Protein AF-A0A958JFW9-F1 (afdb_monomer)

Radius of gyration: 43.79 Å; Cα contacts (8 Å, |Δi|>4): 792; chains: 1; bounding box: 100×73×158 Å

Foldseek 3Di:
DDDDPVVVVVVVVVVVVVVVCVVVVVVVVVVVVVVVVVCLVPVLDQDPPDPPDDDDDDDDDDVLLVVLVVLLVVLLVCCCPPPLQPDPCLSVVLVSSSCSLSVVLPDDDPDPDPPDDDDDCVVVVNVVSSVVSSVSSVVSSCCSRCVVVVVVCVVCCCVVVCVVPVVPDQLPPPPPQPDLPDDDDPDDDDQPDDDVDPQSPLDFNAQNNPAQFDDLVVLCPDPQVVLCVVLVQDDPLLSRLSRLCVVQQLFAQAQDAPDPVPPPDDPPDDCVVVVCVLPFAASPHDTLNNLLNVLLQLQSLLLVLLLVVLVVCVVVVHDLLVCQVVVVVNVVVLVVSLVVGDPLNSLLSLLDDSVLSNLSSPDRSNLLSLLSSLLSSLVSSQWDDDPNTIGGPDNQSLVSSLSVSSNDPRSSVVDDSVSNLLSNLLSQQLDQADLVGGDDNPLPRDSNSLSSSLSSVLSNDDPVCSNLSSLVSSLVNLLNLLLVQLVCLLVVVLVVPDPPPDPPPPPDDDDPLLLAADADQWGKHALVSSLCRSCPSRDPVNLVSSLVSLVSNLVVQLVVLVSGPDDLSVLSNVLSDPVQQCPQPLLVVLVPDDCSVVSLSSLNSSVVSCSVVVFADQDRVPDGAGSSQWWKKWFFADPPDPVTQIDIRSTIHITGNVVCCVPVNPCSCVSRVPGHDDNVRMDIGRDVVVSVVVNVVSVVVVVVVVVVVVVVVPPPPDDDDDDDDDDDDDDDDDDDDDDDDDDDDDPDDDDDDDDDDDD

Structure (mmCIF, N/CA/C/O backbone):
data_AF-A0A958JFW9-F1
#
_entry.id   AF-A0A958JFW9-F1
#
loop_
_atom_site.group_PDB
_atom_site.id
_atom_site.type_symbol
_atom_site.label_atom_id
_atom_site.label_alt_id
_atom_site.label_comp_id
_atom_site.label_asym_id
_atom_site.label_entity_id
_atom_site.label_seq_id
_atom_site.pdbx_PDB_ins_code
_atom_site.Cartn_x
_atom_site.Cartn_y
_atom_site.Cartn_z
_atom_site.occupancy
_atom_site.B_iso_or_equiv
_atom_site.auth_seq_id
_atom_site.auth_comp_id
_atom_site.auth_asym_id
_atom_site.auth_atom_id
_atom_site.pdbx_PDB_model_num
ATOM 1 N N . MET A 1 1 ? -20.167 9.320 -11.456 1.00 36.12 1 MET A N 1
ATOM 2 C CA . MET A 1 1 ? -20.267 9.433 -12.927 1.00 36.12 1 MET A CA 1
ATOM 3 C C . MET A 1 1 ? -20.639 8.072 -13.498 1.00 36.12 1 MET A C 1
ATOM 5 O O . MET A 1 1 ? -19.871 7.133 -13.330 1.00 36.12 1 MET A O 1
ATOM 9 N N . GLY A 1 2 ? -21.838 7.934 -14.070 1.00 32.50 2 GLY A N 1
ATOM 10 C CA . GLY A 1 2 ? -22.303 6.682 -14.676 1.00 32.50 2 GLY A CA 1
ATOM 11 C C . GLY A 1 2 ? -21.792 6.558 -16.110 1.00 32.50 2 GLY A C 1
ATOM 12 O O . GLY A 1 2 ? -22.206 7.319 -16.977 1.00 32.50 2 GLY A O 1
ATOM 13 N N . TYR A 1 3 ? -20.869 5.628 -16.348 1.00 41.47 3 TYR A N 1
ATOM 14 C CA . TYR A 1 3 ? -20.272 5.373 -17.659 1.00 41.47 3 TYR A CA 1
ATOM 15 C C . TYR A 1 3 ? -21.173 4.447 -18.492 1.00 41.47 3 TYR A C 1
ATOM 17 O O . TYR A 1 3 ? -21.494 3.337 -18.072 1.00 41.47 3 TYR A O 1
ATOM 25 N N . ASN A 1 4 ? -21.583 4.898 -19.682 1.00 44.66 4 ASN A N 1
ATOM 26 C CA . ASN A 1 4 ? -22.539 4.198 -20.546 1.00 44.66 4 ASN A CA 1
ATOM 27 C C . ASN A 1 4 ? -21.841 3.112 -21.400 1.00 44.66 4 ASN A C 1
ATOM 29 O O . ASN A 1 4 ? -21.408 3.349 -22.531 1.00 44.66 4 ASN A O 1
ATOM 33 N N . LEU A 1 5 ? -21.691 1.923 -20.806 1.00 47.19 5 LEU A N 1
ATOM 34 C CA . LEU A 1 5 ? -21.006 0.731 -21.335 1.00 47.19 5 LEU A CA 1
ATOM 35 C C . LEU A 1 5 ? -21.536 0.280 -22.713 1.00 47.19 5 LEU A C 1
ATOM 37 O O . LEU A 1 5 ? -20.774 -0.171 -23.570 1.00 47.19 5 LEU A O 1
ATOM 41 N N . THR A 1 6 ? -22.835 0.450 -22.952 1.00 51.53 6 THR A N 1
ATOM 42 C CA . THR A 1 6 ? -23.551 -0.020 -24.148 1.00 51.53 6 THR A CA 1
ATOM 43 C C . THR A 1 6 ? -23.086 0.680 -25.422 1.00 51.53 6 THR A C 1
ATOM 45 O O . THR A 1 6 ? -22.943 0.039 -26.464 1.00 51.53 6 THR A O 1
ATOM 48 N N . LYS A 1 7 ? -22.754 1.976 -25.342 1.00 52.91 7 LYS A N 1
ATOM 49 C CA . LYS A 1 7 ? -22.309 2.747 -26.514 1.00 52.91 7 LYS A CA 1
ATOM 50 C C . LYS A 1 7 ? -20.949 2.253 -27.030 1.00 52.91 7 LYS A C 1
ATOM 52 O O . LYS A 1 7 ? -20.759 2.156 -28.240 1.00 52.91 7 LYS A O 1
ATOM 57 N N . ARG A 1 8 ? -20.039 1.844 -26.134 1.00 58.56 8 ARG A N 1
ATOM 58 C CA . ARG A 1 8 ? -18.710 1.308 -26.497 1.00 58.56 8 ARG A CA 1
ATOM 59 C C . ARG A 1 8 ? -18.755 -0.114 -27.049 1.00 58.56 8 ARG A C 1
ATOM 61 O O . ARG A 1 8 ? -18.020 -0.403 -27.988 1.00 58.56 8 ARG A O 1
ATOM 68 N N . ILE A 1 9 ? -19.633 -0.972 -26.525 1.00 58.06 9 ILE A N 1
ATOM 69 C CA . ILE A 1 9 ? -19.822 -2.326 -27.072 1.00 58.06 9 ILE A CA 1
ATOM 70 C C . ILE A 1 9 ? -20.301 -2.248 -28.531 1.00 58.06 9 ILE A C 1
ATOM 72 O O . ILE A 1 9 ? -19.832 -3.022 -29.362 1.00 58.06 9 ILE A O 1
ATOM 76 N N . SER A 1 10 ? -21.150 -1.269 -28.876 1.00 58.19 10 SER A N 1
ATOM 77 C CA . SER A 1 10 ? -21.612 -1.087 -30.262 1.00 58.19 10 SER A CA 1
ATOM 78 C C . SER A 1 10 ? -20.492 -0.684 -31.233 1.00 58.19 10 SER A C 1
ATOM 80 O O . SER A 1 10 ? -20.431 -1.201 -32.344 1.00 58.19 10 SER A O 1
ATOM 82 N N . VAL A 1 11 ? -19.564 0.177 -30.797 1.00 56.38 11 VAL A N 1
ATOM 83 C CA . VAL A 1 11 ? -18.442 0.651 -31.627 1.00 56.38 11 VAL A CA 1
ATOM 84 C C . VAL A 1 11 ? -17.418 -0.462 -31.852 1.00 56.38 11 VAL A C 1
ATOM 86 O O . VAL A 1 11 ? -16.966 -0.656 -32.976 1.00 56.38 11 VAL A O 1
ATOM 89 N N . LEU A 1 12 ? -17.109 -1.244 -30.814 1.00 46.59 12 LEU A N 1
ATOM 90 C CA . LEU A 1 12 ? -16.175 -2.371 -30.919 1.00 46.59 12 LEU A CA 1
ATOM 91 C C . LEU A 1 12 ? -16.734 -3.515 -31.772 1.00 46.59 12 LEU A C 1
ATOM 93 O O . LEU A 1 12 ? -15.986 -4.135 -32.524 1.00 46.59 12 LEU A O 1
ATOM 97 N N . LYS A 1 13 ? -18.047 -3.771 -31.695 1.00 58.81 13 LYS A N 1
ATOM 98 C CA . LYS A 1 13 ? -18.710 -4.752 -32.562 1.00 58.81 13 LYS A CA 1
ATOM 99 C C . LYS A 1 13 ? -18.627 -4.325 -34.031 1.00 58.81 13 LYS A C 1
ATOM 101 O O . LYS A 1 13 ? -18.241 -5.127 -34.870 1.00 58.81 13 LYS A O 1
ATOM 106 N N . LYS A 1 14 ? -18.865 -3.039 -34.312 1.00 58.88 14 LYS A N 1
ATOM 107 C CA . LYS A 1 14 ? -18.769 -2.474 -35.663 1.00 58.88 14 LYS A CA 1
ATOM 108 C C . LYS A 1 14 ? -17.358 -2.604 -36.263 1.00 58.88 14 LYS A C 1
ATOM 110 O O . LYS A 1 14 ? -17.230 -3.005 -37.410 1.00 58.88 14 LYS A O 1
ATOM 115 N N . GLN A 1 15 ? -16.310 -2.353 -35.476 1.00 46.31 15 GLN A N 1
ATOM 116 C CA . GLN A 1 15 ? -14.918 -2.460 -35.942 1.00 46.31 15 GLN A CA 1
ATOM 117 C C . GLN A 1 15 ? -14.465 -3.913 -36.178 1.00 46.31 15 GLN A C 1
ATOM 119 O O . GLN A 1 15 ? -13.779 -4.191 -37.159 1.00 46.31 15 GLN A O 1
ATOM 124 N N . ALA A 1 16 ? -14.874 -4.852 -35.317 1.00 49.00 16 ALA A N 1
ATOM 125 C CA . ALA A 1 16 ? -14.570 -6.275 -35.500 1.00 49.00 16 ALA A CA 1
ATOM 126 C C . ALA A 1 16 ? -15.314 -6.888 -36.702 1.00 49.00 16 ALA A C 1
ATOM 128 O O . ALA A 1 16 ? -14.789 -7.781 -37.373 1.00 49.00 16 ALA A O 1
ATOM 129 N N . ASP A 1 17 ? -16.526 -6.401 -36.978 1.00 49.81 17 ASP A N 1
ATOM 130 C CA . ASP A 1 17 ? -17.295 -6.800 -38.153 1.00 49.81 17 ASP A CA 1
ATOM 131 C C . ASP A 1 17 ? -16.658 -6.232 -39.439 1.00 49.81 17 ASP A C 1
ATOM 133 O O . ASP A 1 17 ? -16.521 -6.967 -40.413 1.00 49.81 17 ASP A O 1
ATOM 137 N N . GLU A 1 18 ? -16.150 -4.993 -39.434 1.00 53.56 18 GLU A N 1
ATOM 138 C CA . GLU A 1 18 ? -15.458 -4.376 -40.583 1.00 53.56 18 GLU A CA 1
ATOM 139 C C . GLU A 1 18 ? -14.156 -5.113 -40.985 1.00 53.56 18 GLU A C 1
ATOM 141 O O . GLU A 1 18 ? -13.938 -5.363 -42.175 1.00 53.56 18 GLU A O 1
ATOM 146 N N . GLU A 1 19 ? -13.325 -5.555 -40.029 1.00 47.97 19 GLU A N 1
ATOM 147 C CA . GLU A 1 19 ? -12.111 -6.348 -40.327 1.00 47.97 19 GLU A CA 1
ATOM 148 C C . GLU A 1 19 ? -12.431 -7.751 -40.868 1.00 47.97 19 GLU A C 1
ATOM 150 O O . GLU A 1 19 ? -11.765 -8.247 -41.786 1.00 47.97 19 GLU A O 1
ATOM 155 N N . ARG A 1 20 ? -13.481 -8.399 -40.343 1.00 50.91 20 ARG A N 1
ATOM 156 C CA . ARG A 1 20 ? -13.937 -9.700 -40.857 1.00 50.91 20 ARG A CA 1
ATOM 157 C C . ARG A 1 20 ? -14.532 -9.579 -42.254 1.00 50.91 20 ARG A C 1
ATOM 159 O O . ARG A 1 20 ? -14.246 -10.433 -43.089 1.00 50.91 20 ARG A O 1
ATOM 166 N N . ILE A 1 21 ? -15.302 -8.527 -42.531 1.00 50.50 21 ILE A N 1
ATOM 167 C CA . ILE A 1 21 ? -15.904 -8.282 -43.850 1.00 50.50 21 ILE A CA 1
ATOM 168 C C . ILE A 1 21 ? -14.818 -8.124 -44.928 1.00 50.50 21 ILE A C 1
ATOM 170 O O . ILE A 1 21 ? -14.967 -8.683 -46.017 1.00 50.50 21 ILE A O 1
ATOM 174 N N . GLY A 1 22 ? -13.696 -7.463 -44.619 1.00 52.44 22 GLY A N 1
ATOM 175 C CA . GLY A 1 22 ? -12.569 -7.312 -45.550 1.00 52.44 22 GLY A CA 1
ATOM 176 C C . GLY A 1 22 ? -11.913 -8.641 -45.953 1.00 52.44 22 GLY A C 1
ATOM 177 O O . GLY A 1 22 ? -11.722 -8.909 -47.141 1.00 52.44 22 GLY A O 1
ATOM 178 N N . HIS A 1 23 ? -11.620 -9.516 -44.985 1.00 50.75 23 HIS A N 1
ATOM 179 C CA . HIS A 1 23 ? -11.009 -10.822 -45.267 1.00 50.75 23 HIS A CA 1
ATOM 180 C C . HIS A 1 23 ? -11.973 -11.824 -45.913 1.00 50.75 23 HIS A C 1
ATOM 182 O O . HIS A 1 23 ? -11.565 -12.614 -46.767 1.00 50.75 23 HIS A O 1
ATOM 188 N N . TRP A 1 24 ? -13.253 -11.782 -45.542 1.00 49.31 24 TRP A N 1
ATOM 189 C CA . TRP A 1 24 ? -14.263 -12.693 -46.082 1.00 49.31 24 TRP A CA 1
ATOM 190 C C . TRP A 1 24 ? -14.694 -12.322 -47.509 1.00 49.31 24 TRP A C 1
ATOM 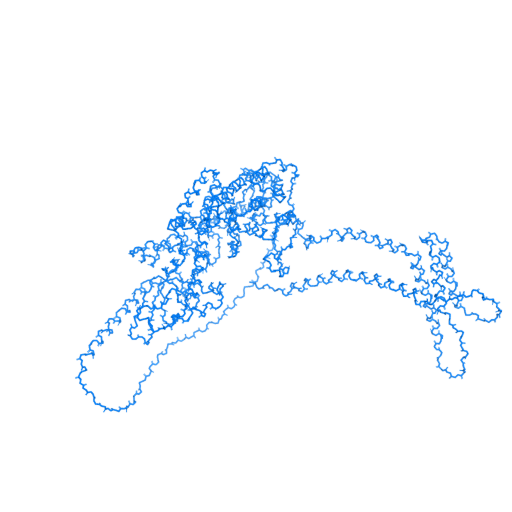192 O O . TRP A 1 24 ? -15.004 -13.209 -48.305 1.00 49.31 24 TRP A O 1
ATOM 202 N N . SER A 1 25 ? -14.650 -11.030 -47.854 1.00 50.72 25 SER A N 1
ATOM 203 C CA . SER A 1 25 ? -14.892 -10.515 -49.207 1.00 50.72 25 SER A CA 1
ATOM 204 C C . SER A 1 25 ? -13.865 -11.050 -50.210 1.00 50.72 25 SER A C 1
ATOM 206 O O . SER A 1 25 ? -14.245 -11.686 -51.190 1.00 50.72 25 SER A O 1
ATOM 208 N N . PHE A 1 26 ? -12.564 -10.909 -49.927 1.00 58.09 26 PHE A N 1
ATOM 209 C CA . PHE A 1 26 ? -11.512 -11.344 -50.853 1.00 58.09 26 PHE A CA 1
ATOM 210 C C . PHE A 1 26 ? -11.537 -12.859 -51.115 1.00 58.09 26 PHE A C 1
ATOM 212 O O . PHE A 1 26 ? -11.453 -13.294 -52.264 1.00 58.09 26 PHE A O 1
ATOM 219 N N . PHE A 1 27 ? -11.712 -13.668 -50.062 1.00 60.59 27 PHE A N 1
ATOM 220 C CA . PHE A 1 27 ? -11.775 -15.125 -50.200 1.00 60.59 27 PHE A CA 1
ATOM 221 C C . PHE A 1 27 ? -13.009 -15.579 -50.993 1.00 60.59 27 PHE A C 1
ATOM 223 O O . PHE A 1 27 ? -12.899 -16.479 -51.822 1.00 60.59 27 PHE A O 1
ATOM 230 N N . ARG A 1 28 ? -14.170 -14.931 -50.805 1.00 62.91 28 ARG A N 1
ATOM 231 C CA . ARG A 1 28 ? -15.378 -15.216 -51.596 1.00 62.91 28 ARG A CA 1
ATOM 232 C C . ARG A 1 28 ? -15.196 -14.877 -53.066 1.00 62.91 28 ARG A C 1
ATOM 234 O O . ARG A 1 28 ? -15.565 -15.694 -53.900 1.00 62.91 28 ARG A O 1
ATOM 241 N N . THR A 1 29 ? -14.618 -13.724 -53.393 1.00 62.84 29 THR A N 1
ATOM 242 C CA . THR A 1 29 ? -14.414 -13.330 -54.795 1.00 62.84 29 THR A CA 1
ATOM 243 C C . THR A 1 29 ? -13.449 -14.283 -55.501 1.00 62.84 29 THR A C 1
ATOM 245 O O . THR A 1 29 ? -13.714 -14.702 -56.624 1.00 62.84 29 THR A O 1
ATOM 248 N N . PHE A 1 30 ? -12.378 -14.702 -54.818 1.00 67.25 30 PHE A N 1
ATOM 249 C CA . PHE A 1 30 ? -11.437 -15.694 -55.342 1.00 67.25 30 PHE A CA 1
ATOM 250 C C . PHE A 1 30 ? -12.087 -17.076 -55.529 1.00 67.25 30 PHE A C 1
ATOM 252 O O . PHE A 1 30 ? -11.955 -17.686 -56.589 1.00 67.25 30 PHE A O 1
ATOM 259 N N . LEU A 1 31 ? -12.840 -17.551 -54.530 1.00 63.09 31 LEU A N 1
ATOM 260 C CA . LEU A 1 31 ? -13.529 -18.841 -54.589 1.00 63.09 31 LEU A CA 1
ATOM 261 C C . LEU A 1 31 ? -14.610 -18.859 -55.681 1.00 63.09 31 LEU A C 1
ATOM 263 O O . LEU A 1 31 ? -14.720 -19.839 -56.408 1.00 63.09 31 LEU A O 1
ATOM 267 N N . LEU A 1 32 ? -15.376 -17.775 -55.833 1.00 62.34 32 LEU A N 1
ATOM 268 C CA . LEU A 1 32 ? -16.404 -17.655 -56.870 1.00 62.34 32 LEU A CA 1
ATOM 269 C C . LEU A 1 32 ? -15.798 -17.618 -58.276 1.00 62.34 32 LEU A C 1
ATOM 271 O O . LEU A 1 32 ? -16.328 -18.274 -59.166 1.00 62.34 32 LEU A O 1
ATOM 275 N N . ALA A 1 33 ? -14.668 -16.931 -58.472 1.00 65.44 33 ALA A N 1
ATOM 276 C CA . ALA A 1 33 ? -13.948 -16.956 -59.746 1.00 65.44 33 ALA A CA 1
ATOM 277 C C . ALA A 1 33 ? -13.421 -18.366 -60.077 1.00 65.44 33 ALA A C 1
ATOM 279 O O . ALA A 1 33 ? -13.515 -18.815 -61.219 1.00 65.44 33 ALA A O 1
ATOM 280 N N . PHE A 1 34 ? -12.923 -19.093 -59.073 1.00 68.31 34 PHE A N 1
ATOM 281 C CA . PHE A 1 34 ? -12.435 -20.461 -59.249 1.00 68.31 34 PHE A CA 1
ATOM 282 C C . PHE A 1 34 ? -13.569 -21.455 -59.541 1.00 68.31 34 PHE A C 1
ATOM 284 O O . PHE A 1 34 ? -13.449 -22.279 -60.446 1.00 68.31 34 PHE A O 1
ATOM 291 N N . ILE A 1 35 ? -14.694 -21.347 -58.824 1.00 63.38 35 ILE A N 1
ATOM 292 C CA . ILE A 1 35 ? -15.900 -22.147 -59.078 1.00 63.38 35 ILE A CA 1
ATOM 293 C C . ILE A 1 35 ? -16.446 -21.846 -60.474 1.00 63.38 35 ILE A C 1
ATOM 295 O O . ILE A 1 35 ? -16.775 -22.781 -61.193 1.00 63.38 35 ILE A O 1
ATOM 299 N N . PHE A 1 36 ? -16.490 -20.578 -60.891 1.00 69.56 36 PHE A N 1
ATOM 300 C CA . PHE A 1 36 ? -16.936 -20.203 -62.233 1.00 69.56 36 PHE A CA 1
ATOM 301 C C . PHE A 1 36 ? -16.077 -20.866 -63.320 1.00 69.56 36 PHE A C 1
ATOM 303 O O . PHE A 1 36 ? -16.621 -21.514 -64.209 1.00 69.56 36 PHE A O 1
ATOM 310 N N . LEU A 1 37 ? -14.746 -20.808 -63.209 1.00 62.31 37 LEU A N 1
ATOM 311 C CA . LEU A 1 37 ? -13.837 -21.480 -64.149 1.00 62.31 37 LEU A CA 1
ATOM 312 C C . LEU A 1 37 ? -13.992 -23.010 -64.136 1.00 62.31 37 LEU A C 1
ATOM 314 O O . LEU A 1 37 ? -13.935 -23.649 -65.187 1.00 62.31 37 LEU A O 1
ATOM 318 N N . PHE A 1 38 ? -14.213 -23.608 -62.962 1.00 62.91 38 PHE A N 1
ATOM 319 C CA . PHE A 1 38 ? -14.419 -25.051 -62.830 1.00 62.91 38 PHE A CA 1
ATOM 320 C C . PHE A 1 38 ? -15.756 -25.508 -63.432 1.00 62.91 38 PHE A C 1
ATOM 322 O O . PHE A 1 38 ? -15.804 -26.524 -64.121 1.00 62.91 38 PHE A O 1
ATOM 329 N N . VAL A 1 39 ? -16.826 -24.738 -63.218 1.00 60.81 39 VAL A N 1
ATOM 330 C CA . VAL A 1 39 ? -18.155 -24.990 -63.792 1.00 60.81 39 VAL A CA 1
ATOM 331 C C . VAL A 1 39 ? -18.117 -24.825 -65.308 1.00 60.81 39 VAL A C 1
ATOM 333 O O . VAL A 1 39 ? -18.596 -25.707 -66.008 1.00 60.81 39 VAL A O 1
ATOM 336 N N . VAL A 1 40 ? -17.471 -23.779 -65.831 1.00 61.66 40 VAL A N 1
ATOM 337 C CA . VAL A 1 40 ? -17.283 -23.597 -67.282 1.00 61.66 40 VAL A CA 1
ATOM 338 C C . VAL A 1 40 ? -16.545 -24.793 -67.900 1.00 61.66 40 VAL A C 1
ATOM 340 O O . VAL A 1 40 ? -16.933 -25.259 -68.965 1.00 61.66 40 VAL A O 1
ATOM 343 N N . LYS A 1 41 ? -15.542 -25.354 -67.209 1.00 60.22 41 LYS A N 1
ATOM 344 C CA . LYS A 1 41 ? -14.809 -26.545 -67.671 1.00 60.22 41 LYS A CA 1
ATOM 345 C C . LYS A 1 41 ? -15.642 -27.838 -67.657 1.00 60.22 41 LYS A C 1
ATOM 347 O O . LYS A 1 41 ? -15.390 -28.711 -68.479 1.00 60.22 41 LYS A O 1
ATOM 352 N N . GLN A 1 42 ? -16.555 -28.001 -66.698 1.00 61.56 42 GLN A N 1
ATOM 353 C CA . GLN A 1 42 ? -17.324 -29.243 -66.508 1.00 61.56 42 GLN A CA 1
ATOM 354 C C . GLN A 1 42 ? -18.684 -29.240 -67.218 1.00 61.56 42 GLN A C 1
ATOM 356 O O . GLN A 1 42 ? -19.198 -30.304 -67.543 1.00 61.56 42 GLN A O 1
ATOM 361 N N . VAL A 1 43 ? -19.285 -28.064 -67.417 1.00 52.97 43 VAL A N 1
ATOM 362 C CA . VAL A 1 43 ? -20.659 -27.926 -67.928 1.00 52.97 43 VAL A CA 1
ATOM 363 C C . VAL A 1 43 ? -20.701 -27.672 -69.433 1.00 52.97 43 VAL A C 1
ATOM 365 O O . VAL A 1 43 ? -21.720 -27.967 -70.049 1.00 52.97 43 VAL A O 1
ATOM 368 N N . LEU A 1 44 ? -19.621 -27.182 -70.053 1.00 47.25 44 LEU A N 1
ATOM 369 C CA . LEU A 1 44 ? -19.555 -27.116 -71.513 1.00 47.25 44 LEU A CA 1
ATOM 370 C C . LEU A 1 44 ? -19.293 -28.529 -72.064 1.00 47.25 44 LEU A C 1
ATOM 372 O O . LEU A 1 44 ? -18.222 -29.084 -71.800 1.00 47.25 44 LEU A O 1
ATOM 376 N N . PRO A 1 45 ? -20.254 -29.145 -72.779 1.00 46.53 45 PRO A N 1
ATOM 377 C CA . PRO A 1 45 ? -20.038 -30.448 -73.387 1.00 46.53 45 PRO A CA 1
ATOM 378 C C . PRO A 1 45 ? -18.893 -30.334 -74.393 1.00 46.53 45 PRO A C 1
ATOM 380 O O . PRO A 1 45 ? -18.840 -29.377 -75.161 1.00 46.53 45 PRO A O 1
ATOM 383 N N . LYS A 1 46 ? -17.984 -31.315 -74.395 1.00 46.62 46 LYS A N 1
ATOM 384 C CA . LYS A 1 46 ? -17.026 -31.483 -75.490 1.00 46.62 46 LYS A CA 1
ATOM 385 C C . LYS A 1 46 ? -17.834 -31.814 -76.742 1.00 46.62 46 LYS A C 1
ATOM 387 O O . LYS A 1 46 ? -18.237 -32.959 -76.919 1.00 46.62 46 LYS A O 1
ATOM 392 N N . GLY A 1 47 ? -18.153 -30.806 -77.543 1.00 45.72 47 GLY A N 1
ATOM 393 C CA . GLY A 1 47 ? -18.674 -31.035 -78.881 1.00 45.72 47 GLY A CA 1
ATOM 394 C C . GLY A 1 47 ? -17.518 -31.531 -79.736 1.00 45.72 47 GLY A C 1
ATOM 395 O O . GLY A 1 47 ? -16.574 -30.775 -79.952 1.00 45.72 47 GLY A O 1
ATOM 396 N N . ASP A 1 48 ? -17.563 -32.786 -80.180 1.00 41.97 48 ASP A N 1
ATOM 397 C CA . ASP A 1 48 ? -16.685 -33.254 -81.252 1.00 41.97 48 ASP A CA 1
ATOM 398 C C . ASP A 1 48 ? -17.105 -32.507 -82.525 1.00 41.97 48 ASP A C 1
ATOM 400 O O . ASP A 1 48 ? -18.096 -32.840 -83.173 1.00 41.97 48 ASP A O 1
ATOM 404 N N . TYR A 1 49 ? -16.406 -31.408 -82.808 1.00 44.22 49 TYR A N 1
ATOM 405 C CA . TYR A 1 49 ? -16.582 -30.630 -84.024 1.00 44.22 49 TYR A CA 1
ATOM 406 C C . TYR A 1 49 ? -15.835 -31.350 -85.147 1.00 44.22 49 TYR A C 1
ATOM 408 O O . TYR A 1 49 ? -14.607 -31.309 -85.217 1.00 44.22 49 TYR A O 1
ATOM 416 N N . ASP A 1 50 ? -16.577 -32.057 -85.993 1.00 45.62 50 ASP A N 1
ATOM 417 C CA . ASP A 1 50 ? -16.029 -32.710 -87.177 1.00 45.62 50 ASP A CA 1
ATOM 418 C C . ASP A 1 50 ? -15.771 -31.634 -88.246 1.00 45.62 50 ASP A C 1
ATOM 420 O O . ASP A 1 50 ? -16.700 -31.041 -88.794 1.00 45.62 50 ASP A O 1
ATOM 424 N N . SER A 1 51 ? -14.501 -31.313 -88.502 1.00 47.91 51 SER A N 1
ATOM 425 C CA . SER A 1 51 ? -14.075 -30.210 -89.382 1.00 47.91 51 SER A CA 1
ATOM 426 C C . SER A 1 51 ? -14.231 -30.505 -90.882 1.00 47.91 51 SER A C 1
ATOM 428 O O . SER A 1 51 ? -13.716 -29.767 -91.722 1.00 47.91 51 SER A O 1
ATOM 430 N N . SER A 1 52 ? -14.953 -31.567 -91.239 1.00 43.75 52 SER A N 1
ATOM 431 C CA . SER A 1 52 ? -15.144 -32.048 -92.607 1.00 43.75 52 SER A CA 1
ATOM 432 C C . SER A 1 52 ? -16.476 -31.583 -93.217 1.00 43.75 52 SER A C 1
ATOM 434 O O . SER A 1 52 ? -17.268 -32.376 -93.716 1.00 43.75 52 SER A O 1
ATOM 436 N N . VAL A 1 53 ? -16.746 -30.274 -93.205 1.00 48.44 53 VAL A N 1
ATOM 437 C CA . VAL A 1 53 ? -17.884 -29.714 -93.957 1.00 48.44 53 VAL A CA 1
ATOM 438 C C . VAL A 1 53 ? -17.407 -29.333 -95.357 1.00 48.44 53 VAL A C 1
ATOM 440 O O . VAL A 1 53 ? -16.875 -28.246 -95.582 1.00 48.44 53 VAL A O 1
ATOM 443 N N . GLU A 1 54 ? -17.577 -30.256 -96.307 1.00 45.03 54 GLU A N 1
ATOM 444 C CA . GLU A 1 54 ? -17.437 -29.974 -97.737 1.00 45.03 54 GLU A CA 1
ATOM 445 C C . GLU A 1 54 ? -18.480 -28.928 -98.161 1.00 45.03 54 GLU A C 1
ATOM 447 O O . GLU A 1 54 ? -19.689 -29.102 -97.998 1.00 45.03 54 GLU A O 1
ATOM 452 N N . THR A 1 55 ? -18.001 -27.811 -98.705 1.00 46.94 55 THR A N 1
ATOM 453 C CA . THR A 1 55 ? -18.822 -26.721 -99.236 1.00 46.94 55 THR A CA 1
ATOM 454 C C . THR A 1 55 ? -19.539 -27.167 -100.512 1.00 46.94 55 THR A C 1
ATOM 456 O O . THR A 1 55 ? -18.979 -27.055 -101.603 1.00 46.94 55 THR A O 1
ATOM 459 N N . SER A 1 56 ? -20.776 -27.658 -100.394 1.00 41.00 56 SER A N 1
ATOM 460 C CA . SER A 1 56 ? -21.689 -27.787 -101.535 1.00 41.00 56 SER A CA 1
ATOM 461 C C . SER A 1 56 ? -22.443 -26.474 -101.761 1.00 41.00 56 SER A C 1
ATOM 463 O O . SER A 1 56 ? -23.024 -25.916 -100.829 1.00 41.00 56 SER A O 1
ATOM 465 N N . ASP A 1 57 ? -22.419 -26.006 -103.004 1.00 45.94 57 ASP A N 1
ATOM 466 C CA . ASP A 1 57 ? -22.946 -24.734 -103.496 1.00 45.94 57 ASP A CA 1
ATOM 467 C C . ASP A 1 57 ? -24.344 -24.325 -102.989 1.00 45.94 57 ASP A C 1
ATOM 469 O O . ASP A 1 57 ? -25.315 -25.076 -103.058 1.00 45.94 57 ASP A O 1
ATOM 473 N N . GLY A 1 58 ? -24.470 -23.033 -102.663 1.00 51.81 58 GLY A N 1
ATOM 474 C CA . GLY A 1 58 ? -25.589 -22.249 -103.196 1.00 51.81 58 GLY A CA 1
ATOM 475 C C . GLY A 1 58 ? -26.806 -21.975 -102.312 1.00 51.81 58 GLY A C 1
ATOM 476 O O . GLY A 1 58 ? -27.787 -21.446 -102.832 1.00 51.81 58 GLY A O 1
ATOM 477 N N . THR A 1 59 ? -26.779 -22.227 -101.001 1.00 49.47 59 THR A N 1
ATOM 478 C CA . THR A 1 59 ? -27.855 -21.783 -100.090 1.00 49.47 59 THR A CA 1
ATOM 479 C C . THR A 1 59 ? -27.307 -20.928 -98.960 1.00 49.47 59 THR A C 1
ATOM 481 O O . THR A 1 59 ? -26.524 -21.414 -98.156 1.00 49.47 59 THR A O 1
ATOM 484 N N . ARG A 1 60 ? -27.735 -19.655 -98.948 1.00 52.28 60 ARG A N 1
ATOM 485 C CA . ARG A 1 60 ? -27.534 -18.575 -97.960 1.00 52.28 60 ARG A CA 1
ATOM 486 C C . ARG A 1 60 ? -27.067 -19.082 -96.585 1.00 52.28 60 ARG A C 1
ATOM 488 O O . ARG A 1 60 ? -27.861 -19.197 -95.661 1.00 52.28 60 ARG A O 1
ATOM 495 N N . THR A 1 61 ? -25.774 -19.377 -96.473 1.00 54.47 61 THR A N 1
ATOM 496 C CA . THR A 1 61 ? -25.129 -19.786 -95.226 1.00 54.47 61 THR A CA 1
ATOM 497 C C . THR A 1 61 ? -25.256 -18.646 -94.231 1.00 54.47 61 THR A C 1
ATOM 499 O O . THR A 1 61 ? -24.947 -17.497 -94.561 1.00 54.47 61 THR A O 1
ATOM 502 N N . ASP A 1 62 ? -25.740 -18.974 -93.038 1.00 64.88 62 ASP A N 1
ATOM 503 C CA . ASP A 1 62 ? -25.979 -18.067 -91.925 1.00 64.88 62 ASP A CA 1
ATOM 504 C C . ASP A 1 62 ? -24.773 -17.149 -91.680 1.00 64.88 62 ASP A C 1
ATOM 506 O O . ASP A 1 62 ? -23.772 -17.519 -91.065 1.00 64.88 62 ASP A O 1
ATOM 510 N N . THR A 1 63 ? -24.877 -15.908 -92.161 1.00 73.62 63 THR A N 1
ATOM 511 C CA . THR A 1 63 ? -23.787 -14.916 -92.190 1.00 73.62 63 THR A CA 1
ATOM 512 C C . THR A 1 63 ? -23.174 -14.649 -90.813 1.00 73.62 63 THR A C 1
ATOM 514 O O . THR A 1 63 ? -22.059 -14.151 -90.706 1.00 73.62 63 THR A O 1
ATOM 517 N N . TRP A 1 64 ? -23.896 -14.964 -89.737 1.00 79.94 64 TRP A N 1
ATOM 518 C CA . TRP A 1 64 ? -23.450 -14.737 -88.369 1.00 79.94 64 TRP A CA 1
ATOM 519 C C . TRP A 1 64 ? -22.520 -15.833 -87.831 1.00 79.94 64 TRP A C 1
ATOM 521 O O . TRP A 1 64 ? -21.674 -15.521 -86.992 1.00 79.94 64 TRP A O 1
ATOM 531 N N . GLN A 1 65 ? -22.649 -17.081 -88.295 1.00 81.56 65 GLN A N 1
ATOM 532 C CA . GLN A 1 65 ? -21.750 -18.159 -87.880 1.00 81.56 65 GLN A CA 1
ATOM 533 C C . GLN A 1 65 ? -20.360 -17.919 -88.466 1.00 81.56 65 GLN A C 1
ATOM 535 O O . GLN A 1 65 ? -19.373 -17.950 -87.735 1.00 81.56 65 GLN A O 1
ATOM 540 N N . VAL A 1 66 ? -20.314 -17.525 -89.742 1.00 84.12 66 VAL A N 1
ATOM 541 C CA . VAL A 1 66 ? -19.087 -17.080 -90.415 1.00 84.12 66 VAL A CA 1
ATOM 542 C C . VAL A 1 66 ? -18.444 -15.912 -89.659 1.00 84.12 66 VAL A C 1
ATOM 544 O O . VAL A 1 66 ? -17.232 -15.899 -89.464 1.00 84.12 66 VAL A O 1
ATOM 547 N N . ASP A 1 67 ? -19.236 -14.958 -89.157 1.00 84.94 67 ASP A N 1
ATOM 548 C CA . ASP A 1 67 ? -18.719 -13.851 -88.340 1.00 84.94 67 ASP A CA 1
ATOM 549 C C . ASP A 1 67 ? -18.136 -14.313 -86.988 1.00 84.94 67 ASP A C 1
ATOM 551 O O . ASP A 1 67 ? -17.164 -13.722 -86.508 1.00 84.94 67 ASP A O 1
ATOM 555 N N . LEU A 1 68 ? -18.721 -15.325 -86.335 1.00 86.69 68 LEU A N 1
ATOM 556 C CA . LEU A 1 68 ? -18.210 -15.859 -85.065 1.00 86.69 68 LEU A CA 1
ATOM 557 C C . LEU A 1 68 ? -16.954 -16.702 -85.265 1.00 86.69 68 LEU A C 1
ATOM 559 O O . LEU A 1 68 ? -15.988 -16.503 -84.529 1.00 86.69 68 LEU A O 1
ATOM 563 N N . GLU A 1 69 ? -16.953 -17.585 -86.262 1.00 87.88 69 GLU A N 1
ATOM 564 C CA . GLU A 1 69 ? -15.785 -18.374 -86.658 1.00 87.88 69 GLU A CA 1
ATOM 565 C C . GLU A 1 69 ? -14.638 -17.447 -87.048 1.00 87.88 69 GLU A C 1
ATOM 567 O O . GLU A 1 69 ? -13.533 -17.590 -86.530 1.00 87.88 69 GLU A O 1
ATOM 572 N N . ARG A 1 70 ? -14.918 -16.403 -87.836 1.00 89.88 70 ARG A N 1
ATOM 573 C CA . ARG A 1 70 ? -13.937 -15.366 -88.162 1.00 89.88 70 ARG A CA 1
ATOM 574 C C . ARG A 1 70 ? -13.386 -14.684 -86.912 1.00 89.88 70 ARG A C 1
ATOM 576 O O . ARG A 1 70 ? -12.174 -14.574 -86.776 1.00 89.88 70 ARG A O 1
ATOM 583 N N . GLN A 1 71 ? -14.236 -14.252 -85.978 1.00 89.38 71 GLN A N 1
ATOM 584 C CA . GLN A 1 71 ? -13.773 -13.627 -84.732 1.00 89.38 71 GLN A CA 1
ATOM 585 C C . GLN A 1 71 ? -12.950 -14.570 -83.847 1.00 89.38 71 GLN A C 1
ATOM 587 O O . GLN A 1 71 ? -12.074 -14.114 -83.111 1.00 89.38 71 GLN A O 1
ATOM 592 N N . TYR A 1 72 ? -13.273 -15.859 -83.855 1.00 93.00 72 TYR A N 1
ATOM 593 C CA . TYR A 1 72 ? -12.538 -16.884 -83.129 1.00 93.00 72 TYR A CA 1
ATOM 594 C C . TYR A 1 72 ? -11.167 -17.133 -83.776 1.00 93.00 72 TYR A C 1
ATOM 596 O O . TYR A 1 72 ? -10.161 -17.029 -83.075 1.00 93.00 72 TYR A O 1
ATOM 604 N N . VAL A 1 73 ? -11.110 -17.329 -85.098 1.00 92.19 73 VAL A N 1
ATOM 605 C CA . VAL A 1 73 ? -9.864 -17.522 -85.861 1.00 92.19 73 VAL A CA 1
ATOM 606 C C . VAL A 1 73 ? -8.967 -16.287 -85.783 1.00 92.19 73 VAL A C 1
ATOM 608 O O . VAL A 1 73 ? -7.781 -16.426 -85.514 1.00 92.19 73 VAL A O 1
ATOM 611 N N . GLU A 1 74 ? -9.511 -15.074 -85.928 1.00 93.12 74 GLU A N 1
ATOM 612 C CA . GLU A 1 74 ? -8.738 -13.825 -85.801 1.00 93.12 74 GLU A CA 1
ATOM 613 C C . GLU A 1 74 ? -8.074 -13.700 -84.419 1.00 93.12 74 GLU A C 1
ATOM 615 O O . GLU A 1 74 ? -6.940 -13.234 -84.300 1.00 93.12 74 GLU A O 1
ATOM 620 N N . ARG A 1 75 ? -8.762 -14.126 -83.353 1.00 93.25 75 ARG A N 1
ATOM 621 C CA . ARG A 1 75 ? -8.224 -14.097 -81.985 1.00 93.25 75 ARG A CA 1
ATOM 622 C C . ARG A 1 75 ? -7.236 -15.225 -81.724 1.00 93.25 75 ARG A C 1
ATOM 624 O O . ARG A 1 75 ? -6.272 -15.000 -80.997 1.00 93.25 75 ARG A O 1
ATOM 631 N N . LEU A 1 76 ? -7.465 -16.403 -82.300 1.00 93.94 76 LEU A N 1
ATOM 632 C CA . LEU A 1 76 ? -6.533 -17.523 -82.229 1.00 93.94 76 LEU A CA 1
ATOM 633 C C . LEU A 1 76 ? -5.225 -17.176 -82.954 1.00 93.94 76 LEU A C 1
ATOM 635 O O . LEU A 1 76 ? -4.163 -17.269 -82.346 1.00 93.94 76 LEU A O 1
ATOM 639 N N . ASP A 1 77 ? -5.309 -16.640 -84.174 1.00 93.25 77 ASP A N 1
ATOM 640 C CA . ASP A 1 77 ? -4.157 -16.157 -84.949 1.00 93.25 77 ASP A CA 1
ATOM 641 C C . ASP A 1 77 ? -3.400 -15.055 -84.197 1.00 93.25 77 ASP A C 1
ATOM 643 O O . ASP A 1 77 ? -2.170 -15.063 -84.118 1.00 93.25 77 ASP A O 1
ATOM 647 N N . TRP A 1 78 ? -4.132 -14.133 -83.559 1.00 94.44 78 TRP A N 1
ATOM 648 C CA . TRP A 1 78 ? -3.511 -13.135 -82.695 1.00 94.44 78 TRP A CA 1
ATOM 649 C C . TRP A 1 78 ? -2.772 -13.783 -81.522 1.00 94.44 78 TRP A C 1
ATOM 651 O O . TRP A 1 78 ? -1.658 -13.365 -81.217 1.00 94.44 78 TRP A O 1
ATOM 661 N N . LEU A 1 79 ? -3.350 -14.792 -80.861 1.00 91.38 79 LEU A N 1
ATOM 662 C CA . LEU A 1 79 ? -2.688 -15.478 -79.749 1.00 91.38 79 LEU A CA 1
ATOM 663 C C . LEU A 1 79 ? -1.430 -16.237 -80.191 1.00 91.38 79 LEU A C 1
ATOM 665 O O . LEU A 1 79 ? -0.475 -16.320 -79.424 1.00 91.38 79 LEU A O 1
ATOM 669 N N . GLU A 1 80 ? -1.418 -16.782 -81.404 1.00 92.38 80 GLU A N 1
ATOM 670 C CA . GLU A 1 80 ? -0.265 -17.505 -81.949 1.00 92.38 80 GLU A CA 1
ATOM 671 C C . GLU A 1 80 ? 0.868 -16.568 -82.375 1.00 92.38 80 GLU A C 1
ATOM 673 O O . GLU A 1 80 ? 2.044 -16.890 -82.199 1.00 92.38 80 GLU A O 1
ATOM 678 N N . ARG A 1 81 ? 0.528 -15.398 -82.927 1.00 90.62 81 ARG A N 1
ATOM 679 C CA . ARG A 1 81 ? 1.506 -14.472 -83.521 1.00 90.62 81 ARG A CA 1
ATOM 680 C C . ARG A 1 81 ? 1.937 -13.341 -82.598 1.00 90.62 81 ARG A C 1
ATOM 682 O O . ARG A 1 81 ? 2.980 -12.728 -82.828 1.00 90.62 81 ARG A O 1
ATOM 689 N N . SER A 1 82 ? 1.136 -13.006 -81.590 1.00 88.12 82 SER A N 1
ATOM 690 C CA . SER A 1 82 ? 1.389 -11.833 -80.759 1.00 88.12 82 SER A CA 1
ATOM 691 C C . SER A 1 82 ? 2.515 -12.092 -79.753 1.00 88.12 82 SER A C 1
ATOM 693 O O . SER A 1 82 ? 2.396 -12.976 -78.903 1.00 88.12 82 SER A O 1
ATOM 695 N N . PRO A 1 83 ? 3.573 -11.258 -79.738 1.00 82.38 83 PRO A N 1
ATOM 696 C CA . PRO A 1 83 ? 4.642 -11.358 -78.744 1.00 82.38 83 PRO A CA 1
ATOM 697 C C . PRO A 1 83 ? 4.176 -10.968 -77.331 1.00 82.38 83 PRO A C 1
ATOM 699 O O . PRO A 1 83 ? 4.920 -11.129 -76.367 1.00 82.38 83 PRO A O 1
ATOM 702 N N . LEU A 1 84 ? 2.956 -10.432 -77.194 1.00 78.44 84 LEU A N 1
ATOM 703 C CA . LEU A 1 84 ? 2.359 -10.068 -75.907 1.00 78.44 84 LEU A CA 1
ATOM 704 C C . LEU A 1 84 ? 1.744 -11.269 -75.178 1.00 78.44 84 LEU A C 1
ATOM 706 O O . LEU A 1 84 ? 1.336 -11.134 -74.023 1.00 78.44 84 LEU A O 1
ATOM 710 N N . VAL A 1 85 ? 1.673 -12.435 -75.824 1.00 81.06 85 VAL A N 1
ATOM 711 C CA . VAL A 1 85 ? 1.185 -13.659 -75.192 1.00 81.06 85 VAL A CA 1
ATOM 712 C C . VAL A 1 85 ? 2.268 -14.231 -74.289 1.00 81.06 85 VAL A C 1
ATOM 714 O O . VAL A 1 85 ? 3.223 -14.869 -74.717 1.00 81.06 85 VAL A O 1
ATOM 717 N N . LEU A 1 86 ? 2.098 -13.997 -72.991 1.00 74.12 86 LEU A N 1
ATOM 718 C CA . LEU A 1 86 ? 3.057 -14.398 -71.961 1.00 74.12 86 LEU A CA 1
ATOM 719 C C . LEU A 1 86 ? 3.012 -15.902 -71.631 1.00 74.12 86 LEU A C 1
ATOM 721 O O . LEU A 1 86 ? 3.873 -16.388 -70.900 1.00 74.12 86 LEU A O 1
ATOM 725 N N . PHE A 1 87 ? 2.011 -16.642 -72.123 1.00 82.94 87 PHE A N 1
ATOM 726 C CA . PHE A 1 87 ? 1.829 -18.065 -71.834 1.00 82.94 87 PHE A CA 1
ATOM 727 C C . PHE A 1 87 ? 1.812 -18.898 -73.128 1.00 82.94 87 PHE A C 1
ATOM 729 O O . PHE A 1 87 ? 0.875 -18.758 -73.912 1.00 82.94 87 PHE A O 1
ATOM 736 N N . PRO A 1 88 ? 2.776 -19.817 -73.336 1.00 82.56 88 PRO A N 1
ATOM 737 C CA . PRO A 1 88 ? 2.907 -20.561 -74.593 1.00 82.56 88 PRO A CA 1
ATOM 738 C C . PRO A 1 88 ? 1.730 -21.508 -74.891 1.00 82.56 88 PRO A C 1
ATOM 740 O O . PRO A 1 88 ? 1.559 -21.921 -76.029 1.00 82.56 88 PRO A O 1
ATOM 743 N N . GLY A 1 89 ? 0.894 -21.841 -73.900 1.00 88.75 89 GLY A N 1
ATOM 744 C CA . GLY A 1 89 ? -0.328 -22.633 -74.094 1.00 88.75 89 GLY A CA 1
ATOM 745 C C . GLY A 1 89 ? -1.610 -21.805 -74.241 1.00 88.75 89 GLY A C 1
ATOM 746 O O . GLY A 1 89 ? -2.699 -22.365 -74.175 1.00 88.75 89 GLY A O 1
ATOM 747 N N . ALA A 1 90 ? -1.532 -20.476 -74.362 1.00 89.94 90 ALA A N 1
ATOM 748 C CA . ALA A 1 90 ? -2.733 -19.646 -74.483 1.00 89.94 90 ALA A CA 1
ATOM 749 C C . ALA A 1 90 ? -3.537 -19.937 -75.765 1.00 89.94 90 ALA A C 1
ATOM 751 O O . ALA A 1 90 ? -4.762 -20.008 -75.648 1.00 89.94 90 ALA A O 1
ATOM 752 N N . PRO A 1 91 ? -2.906 -20.179 -76.939 1.00 92.88 91 PRO A N 1
ATOM 753 C CA . PRO A 1 91 ? -3.635 -20.558 -78.145 1.00 92.88 91 PRO A CA 1
ATOM 754 C C . PRO A 1 91 ? -4.425 -21.850 -77.956 1.00 92.88 91 PRO A C 1
ATOM 756 O O . PRO A 1 91 ? -5.619 -21.854 -78.196 1.00 92.88 91 PRO A O 1
ATOM 759 N N . THR A 1 92 ? -3.819 -22.911 -77.414 1.00 91.31 92 THR A N 1
ATOM 760 C CA . THR A 1 92 ? -4.492 -24.214 -77.241 1.00 91.31 92 THR A CA 1
ATOM 761 C C . THR A 1 92 ? -5.644 -24.163 -76.235 1.00 91.31 92 THR A C 1
ATOM 763 O O . THR A 1 92 ? -6.671 -24.817 -76.414 1.00 91.31 92 THR A O 1
ATOM 766 N N . VAL A 1 93 ? -5.511 -23.361 -75.174 1.00 89.00 93 VAL A N 1
ATOM 767 C CA . VAL A 1 93 ? -6.595 -23.154 -74.202 1.00 89.00 93 VAL A CA 1
ATOM 768 C C . VAL A 1 93 ? -7.726 -22.320 -74.809 1.00 89.00 93 VAL A C 1
ATOM 770 O O . VAL A 1 93 ? -8.896 -22.637 -74.588 1.00 89.00 93 VAL A O 1
ATOM 773 N N . TYR A 1 94 ? -7.399 -21.271 -75.571 1.00 93.94 94 TYR A N 1
ATOM 774 C CA . TYR A 1 94 ? -8.403 -20.458 -76.257 1.00 93.94 94 TYR A CA 1
ATOM 775 C C . TYR A 1 94 ? -9.083 -21.219 -77.391 1.00 93.94 94 TYR A C 1
ATOM 777 O O . TYR A 1 94 ? -10.279 -21.048 -77.581 1.00 93.94 94 TYR A O 1
ATOM 785 N N . ASP A 1 95 ? -8.349 -22.083 -78.085 1.00 93.31 95 ASP A N 1
ATOM 786 C CA . ASP A 1 95 ? -8.842 -22.974 -79.127 1.00 93.31 95 ASP A CA 1
ATOM 787 C C . ASP A 1 95 ? -9.954 -23.872 -78.582 1.00 93.31 95 ASP A C 1
ATOM 789 O O . ASP A 1 95 ? -11.104 -23.791 -79.011 1.00 93.31 95 ASP A O 1
ATOM 793 N N . SER A 1 96 ? -9.652 -24.610 -77.509 1.00 90.81 96 SER A N 1
ATOM 794 C CA . SER A 1 96 ? -10.635 -25.457 -76.831 1.00 90.81 96 SER A CA 1
ATOM 795 C C . SER A 1 96 ? -11.818 -24.655 -76.273 1.00 90.81 96 SER A C 1
ATOM 797 O O . SER A 1 96 ? -12.966 -25.088 -76.365 1.00 90.81 96 SER A O 1
ATOM 799 N N . PHE A 1 97 ? -11.579 -23.470 -75.700 1.00 92.62 97 PHE A N 1
ATOM 800 C CA . PHE A 1 97 ? -12.659 -22.599 -75.228 1.00 92.62 97 PHE A CA 1
ATOM 801 C C . PHE A 1 97 ? -13.542 -22.101 -76.382 1.00 92.62 97 PHE A C 1
ATOM 803 O O . PHE A 1 97 ? -14.766 -22.145 -76.283 1.00 92.62 97 PHE A O 1
ATOM 810 N N . GLY A 1 98 ? -12.929 -21.647 -77.471 1.00 91.00 98 GLY A N 1
ATOM 811 C CA . GLY A 1 98 ? -13.593 -21.097 -78.641 1.00 91.00 98 GLY A CA 1
ATOM 812 C C . GLY A 1 98 ? -14.440 -22.135 -79.360 1.00 91.00 98 GLY A C 1
ATOM 813 O O . GLY A 1 98 ? -15.610 -21.860 -79.609 1.00 91.00 98 GLY A O 1
ATOM 814 N N . GLN A 1 99 ? -13.910 -23.342 -79.578 1.00 89.38 99 GLN A N 1
ATOM 815 C CA . GLN A 1 99 ? -14.656 -24.470 -80.152 1.00 89.38 99 GLN A CA 1
ATOM 816 C C . GLN A 1 99 ? -15.873 -24.835 -79.299 1.00 89.38 99 GLN A C 1
ATOM 818 O O . GLN A 1 99 ? -16.966 -25.005 -79.831 1.00 89.38 99 GLN A O 1
ATOM 823 N N . ASN A 1 100 ? -15.725 -24.870 -77.970 1.00 87.31 100 ASN A N 1
ATOM 824 C CA . ASN A 1 100 ? -16.852 -25.139 -77.075 1.00 87.31 100 ASN A CA 1
ATOM 825 C C . ASN A 1 100 ? -17.906 -24.023 -77.113 1.00 87.31 100 ASN A C 1
ATOM 827 O O . ASN A 1 100 ? -19.098 -24.311 -77.070 1.00 87.31 100 ASN A O 1
ATOM 831 N N . VAL A 1 101 ? -17.495 -22.751 -77.194 1.00 88.12 101 VAL A N 1
ATOM 832 C CA . VAL A 1 101 ? -18.440 -21.631 -77.309 1.00 88.12 101 VAL A CA 1
ATOM 833 C C . VAL A 1 101 ? -19.148 -21.673 -78.663 1.00 88.12 101 VAL A C 1
ATOM 835 O O . VAL A 1 101 ? -20.370 -21.638 -78.692 1.00 88.12 101 VAL A O 1
ATOM 838 N N . VAL A 1 102 ? -18.420 -21.794 -79.774 1.00 87.31 102 VAL A N 1
ATOM 839 C CA . VAL A 1 102 ? -19.012 -21.852 -81.122 1.00 87.31 102 VAL A CA 1
ATOM 840 C C . VAL A 1 102 ? -19.926 -23.076 -81.263 1.00 87.31 102 VAL A C 1
ATOM 842 O O . VAL A 1 102 ? -21.059 -22.933 -81.717 1.00 87.31 102 VAL A O 1
ATOM 845 N N . GLY A 1 103 ? -19.495 -24.243 -80.777 1.00 84.00 103 GLY A N 1
ATOM 846 C CA . GLY A 1 103 ? -20.277 -25.481 -80.797 1.00 84.00 103 GLY A CA 1
ATOM 847 C C . GLY A 1 103 ? -21.529 -25.438 -79.916 1.00 84.00 103 GLY A C 1
ATOM 848 O O . GLY A 1 103 ? -22.583 -25.913 -80.331 1.00 84.00 103 GLY A O 1
ATOM 849 N N . ALA A 1 104 ? -21.471 -24.811 -78.735 1.00 82.88 104 ALA A N 1
ATOM 850 C CA . ALA A 1 104 ? -22.635 -24.683 -77.850 1.00 82.88 104 ALA A CA 1
ATOM 851 C C . ALA A 1 104 ? -23.751 -23.796 -78.430 1.00 82.88 104 ALA A C 1
ATOM 853 O O . ALA A 1 104 ? -24.911 -23.948 -78.048 1.00 82.88 104 ALA A O 1
ATOM 854 N N . PHE A 1 105 ? -23.414 -22.880 -79.343 1.00 80.38 105 PHE A N 1
ATOM 855 C CA . PHE A 1 105 ? -24.378 -22.019 -80.034 1.00 80.38 105 PHE A CA 1
ATOM 856 C C . PHE A 1 105 ? -24.711 -22.503 -81.449 1.00 80.38 105 PHE A C 1
ATOM 858 O O . PHE A 1 105 ? -25.373 -21.779 -82.189 1.00 80.38 105 PHE A O 1
ATOM 865 N N . HIS A 1 106 ? -24.316 -23.725 -81.818 1.00 75.31 106 HIS A N 1
ATOM 866 C CA . HIS A 1 106 ? -24.716 -24.346 -83.075 1.00 75.31 106 HIS A CA 1
ATOM 867 C C . HIS A 1 106 ? -26.194 -24.762 -82.985 1.00 75.31 106 HIS A C 1
ATOM 869 O O . HIS A 1 106 ? -26.553 -25.868 -82.581 1.00 75.31 106 HIS A O 1
ATOM 875 N N . THR A 1 107 ? -27.084 -23.808 -83.260 1.00 62.56 107 THR A N 1
ATOM 876 C CA . THR A 1 107 ? -28.527 -24.042 -83.278 1.00 62.56 107 THR A CA 1
ATOM 877 C C . THR A 1 107 ? -28.865 -24.965 -84.436 1.00 62.56 107 THR A C 1
ATOM 879 O O . THR A 1 107 ? -28.551 -24.650 -85.582 1.00 62.56 107 THR A O 1
ATOM 882 N N . ALA A 1 108 ? -29.520 -26.091 -84.140 1.00 58.84 108 ALA A N 1
ATOM 883 C CA . ALA A 1 108 ? -30.071 -26.969 -85.163 1.00 58.84 108 ALA A CA 1
ATOM 884 C C . ALA A 1 108 ? -30.893 -26.141 -86.162 1.00 58.84 108 ALA A C 1
ATOM 886 O O . ALA A 1 108 ? -31.652 -25.265 -85.737 1.00 58.84 108 ALA A O 1
ATOM 887 N N . ALA A 1 109 ? -30.705 -26.405 -87.462 1.00 60.59 109 ALA A N 1
ATOM 888 C CA . ALA A 1 109 ? -31.359 -25.682 -88.548 1.00 60.59 109 ALA A CA 1
ATOM 889 C C . ALA A 1 109 ? -32.842 -25.442 -88.214 1.00 60.59 109 ALA A C 1
ATOM 891 O O . ALA A 1 109 ? -33.501 -26.376 -87.737 1.00 60.59 109 ALA A O 1
ATOM 892 N N . PRO A 1 110 ? -33.362 -24.215 -88.410 1.00 59.62 110 PRO A N 1
ATOM 893 C CA . PRO A 1 110 ? -34.732 -23.896 -88.042 1.00 59.62 110 PRO A CA 1
ATOM 894 C C . PRO A 1 110 ? -35.660 -24.913 -88.709 1.00 59.62 110 PRO A C 1
ATOM 896 O O . PRO A 1 110 ? -35.688 -25.027 -89.935 1.00 59.62 110 PRO A O 1
ATOM 899 N N . LYS A 1 111 ? -36.377 -25.706 -87.900 1.00 59.66 111 LYS A N 1
ATOM 900 C CA . LYS A 1 111 ? -37.429 -26.589 -88.413 1.00 59.66 111 LYS A CA 1
ATOM 901 C C . LYS A 1 111 ? -38.386 -25.711 -89.213 1.00 59.66 111 LYS A C 1
ATOM 903 O O . LYS A 1 111 ? -38.831 -24.699 -88.681 1.00 59.66 111 LYS A O 1
ATOM 908 N N . GLN A 1 112 ? -38.667 -26.080 -90.466 1.00 59.91 112 GLN A N 1
ATOM 909 C CA . GLN A 1 112 ? -39.689 -25.409 -91.270 1.00 59.91 112 GLN A CA 1
ATOM 910 C C . GLN A 1 112 ? -40.973 -25.336 -90.439 1.00 59.91 112 GLN A C 1
ATOM 912 O O . GLN A 1 112 ? -41.493 -26.362 -90.004 1.00 59.91 112 GLN A O 1
ATOM 917 N N . ILE A 1 113 ? -41.391 -24.113 -90.127 1.00 56.34 113 ILE A N 1
ATOM 918 C CA . ILE A 1 113 ? -42.570 -23.846 -89.311 1.00 56.34 113 ILE A CA 1
ATOM 919 C C . ILE A 1 113 ? -43.762 -23.884 -90.268 1.00 56.34 113 ILE A C 1
ATOM 921 O O . ILE A 1 113 ? -43.803 -23.094 -91.211 1.00 56.34 113 ILE A O 1
ATOM 925 N N . ASP A 1 114 ? -44.693 -24.813 -90.043 1.00 57.62 114 ASP A N 1
ATOM 926 C CA . ASP A 1 114 ? -45.961 -24.868 -90.775 1.00 57.62 114 ASP A CA 1
ATOM 927 C C . ASP A 1 114 ? -46.739 -23.555 -90.575 1.00 57.62 114 ASP A C 1
ATOM 929 O O . ASP A 1 114 ? -46.802 -23.005 -89.472 1.00 57.62 114 ASP A O 1
ATOM 933 N N . GLU A 1 115 ? -47.307 -23.037 -91.665 1.00 53.06 115 GLU A N 1
ATOM 934 C CA . GLU A 1 115 ? -47.986 -21.741 -91.749 1.00 53.06 115 GLU A CA 1
ATOM 935 C C . GLU A 1 115 ? -49.182 -21.661 -90.779 1.00 53.06 115 GLU A C 1
ATOM 937 O O . GLU A 1 115 ? -50.302 -22.046 -91.113 1.00 53.06 115 GLU A O 1
ATOM 942 N N . GLY A 1 116 ? -48.970 -21.158 -89.558 1.00 58.34 116 GLY A N 1
ATOM 943 C CA . GLY A 1 116 ? -50.079 -20.984 -88.616 1.00 58.34 116 GLY A CA 1
ATOM 944 C C . GLY A 1 116 ? -49.799 -20.330 -87.263 1.00 58.34 116 GLY A C 1
ATOM 945 O O . GLY A 1 116 ? -50.748 -19.830 -86.660 1.00 58.34 116 GLY A O 1
ATOM 946 N N . GLU A 1 117 ? -48.557 -20.271 -86.769 1.00 49.22 117 GLU A N 1
ATOM 947 C CA . GLU A 1 117 ? -48.279 -19.687 -85.445 1.00 49.22 117 GLU A CA 1
ATOM 948 C C . GLU A 1 117 ? -47.688 -18.270 -85.486 1.00 49.22 117 GLU A C 1
ATOM 950 O O . GLU A 1 117 ? -46.778 -17.933 -86.241 1.00 49.22 117 GLU A O 1
ATOM 955 N N . VAL A 1 118 ? -48.274 -17.423 -84.639 1.00 59.00 118 VAL A N 1
ATOM 956 C CA . VAL A 1 118 ? -48.109 -15.973 -84.567 1.00 59.00 118 VAL A CA 1
ATOM 957 C C . VAL A 1 118 ? -47.048 -15.628 -83.508 1.00 59.00 118 VAL A C 1
ATOM 959 O O . VAL A 1 118 ? -47.203 -15.966 -82.339 1.00 59.00 118 VAL A O 1
ATOM 962 N N . ILE A 1 119 ? -46.026 -14.874 -83.943 1.00 58.44 119 ILE A N 1
ATOM 963 C CA . ILE A 1 119 ? -44.842 -14.330 -83.232 1.00 58.44 119 ILE A CA 1
ATOM 964 C C . ILE A 1 119 ? -43.633 -15.278 -83.171 1.00 58.44 119 ILE A C 1
ATOM 966 O O . ILE A 1 119 ? -43.462 -16.086 -82.261 1.00 58.44 119 ILE A O 1
ATOM 970 N N . ASP A 1 120 ? -42.724 -15.070 -84.122 1.00 63.84 120 ASP A N 1
ATOM 971 C CA . ASP A 1 120 ? -41.436 -15.747 -84.208 1.00 63.84 120 ASP A CA 1
ATOM 972 C C . ASP A 1 120 ? -40.413 -15.160 -83.208 1.00 63.84 120 ASP A C 1
ATOM 974 O O . ASP A 1 120 ? -39.726 -14.169 -83.472 1.00 63.84 120 ASP A O 1
ATOM 978 N N . PHE A 1 121 ? -40.306 -15.777 -82.026 1.00 70.56 121 PHE A N 1
ATOM 979 C CA . PHE A 1 121 ? -39.267 -15.460 -81.036 1.00 70.56 121 PHE A CA 1
ATOM 980 C C . PHE A 1 121 ? -37.884 -16.021 -81.407 1.00 70.56 121 PHE A C 1
ATOM 982 O O . PHE A 1 121 ? -36.896 -15.701 -80.729 1.00 70.56 121 PHE A O 1
ATOM 989 N N . SER A 1 122 ? -37.773 -16.824 -82.474 1.00 71.31 122 SER A N 1
ATOM 990 C CA . SER A 1 122 ? -36.504 -17.443 -82.860 1.00 71.31 122 SER A CA 1
ATOM 991 C C . SER A 1 122 ? -35.475 -16.379 -83.248 1.00 71.31 122 SER A C 1
ATOM 993 O O . SER A 1 122 ? -34.356 -16.419 -82.740 1.00 71.31 122 SER A O 1
ATOM 995 N N . ALA A 1 123 ? -35.878 -15.337 -83.985 1.00 73.88 123 ALA A N 1
ATOM 996 C CA . ALA A 1 123 ? -35.004 -14.233 -84.385 1.00 73.88 123 ALA A CA 1
ATOM 997 C C . ALA A 1 123 ? -34.403 -13.466 -83.188 1.00 73.88 123 ALA A C 1
ATOM 999 O O . ALA A 1 123 ? -33.221 -13.113 -83.198 1.00 73.88 123 ALA A O 1
ATOM 1000 N N . ILE A 1 124 ? -35.189 -13.246 -82.126 1.00 76.94 124 ILE A N 1
ATOM 1001 C CA . ILE A 1 124 ? -34.722 -12.573 -80.901 1.00 76.94 124 ILE A CA 1
ATOM 1002 C C . ILE A 1 124 ? -33.768 -13.486 -80.127 1.00 76.94 124 ILE A C 1
ATOM 1004 O O . ILE A 1 124 ? -32.714 -13.031 -79.673 1.00 76.94 124 ILE A O 1
ATOM 1008 N N . SER A 1 125 ? -34.103 -14.773 -80.005 1.00 76.62 125 SER A N 1
ATOM 1009 C CA . SER A 1 125 ? -33.243 -15.748 -79.326 1.00 76.62 125 SER A CA 1
ATOM 1010 C C . SER A 1 125 ? -31.903 -15.942 -80.049 1.00 76.62 125 SER A C 1
ATOM 1012 O O . SER A 1 125 ? -30.859 -15.978 -79.397 1.00 76.62 125 SER A O 1
ATOM 1014 N N . LEU A 1 126 ? -31.911 -15.948 -81.387 1.00 79.56 126 LEU A N 1
ATOM 1015 C CA . LEU A 1 126 ? -30.723 -16.053 -82.232 1.00 79.56 126 LEU A CA 1
ATOM 1016 C C . LEU A 1 126 ? -29.837 -14.805 -82.097 1.00 79.56 126 LEU A C 1
ATOM 1018 O O . LEU A 1 126 ? -28.619 -14.909 -81.950 1.00 79.56 126 LEU A O 1
ATOM 1022 N N . TRP A 1 127 ? -30.443 -13.612 -82.067 1.00 82.12 127 TRP A N 1
ATOM 1023 C CA . TRP A 1 127 ? -29.713 -12.359 -81.853 1.00 82.12 127 TRP A CA 1
ATOM 1024 C C . TRP A 1 127 ? -29.062 -12.289 -80.462 1.00 82.12 127 TRP A C 1
ATOM 1026 O O . TRP A 1 127 ? -27.884 -11.936 -80.350 1.00 82.12 127 TRP A O 1
ATOM 1036 N N . LEU A 1 128 ? -29.789 -12.674 -79.407 1.00 81.12 128 LEU A N 1
ATOM 1037 C CA . LEU A 1 128 ? -29.257 -12.761 -78.040 1.00 81.12 128 LEU A CA 1
ATOM 1038 C C . LEU A 1 128 ? -28.139 -13.803 -77.934 1.00 81.12 128 LEU A C 1
ATOM 1040 O O . LEU A 1 128 ? -27.097 -13.511 -77.346 1.00 81.12 128 LEU A O 1
ATOM 1044 N N . GLY A 1 129 ? -28.322 -14.976 -78.548 1.00 84.06 129 GLY A N 1
ATOM 1045 C CA . GLY A 1 129 ? -27.304 -16.023 -78.629 1.00 84.06 129 GLY A CA 1
ATOM 1046 C C . GLY A 1 129 ? -26.024 -15.518 -79.293 1.00 84.06 129 GLY A C 1
ATOM 1047 O O . GLY A 1 129 ? -24.941 -15.649 -78.724 1.00 84.06 129 GLY A O 1
ATOM 1048 N N . ARG A 1 130 ? -26.144 -14.820 -80.430 1.00 84.50 130 ARG A N 1
ATOM 1049 C CA . ARG A 1 130 ? -25.011 -14.197 -81.132 1.00 84.50 130 ARG A CA 1
ATOM 1050 C C . ARG A 1 130 ? -24.285 -13.170 -80.265 1.00 84.50 130 ARG A C 1
ATOM 1052 O O . ARG A 1 130 ? -23.053 -13.190 -80.178 1.00 84.50 130 ARG A O 1
ATOM 1059 N N . ALA A 1 131 ? -25.028 -12.253 -79.646 1.00 83.69 131 ALA A N 1
ATOM 1060 C CA . ALA A 1 131 ? -24.449 -11.211 -78.802 1.00 83.69 131 ALA A CA 1
ATOM 1061 C C . ALA A 1 131 ? -23.700 -11.822 -77.609 1.00 83.69 131 ALA A C 1
ATOM 1063 O O . ALA A 1 131 ? -22.581 -11.404 -77.294 1.00 83.69 131 ALA A O 1
ATOM 1064 N N . PHE A 1 132 ? -24.283 -12.852 -76.996 1.00 87.06 132 PHE A N 1
ATOM 1065 C CA . PHE A 1 132 ? -23.709 -13.548 -75.855 1.00 87.06 132 PHE A CA 1
ATOM 1066 C C . PHE A 1 132 ? -22.477 -14.382 -76.232 1.00 87.06 132 PHE A C 1
ATOM 1068 O O . PHE A 1 132 ? -21.445 -14.257 -75.573 1.00 87.06 132 PHE A O 1
ATOM 1075 N N . ALA A 1 133 ? -22.521 -15.143 -77.330 1.00 88.06 133 ALA A N 1
ATOM 1076 C CA . ALA A 1 133 ? -21.378 -15.908 -77.838 1.00 88.06 133 ALA A CA 1
ATOM 1077 C C . ALA A 1 133 ? -20.192 -14.992 -78.183 1.00 88.06 133 ALA A C 1
ATOM 1079 O O . ALA A 1 133 ? -19.062 -15.223 -77.748 1.00 88.06 133 ALA A O 1
ATOM 1080 N N . SER A 1 134 ? -20.454 -13.884 -78.884 1.00 88.06 134 SER A N 1
ATOM 1081 C CA . SER A 1 134 ? -19.437 -12.871 -79.186 1.00 88.06 134 SER A CA 1
ATOM 1082 C C . SER A 1 134 ? -18.851 -12.252 -77.908 1.00 88.06 134 SER A C 1
ATOM 1084 O O . SER A 1 134 ? -17.636 -12.059 -77.812 1.00 88.06 134 SER A O 1
ATOM 1086 N N . ALA A 1 135 ? -19.685 -11.952 -76.905 1.00 87.81 135 ALA A N 1
ATOM 1087 C CA . ALA A 1 135 ? -19.222 -11.429 -75.619 1.00 87.81 135 ALA A CA 1
ATOM 1088 C C . ALA A 1 135 ? -18.354 -12.446 -74.860 1.00 87.81 135 ALA A C 1
ATOM 1090 O O . ALA A 1 135 ? -17.303 -12.070 -74.337 1.00 87.81 135 ALA A O 1
ATOM 1091 N N . LEU A 1 136 ? -18.739 -13.725 -74.853 1.00 89.31 136 LEU A N 1
ATOM 1092 C CA . LEU A 1 136 ? -17.964 -14.805 -74.241 1.00 89.31 136 LEU A CA 1
ATOM 1093 C C . LEU A 1 136 ? -16.609 -14.992 -74.919 1.00 89.31 136 LEU A C 1
ATOM 1095 O O . LEU A 1 136 ? -15.599 -15.063 -74.223 1.00 89.31 136 LEU A O 1
ATOM 1099 N N . LEU A 1 137 ? -16.556 -14.999 -76.253 1.00 91.69 137 LEU A N 1
ATOM 1100 C CA . LEU A 1 137 ? -15.291 -15.118 -76.980 1.00 91.69 137 LEU A CA 1
ATOM 1101 C C . LEU A 1 137 ? -14.348 -13.940 -76.694 1.00 91.69 137 LEU A C 1
ATOM 1103 O O . LEU A 1 137 ? -13.139 -14.150 -76.577 1.00 91.69 137 LEU A O 1
ATOM 1107 N N . ARG A 1 138 ? -14.878 -12.717 -76.541 1.00 91.62 138 ARG A N 1
ATOM 1108 C CA . ARG A 1 138 ? -14.093 -11.526 -76.158 1.00 91.62 138 ARG A CA 1
ATOM 1109 C C . ARG A 1 138 ? -13.603 -11.601 -74.717 1.00 91.62 138 ARG A C 1
ATOM 1111 O O . ARG A 1 138 ? -12.429 -11.349 -74.461 1.00 91.62 138 ARG A O 1
ATOM 1118 N N . LEU A 1 139 ? -14.488 -11.942 -73.783 1.00 89.69 139 LEU A N 1
ATOM 1119 C CA . LEU A 1 139 ? -14.148 -12.035 -72.366 1.00 89.69 139 LEU A CA 1
ATOM 1120 C C . LEU A 1 139 ? -13.128 -13.152 -72.127 1.00 89.69 139 LEU A C 1
ATOM 1122 O O . LEU A 1 139 ? -12.114 -12.922 -71.473 1.00 89.69 139 LEU A O 1
ATOM 1126 N N . GLY A 1 140 ? -13.363 -14.328 -72.712 1.00 90.44 140 GLY A N 1
ATOM 1127 C CA . GLY A 1 140 ? -12.442 -15.458 -72.660 1.00 90.44 140 GLY A CA 1
ATOM 1128 C C . GLY A 1 140 ? -11.081 -15.107 -73.249 1.00 90.44 140 GLY A C 1
ATOM 1129 O O . GLY A 1 140 ? -10.068 -15.403 -72.626 1.00 90.44 140 GLY A O 1
ATOM 1130 N N . PHE A 1 141 ? -11.044 -14.383 -74.372 1.00 93.00 141 PHE A N 1
ATOM 1131 C CA . PHE A 1 141 ? -9.791 -13.909 -74.961 1.00 93.00 141 PHE A CA 1
ATOM 1132 C C . PHE A 1 141 ? -9.037 -12.975 -74.012 1.00 93.00 141 PHE A C 1
ATOM 1134 O O . PHE A 1 141 ? -7.865 -13.208 -73.753 1.00 93.00 141 PHE A O 1
ATOM 1141 N N . VAL A 1 142 ? -9.691 -11.961 -73.432 1.00 90.06 142 VAL A N 1
ATOM 1142 C CA . VAL A 1 142 ? -9.029 -11.027 -72.499 1.00 90.06 142 VAL A CA 1
ATOM 1143 C C . VAL A 1 142 ? -8.521 -11.751 -71.251 1.00 90.06 142 VAL A C 1
ATOM 1145 O O . VAL A 1 142 ? -7.412 -11.489 -70.785 1.00 90.06 142 VAL A O 1
ATOM 1148 N N . VAL A 1 143 ? -9.310 -12.676 -70.706 1.00 87.94 143 VAL A N 1
ATOM 1149 C CA . VAL A 1 143 ? -8.904 -13.451 -69.531 1.00 87.94 143 VAL A CA 1
ATOM 11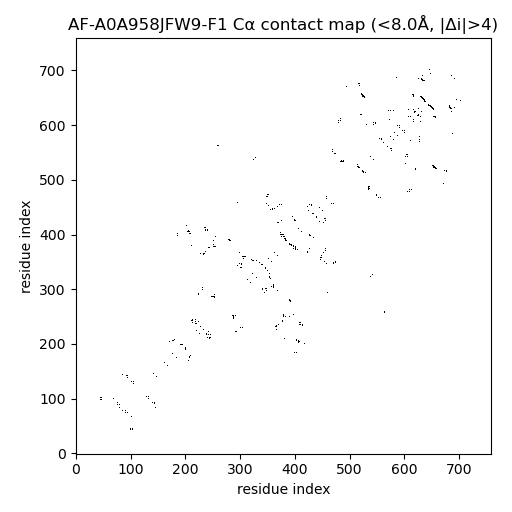50 C C . VAL A 1 143 ? -7.717 -14.349 -69.868 1.00 87.94 143 VAL A C 1
ATOM 1152 O O . VAL A 1 143 ? -6.733 -14.311 -69.139 1.00 87.94 143 VAL A O 1
ATOM 1155 N N . ILE A 1 144 ? -7.767 -15.104 -70.969 1.00 89.50 144 ILE A N 1
ATOM 1156 C CA . ILE A 1 144 ? -6.725 -16.072 -71.348 1.00 89.50 144 ILE A CA 1
ATOM 1157 C C . ILE A 1 144 ? -5.454 -15.368 -71.845 1.00 89.50 144 ILE A C 1
ATOM 1159 O O . ILE A 1 144 ? -4.359 -15.738 -71.428 1.00 89.50 144 ILE A O 1
ATOM 1163 N N . ALA A 1 145 ? -5.571 -14.324 -72.666 1.00 88.50 145 ALA A N 1
ATOM 1164 C CA . ALA A 1 145 ? -4.426 -13.580 -73.193 1.00 88.50 145 ALA A CA 1
ATOM 1165 C C . ALA A 1 145 ? -3.632 -12.872 -72.083 1.00 88.50 145 ALA A C 1
ATOM 1167 O O . ALA A 1 145 ? -2.404 -12.826 -72.131 1.00 88.50 145 ALA A O 1
ATOM 1168 N N . PHE A 1 146 ? -4.321 -12.344 -71.063 1.00 87.06 146 PHE A N 1
ATOM 1169 C CA . PHE A 1 146 ? -3.708 -11.494 -70.037 1.00 87.06 146 PHE A CA 1
ATOM 1170 C C . PHE A 1 146 ? -3.676 -12.114 -68.631 1.00 87.06 146 PHE A C 1
ATOM 1172 O O . PHE A 1 146 ? -3.292 -11.429 -67.681 1.00 87.06 146 PHE A O 1
ATOM 1179 N N . TRP A 1 147 ? -4.025 -13.397 -68.452 1.00 83.69 147 TRP A N 1
ATOM 1180 C CA . TRP A 1 147 ? -4.011 -14.062 -67.134 1.00 83.69 147 TRP A CA 1
ATOM 1181 C C . TRP A 1 147 ? -2.689 -13.903 -66.358 1.00 83.69 147 TRP A C 1
ATOM 1183 O O . TRP A 1 147 ? -2.757 -13.661 -65.148 1.00 83.69 147 TRP A O 1
ATOM 1193 N N . PRO A 1 148 ? -1.492 -13.918 -66.991 1.00 81.69 148 PRO A N 1
ATOM 1194 C CA . PRO A 1 148 ? -0.243 -13.738 -66.260 1.00 81.69 148 PRO A CA 1
ATOM 1195 C C . PRO A 1 148 ? -0.092 -12.313 -65.720 1.00 81.69 148 PRO A C 1
ATOM 1197 O O . PRO A 1 148 ? 0.450 -12.139 -64.632 1.00 81.69 148 PRO A O 1
ATOM 1200 N N . LEU A 1 149 ? -0.628 -11.296 -66.411 1.00 82.81 149 LEU A N 1
ATOM 1201 C CA . LEU A 1 149 ? -0.661 -9.919 -65.904 1.00 82.81 149 LEU A CA 1
ATOM 1202 C C . LEU A 1 149 ? -1.620 -9.782 -64.723 1.00 82.81 149 LEU A C 1
ATOM 1204 O O . LEU A 1 149 ? -1.297 -9.077 -63.772 1.00 82.81 149 LEU A O 1
ATOM 1208 N N . TRP A 1 150 ? -2.758 -10.478 -64.736 1.00 81.56 150 TRP A N 1
ATOM 1209 C CA . TRP A 1 150 ? -3.675 -10.504 -63.593 1.00 81.56 150 TRP A CA 1
ATOM 1210 C C . TRP A 1 150 ? -3.033 -11.160 -62.365 1.00 81.56 150 TRP A C 1
ATOM 1212 O O . TRP A 1 150 ? -3.130 -10.626 -61.259 1.00 81.56 150 TRP A O 1
ATOM 1222 N N . VAL A 1 151 ? -2.317 -12.274 -62.554 1.00 80.44 151 VAL A N 1
ATOM 1223 C CA . VAL A 1 151 ? -1.560 -12.935 -61.477 1.00 80.44 151 VAL A CA 1
ATOM 1224 C C . VAL A 1 151 ? -0.417 -12.054 -60.990 1.00 80.44 151 VAL A C 1
ATOM 1226 O O . VAL A 1 151 ? -0.239 -11.906 -59.782 1.00 80.44 151 VAL A O 1
ATOM 1229 N N . LEU A 1 152 ? 0.324 -11.418 -61.898 1.00 82.19 152 LEU A N 1
ATOM 1230 C CA . LEU A 1 152 ? 1.391 -10.491 -61.541 1.00 82.19 152 LEU A CA 1
ATOM 1231 C C . LEU A 1 152 ? 0.840 -9.281 -60.780 1.00 82.19 152 LEU A C 1
ATOM 1233 O O . LEU A 1 152 ? 1.395 -8.924 -59.750 1.00 82.19 152 LEU A O 1
ATOM 1237 N N . ALA A 1 153 ? -0.274 -8.691 -61.213 1.00 81.75 153 ALA A N 1
ATOM 1238 C CA . ALA A 1 153 ? -0.935 -7.591 -60.514 1.00 81.75 153 ALA A CA 1
ATOM 1239 C C . ALA A 1 153 ? -1.438 -8.017 -59.127 1.00 81.75 153 ALA A C 1
ATOM 1241 O O . ALA A 1 153 ? -1.293 -7.262 -58.166 1.00 81.75 153 ALA A O 1
ATOM 1242 N N . ALA A 1 154 ? -1.964 -9.238 -58.987 1.00 80.38 154 ALA A N 1
ATOM 1243 C CA . ALA A 1 154 ? -2.360 -9.793 -57.697 1.00 80.38 154 ALA A CA 1
ATOM 1244 C C . ALA A 1 154 ? -1.152 -10.049 -56.781 1.00 80.38 154 ALA A C 1
ATOM 1246 O O . ALA A 1 154 ? -1.224 -9.746 -55.592 1.00 80.38 154 ALA A O 1
ATOM 1247 N N . LEU A 1 155 ? -0.032 -10.547 -57.317 1.00 78.56 155 LEU A N 1
ATOM 1248 C CA . LEU A 1 155 ? 1.212 -10.750 -56.569 1.00 78.56 155 LEU A CA 1
ATOM 1249 C C . LEU A 1 155 ? 1.854 -9.418 -56.177 1.00 78.56 155 LEU A C 1
ATOM 1251 O O . LEU A 1 155 ? 2.196 -9.238 -55.014 1.00 78.56 155 LEU A O 1
ATOM 1255 N N . VAL A 1 156 ? 1.975 -8.466 -57.102 1.00 82.50 156 VAL A N 1
ATOM 1256 C CA . VAL A 1 156 ? 2.486 -7.112 -56.839 1.00 82.50 156 VAL A CA 1
ATOM 1257 C C . VAL A 1 156 ? 1.592 -6.409 -55.828 1.00 82.50 156 VAL A C 1
ATOM 1259 O O . VAL A 1 156 ? 2.099 -5.875 -54.847 1.00 82.50 156 VAL A O 1
ATOM 1262 N N . GLY A 1 157 ? 0.271 -6.475 -56.000 1.00 80.94 157 GLY A N 1
ATOM 1263 C CA . GLY A 1 157 ? -0.698 -5.982 -55.029 1.00 80.94 157 GLY A CA 1
ATOM 1264 C C . GLY A 1 157 ? -0.501 -6.642 -53.668 1.00 80.94 157 GLY A C 1
ATOM 1265 O O . GLY A 1 157 ? -0.353 -5.941 -52.673 1.00 80.94 157 GLY A O 1
ATOM 1266 N N . TYR A 1 158 ? -0.400 -7.971 -53.614 1.00 78.44 158 TYR A N 1
ATOM 1267 C CA . TYR A 1 158 ? -0.164 -8.709 -52.377 1.00 78.44 158 TYR A CA 1
ATOM 1268 C C . TYR A 1 158 ? 1.157 -8.314 -51.719 1.00 78.44 158 TYR A C 1
ATOM 1270 O O . TYR A 1 158 ? 1.142 -8.015 -50.538 1.00 78.44 158 TYR A O 1
ATOM 1278 N N . PHE A 1 159 ? 2.283 -8.249 -52.429 1.00 76.56 159 PHE A N 1
ATOM 1279 C CA . PHE A 1 159 ? 3.585 -7.917 -51.840 1.00 76.56 159 PHE A CA 1
ATOM 1280 C C . PHE A 1 159 ? 3.715 -6.433 -51.467 1.00 76.56 159 PHE A C 1
ATOM 1282 O O . PHE A 1 159 ? 4.212 -6.121 -50.381 1.00 76.56 159 PHE A O 1
ATOM 1289 N N . ALA A 1 160 ? 3.208 -5.520 -52.299 1.00 75.75 160 ALA A N 1
ATOM 1290 C CA . ALA A 1 160 ? 3.199 -4.084 -52.019 1.00 75.75 160 ALA A CA 1
ATOM 1291 C C . ALA A 1 160 ? 2.237 -3.729 -50.874 1.00 75.75 160 ALA A C 1
ATOM 1293 O O . ALA A 1 160 ? 2.562 -2.904 -50.020 1.00 75.75 160 ALA A O 1
ATOM 1294 N N . LEU A 1 161 ? 1.070 -4.376 -50.805 1.00 67.00 161 LEU A N 1
ATOM 1295 C CA . LEU A 1 161 ? 0.134 -4.201 -49.694 1.00 67.00 161 LEU A CA 1
ATOM 1296 C C . LEU A 1 161 ? 0.569 -5.003 -48.465 1.00 67.00 161 LEU A C 1
ATOM 1298 O O . LEU A 1 161 ? 0.313 -4.563 -47.352 1.00 67.00 161 LEU A O 1
ATOM 1302 N N . ARG A 1 162 ? 1.285 -6.124 -48.604 1.00 62.34 162 ARG A N 1
ATOM 1303 C CA . ARG A 1 162 ? 1.791 -6.913 -47.469 1.00 62.34 162 ARG A CA 1
ATOM 1304 C C . ARG A 1 162 ? 2.776 -6.113 -46.635 1.00 62.34 162 ARG A C 1
ATOM 1306 O O . ARG A 1 162 ? 2.662 -6.144 -45.414 1.00 62.34 162 ARG A O 1
ATOM 1313 N N . SER A 1 163 ? 3.683 -5.348 -47.237 1.00 60.97 163 SER A N 1
ATOM 1314 C CA . SER A 1 163 ? 4.561 -4.467 -46.449 1.00 60.97 163 SER A CA 1
ATOM 1315 C C . SER A 1 163 ? 3.764 -3.393 -45.689 1.00 60.97 163 SER A C 1
ATOM 1317 O O . SER A 1 163 ? 4.110 -3.050 -44.559 1.00 60.97 163 SER A O 1
ATOM 1319 N N . LYS A 1 164 ? 2.647 -2.926 -46.264 1.00 58.12 164 LYS A N 1
ATOM 1320 C CA . LYS A 1 164 ? 1.787 -1.879 -45.692 1.00 58.12 164 LYS A CA 1
ATOM 1321 C C . LYS A 1 164 ? 0.779 -2.394 -44.649 1.00 58.12 164 LYS A C 1
ATOM 1323 O O . LYS A 1 164 ? 0.461 -1.663 -43.713 1.00 58.12 164 LYS A O 1
ATOM 1328 N N . TYR A 1 165 ? 0.308 -3.637 -44.776 1.00 53.69 165 TYR A N 1
ATOM 1329 C CA . TYR A 1 165 ? -0.740 -4.236 -43.936 1.00 53.69 165 TYR A CA 1
ATOM 1330 C C . TYR A 1 165 ? -0.222 -5.328 -42.982 1.00 53.69 165 TYR A C 1
ATOM 1332 O O . TYR A 1 165 ? -0.643 -5.363 -41.830 1.00 53.69 165 TYR A O 1
ATOM 1340 N N . PHE A 1 166 ? 0.726 -6.184 -43.383 1.00 49.38 166 PHE A N 1
ATOM 1341 C CA . PHE A 1 166 ? 1.217 -7.284 -42.529 1.00 49.38 166 PHE A CA 1
ATOM 1342 C C . PHE A 1 166 ? 2.299 -6.875 -41.521 1.00 49.38 166 PHE A C 1
ATOM 1344 O O . PHE A 1 166 ? 2.492 -7.588 -40.536 1.00 49.38 166 PHE A O 1
ATOM 1351 N N . ASN A 1 167 ? 2.935 -5.707 -41.675 1.00 43.09 167 ASN A N 1
ATOM 1352 C CA . ASN A 1 167 ? 3.757 -5.124 -40.602 1.00 43.09 167 ASN A CA 1
ATOM 1353 C C . ASN A 1 167 ? 2.921 -4.527 -39.457 1.00 43.09 167 ASN A C 1
ATOM 1355 O O . ASN A 1 167 ? 3.476 -4.046 -38.473 1.00 43.09 167 ASN A O 1
ATOM 1359 N N . ARG A 1 168 ? 1.587 -4.605 -39.533 1.00 42.84 168 ARG A N 1
ATOM 1360 C CA . ARG A 1 168 ? 0.682 -4.266 -38.431 1.00 42.84 168 ARG A CA 1
ATOM 1361 C C . ARG A 1 168 ? 0.059 -5.523 -37.827 1.00 42.84 168 ARG A C 1
ATOM 1363 O O . ARG A 1 168 ? -1.151 -5.614 -37.658 1.00 42.84 168 ARG A O 1
ATOM 1370 N N . LYS A 1 169 ? 0.887 -6.500 -37.442 1.00 38.28 169 LYS A N 1
ATOM 1371 C CA . LYS A 1 169 ? 0.488 -7.441 -36.384 1.00 38.28 169 LYS A CA 1
ATOM 1372 C C . LYS A 1 169 ? 0.249 -6.622 -35.115 1.00 38.28 169 LYS A C 1
ATOM 1374 O O . LYS A 1 169 ? 1.211 -6.124 -34.553 1.00 38.28 169 LYS A O 1
ATOM 1379 N N . SER A 1 170 ? -1.016 -6.409 -34.752 1.00 36.22 170 SER A N 1
ATOM 1380 C CA . SER A 1 170 ? -1.598 -6.329 -33.394 1.00 36.22 170 SER A CA 1
ATOM 1381 C C . SER A 1 170 ? -0.755 -5.829 -32.196 1.00 36.22 170 SER A C 1
ATOM 1383 O O . SER A 1 170 ? -1.015 -6.246 -31.072 1.00 36.22 170 SER A O 1
ATOM 1385 N N . VAL A 1 171 ? 0.231 -4.952 -32.384 1.00 40.62 171 VAL A N 1
ATOM 1386 C CA . VAL A 1 171 ? 0.997 -4.303 -31.298 1.00 40.62 171 VAL A CA 1
ATOM 1387 C C . VAL A 1 171 ? 0.537 -2.855 -31.094 1.00 40.62 171 VAL A C 1
ATOM 1389 O O . VAL A 1 171 ? 0.841 -2.227 -30.089 1.00 40.62 171 VAL A O 1
ATOM 1392 N N . SER A 1 172 ? -0.275 -2.324 -32.008 1.00 39.62 172 SER A N 1
ATOM 1393 C CA . SER A 1 172 ? -0.729 -0.940 -31.960 1.00 39.62 172 SER A CA 1
ATOM 1394 C C . SER A 1 172 ? -2.195 -0.834 -32.373 1.00 39.62 172 SER A C 1
ATOM 1396 O O . SER A 1 172 ? -2.530 -0.516 -33.509 1.00 39.62 172 SER A O 1
ATOM 1398 N N . ILE A 1 173 ? -3.092 -1.083 -31.415 1.00 42.41 173 ILE A N 1
ATOM 1399 C CA . ILE A 1 173 ? -4.475 -0.573 -31.478 1.00 42.41 173 ILE A CA 1
ATOM 1400 C C . ILE A 1 173 ? -4.496 0.966 -31.320 1.00 42.41 173 ILE A C 1
ATOM 1402 O O . ILE A 1 173 ? -5.515 1.609 -31.552 1.00 42.41 173 ILE A O 1
ATOM 1406 N N . LEU A 1 174 ? -3.357 1.584 -30.979 1.00 45.78 174 LEU A N 1
ATOM 1407 C CA . LEU A 1 174 ? -3.213 3.016 -30.722 1.00 45.78 174 LEU A CA 1
ATOM 1408 C C . LEU A 1 174 ? -2.007 3.615 -31.454 1.00 45.78 174 LEU A C 1
ATOM 1410 O O . LEU A 1 174 ? -1.157 4.257 -30.841 1.00 45.78 174 LEU A O 1
ATOM 1414 N N . GLY A 1 175 ? -1.981 3.527 -32.786 1.00 40.69 175 GLY A N 1
ATOM 1415 C CA . GLY A 1 175 ? -1.044 4.278 -33.646 1.00 40.69 175 GLY A CA 1
ATOM 1416 C C . GLY A 1 175 ? -1.196 5.811 -33.571 1.00 40.69 175 GLY A C 1
ATOM 1417 O O . GLY A 1 175 ? -0.753 6.523 -34.463 1.00 40.69 175 GLY A O 1
ATOM 1418 N N . VAL A 1 176 ? -1.855 6.310 -32.523 1.00 41.97 176 VAL A N 1
ATOM 1419 C CA . VAL A 1 176 ? -2.118 7.713 -32.194 1.00 41.97 176 VAL A CA 1
ATOM 1420 C C . VAL A 1 176 ? -1.246 8.177 -31.012 1.00 41.97 176 VAL A C 1
ATOM 1422 O O . VAL A 1 176 ? -1.092 9.376 -30.809 1.00 41.97 176 VAL A O 1
ATOM 1425 N N . CYS A 1 177 ? -0.629 7.265 -30.251 1.00 42.28 177 CYS A N 1
ATOM 1426 C CA . CYS A 1 177 ? 0.154 7.606 -29.052 1.00 42.28 177 CYS A CA 1
ATOM 1427 C C . CYS A 1 177 ? 1.671 7.718 -29.295 1.00 42.28 177 CYS A C 1
ATOM 1429 O O . CYS A 1 177 ? 2.413 8.025 -28.371 1.00 42.28 177 CYS A O 1
ATOM 1431 N N . ASP A 1 178 ? 2.129 7.515 -30.531 1.00 37.47 178 ASP A N 1
ATOM 1432 C CA . ASP A 1 178 ? 3.549 7.383 -30.894 1.00 37.47 178 ASP A CA 1
ATOM 1433 C C . ASP A 1 178 ? 4.263 8.730 -31.137 1.00 37.47 178 ASP A C 1
ATOM 1435 O O . ASP A 1 178 ? 5.105 8.881 -32.020 1.00 37.47 178 ASP A O 1
ATOM 1439 N N . ARG A 1 179 ? 3.888 9.776 -30.396 1.00 40.28 179 ARG A N 1
ATOM 1440 C CA . ARG A 1 179 ? 4.572 11.074 -30.464 1.00 40.28 179 ARG A CA 1
ATOM 1441 C C . ARG A 1 179 ? 4.822 11.555 -29.050 1.00 40.28 179 ARG A C 1
ATOM 1443 O O . ARG A 1 179 ? 3.960 12.209 -28.470 1.00 40.28 179 ARG A O 1
ATOM 1450 N N . GLY A 1 180 ? 6.010 11.251 -28.524 1.00 41.00 180 GLY A N 1
ATOM 1451 C CA . GLY A 1 180 ? 6.551 11.700 -27.231 1.00 41.00 180 GLY A CA 1
ATOM 1452 C C . GLY A 1 180 ? 6.705 13.223 -27.066 1.00 41.00 180 GLY A C 1
ATOM 1453 O O . GLY A 1 180 ? 7.628 13.683 -26.410 1.00 41.00 180 GLY A O 1
ATOM 1454 N N . ASN A 1 181 ? 5.803 14.007 -27.659 1.00 39.69 181 ASN A N 1
ATOM 1455 C CA . ASN A 1 181 ? 5.730 15.462 -27.603 1.00 39.69 181 ASN A CA 1
ATOM 1456 C C . ASN A 1 181 ? 4.523 15.967 -26.786 1.00 39.69 181 ASN A C 1
ATOM 1458 O O . ASN A 1 181 ? 4.265 17.166 -26.792 1.00 39.69 181 ASN A O 1
ATOM 1462 N N . GLY A 1 182 ? 3.778 15.097 -26.093 1.00 41.47 182 GLY A N 1
ATOM 1463 C CA . GLY A 1 182 ? 2.640 15.505 -25.261 1.00 41.47 182 GLY A CA 1
ATOM 1464 C C . GLY A 1 182 ? 2.551 14.754 -23.925 1.00 41.47 182 GLY A C 1
ATOM 1465 O O . GLY A 1 182 ? 3.044 13.628 -23.830 1.00 41.47 182 GLY A O 1
ATOM 1466 N N . PRO A 1 183 ? 1.916 15.350 -22.894 1.00 36.94 183 PRO A N 1
ATOM 1467 C CA . PRO A 1 183 ? 1.671 14.688 -21.615 1.00 36.94 183 PRO A CA 1
ATOM 1468 C C . PRO A 1 183 ? 0.710 13.510 -21.820 1.00 36.94 183 PRO A C 1
ATOM 1470 O O . PRO A 1 183 ? -0.442 13.675 -22.223 1.00 36.94 183 PRO A O 1
ATOM 1473 N N . PHE A 1 184 ? 1.202 12.293 -21.593 1.00 47.22 184 PHE A N 1
ATOM 1474 C CA . PHE A 1 184 ? 0.475 11.070 -21.919 1.00 47.22 184 PHE A CA 1
ATOM 1475 C C . PHE A 1 184 ? -0.449 10.598 -20.781 1.00 47.22 184 PHE A C 1
ATOM 1477 O O . PHE A 1 184 ? -0.020 10.415 -19.641 1.00 47.22 184 PHE A O 1
ATOM 1484 N N . TYR A 1 185 ? -1.716 10.321 -21.119 1.00 42.72 185 TYR A N 1
ATOM 1485 C CA . TYR A 1 185 ? -2.724 9.713 -20.241 1.00 42.72 185 TYR A CA 1
ATOM 1486 C C . TYR A 1 185 ? -2.768 8.184 -20.430 1.00 42.72 185 TYR A C 1
ATOM 1488 O O . TYR A 1 185 ? -3.218 7.672 -21.454 1.00 42.72 185 TYR A O 1
ATOM 1496 N N . SER A 1 186 ? -2.368 7.433 -19.401 1.00 41.25 186 SER A N 1
ATOM 1497 C CA . SER A 1 186 ? -2.319 5.956 -19.369 1.00 41.25 186 SER A CA 1
ATOM 1498 C C . SER A 1 186 ? -3.694 5.272 -19.190 1.00 41.25 186 SER A C 1
ATOM 1500 O O . SER A 1 186 ? -3.868 4.384 -18.349 1.00 41.25 186 SER A O 1
ATOM 1502 N N . GLY A 1 187 ? -4.707 5.688 -19.957 1.00 41.59 187 GLY A N 1
ATOM 1503 C CA . GLY A 1 187 ? -6.110 5.477 -19.588 1.00 41.59 187 GLY A CA 1
ATOM 1504 C C . GLY A 1 187 ? -7.056 4.920 -20.654 1.00 41.59 187 GLY A C 1
ATOM 1505 O O . GLY A 1 187 ? -8.150 5.456 -20.796 1.00 41.59 187 GLY A O 1
ATOM 1506 N N . ILE A 1 188 ? -6.730 3.829 -21.355 1.00 36.88 188 ILE A N 1
ATOM 1507 C CA . ILE A 1 188 ? -7.780 3.000 -21.984 1.00 36.88 188 ILE A CA 1
ATOM 1508 C C . ILE A 1 188 ? -7.862 1.666 -21.239 1.00 36.88 188 ILE A C 1
ATOM 1510 O O . ILE A 1 188 ? -7.085 0.747 -21.468 1.00 36.88 188 ILE A O 1
ATOM 1514 N N . TYR A 1 189 ? -8.821 1.588 -20.310 1.00 40.84 189 TYR A N 1
ATOM 1515 C CA . TYR A 1 189 ? -9.220 0.361 -19.623 1.00 40.84 189 TYR A CA 1
ATOM 1516 C C . TYR A 1 189 ? -10.527 -0.146 -20.240 1.00 40.84 189 TYR A C 1
ATOM 1518 O O . TYR A 1 189 ? -11.571 0.503 -20.143 1.00 40.84 189 TYR A O 1
ATOM 1526 N N . GLY A 1 190 ? -10.465 -1.301 -20.893 1.00 36.69 190 GLY A N 1
ATOM 1527 C CA . GLY A 1 190 ? -11.626 -2.106 -21.245 1.00 36.69 190 GLY A CA 1
ATOM 1528 C C . GLY A 1 190 ? -11.376 -3.521 -20.731 1.00 36.69 190 GLY A C 1
ATOM 1529 O O . GLY A 1 190 ? -10.351 -4.089 -21.103 1.00 36.69 190 GLY A O 1
ATOM 1530 N N . PRO A 1 191 ? -12.238 -4.097 -19.873 1.00 35.97 191 PRO A N 1
ATOM 1531 C CA . PRO A 1 191 ? -12.145 -5.510 -19.526 1.00 35.97 191 PRO A CA 1
ATOM 1532 C C . PRO A 1 191 ? -12.457 -6.328 -20.786 1.00 35.97 191 PRO A C 1
ATOM 1534 O O . PRO A 1 191 ? -13.613 -6.575 -21.126 1.00 35.97 191 PRO A O 1
ATOM 1537 N N . LEU A 1 192 ? -11.419 -6.685 -21.538 1.00 40.50 192 LEU A N 1
ATOM 1538 C CA . LEU A 1 192 ? -11.536 -7.488 -22.746 1.00 40.50 192 LEU A CA 1
ATOM 1539 C C . LEU A 1 192 ? -11.513 -8.963 -22.324 1.00 40.50 192 LEU A C 1
ATOM 1541 O O . LEU A 1 192 ? -10.476 -9.612 -22.326 1.00 40.50 192 LEU A O 1
ATOM 1545 N N . ARG A 1 193 ? -12.719 -9.445 -21.989 1.00 35.75 193 ARG A N 1
ATOM 1546 C CA . ARG A 1 193 ? -13.142 -10.794 -21.553 1.00 35.75 193 ARG A CA 1
ATOM 1547 C C . ARG A 1 193 ? -13.143 -11.058 -20.035 1.00 35.75 193 ARG A C 1
ATOM 1549 O O . ARG A 1 193 ? -12.173 -10.753 -19.347 1.00 35.75 193 ARG A O 1
ATOM 1556 N N . PRO A 1 194 ? -14.213 -11.691 -19.511 1.00 38.72 194 PRO A N 1
ATOM 1557 C CA . PRO A 1 194 ? -14.210 -12.275 -18.179 1.00 38.72 194 PRO A CA 1
ATOM 1558 C C . PRO A 1 194 ? -13.393 -13.571 -18.227 1.00 38.72 194 PRO A C 1
ATOM 1560 O O . PRO A 1 194 ? -13.888 -14.608 -18.656 1.00 38.72 194 PRO A O 1
ATOM 1563 N N . ASN A 1 195 ? -12.125 -13.508 -17.830 1.00 40.38 195 ASN A N 1
ATOM 1564 C CA . ASN A 1 195 ? -11.392 -14.700 -17.414 1.00 40.38 195 ASN A CA 1
ATOM 1565 C C . ASN A 1 195 ? -11.555 -14.845 -15.897 1.00 40.38 195 ASN A C 1
ATOM 1567 O O . ASN A 1 195 ? -11.539 -13.853 -15.173 1.00 40.38 195 ASN A O 1
ATOM 1571 N N . ASN A 1 196 ? -11.698 -16.079 -15.412 1.00 45.88 196 ASN A N 1
ATOM 1572 C CA . ASN A 1 196 ? -11.844 -16.383 -13.982 1.00 45.88 196 ASN A CA 1
ATOM 1573 C C . ASN A 1 196 ? -10.550 -16.153 -13.166 1.00 45.88 196 ASN A C 1
ATOM 1575 O O . ASN A 1 196 ? -10.538 -16.389 -11.961 1.00 45.88 196 ASN A O 1
ATOM 1579 N N . SER A 1 197 ? -9.467 -15.684 -13.796 1.00 44.59 197 SER A N 1
ATOM 1580 C CA . SER A 1 197 ? -8.270 -15.182 -13.121 1.00 44.59 197 SER A CA 1
ATOM 1581 C C . SER A 1 197 ? -8.333 -13.654 -12.993 1.00 44.59 197 SER A C 1
ATOM 1583 O O . SER A 1 197 ? -8.799 -12.953 -13.891 1.00 44.59 197 SER A O 1
ATOM 1585 N N . PHE A 1 198 ? -7.829 -13.109 -11.881 1.00 46.28 198 PHE A N 1
ATOM 1586 C CA . PHE A 1 198 ? -7.805 -11.663 -11.581 1.00 46.28 198 PHE A CA 1
ATOM 1587 C C . PHE A 1 198 ? -7.065 -10.799 -12.636 1.00 46.28 198 PHE A C 1
ATOM 1589 O O . PHE A 1 198 ? -7.115 -9.569 -12.576 1.00 46.28 198 PHE A O 1
ATOM 1596 N N . SER A 1 199 ? -6.410 -11.424 -13.618 1.00 44.19 199 SER A N 1
ATOM 1597 C CA . SER A 1 199 ? -5.551 -10.827 -14.644 1.00 44.19 199 SER A CA 1
ATOM 1598 C C . SER A 1 199 ? -6.203 -10.813 -16.042 1.00 44.19 199 SER A C 1
ATOM 1600 O O . SER A 1 199 ? -5.569 -11.136 -17.041 1.00 44.19 199 SER A O 1
ATOM 1602 N N . GLY A 1 200 ? -7.470 -10.411 -16.162 1.00 41.75 200 GLY A N 1
ATOM 1603 C CA . GLY A 1 200 ? -8.167 -10.279 -17.458 1.00 41.75 200 GLY A CA 1
ATOM 1604 C C . GLY A 1 200 ? -7.647 -9.173 -18.402 1.00 41.75 200 GLY A C 1
ATOM 1605 O O . GLY A 1 200 ? -8.386 -8.713 -19.266 1.00 41.75 200 GLY A O 1
ATOM 1606 N N . THR A 1 201 ? -6.411 -8.690 -18.238 1.00 50.22 201 THR A N 1
ATOM 1607 C CA . THR A 1 201 ? -5.807 -7.659 -19.099 1.00 50.22 201 THR A CA 1
ATOM 1608 C C . THR A 1 201 ? -4.396 -8.066 -19.517 1.00 50.22 201 THR A C 1
ATOM 1610 O O . THR A 1 201 ? -3.420 -7.461 -19.077 1.00 50.22 201 THR A O 1
ATOM 1613 N N . ASP A 1 202 ? -4.298 -9.091 -20.362 1.00 47.16 202 ASP A N 1
ATOM 1614 C CA . ASP A 1 202 ? -3.052 -9.478 -21.048 1.00 47.16 202 ASP A CA 1
ATOM 1615 C C . ASP A 1 202 ? -2.783 -8.646 -22.316 1.00 47.16 202 ASP A C 1
ATOM 1617 O O . ASP A 1 202 ? -1.764 -8.821 -22.977 1.00 47.16 202 ASP A O 1
ATOM 1621 N N . LEU A 1 203 ? -3.669 -7.706 -22.660 1.00 50.25 203 LEU A N 1
ATOM 1622 C CA . LEU A 1 203 ? -3.434 -6.751 -23.740 1.00 50.25 203 LEU A CA 1
ATOM 1623 C C . LEU A 1 203 ? -2.555 -5.609 -23.227 1.00 50.25 203 LEU A C 1
ATOM 1625 O O . LEU A 1 203 ? -3.041 -4.580 -22.755 1.00 50.25 203 LEU A O 1
ATOM 1629 N N . SER A 1 204 ? -1.245 -5.819 -23.293 1.00 52.62 204 SER A N 1
ATOM 1630 C CA . SER A 1 204 ? -0.254 -4.758 -23.187 1.00 52.62 204 SER A CA 1
ATOM 1631 C C . SER A 1 204 ? 0.059 -4.193 -24.572 1.00 52.62 204 SER A C 1
ATOM 1633 O O . SER A 1 204 ? 0.020 -4.899 -25.576 1.00 52.62 204 SER A O 1
ATOM 1635 N N . CYS A 1 205 ? 0.348 -2.895 -24.630 1.00 59.22 205 CYS A N 1
ATOM 1636 C CA . CYS A 1 205 ? 0.969 -2.273 -25.795 1.00 59.22 205 CYS A CA 1
ATOM 1637 C C . CYS A 1 205 ? 2.456 -2.109 -25.457 1.00 59.22 205 CYS A C 1
ATOM 1639 O O . CYS A 1 205 ? 2.823 -1.077 -24.884 1.00 59.22 205 CYS A O 1
ATOM 1641 N N . PRO A 1 206 ? 3.306 -3.131 -25.696 1.00 59.81 206 PRO A N 1
ATOM 1642 C CA . PRO A 1 206 ? 4.746 -2.931 -25.605 1.00 59.81 206 PRO A CA 1
ATOM 1643 C C . PRO A 1 206 ? 5.144 -1.793 -26.555 1.00 59.81 206 PRO A C 1
ATOM 1645 O O . PRO A 1 206 ? 4.444 -1.534 -27.534 1.00 59.81 206 PRO A O 1
ATOM 1648 N N . ASN A 1 207 ? 6.242 -1.100 -26.257 1.00 63.28 207 ASN A N 1
ATOM 1649 C CA . ASN A 1 207 ? 6.717 0.072 -27.006 1.00 63.28 207 ASN A CA 1
ATOM 1650 C C . ASN A 1 207 ? 5.862 1.351 -26.876 1.00 63.28 207 ASN A C 1
ATOM 1652 O O . ASN A 1 207 ? 5.947 2.239 -27.714 1.00 63.28 207 ASN A O 1
ATOM 1656 N N . LEU A 1 208 ? 5.055 1.489 -25.818 1.00 65.19 208 LEU A N 1
ATOM 1657 C CA . LEU A 1 208 ? 4.259 2.708 -25.613 1.00 65.19 208 LEU A CA 1
ATOM 1658 C C . LEU A 1 208 ? 5.098 3.942 -25.222 1.00 65.19 208 LEU A C 1
ATOM 1660 O O . LEU A 1 208 ? 4.767 5.048 -25.627 1.00 65.19 208 LEU A O 1
ATOM 1664 N N . ALA A 1 209 ? 6.147 3.763 -24.409 1.00 75.06 209 ALA A N 1
ATOM 1665 C CA . ALA A 1 209 ? 6.983 4.857 -23.900 1.00 75.06 209 ALA A CA 1
ATOM 1666 C C . ALA A 1 209 ? 8.392 4.914 -24.522 1.00 75.06 209 ALA A C 1
ATOM 1668 O O . ALA A 1 209 ? 9.029 5.956 -24.445 1.00 75.06 209 ALA A O 1
ATOM 1669 N N . CYS A 1 210 ? 8.869 3.805 -25.108 1.00 80.19 210 CYS A N 1
ATOM 1670 C CA . CYS A 1 210 ? 10.154 3.655 -25.814 1.00 80.19 210 CYS A CA 1
ATOM 1671 C C . CYS A 1 210 ? 11.314 4.540 -25.310 1.00 80.19 210 CYS A C 1
ATOM 1673 O O . CYS A 1 210 ? 11.898 5.276 -26.110 1.00 80.19 210 CYS A O 1
ATOM 1675 N N . PRO A 1 211 ? 11.675 4.499 -24.012 1.00 88.12 211 PRO A N 1
ATOM 1676 C CA . PRO A 1 211 ? 12.810 5.276 -23.532 1.00 88.12 211 PRO A CA 1
ATOM 1677 C C . PRO A 1 211 ? 14.109 4.811 -24.203 1.00 88.12 211 PRO A C 1
ATOM 1679 O O . PRO A 1 211 ? 14.263 3.635 -24.550 1.00 88.12 211 PRO A O 1
ATOM 1682 N N . ALA A 1 212 ? 15.064 5.731 -24.361 1.00 93.81 212 ALA A N 1
ATOM 1683 C CA . ALA A 1 212 ? 16.388 5.393 -24.869 1.00 93.81 212 ALA A CA 1
ATOM 1684 C C . ALA A 1 212 ? 17.066 4.343 -23.971 1.00 93.81 212 ALA A C 1
ATOM 1686 O O . ALA A 1 212 ? 16.888 4.332 -22.752 1.00 93.81 212 ALA A O 1
ATOM 1687 N N . MET A 1 213 ? 17.848 3.451 -24.580 1.00 95.94 213 MET A N 1
ATOM 1688 C CA . MET A 1 213 ? 18.537 2.358 -23.894 1.00 95.94 213 MET A CA 1
ATOM 1689 C C . MET A 1 213 ? 19.978 2.257 -24.384 1.00 95.94 213 MET A C 1
ATOM 1691 O O . MET A 1 213 ? 20.220 2.222 -25.593 1.00 95.94 213 MET A O 1
ATOM 1695 N N . VAL A 1 214 ? 20.935 2.113 -23.464 1.00 97.69 214 VAL A N 1
ATOM 1696 C CA . VAL A 1 214 ? 22.330 1.806 -23.834 1.00 97.69 214 VAL A CA 1
ATOM 1697 C C . VAL A 1 214 ? 22.451 0.407 -24.448 1.00 97.69 214 VAL A C 1
ATOM 1699 O O . VAL A 1 214 ? 21.532 -0.416 -24.362 1.00 97.69 214 VAL A O 1
ATOM 1702 N N . LYS A 1 215 ? 23.588 0.095 -25.079 1.00 97.38 215 LYS A N 1
ATOM 1703 C CA . LYS A 1 215 ? 23.838 -1.250 -25.628 1.00 97.38 215 LYS A CA 1
ATOM 1704 C C . LYS A 1 215 ? 23.906 -2.294 -24.494 1.00 97.38 215 LYS A C 1
ATOM 1706 O O . LYS A 1 215 ? 24.467 -1.990 -23.442 1.00 97.38 215 LYS A O 1
ATOM 1711 N N . PRO A 1 216 ? 23.414 -3.535 -24.696 1.00 96.50 216 PRO A N 1
ATOM 1712 C CA . PRO A 1 216 ? 23.412 -4.567 -23.652 1.00 96.50 216 PRO A CA 1
ATOM 1713 C C . PRO A 1 216 ? 24.790 -4.830 -23.031 1.00 96.50 216 PRO A C 1
ATOM 1715 O O . PRO A 1 216 ? 24.900 -4.927 -21.813 1.00 96.50 216 PRO A O 1
ATOM 1718 N N . ASN A 1 217 ? 25.850 -4.863 -23.846 1.00 96.75 217 ASN A N 1
ATOM 1719 C CA . ASN A 1 217 ? 27.214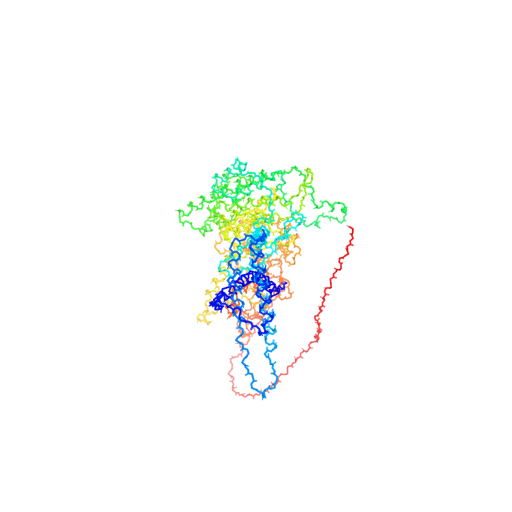 -5.135 -23.378 1.00 96.75 217 ASN A CA 1
ATOM 1720 C C . ASN A 1 217 ? 27.714 -4.092 -22.368 1.00 96.75 217 ASN A C 1
ATOM 1722 O O . ASN A 1 217 ? 28.373 -4.458 -21.403 1.00 96.75 217 ASN A O 1
ATOM 1726 N N . GLN A 1 218 ? 27.353 -2.818 -22.557 1.00 97.19 218 GLN A N 1
ATOM 1727 C CA . GLN A 1 218 ? 27.709 -1.737 -21.635 1.00 97.19 218 GLN A CA 1
ATOM 1728 C C . GLN A 1 218 ? 26.979 -1.881 -20.292 1.00 97.19 218 GLN A C 1
ATOM 1730 O O . GLN A 1 218 ? 27.566 -1.660 -19.237 1.00 97.19 218 GLN A O 1
ATOM 1735 N N . ALA A 1 219 ? 25.706 -2.288 -20.314 1.00 96.50 219 ALA A N 1
ATOM 1736 C CA . ALA A 1 219 ? 24.947 -2.522 -19.089 1.00 96.50 219 ALA A CA 1
ATOM 1737 C C . ALA A 1 219 ? 25.444 -3.761 -18.327 1.00 96.50 219 ALA A C 1
ATOM 1739 O O . ALA A 1 219 ? 25.522 -3.734 -17.103 1.00 96.50 219 ALA A O 1
ATOM 1740 N N . LEU A 1 220 ? 25.826 -4.835 -19.029 1.00 97.50 220 LEU A N 1
ATOM 1741 C CA . LEU A 1 220 ? 26.272 -6.093 -18.414 1.00 97.50 220 LEU A CA 1
ATOM 1742 C C . LEU A 1 220 ? 27.541 -5.958 -17.559 1.00 97.50 220 LEU A C 1
ATOM 1744 O O . LEU A 1 220 ? 27.723 -6.751 -16.629 1.00 97.50 220 LEU A O 1
ATOM 1748 N N . THR A 1 221 ? 28.398 -4.983 -17.868 1.00 97.38 221 THR A N 1
ATOM 1749 C CA . THR A 1 221 ? 29.618 -4.674 -17.108 1.00 97.38 221 THR A CA 1
ATOM 1750 C C . THR A 1 221 ? 29.372 -3.727 -15.931 1.00 97.38 221 THR A C 1
ATOM 1752 O O . THR A 1 221 ? 30.239 -3.600 -15.070 1.00 97.38 221 THR A O 1
ATOM 1755 N N . HIS A 1 222 ? 28.204 -3.081 -15.869 1.00 98.19 222 HIS A N 1
ATOM 1756 C CA . HIS A 1 222 ? 27.888 -2.048 -14.885 1.00 98.19 222 HIS A CA 1
ATOM 1757 C C . HIS A 1 222 ? 27.649 -2.601 -13.468 1.00 98.19 222 HIS A C 1
ATOM 1759 O O . HIS A 1 222 ? 27.116 -3.703 -13.302 1.00 98.19 222 HIS A O 1
ATOM 1765 N N . GLN A 1 223 ? 27.955 -1.803 -12.437 1.00 98.06 223 GLN A N 1
ATOM 1766 C CA . GLN A 1 223 ? 27.801 -2.178 -11.022 1.00 98.06 223 GLN A CA 1
ATOM 1767 C C . GLN A 1 223 ? 26.357 -2.568 -10.655 1.00 98.06 223 GLN A C 1
ATOM 1769 O O . GLN A 1 223 ? 26.148 -3.555 -9.955 1.00 98.06 223 GLN A O 1
ATOM 1774 N N . LEU A 1 224 ? 25.350 -1.877 -11.208 1.00 98.12 224 LEU A N 1
ATOM 1775 C CA . LEU A 1 224 ? 23.930 -2.242 -11.043 1.00 98.12 224 LEU A CA 1
ATOM 1776 C C . LEU A 1 224 ? 23.656 -3.706 -11.432 1.00 98.12 224 LEU A C 1
ATOM 1778 O O . LEU A 1 224 ? 22.977 -4.429 -10.705 1.00 98.12 224 LEU A O 1
ATOM 1782 N N . VAL A 1 225 ? 24.208 -4.177 -12.557 1.00 98.31 225 VAL A N 1
ATOM 1783 C CA . VAL A 1 225 ? 24.038 -5.572 -12.995 1.00 98.31 225 VAL A CA 1
ATOM 1784 C C . VAL A 1 225 ? 24.849 -6.533 -12.127 1.00 98.31 225 VAL A C 1
ATOM 1786 O O . VAL A 1 225 ? 24.397 -7.651 -11.879 1.00 98.31 225 VAL A O 1
ATOM 1789 N N . GLN A 1 226 ? 26.015 -6.118 -11.629 1.00 98.31 226 GLN A N 1
ATOM 1790 C CA . GLN A 1 226 ? 26.802 -6.924 -10.690 1.00 98.31 226 GLN A CA 1
ATOM 1791 C C . GLN A 1 226 ? 26.033 -7.166 -9.381 1.00 98.31 226 GLN A C 1
ATOM 1793 O O . GLN A 1 226 ? 25.942 -8.316 -8.948 1.00 98.31 226 GLN A O 1
ATOM 1798 N N . LEU A 1 227 ? 25.381 -6.138 -8.824 1.00 98.25 227 LEU A N 1
ATOM 1799 C CA . LEU A 1 227 ? 24.499 -6.276 -7.657 1.00 98.25 227 LEU A CA 1
ATOM 1800 C C . LEU A 1 227 ? 23.312 -7.208 -7.939 1.00 98.25 227 LEU A C 1
ATOM 1802 O O . LEU A 1 227 ? 23.014 -8.101 -7.143 1.00 98.25 227 LEU A O 1
ATOM 1806 N N . LEU A 1 228 ? 22.663 -7.067 -9.101 1.00 98.56 228 LEU A N 1
ATOM 1807 C CA . LEU A 1 228 ? 21.581 -7.973 -9.504 1.00 98.56 228 LEU A CA 1
ATOM 1808 C C . LEU A 1 228 ? 22.056 -9.432 -9.582 1.00 98.56 228 LEU A C 1
ATOM 1810 O O . LEU A 1 228 ? 21.330 -10.333 -9.163 1.00 98.56 228 LEU A O 1
ATOM 1814 N N . LYS A 1 229 ? 23.268 -9.685 -10.092 1.00 98.44 229 LYS A N 1
ATOM 1815 C CA . LYS A 1 229 ? 23.861 -11.032 -10.129 1.00 98.44 229 LYS A CA 1
ATOM 1816 C C . LYS A 1 229 ? 24.143 -11.556 -8.720 1.00 98.44 229 LYS A C 1
ATOM 1818 O O . LYS A 1 229 ? 23.741 -12.678 -8.413 1.00 98.44 229 LYS A O 1
ATOM 1823 N N . GLN A 1 230 ? 24.763 -10.742 -7.865 1.00 98.31 230 GLN A N 1
ATOM 1824 C CA . GLN A 1 230 ? 25.102 -11.094 -6.481 1.00 98.31 230 GLN A CA 1
ATOM 1825 C C . GLN A 1 230 ? 23.875 -11.568 -5.689 1.00 98.31 230 GLN A C 1
ATOM 1827 O O . GLN A 1 230 ? 23.943 -12.571 -4.980 1.00 98.31 230 GLN A O 1
ATOM 1832 N N . HIS A 1 231 ? 22.735 -10.896 -5.861 1.00 98.12 231 HIS A N 1
ATOM 1833 C CA . HIS A 1 231 ? 21.493 -11.209 -5.147 1.00 98.12 231 HIS A CA 1
ATOM 1834 C C . HIS A 1 231 ? 20.520 -12.105 -5.934 1.00 98.12 231 HIS A C 1
ATOM 1836 O O . HIS A 1 231 ? 19.364 -12.246 -5.535 1.00 98.12 231 HIS A O 1
ATOM 1842 N N . LYS A 1 232 ? 20.958 -12.724 -7.043 1.00 98.31 232 LYS A N 1
ATOM 1843 C CA . LYS A 1 232 ? 20.113 -13.574 -7.912 1.00 98.31 232 LYS A CA 1
ATOM 1844 C C . LYS A 1 232 ? 18.826 -12.869 -8.385 1.00 98.31 232 LYS A C 1
ATOM 1846 O O . LYS A 1 232 ? 17.777 -13.491 -8.537 1.00 98.31 232 LYS A O 1
ATOM 1851 N N . ALA A 1 233 ? 18.911 -11.562 -8.608 1.00 98.31 233 ALA A N 1
ATOM 1852 C CA . ALA A 1 233 ? 17.825 -10.703 -9.067 1.00 98.31 233 ALA A CA 1
ATOM 1853 C C . ALA A 1 233 ? 17.917 -10.361 -10.569 1.00 98.31 233 ALA A C 1
ATOM 1855 O O . ALA A 1 233 ? 17.039 -9.680 -11.097 1.00 98.31 233 ALA A O 1
ATOM 1856 N N . LEU A 1 234 ? 18.962 -10.808 -11.276 1.00 98.50 234 LEU A N 1
ATOM 1857 C CA . LEU A 1 234 ? 19.122 -10.548 -12.708 1.00 98.50 234 LEU A CA 1
ATOM 1858 C C . LEU A 1 234 ? 18.123 -11.363 -13.546 1.00 98.50 234 LEU A C 1
ATOM 1860 O O . LEU A 1 234 ? 18.085 -12.587 -13.468 1.00 98.50 234 LEU A O 1
ATOM 1864 N N . ASN A 1 235 ? 17.371 -10.668 -14.394 1.00 98.19 235 ASN A N 1
ATOM 1865 C CA . ASN A 1 235 ? 16.617 -11.215 -15.519 1.00 98.19 235 ASN A CA 1
ATOM 1866 C C . ASN A 1 235 ? 16.592 -10.183 -16.657 1.00 98.19 235 ASN A C 1
ATOM 1868 O O . ASN A 1 235 ? 17.061 -9.053 -16.476 1.00 98.19 235 ASN A O 1
ATOM 1872 N N . ASP A 1 236 ? 16.026 -10.547 -17.808 1.00 98.25 236 ASP A N 1
ATOM 1873 C CA . ASP A 1 236 ? 16.045 -9.664 -18.977 1.00 98.25 236 ASP A CA 1
ATOM 1874 C C . ASP A 1 236 ? 15.296 -8.348 -18.719 1.00 98.25 236 ASP A C 1
ATOM 1876 O O . ASP A 1 236 ? 15.758 -7.289 -19.127 1.00 98.25 236 ASP A O 1
ATOM 1880 N N . THR A 1 237 ? 14.209 -8.368 -17.938 1.00 97.88 237 THR A N 1
ATOM 1881 C CA . THR A 1 237 ? 13.469 -7.150 -17.561 1.00 97.88 237 THR A CA 1
ATOM 1882 C C . THR A 1 237 ? 14.346 -6.181 -16.775 1.00 97.88 237 THR A C 1
ATOM 1884 O O . THR A 1 237 ? 14.402 -4.994 -17.091 1.00 97.88 237 THR A O 1
ATOM 1887 N N . ASN A 1 238 ? 15.035 -6.675 -15.745 1.00 98.56 238 ASN A N 1
ATOM 1888 C CA . ASN A 1 238 ? 15.906 -5.855 -14.909 1.00 98.56 238 ASN A CA 1
ATOM 1889 C C . ASN A 1 238 ? 17.109 -5.350 -15.705 1.00 98.56 238 ASN A C 1
ATOM 1891 O O . ASN A 1 238 ? 17.511 -4.203 -15.524 1.00 98.56 238 ASN A O 1
ATOM 1895 N N . LEU A 1 239 ? 17.628 -6.151 -16.642 1.00 98.50 239 LEU A N 1
ATOM 1896 C CA . LEU A 1 239 ? 18.652 -5.697 -17.576 1.00 98.50 239 LEU A CA 1
ATOM 1897 C C . LEU A 1 239 ? 18.140 -4.541 -18.450 1.00 98.50 239 LEU A C 1
ATOM 1899 O O . LEU A 1 239 ? 18.835 -3.534 -18.568 1.00 98.50 239 LEU A O 1
ATOM 1903 N N . GLN A 1 240 ? 16.931 -4.638 -19.015 1.00 98.00 240 GLN A N 1
ATOM 1904 C CA . GLN A 1 240 ? 16.346 -3.547 -19.805 1.00 98.00 240 GLN A CA 1
ATOM 1905 C C . GLN A 1 240 ? 16.136 -2.274 -18.977 1.00 98.00 240 GLN A C 1
ATOM 1907 O O . GLN A 1 240 ? 16.481 -1.185 -19.430 1.00 98.00 240 GLN A O 1
ATOM 1912 N N . LEU A 1 241 ? 15.637 -2.391 -17.745 1.00 98.38 241 LEU A N 1
ATOM 1913 C CA . LEU A 1 241 ? 15.459 -1.236 -16.861 1.00 98.38 241 LEU A CA 1
ATOM 1914 C C . LEU A 1 241 ? 16.794 -0.566 -16.513 1.00 98.38 241 LEU A C 1
ATOM 1916 O O . LEU A 1 241 ? 16.893 0.658 -16.571 1.00 98.38 241 LEU A O 1
ATOM 1920 N N . VAL A 1 242 ? 17.843 -1.348 -16.236 1.00 98.62 242 VAL A N 1
ATOM 1921 C CA . VAL A 1 242 ? 19.197 -0.801 -16.046 1.00 98.62 242 VAL A CA 1
ATOM 1922 C C . VAL A 1 242 ? 19.680 -0.100 -17.316 1.00 98.62 242 VAL A C 1
ATOM 1924 O O . VAL A 1 242 ? 20.240 0.988 -17.230 1.00 98.62 242 VAL A O 1
ATOM 1927 N N . ARG A 1 243 ? 19.421 -0.659 -18.506 1.00 98.44 243 ARG A N 1
ATOM 1928 C CA . ARG A 1 243 ? 19.785 -0.004 -19.774 1.00 98.44 243 ARG A CA 1
ATOM 1929 C C . ARG A 1 243 ? 19.093 1.349 -19.961 1.00 98.44 243 ARG A C 1
ATOM 1931 O O . ARG A 1 243 ? 19.711 2.248 -20.529 1.00 98.44 243 ARG A O 1
ATOM 1938 N N . VAL A 1 244 ? 17.848 1.492 -19.498 1.00 97.88 244 VAL A N 1
ATOM 1939 C CA . VAL A 1 244 ? 17.124 2.774 -19.492 1.00 97.88 244 VAL A CA 1
ATOM 1940 C C . VAL A 1 244 ? 17.763 3.753 -18.511 1.00 97.88 244 VAL A C 1
ATOM 1942 O O . VAL A 1 244 ? 18.027 4.889 -18.890 1.00 97.88 244 VAL A O 1
ATOM 1945 N N . ILE A 1 245 ? 18.056 3.319 -17.282 1.00 98.12 245 ILE A N 1
ATOM 1946 C CA . ILE A 1 245 ? 18.688 4.166 -16.255 1.00 98.12 245 ILE A CA 1
ATOM 1947 C C . ILE A 1 245 ? 20.041 4.694 -16.747 1.00 98.12 245 ILE A C 1
ATOM 1949 O O . ILE A 1 245 ? 20.283 5.893 -16.684 1.00 98.12 245 ILE A O 1
ATOM 1953 N N . LEU A 1 246 ? 20.885 3.830 -17.320 1.00 98.25 246 LEU A N 1
ATOM 1954 C CA . LEU A 1 246 ? 22.208 4.218 -17.824 1.00 98.25 246 LEU A CA 1
ATOM 1955 C C . LEU A 1 246 ? 22.152 5.154 -19.037 1.00 98.25 246 LEU A C 1
ATOM 1957 O O . LEU A 1 246 ? 23.064 5.949 -19.236 1.00 98.25 246 LEU A O 1
ATOM 1961 N N . ALA A 1 247 ? 21.094 5.084 -19.850 1.00 97.56 247 ALA A N 1
ATOM 1962 C CA . ALA A 1 247 ? 20.907 6.023 -20.958 1.00 97.56 247 ALA A CA 1
ATOM 1963 C C . ALA A 1 247 ? 20.560 7.444 -20.478 1.00 97.56 247 ALA A C 1
ATOM 1965 O O . ALA A 1 247 ? 20.687 8.390 -21.249 1.00 97.56 247 ALA A O 1
ATOM 1966 N N . HIS A 1 248 ? 20.133 7.575 -19.221 1.00 96.56 248 HIS A N 1
ATOM 1967 C CA . HIS A 1 248 ? 19.710 8.819 -18.581 1.00 96.56 248 HIS A CA 1
ATOM 1968 C C . HIS A 1 248 ? 20.469 9.026 -17.259 1.00 96.56 248 HIS A C 1
ATOM 1970 O O . HIS A 1 248 ? 19.919 9.560 -16.299 1.00 96.56 248 HIS A O 1
ATOM 1976 N N . ALA A 1 249 ? 21.716 8.549 -17.177 1.00 96.25 249 ALA A N 1
ATOM 1977 C CA . ALA A 1 249 ? 22.494 8.513 -15.939 1.00 96.25 249 ALA A CA 1
ATOM 1978 C C . ALA A 1 249 ? 22.681 9.900 -15.300 1.00 96.25 249 ALA A C 1
ATOM 1980 O O . ALA A 1 249 ? 22.685 10.017 -14.075 1.00 96.25 249 ALA A O 1
ATOM 1981 N N . ASP A 1 250 ? 22.778 10.941 -16.133 1.00 94.31 250 ASP A N 1
ATOM 1982 C CA . ASP A 1 250 ? 22.953 12.346 -15.758 1.00 94.31 250 ASP A CA 1
ATOM 1983 C C . ASP A 1 250 ? 21.650 13.051 -15.342 1.00 94.31 250 ASP A C 1
ATOM 1985 O O . ASP A 1 250 ? 21.673 14.229 -14.988 1.00 94.31 250 ASP A O 1
ATOM 1989 N N . PHE A 1 251 ? 20.505 12.361 -15.375 1.00 94.31 251 PHE A N 1
ATOM 1990 C CA . PHE A 1 251 ? 19.221 12.965 -15.026 1.00 94.31 251 PHE A CA 1
ATOM 1991 C C . PHE A 1 251 ? 19.109 13.193 -13.512 1.00 94.31 251 PHE A C 1
ATOM 1993 O O . PHE A 1 251 ? 19.704 12.454 -12.720 1.00 94.31 251 PHE A O 1
ATOM 2000 N N . PRO A 1 252 ? 18.282 14.161 -13.072 1.00 92.88 252 PRO A N 1
ATOM 2001 C CA . PRO A 1 252 ? 17.989 14.337 -11.659 1.00 92.88 252 PRO A CA 1
ATOM 2002 C C . PRO A 1 252 ? 17.317 13.089 -11.071 1.00 92.88 252 PRO A C 1
ATOM 2004 O O . PRO A 1 252 ? 16.312 12.596 -11.591 1.00 92.88 252 PRO A O 1
ATOM 2007 N N . ALA A 1 253 ? 17.826 12.598 -9.939 1.00 91.44 253 ALA A N 1
ATOM 2008 C CA . ALA A 1 253 ? 17.193 11.487 -9.230 1.00 91.44 253 ALA A CA 1
ATOM 2009 C C . ALA A 1 253 ? 15.960 11.912 -8.416 1.00 91.44 253 ALA A C 1
ATOM 2011 O O . ALA A 1 253 ? 15.101 11.081 -8.106 1.00 91.44 253 ALA A O 1
ATOM 2012 N N . ARG A 1 254 ? 15.879 13.184 -8.014 1.00 86.75 254 ARG A N 1
ATOM 2013 C CA . ARG A 1 254 ? 14.843 13.679 -7.099 1.00 86.75 254 ARG A CA 1
ATOM 2014 C C . ARG A 1 254 ? 13.689 14.291 -7.866 1.00 86.75 254 ARG A C 1
ATOM 2016 O O . ARG A 1 254 ? 13.879 15.235 -8.622 1.00 86.75 254 ARG A O 1
ATOM 2023 N N . VAL A 1 255 ? 12.487 13.782 -7.617 1.00 84.12 255 VAL A N 1
ATOM 2024 C CA . VAL A 1 255 ? 11.242 14.366 -8.118 1.00 84.12 255 VAL A CA 1
ATOM 2025 C C . VAL A 1 255 ? 10.594 15.088 -6.952 1.00 84.12 255 VAL A C 1
ATOM 2027 O O . VAL A 1 255 ? 10.047 14.422 -6.073 1.00 84.12 255 VAL A O 1
ATOM 2030 N N . GLY A 1 256 ? 10.693 16.423 -6.950 1.00 73.69 256 GLY A N 1
ATOM 2031 C CA . GLY A 1 256 ? 10.140 17.264 -5.886 1.00 73.69 256 GLY A CA 1
ATOM 2032 C C . GLY A 1 256 ? 8.681 16.927 -5.579 1.00 73.69 256 GLY A C 1
ATOM 2033 O O . GLY A 1 256 ? 7.958 16.420 -6.448 1.00 73.69 256 GLY A O 1
ATOM 2034 N N . GLU A 1 257 ? 8.269 17.176 -4.338 1.00 67.81 257 GLU A N 1
ATOM 2035 C CA . GLU A 1 257 ? 6.913 16.887 -3.880 1.00 67.81 257 GLU A CA 1
ATOM 2036 C C . GLU A 1 257 ? 5.848 17.615 -4.716 1.00 67.81 257 GLU A C 1
ATOM 2038 O O . GLU A 1 257 ? 6.094 18.644 -5.353 1.00 67.81 257 GLU A O 1
ATOM 2043 N N . GLU A 1 258 ? 4.658 17.016 -4.744 1.00 62.75 258 GLU A N 1
ATOM 2044 C CA . GLU A 1 258 ? 3.450 17.608 -5.315 1.00 62.75 258 GLU A CA 1
ATOM 2045 C C . GLU A 1 258 ? 2.942 18.663 -4.332 1.00 62.75 258 GLU A C 1
ATOM 2047 O O . GLU A 1 258 ? 2.030 18.415 -3.547 1.00 62.75 258 GLU A O 1
ATOM 2052 N N . ASN A 1 259 ? 3.598 19.820 -4.302 1.00 55.06 259 ASN A N 1
ATOM 2053 C CA . ASN A 1 259 ? 3.062 20.963 -3.582 1.00 55.06 259 ASN A CA 1
ATOM 2054 C C . ASN A 1 259 ? 1.948 21.549 -4.446 1.00 55.06 259 ASN A C 1
ATOM 2056 O O . ASN A 1 259 ? 2.200 21.993 -5.566 1.00 55.06 259 ASN A O 1
ATOM 2060 N N . SER A 1 260 ? 0.717 21.559 -3.934 1.00 48.09 260 SER A N 1
ATOM 2061 C CA . SER A 1 260 ? -0.306 22.454 -4.462 1.00 48.09 260 SER A CA 1
ATOM 2062 C C . SER A 1 260 ? 0.180 23.876 -4.189 1.00 48.09 260 SER A C 1
ATOM 2064 O O . SER A 1 260 ? 0.157 24.315 -3.042 1.00 48.09 260 SER A O 1
ATOM 2066 N N . GLU A 1 261 ? 0.668 24.561 -5.221 1.00 44.66 261 GLU A N 1
ATOM 2067 C CA . GLU A 1 261 ? 1.352 25.868 -5.179 1.00 44.66 261 GLU A CA 1
ATOM 2068 C C . GLU A 1 261 ? 0.557 27.011 -4.504 1.00 44.66 261 GLU A C 1
ATOM 2070 O O . GLU A 1 261 ? 1.069 28.113 -4.358 1.00 44.66 261 GLU A O 1
ATOM 2075 N N . GLU A 1 262 ? -0.675 26.770 -4.048 1.00 47.81 262 GLU A N 1
ATOM 2076 C CA . GLU A 1 262 ? -1.513 27.761 -3.365 1.00 47.81 262 GLU A CA 1
ATOM 2077 C C . GLU A 1 262 ? -1.251 27.904 -1.850 1.00 47.81 262 GLU A C 1
ATOM 2079 O O . GLU A 1 262 ? -1.833 28.800 -1.249 1.00 47.81 262 GLU A O 1
ATOM 2084 N N . GLU A 1 263 ? -0.446 27.050 -1.196 1.00 47.38 263 GLU A N 1
ATOM 2085 C CA . GLU A 1 263 ? -0.395 27.034 0.287 1.00 47.38 263 GLU A CA 1
ATOM 2086 C C . GLU A 1 263 ? 0.693 27.898 0.955 1.00 47.38 263 GLU A C 1
ATOM 2088 O O . GLU A 1 263 ? 0.491 28.270 2.106 1.00 47.38 263 GLU A O 1
ATOM 2093 N N . ASP A 1 264 ? 1.776 28.290 0.273 1.00 45.16 264 ASP A N 1
ATOM 2094 C CA . ASP A 1 264 ? 2.870 29.082 0.895 1.00 45.16 264 ASP A CA 1
ATOM 2095 C C . ASP A 1 264 ? 3.137 30.433 0.223 1.00 45.16 264 ASP A C 1
ATOM 2097 O O . ASP A 1 264 ? 4.033 31.187 0.608 1.00 45.16 264 ASP A O 1
ATOM 2101 N N . VAL A 1 265 ? 2.345 30.764 -0.785 1.00 44.69 265 VAL A N 1
ATOM 2102 C CA . VAL A 1 265 ? 2.531 31.976 -1.557 1.00 44.69 265 VAL A CA 1
ATOM 2103 C C . VAL A 1 265 ? 1.531 33.009 -1.051 1.00 44.69 265 VAL A C 1
ATOM 2105 O O . VAL A 1 265 ? 0.374 33.019 -1.469 1.00 44.69 265 VAL A O 1
ATOM 2108 N N . GLY A 1 266 ? 1.962 33.850 -0.105 1.00 48.59 266 GLY A N 1
ATOM 2109 C CA . GLY A 1 266 ? 1.205 35.047 0.271 1.00 48.59 266 GLY A CA 1
ATOM 2110 C C . GLY A 1 266 ? 0.807 35.835 -0.983 1.00 48.59 266 GLY A C 1
ATOM 2111 O O . GLY A 1 266 ? 1.525 35.792 -1.981 1.00 48.59 266 GLY A O 1
ATOM 2112 N N . GLU A 1 267 ? -0.332 36.533 -0.948 1.00 52.22 267 GLU A N 1
ATOM 2113 C CA . GLU A 1 267 ? -0.932 37.245 -2.098 1.00 52.22 267 GLU A CA 1
ATOM 2114 C C . GLU A 1 267 ? 0.013 38.220 -2.846 1.00 52.22 267 GLU A C 1
ATOM 2116 O O . GLU A 1 267 ? -0.338 38.674 -3.932 1.00 52.22 267 GLU A O 1
ATOM 2121 N N . ASP A 1 268 ? 1.222 38.472 -2.332 1.00 53.91 268 ASP A N 1
ATOM 2122 C CA . ASP A 1 268 ? 2.200 39.447 -2.822 1.00 53.91 268 ASP A CA 1
ATOM 2123 C C . ASP A 1 268 ? 3.357 38.899 -3.686 1.00 53.91 268 ASP A C 1
ATOM 2125 O O . ASP A 1 268 ? 4.209 39.684 -4.104 1.00 53.91 268 ASP A O 1
ATOM 2129 N N . THR A 1 269 ? 3.457 37.599 -3.995 1.00 49.78 269 THR A N 1
ATOM 2130 C CA . THR A 1 269 ? 4.539 37.152 -4.907 1.00 49.78 269 THR A CA 1
ATOM 2131 C C . THR A 1 269 ? 4.203 37.421 -6.375 1.00 49.78 269 THR A C 1
ATOM 2133 O O . THR A 1 269 ? 3.132 37.048 -6.872 1.00 49.78 269 THR A O 1
ATOM 2136 N N . ASP A 1 270 ? 5.172 37.998 -7.073 1.00 45.28 270 ASP A N 1
ATOM 2137 C CA . ASP A 1 270 ? 5.129 38.440 -8.463 1.00 45.28 270 ASP A CA 1
ATOM 2138 C C . ASP A 1 270 ? 4.694 37.305 -9.434 1.00 45.28 270 ASP A C 1
ATOM 2140 O O . ASP A 1 270 ? 5.252 36.202 -9.401 1.00 45.28 270 ASP A O 1
ATOM 2144 N N . PRO A 1 271 ? 3.710 37.509 -10.337 1.00 45.66 271 PRO A N 1
ATOM 2145 C CA . PRO A 1 271 ? 3.256 36.495 -11.302 1.00 45.66 271 PRO A CA 1
ATOM 2146 C C . PRO A 1 271 ? 4.344 35.977 -12.264 1.00 45.66 271 PRO A C 1
ATOM 2148 O O . PRO A 1 271 ? 4.150 34.947 -12.911 1.00 45.66 271 PRO A O 1
ATOM 2151 N N . THR A 1 272 ? 5.493 36.642 -12.350 1.00 45.53 272 THR A N 1
ATOM 2152 C CA . THR A 1 272 ? 6.695 36.180 -13.064 1.00 45.53 272 THR A CA 1
ATOM 2153 C C . THR A 1 272 ? 7.370 34.978 -12.390 1.00 45.53 272 THR A C 1
ATOM 2155 O O . THR A 1 272 ? 7.905 34.127 -13.104 1.00 45.53 272 THR A O 1
ATOM 2158 N N . GLU A 1 273 ? 7.265 34.806 -11.065 1.00 43.94 273 GLU A N 1
ATOM 2159 C CA . GLU A 1 273 ? 7.724 33.583 -10.378 1.00 43.94 273 GLU A CA 1
ATOM 2160 C C . GLU A 1 273 ? 6.815 32.378 -10.676 1.00 43.94 273 GLU A C 1
ATOM 2162 O O . GLU A 1 273 ? 7.299 31.245 -10.767 1.00 43.94 273 GLU A O 1
ATOM 2167 N N . ARG A 1 274 ? 5.524 32.614 -10.964 1.00 41.47 274 ARG A N 1
ATOM 2168 C CA . ARG A 1 274 ? 4.550 31.563 -11.332 1.00 41.47 274 ARG A CA 1
ATOM 2169 C C . ARG A 1 274 ? 4.836 30.919 -12.694 1.00 41.47 274 ARG A C 1
ATOM 2171 O O . ARG A 1 274 ? 4.500 29.757 -12.904 1.00 41.47 274 ARG A O 1
ATOM 2178 N N . ALA A 1 275 ? 5.498 31.623 -13.616 1.00 38.16 275 ALA A N 1
ATOM 2179 C CA . ALA A 1 275 ? 5.913 31.060 -14.907 1.00 38.16 275 ALA A CA 1
ATOM 2180 C C . ALA A 1 275 ? 7.158 30.151 -14.803 1.00 38.16 275 ALA A C 1
ATOM 2182 O O . ALA A 1 275 ? 7.457 29.404 -15.736 1.00 38.16 275 ALA A O 1
ATOM 2183 N N . SER A 1 276 ? 7.853 30.150 -13.658 1.00 43.22 276 SER A N 1
ATOM 2184 C CA . SER A 1 276 ? 8.960 29.227 -13.377 1.00 43.22 276 SER A CA 1
ATOM 2185 C C . SER A 1 276 ? 8.500 27.837 -12.905 1.00 43.22 276 SER A C 1
ATOM 2187 O O . SER A 1 276 ? 9.340 26.982 -12.642 1.00 43.22 276 SER A O 1
ATOM 2189 N N . ALA A 1 277 ? 7.187 27.564 -12.867 1.00 46.28 277 ALA A N 1
ATOM 2190 C CA . ALA A 1 277 ? 6.578 26.309 -12.399 1.00 46.28 277 ALA A CA 1
ATOM 2191 C C . ALA A 1 277 ? 6.938 25.052 -13.227 1.00 46.28 277 ALA A C 1
ATOM 2193 O O . ALA A 1 277 ? 6.758 23.919 -12.773 1.00 46.28 277 ALA A O 1
ATOM 2194 N N . THR A 1 278 ? 7.543 25.207 -14.413 1.00 50.00 278 THR A N 1
ATOM 2195 C CA . THR A 1 278 ? 8.230 24.095 -15.102 1.00 50.00 278 THR A CA 1
ATOM 2196 C C . THR A 1 278 ? 9.603 23.758 -14.497 1.00 50.00 278 THR A C 1
ATOM 2198 O O . THR A 1 278 ? 10.274 22.847 -14.980 1.00 50.00 278 THR A O 1
ATOM 2201 N N . GLY A 1 279 ? 9.998 24.469 -13.434 1.00 58.88 279 GLY A N 1
ATOM 2202 C CA . GLY A 1 279 ? 11.117 24.233 -12.529 1.00 58.88 279 GLY A CA 1
ATOM 2203 C C . GLY A 1 279 ? 12.376 23.801 -13.252 1.00 58.88 279 GLY A C 1
ATOM 2204 O O . GLY A 1 279 ? 12.605 22.602 -13.402 1.00 58.88 279 GLY A O 1
ATOM 2205 N N . MET A 1 280 ? 13.189 24.757 -13.701 1.00 63.56 280 MET A N 1
ATOM 2206 C CA . MET A 1 280 ? 14.547 24.439 -14.136 1.00 63.56 280 MET A CA 1
ATOM 2207 C C . MET A 1 280 ? 15.287 23.836 -12.938 1.00 63.56 280 MET A C 1
ATOM 2209 O O . MET A 1 280 ? 15.664 24.533 -12.000 1.00 63.56 280 MET A O 1
ATOM 2213 N N . VAL A 1 281 ? 15.445 22.517 -12.941 1.00 71.44 281 VAL A N 1
ATOM 2214 C CA . VAL A 1 281 ? 16.221 21.778 -11.955 1.00 71.44 281 VAL A CA 1
ATOM 2215 C C . VAL A 1 281 ? 17.675 21.879 -12.385 1.00 71.44 281 VAL A C 1
ATOM 2217 O O . VAL A 1 281 ? 18.069 21.352 -13.432 1.00 71.44 281 VAL A O 1
ATOM 2220 N N . ALA A 1 282 ? 18.467 22.589 -11.584 1.00 63.75 282 ALA A N 1
ATOM 2221 C CA . ALA A 1 282 ? 19.900 22.667 -11.793 1.00 63.75 282 ALA A CA 1
ATOM 2222 C C . ALA A 1 282 ? 20.530 21.265 -11.652 1.00 63.75 282 ALA A C 1
ATOM 2224 O O . ALA A 1 282 ? 20.135 20.499 -10.767 1.00 63.75 282 ALA A O 1
ATOM 2225 N N . PRO A 1 283 ? 21.540 20.924 -12.469 1.00 62.56 283 PRO A N 1
ATOM 2226 C CA . PRO A 1 283 ? 22.188 19.609 -12.464 1.00 62.56 283 PRO A CA 1
ATOM 2227 C C . PRO A 1 283 ? 22.990 19.281 -11.185 1.00 62.56 283 PRO A C 1
ATOM 2229 O O . PRO A 1 283 ? 23.576 18.210 -11.099 1.00 62.56 283 PRO A O 1
ATOM 2232 N N . GLY A 1 284 ? 23.007 20.149 -10.166 1.00 60.22 284 GLY A N 1
ATOM 2233 C CA . GLY A 1 284 ? 23.766 19.962 -8.918 1.00 60.22 284 GLY A CA 1
ATOM 2234 C C . GLY A 1 284 ? 23.187 18.947 -7.918 1.00 60.22 284 GLY A C 1
ATOM 2235 O O . GLY A 1 284 ? 23.648 18.884 -6.782 1.00 60.22 284 GLY A O 1
ATOM 2236 N N . GLY A 1 285 ? 22.154 18.188 -8.296 1.00 77.88 285 GLY A N 1
ATOM 2237 C CA . GLY A 1 285 ? 21.534 17.165 -7.451 1.00 77.88 285 GLY A CA 1
ATOM 2238 C C . GLY A 1 285 ? 22.206 15.790 -7.548 1.00 77.88 285 GLY A C 1
ATOM 2239 O O . GLY A 1 285 ? 23.091 15.554 -8.362 1.00 77.88 285 GLY A O 1
ATOM 2240 N N . VAL A 1 286 ? 21.740 14.840 -6.729 1.00 86.69 286 VAL A N 1
ATOM 2241 C CA . VAL A 1 286 ? 22.143 13.429 -6.852 1.00 86.69 286 VAL A CA 1
ATOM 2242 C C . VAL A 1 286 ? 21.711 12.903 -8.226 1.00 86.69 286 VAL A C 1
ATOM 2244 O O . VAL A 1 286 ? 20.533 13.000 -8.587 1.00 86.69 286 VAL A O 1
ATOM 2247 N N . LEU A 1 287 ? 22.668 12.347 -8.970 1.00 94.06 287 LEU A N 1
ATOM 2248 C CA . LEU A 1 287 ? 22.447 11.772 -10.296 1.00 94.06 287 LEU A CA 1
ATOM 2249 C C . LEU A 1 287 ? 21.620 10.484 -10.219 1.00 94.06 287 LEU A C 1
ATOM 2251 O O . LEU A 1 287 ? 21.719 9.721 -9.250 1.00 94.06 287 LEU A O 1
ATOM 2255 N N . LEU A 1 288 ? 20.824 10.232 -11.260 1.00 95.31 288 LEU A N 1
ATOM 2256 C CA . LEU A 1 288 ? 19.919 9.086 -11.341 1.00 95.31 288 LEU A CA 1
ATOM 2257 C C . LEU A 1 288 ? 20.647 7.752 -11.151 1.00 95.31 288 LEU A C 1
ATOM 2259 O O . LEU A 1 288 ? 20.167 6.898 -10.410 1.00 95.31 288 LEU A O 1
ATOM 2263 N N . GLU A 1 289 ? 21.809 7.578 -11.780 1.00 96.62 289 GLU A N 1
ATOM 2264 C CA . GLU A 1 289 ? 22.589 6.340 -11.678 1.00 96.62 289 GLU A CA 1
ATOM 2265 C C . GLU A 1 289 ? 23.057 6.065 -10.242 1.00 96.62 289 GLU A C 1
ATOM 2267 O O . GLU A 1 289 ? 22.841 4.970 -9.719 1.00 96.62 289 GLU A O 1
ATOM 2272 N N . ALA A 1 290 ? 23.655 7.067 -9.591 1.00 96.44 290 ALA A N 1
ATOM 2273 C CA . ALA A 1 290 ? 24.172 6.940 -8.232 1.00 96.44 290 ALA A CA 1
ATOM 2274 C C . ALA A 1 290 ? 23.045 6.643 -7.231 1.00 96.44 290 A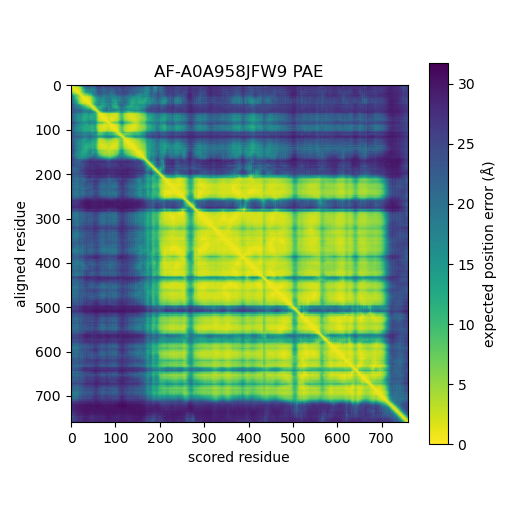LA A C 1
ATOM 2276 O O . ALA A 1 290 ? 23.176 5.756 -6.386 1.00 96.44 290 ALA A O 1
ATOM 2277 N N . HIS A 1 291 ? 21.906 7.327 -7.375 1.00 95.75 291 HIS A N 1
ATOM 2278 C CA . HIS A 1 291 ? 20.728 7.084 -6.545 1.00 95.75 291 HIS A CA 1
ATOM 2279 C C . HIS A 1 291 ? 20.134 5.686 -6.770 1.00 95.75 291 HIS A C 1
ATOM 2281 O O . HIS A 1 291 ? 19.778 5.002 -5.807 1.00 95.75 291 HIS A O 1
ATOM 2287 N N . ALA A 1 292 ? 20.050 5.246 -8.032 1.00 97.56 292 ALA A N 1
ATOM 2288 C CA . ALA A 1 292 ? 19.579 3.911 -8.382 1.00 97.56 292 ALA A CA 1
ATOM 2289 C C . ALA A 1 292 ? 20.481 2.817 -7.792 1.00 97.56 292 ALA A C 1
ATOM 2291 O O . ALA A 1 292 ? 19.992 1.768 -7.375 1.00 97.56 292 ALA A O 1
ATOM 2292 N N . LEU A 1 293 ? 21.794 3.052 -7.741 1.00 97.94 293 LEU A N 1
ATOM 2293 C CA . LEU A 1 293 ? 22.753 2.120 -7.156 1.00 97.94 293 LEU A CA 1
ATOM 2294 C C . LEU A 1 293 ? 22.570 1.996 -5.638 1.00 97.94 293 LEU A C 1
ATOM 2296 O O . LEU A 1 293 ? 22.419 0.880 -5.138 1.00 97.94 293 LEU A O 1
ATOM 2300 N N . GLU A 1 294 ? 22.524 3.129 -4.930 1.00 97.38 294 GLU A N 1
ATOM 2301 C CA . GLU A 1 294 ? 22.336 3.184 -3.473 1.00 97.38 294 GLU A CA 1
ATOM 2302 C C . GLU A 1 294 ? 21.039 2.476 -3.049 1.00 97.38 294 GLU A C 1
ATOM 2304 O O . GLU A 1 294 ? 21.046 1.601 -2.176 1.00 97.38 294 GLU A O 1
ATOM 2309 N N . GLY A 1 295 ? 19.916 2.810 -3.693 1.00 97.81 295 GLY A N 1
ATOM 2310 C CA . GLY A 1 295 ? 18.632 2.216 -3.334 1.00 97.81 295 GLY A CA 1
ATOM 2311 C C . GLY A 1 295 ? 18.509 0.750 -3.754 1.00 97.81 295 GLY A C 1
ATOM 2312 O O . GLY A 1 295 ? 17.949 -0.038 -2.990 1.00 97.81 295 GLY A O 1
ATOM 2313 N N . LEU A 1 296 ? 19.076 0.335 -4.897 1.00 98.56 296 LEU A N 1
ATOM 2314 C CA . LEU A 1 296 ? 19.067 -1.079 -5.300 1.00 98.56 296 LEU A CA 1
ATOM 2315 C C . LEU A 1 296 ? 19.853 -1.938 -4.306 1.00 98.56 296 LEU A C 1
ATOM 2317 O O . LEU A 1 296 ? 19.387 -3.018 -3.934 1.00 98.56 296 LEU A O 1
ATOM 2321 N N . GLN A 1 297 ? 21.020 -1.455 -3.866 1.00 98.50 297 GLN A N 1
ATOM 2322 C CA . GLN A 1 297 ? 21.826 -2.123 -2.848 1.00 98.50 297 GLN A CA 1
ATOM 2323 C C . GLN A 1 297 ? 21.030 -2.280 -1.549 1.00 98.50 297 GLN A C 1
ATOM 2325 O O . GLN A 1 297 ? 20.888 -3.401 -1.058 1.00 98.50 297 GLN A O 1
ATOM 2330 N N . ALA A 1 298 ? 20.445 -1.191 -1.039 1.00 98.44 298 ALA A N 1
ATOM 2331 C CA . ALA A 1 298 ? 19.663 -1.220 0.195 1.00 98.44 298 ALA A CA 1
ATOM 2332 C C . ALA A 1 298 ? 18.472 -2.192 0.111 1.00 98.44 298 ALA A C 1
ATOM 2334 O O . ALA A 1 298 ? 18.245 -2.973 1.038 1.00 98.44 298 ALA A O 1
ATOM 2335 N N . VAL A 1 299 ? 17.735 -2.191 -1.004 1.00 98.44 299 VAL A N 1
ATOM 2336 C CA . VAL A 1 299 ? 16.574 -3.068 -1.225 1.00 98.44 299 VAL A CA 1
ATOM 2337 C C . VAL A 1 299 ? 16.974 -4.545 -1.254 1.00 98.44 299 VAL A C 1
ATOM 2339 O O . VAL A 1 299 ? 16.372 -5.360 -0.551 1.00 98.44 299 VAL A O 1
ATOM 2342 N N . LEU A 1 300 ? 17.985 -4.904 -2.050 1.00 98.62 300 LEU A N 1
ATOM 2343 C CA . LEU A 1 300 ? 18.381 -6.302 -2.246 1.00 98.62 300 LEU A CA 1
ATOM 2344 C C . LEU A 1 300 ? 19.094 -6.893 -1.028 1.00 98.62 300 LEU A C 1
ATOM 2346 O O . LEU A 1 300 ? 18.861 -8.056 -0.682 1.00 98.62 300 LEU A O 1
ATOM 2350 N N . GLU A 1 301 ? 19.928 -6.104 -0.352 1.00 98.00 301 GLU A N 1
ATOM 2351 C CA . GLU A 1 301 ? 20.578 -6.507 0.893 1.00 98.00 301 GLU A CA 1
ATOM 2352 C C . GLU A 1 301 ? 19.535 -6.774 1.987 1.00 98.00 301 GLU A C 1
ATOM 2354 O O . GLU A 1 301 ? 19.521 -7.852 2.591 1.00 98.00 301 GLU A O 1
ATOM 2359 N N . THR A 1 302 ? 18.607 -5.832 2.179 1.00 98.69 302 THR A N 1
ATOM 2360 C CA . THR A 1 302 ? 17.541 -5.942 3.182 1.00 98.69 302 THR A CA 1
ATOM 2361 C C . THR A 1 302 ? 16.647 -7.144 2.905 1.00 98.69 302 THR A C 1
ATOM 2363 O O . THR A 1 302 ? 16.394 -7.948 3.806 1.00 98.69 302 THR A O 1
ATOM 2366 N N . GLN A 1 303 ? 16.217 -7.331 1.652 1.00 98.50 303 GLN A N 1
ATOM 2367 C CA . GLN A 1 303 ? 15.411 -8.487 1.263 1.00 98.50 303 GLN A CA 1
ATOM 2368 C C . GLN A 1 303 ? 16.143 -9.803 1.532 1.00 98.50 303 GLN A C 1
ATOM 2370 O O . GLN A 1 303 ? 15.545 -10.737 2.065 1.00 98.50 303 GLN A O 1
ATOM 2375 N N . HIS A 1 304 ? 17.432 -9.884 1.198 1.00 98.44 304 HIS A N 1
ATOM 2376 C CA . HIS A 1 304 ? 18.220 -11.091 1.415 1.00 98.44 304 HIS A CA 1
ATOM 2377 C C . HIS A 1 304 ? 18.312 -11.459 2.906 1.00 98.44 304 HIS A C 1
ATOM 2379 O O . HIS A 1 304 ? 18.099 -12.619 3.271 1.00 98.44 304 HIS A O 1
ATOM 2385 N N . LYS A 1 305 ? 18.555 -10.474 3.785 1.00 98.25 305 LYS A N 1
ATOM 2386 C CA . LYS A 1 305 ? 18.573 -10.689 5.245 1.00 98.25 305 LYS A CA 1
ATOM 2387 C C . LYS A 1 305 ? 17.205 -11.115 5.779 1.00 98.25 305 LYS A C 1
ATOM 2389 O O . LYS A 1 305 ? 17.134 -12.038 6.591 1.00 98.25 305 LYS A O 1
ATOM 2394 N N . ILE A 1 306 ? 16.130 -10.483 5.303 1.00 98.44 306 ILE A N 1
ATOM 2395 C CA . ILE A 1 306 ? 14.751 -10.836 5.668 1.00 98.44 306 ILE A CA 1
ATOM 2396 C C . ILE A 1 306 ? 14.426 -12.273 5.247 1.00 98.44 306 ILE A C 1
ATOM 2398 O O . ILE A 1 306 ? 13.921 -13.041 6.064 1.00 98.44 306 ILE A O 1
ATOM 2402 N N . ALA A 1 307 ? 14.756 -12.657 4.012 1.00 98.38 307 ALA A N 1
ATOM 2403 C CA . ALA A 1 307 ? 14.511 -14.000 3.497 1.00 98.38 307 ALA A CA 1
ATOM 2404 C C . ALA A 1 307 ? 15.228 -15.066 4.337 1.00 98.38 307 ALA A C 1
ATOM 2406 O O . ALA A 1 307 ? 14.607 -16.041 4.754 1.00 98.38 307 ALA A O 1
ATOM 2407 N N . HIS A 1 308 ? 16.502 -14.845 4.677 1.00 98.31 308 HIS A N 1
ATOM 2408 C CA . HIS A 1 308 ? 17.254 -15.759 5.541 1.00 98.31 308 HIS A CA 1
ATOM 2409 C C . HIS A 1 308 ? 16.680 -15.830 6.967 1.00 98.31 308 HIS A C 1
ATOM 2411 O O . HIS A 1 308 ? 16.615 -16.901 7.573 1.00 98.31 308 HIS A O 1
ATOM 2417 N N . TYR A 1 309 ? 16.248 -14.695 7.525 1.00 98.00 309 TYR A N 1
ATOM 2418 C CA . TYR A 1 309 ? 15.597 -14.666 8.833 1.00 98.00 309 TYR A CA 1
ATOM 2419 C C . TYR A 1 309 ? 14.298 -15.480 8.835 1.00 98.00 309 TYR A C 1
ATOM 2421 O O . TYR A 1 309 ? 14.124 -16.323 9.716 1.00 98.00 309 TYR A O 1
ATOM 2429 N N . VAL A 1 310 ? 13.427 -15.281 7.844 1.00 98.06 310 VAL A N 1
ATOM 2430 C CA . VAL A 1 310 ? 12.153 -16.006 7.731 1.00 98.06 310 VAL A CA 1
ATOM 2431 C C . VAL A 1 310 ? 12.378 -17.496 7.479 1.00 98.06 310 VAL A C 1
ATOM 2433 O O . VAL A 1 310 ? 11.810 -18.303 8.210 1.00 98.06 310 VAL A O 1
ATOM 2436 N N . ASP A 1 311 ? 13.290 -17.875 6.582 1.00 98.25 311 ASP A N 1
ATOM 2437 C CA . ASP A 1 311 ? 13.678 -19.280 6.365 1.00 98.25 311 ASP A CA 1
ATOM 2438 C C . ASP A 1 311 ? 14.165 -19.945 7.671 1.00 98.25 311 ASP A C 1
ATOM 2440 O O . ASP A 1 311 ? 13.777 -21.065 8.011 1.00 98.25 311 ASP A O 1
ATOM 2444 N N . SER A 1 312 ? 14.941 -19.223 8.492 1.00 98.06 312 SER A N 1
ATOM 2445 C CA . SER A 1 312 ? 15.386 -19.730 9.799 1.00 98.06 312 SER A CA 1
ATOM 2446 C C . SER A 1 312 ? 14.244 -19.950 10.803 1.00 98.06 312 SER A C 1
ATOM 2448 O O . SER A 1 312 ? 14.368 -20.785 11.705 1.00 98.06 312 SER A O 1
ATOM 2450 N N . LEU A 1 313 ? 13.146 -19.198 10.682 1.00 97.31 313 LEU A N 1
ATOM 2451 C CA . LEU A 1 313 ? 11.950 -19.345 11.511 1.00 97.31 313 LEU A CA 1
ATOM 2452 C C . LEU A 1 313 ? 11.071 -20.493 11.011 1.00 97.31 313 LEU A C 1
ATOM 2454 O O . LEU A 1 313 ? 10.579 -21.277 11.825 1.00 97.31 313 LEU A O 1
ATOM 2458 N N . GLU A 1 314 ? 10.927 -20.629 9.695 1.00 97.38 314 GLU A N 1
ATOM 2459 C CA . GLU A 1 314 ? 10.176 -21.713 9.059 1.00 97.38 314 GLU A CA 1
ATOM 2460 C C . GLU A 1 314 ? 10.802 -23.076 9.344 1.00 97.38 314 GLU A C 1
ATOM 2462 O O . GLU A 1 314 ? 10.095 -23.999 9.750 1.00 97.38 314 GLU A O 1
ATOM 2467 N N . LYS A 1 315 ? 12.136 -23.174 9.292 1.00 98.12 315 LYS A N 1
ATOM 2468 C CA . LYS A 1 315 ? 12.884 -24.370 9.723 1.00 98.12 315 LYS A CA 1
ATOM 2469 C C . LYS A 1 315 ? 12.648 -24.742 11.190 1.00 98.12 315 LYS A C 1
ATOM 2471 O O . LYS A 1 315 ? 12.791 -25.902 11.559 1.00 98.12 315 LYS A O 1
ATOM 2476 N N . LYS A 1 316 ? 12.263 -23.776 12.031 1.00 97.44 316 LYS A N 1
ATOM 2477 C CA . LYS A 1 316 ? 11.884 -23.989 13.442 1.00 97.44 316 LYS A CA 1
ATOM 2478 C C . LYS A 1 316 ? 10.380 -24.234 13.629 1.00 97.44 316 LYS A C 1
ATOM 2480 O O . LYS A 1 316 ? 9.921 -24.307 14.766 1.00 97.44 316 LYS A O 1
ATOM 2485 N N . GLY A 1 317 ? 9.600 -24.308 12.549 1.00 97.25 317 GLY A N 1
ATOM 2486 C CA . GLY A 1 317 ? 8.144 -24.473 12.590 1.00 97.25 317 GLY A CA 1
ATOM 2487 C C . GLY A 1 317 ? 7.382 -23.246 13.107 1.00 97.25 317 GLY A C 1
ATOM 2488 O O . GLY A 1 317 ? 6.202 -23.347 13.456 1.00 97.25 317 GLY A O 1
ATOM 2489 N N . ILE A 1 318 ? 8.031 -22.080 13.185 1.00 96.38 318 ILE A N 1
ATOM 2490 C CA . ILE A 1 318 ? 7.403 -20.839 13.647 1.00 96.38 318 ILE A CA 1
ATOM 2491 C C . ILE A 1 318 ? 6.617 -20.243 12.479 1.00 96.38 318 ILE A C 1
ATOM 2493 O O . ILE A 1 318 ? 7.176 -19.994 11.423 1.00 96.38 318 ILE A O 1
ATOM 2497 N N . LYS A 1 319 ? 5.319 -19.983 12.671 1.00 95.00 319 LYS A N 1
ATOM 2498 C CA . LYS A 1 319 ? 4.463 -19.312 11.674 1.00 95.00 319 LYS A CA 1
ATOM 2499 C C . LYS A 1 319 ? 4.461 -17.794 11.877 1.00 95.00 319 LYS A C 1
ATOM 2501 O O . LYS A 1 319 ? 4.623 -17.331 13.007 1.00 95.00 319 LYS A O 1
ATOM 2506 N N . SER A 1 320 ? 4.132 -17.025 10.838 1.00 92.44 320 SER A N 1
ATOM 2507 C CA . SER A 1 320 ? 3.976 -15.557 10.910 1.00 92.44 320 SER A CA 1
ATOM 2508 C C . SER A 1 320 ? 3.073 -15.094 12.063 1.00 92.44 320 SER A C 1
ATOM 2510 O O . SER A 1 320 ? 3.418 -14.185 12.816 1.00 92.44 320 SER A O 1
ATOM 2512 N N . SER A 1 321 ? 1.957 -15.792 12.303 1.00 88.69 321 SER A N 1
ATOM 2513 C CA . SER A 1 321 ? 1.028 -15.491 13.399 1.00 88.69 321 SER A CA 1
ATOM 2514 C C . SER A 1 321 ? 1.659 -15.589 14.794 1.00 88.69 321 SER A C 1
ATOM 2516 O O . SER A 1 321 ? 1.177 -14.954 15.732 1.00 88.69 321 SER A O 1
ATOM 2518 N N . ALA A 1 322 ? 2.716 -16.392 14.958 1.00 91.00 322 ALA A N 1
ATOM 2519 C CA . ALA A 1 322 ? 3.430 -16.532 16.225 1.00 91.00 322 ALA A CA 1
ATOM 2520 C C . ALA A 1 322 ? 4.352 -15.335 16.510 1.00 91.00 322 ALA A C 1
ATOM 2522 O O . ALA A 1 322 ? 4.594 -15.035 17.680 1.00 91.00 322 ALA A O 1
ATOM 2523 N N . LEU A 1 323 ? 4.800 -14.605 15.481 1.00 89.25 323 LEU A N 1
ATOM 2524 C CA . LEU A 1 323 ? 5.616 -13.396 15.655 1.00 89.25 323 LEU A CA 1
ATOM 2525 C C . LEU A 1 323 ? 4.855 -12.295 16.389 1.00 89.25 323 LEU A C 1
ATOM 2527 O O . LEU A 1 323 ? 5.426 -11.603 17.223 1.00 89.25 323 LEU A O 1
ATOM 2531 N N . ASN A 1 324 ? 3.547 -12.190 16.156 1.00 86.31 324 ASN A N 1
ATOM 2532 C C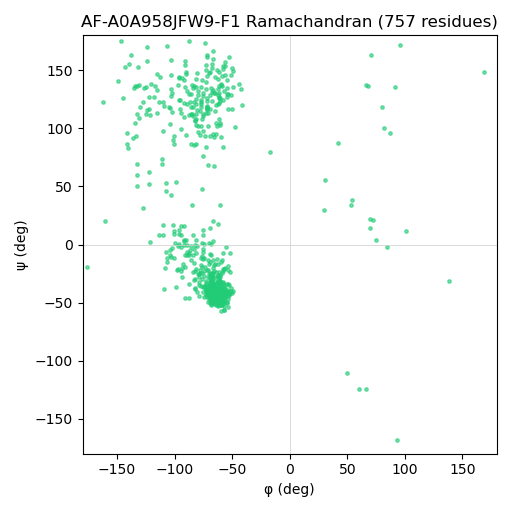A . ASN A 1 324 ? 2.705 -11.237 16.877 1.00 86.31 324 ASN A CA 1
ATOM 2533 C C . ASN A 1 324 ? 2.556 -11.581 18.361 1.00 86.31 324 ASN A C 1
ATOM 2535 O O . ASN A 1 324 ? 2.465 -10.675 19.184 1.00 86.31 324 ASN A O 1
ATOM 2539 N N . LYS A 1 325 ? 2.561 -12.873 18.715 1.00 89.12 325 LYS A N 1
ATOM 2540 C CA . LYS A 1 325 ? 2.525 -13.311 20.119 1.00 89.12 325 LYS A CA 1
ATOM 2541 C C . LYS A 1 325 ? 3.863 -13.059 20.815 1.00 89.12 325 LYS A C 1
ATOM 2543 O O . LYS A 1 325 ? 3.874 -12.603 21.950 1.00 89.12 325 LYS A O 1
ATOM 2548 N N . ASN A 1 326 ? 4.969 -13.289 20.108 1.00 92.69 326 ASN A N 1
ATOM 2549 C CA . ASN A 1 326 ? 6.336 -13.118 20.606 1.00 92.69 326 ASN A CA 1
ATOM 2550 C C . ASN A 1 326 ? 6.989 -11.830 20.080 1.00 92.69 326 ASN A C 1
ATOM 2552 O O . ASN A 1 326 ? 8.161 -11.828 19.697 1.00 92.69 326 ASN A O 1
ATOM 2556 N N . TYR A 1 327 ? 6.227 -10.736 20.067 1.00 93.81 327 TYR A N 1
ATOM 2557 C CA . TYR A 1 327 ? 6.662 -9.458 19.506 1.00 93.81 327 TYR A CA 1
ATOM 2558 C C . TYR A 1 327 ? 7.974 -8.903 20.101 1.00 93.81 327 TYR A C 1
ATOM 2560 O O . TYR A 1 327 ? 8.803 -8.460 19.309 1.00 93.81 327 TYR A O 1
ATOM 2568 N N . PRO A 1 328 ? 8.246 -8.995 21.425 1.00 96.12 328 PRO A N 1
ATOM 2569 C CA . PRO A 1 328 ? 9.511 -8.513 21.993 1.00 96.12 328 PRO A CA 1
ATOM 2570 C C . PRO A 1 328 ? 10.725 -9.200 21.367 1.00 96.12 328 PRO A C 1
ATOM 2572 O O . PRO A 1 328 ? 11.656 -8.559 20.892 1.00 96.12 328 PRO A O 1
ATOM 2575 N N . ARG A 1 329 ? 10.673 -10.535 21.285 1.00 95.38 329 ARG A N 1
ATOM 2576 C CA . ARG A 1 329 ? 11.743 -11.336 20.688 1.00 95.38 329 ARG A CA 1
ATOM 2577 C C . ARG A 1 329 ? 11.883 -11.051 19.197 1.00 95.38 329 ARG A C 1
ATOM 2579 O O . ARG A 1 329 ? 12.987 -11.126 18.667 1.00 95.38 329 ARG A O 1
ATOM 2586 N N . HIS A 1 330 ? 10.778 -10.784 18.502 1.00 95.19 330 HIS A N 1
ATOM 2587 C CA . HIS A 1 330 ? 10.830 -10.384 17.103 1.00 95.19 330 HIS A CA 1
ATOM 2588 C C . HIS A 1 330 ? 11.584 -9.058 16.942 1.00 95.19 330 HIS A C 1
ATOM 2590 O O . HIS A 1 330 ? 12.567 -9.053 16.207 1.00 95.19 330 HIS A O 1
ATOM 2596 N N . ILE A 1 331 ? 11.216 -8.005 17.684 1.00 96.00 331 ILE A N 1
ATOM 2597 C CA . ILE A 1 331 ? 11.900 -6.701 17.626 1.00 96.00 331 ILE A CA 1
ATOM 2598 C C . ILE A 1 331 ? 13.399 -6.847 17.887 1.00 96.00 331 ILE A C 1
ATOM 2600 O O . ILE A 1 331 ? 14.185 -6.418 17.052 1.00 96.00 331 ILE A O 1
ATOM 2604 N N . SER A 1 332 ? 13.807 -7.529 18.961 1.00 96.81 332 SER A N 1
ATOM 2605 C CA . SER A 1 332 ? 15.238 -7.668 19.277 1.00 96.81 332 SER A CA 1
ATOM 2606 C C . SER A 1 332 ? 16.031 -8.375 18.169 1.00 96.81 332 SER A C 1
ATOM 2608 O O . SER A 1 332 ? 17.202 -8.081 17.945 1.00 96.81 332 SER A O 1
ATOM 2610 N N . ASN A 1 333 ? 15.407 -9.307 17.437 1.00 96.94 333 ASN A N 1
ATOM 2611 C CA . ASN A 1 333 ? 16.050 -9.919 16.271 1.00 96.94 333 ASN A CA 1
ATOM 2612 C C . ASN A 1 333 ? 16.137 -8.949 15.087 1.00 96.94 333 ASN A C 1
ATOM 2614 O O . ASN A 1 333 ? 17.133 -8.976 14.368 1.00 96.94 333 ASN A O 1
ATOM 2618 N N . ILE A 1 334 ? 15.108 -8.126 14.871 1.00 97.31 334 ILE A N 1
ATOM 2619 C CA . ILE A 1 334 ? 15.098 -7.108 13.816 1.00 97.31 334 ILE A CA 1
ATOM 2620 C C . ILE A 1 334 ? 16.154 -6.035 14.083 1.00 97.31 334 ILE A C 1
ATOM 2622 O O . ILE A 1 334 ? 16.894 -5.694 13.166 1.00 97.31 334 ILE A O 1
ATOM 2626 N N . GLU A 1 335 ? 16.296 -5.575 15.325 1.00 96.56 335 GLU A N 1
ATOM 2627 C CA . GLU A 1 335 ? 17.344 -4.631 15.736 1.00 96.56 335 GLU A CA 1
ATOM 2628 C C . GLU A 1 335 ? 18.741 -5.199 15.460 1.00 96.56 335 GLU A C 1
ATOM 2630 O O . GLU A 1 335 ? 19.548 -4.554 14.794 1.00 96.56 335 GLU A O 1
ATOM 2635 N N . ARG A 1 336 ? 18.989 -6.461 15.838 1.00 97.56 336 ARG A N 1
ATOM 2636 C CA . ARG A 1 336 ? 20.264 -7.137 15.548 1.00 97.56 336 ARG A CA 1
ATOM 2637 C C . ARG A 1 336 ? 20.535 -7.293 14.048 1.00 97.56 336 ARG A C 1
ATOM 2639 O O . ARG A 1 336 ? 21.680 -7.257 13.612 1.00 97.56 336 ARG A O 1
ATOM 2646 N N . LEU A 1 337 ? 19.500 -7.529 13.239 1.00 97.12 337 LEU A N 1
ATOM 2647 C CA . LEU A 1 337 ? 19.652 -7.595 11.780 1.00 97.12 337 LEU A CA 1
ATOM 2648 C C . LEU A 1 337 ? 19.950 -6.212 11.192 1.00 97.12 337 LEU A C 1
ATOM 2650 O O . LEU A 1 337 ? 20.801 -6.105 10.307 1.00 97.12 337 LEU A O 1
ATOM 2654 N N . ALA A 1 338 ? 19.291 -5.172 11.706 1.00 97.00 338 ALA A N 1
ATOM 2655 C CA . ALA A 1 338 ? 19.453 -3.790 11.276 1.00 97.00 338 ALA A CA 1
ATOM 2656 C C . ALA A 1 338 ? 20.876 -3.253 11.487 1.00 97.00 338 ALA A C 1
ATOM 2658 O O . ALA A 1 338 ? 21.335 -2.456 10.676 1.00 97.00 338 ALA A O 1
ATOM 2659 N N . GLU A 1 339 ? 21.588 -3.709 12.520 1.00 96.88 339 GLU A N 1
ATOM 2660 C CA . GLU A 1 339 ? 23.000 -3.357 12.764 1.00 96.88 339 GLU A CA 1
ATOM 2661 C C . GLU A 1 339 ? 23.942 -3.796 11.634 1.00 96.88 339 GLU A C 1
ATOM 2663 O O . GLU A 1 339 ? 25.014 -3.224 11.465 1.00 96.88 339 GLU A O 1
ATOM 2668 N N . THR A 1 340 ? 23.547 -4.803 10.849 1.00 97.25 340 THR A N 1
ATOM 2669 C CA . THR A 1 340 ? 24.362 -5.336 9.745 1.00 97.25 340 THR A CA 1
ATOM 2670 C C . THR A 1 340 ? 24.041 -4.722 8.385 1.00 97.25 340 THR A C 1
ATOM 2672 O O . THR A 1 340 ? 24.663 -5.119 7.405 1.00 97.25 340 THR A O 1
ATOM 2675 N N . LEU A 1 341 ? 23.056 -3.821 8.319 1.00 97.75 341 LEU A N 1
ATOM 2676 C CA . LEU A 1 341 ? 22.556 -3.220 7.083 1.00 97.75 341 LEU A CA 1
ATOM 2677 C C . LEU A 1 341 ? 23.072 -1.789 6.904 1.00 97.75 341 LEU A C 1
ATOM 2679 O O . LEU A 1 341 ? 23.397 -1.090 7.865 1.00 97.75 341 LEU A O 1
ATOM 2683 N N . THR A 1 342 ? 23.057 -1.318 5.658 1.00 97.12 342 THR A N 1
ATOM 2684 C CA . THR A 1 342 ? 23.201 0.113 5.344 1.00 97.12 342 THR A CA 1
ATOM 2685 C C . THR A 1 342 ? 22.143 0.969 6.068 1.00 97.12 342 THR A C 1
ATOM 2687 O O . THR A 1 342 ? 21.062 0.464 6.383 1.00 97.12 342 THR A O 1
ATOM 2690 N N . PRO A 1 343 ? 22.376 2.281 6.297 1.00 97.12 343 PRO A N 1
ATOM 2691 C CA . PRO A 1 343 ? 21.395 3.154 6.956 1.00 97.12 343 PRO A CA 1
ATOM 2692 C C . PRO A 1 343 ? 20.014 3.135 6.286 1.00 97.12 343 PRO A C 1
ATOM 2694 O O . PRO A 1 343 ? 18.991 3.044 6.966 1.00 97.12 343 PRO A O 1
ATOM 2697 N N . LEU A 1 344 ? 19.986 3.142 4.950 1.00 97.38 344 LEU A N 1
ATOM 2698 C CA . LEU A 1 344 ? 18.753 3.019 4.176 1.00 97.38 344 LEU A CA 1
ATOM 2699 C C . LEU A 1 344 ? 18.127 1.625 4.336 1.00 97.38 344 LEU A C 1
ATOM 2701 O O . LEU A 1 344 ? 16.925 1.518 4.563 1.00 97.38 344 LEU A O 1
ATOM 2705 N N . GLY A 1 345 ? 18.930 0.557 4.306 1.00 98.12 345 GLY A N 1
ATOM 2706 C CA . GLY A 1 345 ? 18.450 -0.804 4.555 1.00 98.12 345 GLY A CA 1
ATOM 2707 C C . GLY A 1 345 ? 17.846 -0.989 5.952 1.00 98.12 345 GLY A C 1
ATOM 2708 O O . GLY A 1 345 ? 16.796 -1.615 6.097 1.00 98.12 345 GLY A O 1
ATOM 2709 N N . LYS A 1 346 ? 18.437 -0.366 6.980 1.00 98.00 346 LYS A N 1
ATOM 2710 C CA . LYS A 1 346 ? 17.881 -0.319 8.340 1.00 98.00 346 LYS A CA 1
ATOM 2711 C C . LYS A 1 346 ? 16.489 0.311 8.349 1.00 98.00 346 LYS A C 1
ATOM 2713 O O . LYS A 1 346 ? 15.578 -0.295 8.906 1.00 98.00 346 LYS A O 1
ATOM 2718 N N . GLN A 1 347 ? 16.307 1.464 7.701 1.00 97.50 347 GLN A N 1
ATOM 2719 C CA . GLN A 1 347 ? 14.996 2.122 7.604 1.00 97.50 347 GLN A CA 1
ATOM 2720 C C . GLN A 1 347 ? 13.961 1.240 6.887 1.00 97.50 347 GLN A C 1
ATOM 2722 O O . GLN A 1 347 ? 12.831 1.104 7.360 1.00 97.50 347 GLN A O 1
ATOM 2727 N N . LEU A 1 348 ? 14.351 0.597 5.779 1.00 98.44 348 LEU A N 1
ATOM 2728 C CA . LEU A 1 348 ? 13.484 -0.330 5.042 1.00 98.44 348 LEU A CA 1
ATOM 2729 C C . LEU A 1 348 ? 13.086 -1.547 5.885 1.00 98.44 348 LEU A C 1
ATOM 2731 O O . LEU A 1 348 ? 11.943 -2.001 5.805 1.00 98.44 348 LEU A O 1
ATOM 2735 N N . LEU A 1 349 ? 14.010 -2.077 6.690 1.00 98.38 349 LEU A N 1
ATOM 2736 C CA . LEU A 1 349 ? 13.764 -3.223 7.560 1.00 98.38 349 LEU A CA 1
ATOM 2737 C C . LEU A 1 349 ? 12.806 -2.868 8.704 1.00 98.38 349 LEU A C 1
ATOM 2739 O O . LEU A 1 349 ? 11.829 -3.585 8.925 1.00 98.38 349 LEU A O 1
ATOM 2743 N N . THR A 1 350 ? 13.072 -1.777 9.426 1.00 97.06 350 THR A N 1
ATOM 2744 C CA . THR A 1 350 ? 12.303 -1.404 10.625 1.00 97.06 350 THR A CA 1
ATOM 2745 C C . THR A 1 350 ? 10.903 -0.894 10.299 1.00 97.06 350 THR A C 1
ATOM 2747 O O . THR A 1 350 ? 10.019 -0.979 11.144 1.00 97.06 350 THR A O 1
ATOM 2750 N N . ALA A 1 351 ? 10.669 -0.412 9.075 1.00 97.31 351 ALA A N 1
ATOM 2751 C CA . ALA A 1 351 ? 9.353 0.058 8.652 1.00 97.31 351 ALA A CA 1
ATOM 2752 C C . ALA A 1 351 ? 8.333 -1.068 8.383 1.00 97.31 351 ALA A C 1
ATOM 2754 O O . ALA A 1 351 ? 7.143 -0.797 8.198 1.00 97.31 351 ALA A O 1
ATOM 2755 N N . LEU A 1 352 ? 8.764 -2.334 8.317 1.00 97.62 352 LEU A N 1
ATOM 2756 C CA . LEU A 1 352 ? 7.877 -3.457 8.020 1.00 97.62 352 LEU A CA 1
ATOM 2757 C C . LEU A 1 352 ? 7.286 -4.078 9.287 1.00 97.62 352 LEU A C 1
ATOM 2759 O O . LEU A 1 352 ? 7.978 -4.414 10.242 1.00 97.62 352 LEU A O 1
ATOM 2763 N N . THR A 1 353 ? 5.984 -4.353 9.245 1.00 96.88 353 THR A N 1
ATOM 2764 C CA . THR A 1 353 ? 5.323 -5.178 10.260 1.00 96.88 353 THR A CA 1
ATOM 2765 C C . THR A 1 353 ? 5.708 -6.655 10.121 1.00 96.88 353 THR A C 1
ATOM 2767 O O . THR A 1 353 ? 6.115 -7.078 9.034 1.00 96.88 353 THR A O 1
ATOM 2770 N N . PRO A 1 354 ? 5.486 -7.501 11.150 1.00 96.25 354 PRO A N 1
ATOM 2771 C CA . PRO A 1 354 ? 5.832 -8.921 11.074 1.00 96.25 354 PRO A CA 1
ATOM 2772 C C . PRO A 1 354 ? 5.214 -9.647 9.871 1.00 96.25 354 PRO A C 1
ATOM 2774 O O . PRO A 1 354 ? 5.879 -10.465 9.238 1.00 96.25 354 PRO A O 1
ATOM 2777 N N . ASN A 1 355 ? 3.961 -9.337 9.510 1.00 96.38 355 ASN A N 1
ATOM 2778 C CA . ASN A 1 355 ? 3.315 -9.977 8.361 1.00 96.38 355 ASN A CA 1
ATOM 2779 C C . ASN A 1 355 ? 3.857 -9.453 7.023 1.00 96.38 355 ASN A C 1
ATOM 2781 O O . ASN A 1 355 ? 3.973 -10.232 6.081 1.00 96.38 355 ASN A O 1
ATOM 2785 N N . ARG A 1 356 ? 4.190 -8.158 6.922 1.00 97.19 356 ARG A N 1
ATOM 2786 C CA . ARG A 1 356 ? 4.772 -7.577 5.699 1.00 97.19 356 ARG A CA 1
ATOM 2787 C C . ARG A 1 356 ? 6.203 -8.059 5.476 1.00 97.19 356 ARG A C 1
ATOM 2789 O O . ARG A 1 356 ? 6.556 -8.389 4.348 1.00 97.19 356 ARG A O 1
ATOM 2796 N N . LEU A 1 357 ? 6.977 -8.189 6.551 1.00 97.69 357 LEU A N 1
ATOM 2797 C CA . LEU A 1 357 ? 8.304 -8.800 6.537 1.00 97.69 357 LEU A CA 1
ATOM 2798 C C . LEU A 1 357 ? 8.234 -10.264 6.084 1.00 97.69 357 LEU A C 1
ATOM 2800 O O . LEU A 1 357 ? 9.005 -10.688 5.226 1.00 97.69 357 LEU A O 1
ATOM 2804 N N . TRP A 1 358 ? 7.267 -11.026 6.601 1.00 97.81 358 TRP A N 1
ATOM 2805 C CA . TRP A 1 358 ? 7.041 -12.399 6.147 1.00 97.81 358 TRP A CA 1
ATOM 2806 C C . TRP A 1 358 ? 6.660 -12.465 4.666 1.00 97.81 358 TRP A C 1
ATOM 2808 O O . TRP A 1 358 ? 7.175 -13.305 3.934 1.00 97.81 358 TRP A O 1
ATOM 2818 N N . ALA A 1 359 ? 5.774 -11.576 4.211 1.00 97.81 359 ALA A N 1
ATOM 2819 C CA . ALA A 1 359 ? 5.341 -11.537 2.819 1.00 97.81 359 ALA A CA 1
ATOM 2820 C C . ALA A 1 359 ? 6.503 -11.202 1.873 1.00 97.81 359 ALA A C 1
ATOM 2822 O O . ALA A 1 359 ? 6.699 -11.902 0.884 1.00 97.81 359 ALA A O 1
ATOM 2823 N N . ILE A 1 360 ? 7.316 -10.185 2.187 1.00 97.94 360 ILE A N 1
ATOM 2824 C CA . ILE A 1 360 ? 8.424 -9.775 1.311 1.00 97.94 360 ILE A CA 1
ATOM 2825 C C . ILE A 1 360 ? 9.556 -10.805 1.246 1.00 97.94 360 ILE A C 1
ATOM 2827 O O . ILE A 1 360 ? 10.202 -10.922 0.207 1.00 97.94 360 ILE A O 1
ATOM 2831 N N . ALA A 1 361 ? 9.750 -11.601 2.306 1.00 98.31 361 ALA A N 1
ATOM 2832 C CA . ALA A 1 361 ? 10.686 -12.727 2.309 1.00 98.31 361 ALA A CA 1
ATOM 2833 C C . ALA A 1 361 ? 10.379 -13.765 1.218 1.00 98.31 361 ALA A C 1
ATOM 2835 O O . ALA A 1 361 ? 11.293 -14.385 0.683 1.00 98.31 361 ALA A O 1
ATOM 2836 N N . HIS A 1 362 ? 9.096 -13.934 0.890 1.00 97.94 362 HIS A N 1
ATOM 2837 C CA . HIS A 1 362 ? 8.614 -14.899 -0.097 1.00 97.94 362 HIS A CA 1
ATOM 2838 C C . HIS A 1 362 ? 8.554 -14.334 -1.518 1.00 97.94 362 HIS A C 1
ATOM 2840 O O . HIS A 1 362 ? 8.326 -15.078 -2.474 1.00 97.94 362 HIS A O 1
ATOM 2846 N N . VAL A 1 363 ? 8.749 -13.025 -1.685 1.00 98.19 363 VAL A N 1
ATOM 2847 C CA . VAL A 1 363 ? 8.789 -12.416 -3.012 1.00 98.19 363 VAL A CA 1
ATOM 2848 C C . VAL A 1 363 ? 10.130 -12.754 -3.668 1.00 98.19 363 VAL A C 1
ATOM 2850 O O . VAL A 1 363 ? 11.173 -12.516 -3.058 1.00 98.19 363 VAL A O 1
ATOM 2853 N N . PRO A 1 364 ? 10.156 -13.244 -4.921 1.00 98.44 364 PRO A N 1
ATOM 2854 C CA . PRO A 1 364 ? 11.412 -13.483 -5.621 1.00 98.44 364 PRO A CA 1
ATOM 2855 C C . PRO A 1 364 ? 12.239 -12.190 -5.769 1.00 98.44 364 PRO A C 1
ATOM 2857 O O . PRO A 1 364 ? 11.675 -11.158 -6.150 1.00 98.44 364 PRO A O 1
ATOM 2860 N N . PRO A 1 365 ? 13.569 -12.215 -5.555 1.00 98.56 365 PRO A N 1
ATOM 2861 C CA . PRO A 1 365 ? 14.421 -11.030 -5.699 1.00 98.56 365 PRO A CA 1
ATOM 2862 C C . PRO A 1 365 ? 14.276 -10.263 -7.023 1.00 98.56 365 PRO A C 1
ATOM 2864 O O . PRO A 1 365 ? 14.207 -9.031 -6.980 1.00 98.56 365 PRO A O 1
ATOM 2867 N N . PRO A 1 366 ? 14.124 -10.924 -8.195 1.00 98.69 366 PRO A N 1
ATOM 2868 C CA . PRO A 1 366 ? 13.907 -10.209 -9.450 1.00 98.69 366 PRO A CA 1
ATOM 2869 C C . PRO A 1 366 ? 12.674 -9.297 -9.438 1.00 98.69 366 PRO A C 1
ATOM 2871 O O . PRO A 1 366 ? 12.719 -8.222 -10.028 1.00 98.69 366 PRO A O 1
ATOM 2874 N N . VAL A 1 367 ? 11.601 -9.687 -8.740 1.00 98.62 367 VAL A N 1
ATOM 2875 C CA . VAL A 1 367 ? 10.327 -8.947 -8.675 1.00 98.62 367 VAL A CA 1
ATOM 2876 C C . VAL A 1 367 ? 10.488 -7.653 -7.883 1.00 98.62 367 VAL A C 1
ATOM 2878 O O . VAL A 1 367 ? 10.024 -6.599 -8.323 1.00 98.62 367 VAL A O 1
ATOM 2881 N N . VAL A 1 368 ? 11.174 -7.721 -6.737 1.00 98.44 368 VAL A N 1
ATOM 2882 C CA . VAL A 1 368 ? 11.459 -6.546 -5.902 1.00 98.44 368 VAL A CA 1
ATOM 2883 C C . VAL A 1 368 ? 12.392 -5.586 -6.643 1.00 98.44 368 VAL A C 1
ATOM 2885 O O . VAL A 1 368 ? 12.103 -4.391 -6.720 1.00 98.44 368 VAL A O 1
ATOM 2888 N N . ALA A 1 369 ? 13.444 -6.117 -7.278 1.00 98.69 369 ALA A N 1
ATOM 2889 C CA . ALA A 1 369 ? 14.340 -5.331 -8.123 1.00 98.69 369 ALA A CA 1
ATOM 2890 C C . ALA A 1 369 ? 13.602 -4.659 -9.288 1.00 98.69 369 ALA A C 1
ATOM 2892 O O . ALA A 1 369 ? 13.805 -3.472 -9.515 1.00 98.69 369 ALA A O 1
ATOM 2893 N N . THR A 1 370 ? 12.706 -5.366 -9.991 1.00 98.69 370 THR A N 1
ATOM 2894 C CA . THR A 1 370 ? 11.918 -4.775 -11.088 1.00 98.69 370 THR A CA 1
ATOM 2895 C C . THR A 1 370 ? 11.063 -3.618 -10.599 1.00 98.69 370 THR A C 1
ATOM 2897 O O . THR A 1 370 ? 11.013 -2.589 -11.265 1.00 98.69 370 THR A O 1
ATOM 2900 N N . ALA A 1 371 ? 10.393 -3.760 -9.454 1.00 98.38 371 ALA A N 1
ATOM 2901 C CA . ALA A 1 371 ? 9.540 -2.701 -8.923 1.00 98.38 371 ALA A CA 1
ATOM 2902 C C . ALA A 1 371 ? 10.342 -1.433 -8.585 1.00 98.38 371 ALA A C 1
ATOM 2904 O O . ALA A 1 371 ? 9.918 -0.331 -8.937 1.00 98.38 371 ALA A O 1
ATOM 2905 N N . TYR A 1 372 ? 11.513 -1.595 -7.963 1.00 98.44 372 TYR A N 1
ATOM 2906 C CA . TYR A 1 372 ? 12.419 -0.490 -7.653 1.00 98.44 372 TYR A CA 1
ATOM 2907 C C . TYR A 1 372 ? 13.039 0.136 -8.913 1.00 98.44 372 TYR A C 1
ATOM 2909 O O . TYR A 1 372 ? 12.921 1.340 -9.135 1.00 98.44 372 TYR A O 1
ATOM 2917 N N . LEU A 1 373 ? 13.631 -0.678 -9.789 1.00 98.56 373 LEU A N 1
ATOM 2918 C CA . LEU A 1 373 ? 14.272 -0.204 -11.017 1.00 98.56 373 LEU A CA 1
ATOM 2919 C C . LEU A 1 373 ? 13.277 0.462 -11.970 1.00 98.56 373 LEU A C 1
ATOM 2921 O O . LEU A 1 373 ? 13.639 1.416 -12.646 1.00 98.56 373 LEU A O 1
ATOM 2925 N N . ALA A 1 374 ? 12.024 0.003 -12.020 1.00 97.81 374 ALA A N 1
ATOM 2926 C CA . ALA A 1 374 ? 10.979 0.658 -12.804 1.00 97.81 374 ALA A CA 1
ATOM 2927 C C . ALA A 1 374 ? 10.710 2.082 -12.310 1.00 97.81 374 ALA A C 1
ATOM 2929 O O . ALA A 1 374 ? 10.479 2.978 -13.119 1.00 97.81 374 ALA A O 1
ATOM 2930 N N . ILE A 1 375 ? 10.757 2.292 -10.995 1.00 95.75 375 ILE A N 1
ATOM 2931 C CA . ILE A 1 375 ? 10.567 3.598 -10.366 1.00 95.75 375 ILE A CA 1
ATOM 2932 C C . ILE A 1 375 ? 11.702 4.559 -10.688 1.00 95.75 375 ILE A C 1
ATOM 2934 O O . ILE A 1 375 ? 11.432 5.709 -11.038 1.00 95.75 375 ILE A O 1
ATOM 2938 N N . GLU A 1 376 ? 12.941 4.082 -10.627 1.00 97.12 376 GLU A N 1
ATOM 2939 C CA . GLU A 1 376 ? 14.105 4.872 -11.023 1.00 97.12 376 GLU A CA 1
ATOM 2940 C C . GLU A 1 376 ? 14.087 5.152 -12.532 1.00 97.12 376 GLU A C 1
ATOM 2942 O O . GLU A 1 376 ? 14.174 6.305 -12.946 1.00 97.12 376 GLU A O 1
ATOM 2947 N N . ALA A 1 377 ? 13.846 4.134 -13.363 1.00 97.00 377 ALA A N 1
ATOM 2948 C CA . ALA A 1 377 ? 13.752 4.291 -14.813 1.00 97.00 377 ALA A CA 1
ATOM 2949 C C . ALA A 1 377 ? 12.619 5.247 -15.226 1.00 97.00 377 ALA A C 1
ATOM 2951 O O . ALA A 1 377 ? 12.790 6.026 -16.155 1.00 97.00 377 ALA A O 1
ATOM 2952 N N . GLY A 1 378 ? 11.486 5.252 -14.515 1.00 95.12 378 GLY A N 1
ATOM 2953 C CA . GLY A 1 378 ? 10.362 6.159 -14.768 1.00 95.12 378 GLY A CA 1
ATOM 2954 C C . GLY A 1 378 ? 10.715 7.647 -14.687 1.00 95.12 378 GLY A C 1
ATOM 2955 O O . GLY A 1 378 ? 10.038 8.469 -15.306 1.00 95.12 378 GLY A O 1
ATOM 2956 N N . LYS A 1 379 ? 11.791 8.010 -13.977 1.00 94.19 379 LYS A N 1
ATOM 2957 C CA . LYS A 1 379 ? 12.252 9.402 -13.858 1.00 94.19 379 LYS A CA 1
ATOM 2958 C C . LYS A 1 379 ? 12.759 9.969 -15.190 1.00 94.19 379 LYS A C 1
ATOM 2960 O O . LYS A 1 379 ? 12.707 11.183 -15.374 1.00 94.19 379 LYS A O 1
ATOM 2965 N N . CYS A 1 380 ? 13.133 9.128 -16.160 1.00 94.31 380 CYS A N 1
ATOM 2966 C CA . CYS A 1 380 ? 13.509 9.599 -17.498 1.00 94.31 380 CYS A CA 1
ATOM 2967 C C . CYS A 1 380 ? 12.351 10.277 -18.252 1.00 94.31 380 CYS A C 1
ATOM 2969 O O . CYS A 1 380 ? 12.596 11.107 -19.120 1.00 94.31 380 CYS A O 1
ATOM 2971 N N . LEU A 1 381 ? 11.096 9.971 -17.897 1.00 92.62 381 LEU A N 1
ATOM 2972 C CA . LEU A 1 381 ? 9.901 10.613 -18.463 1.00 92.62 381 LEU A CA 1
ATOM 2973 C C . LEU A 1 381 ? 9.365 11.752 -17.581 1.00 92.62 381 LEU A C 1
ATOM 2975 O O . LEU A 1 381 ? 8.355 12.375 -17.907 1.00 92.62 381 LEU A O 1
ATOM 2979 N N . VAL A 1 382 ? 9.999 12.001 -16.433 1.00 91.06 382 VAL A N 1
ATOM 2980 C CA . VAL A 1 382 ? 9.652 13.101 -15.525 1.00 91.06 382 VAL A CA 1
ATOM 2981 C C . VAL A 1 382 ? 10.376 14.383 -15.911 1.00 91.06 382 VAL A C 1
ATOM 2983 O O . VAL A 1 382 ? 9.811 15.469 -15.771 1.00 91.06 382 VAL A O 1
ATOM 2986 N N . PHE A 1 383 ? 11.598 14.259 -16.421 1.00 90.25 383 PHE A N 1
ATOM 2987 C CA . PHE A 1 383 ? 12.445 15.383 -16.793 1.00 90.25 383 PHE A CA 1
ATOM 2988 C C . PHE A 1 383 ? 12.651 15.451 -18.301 1.00 90.25 383 PHE A C 1
ATOM 2990 O O . PHE A 1 383 ? 12.800 14.434 -18.974 1.00 90.25 383 PHE A O 1
ATOM 2997 N N . LYS A 1 384 ? 12.710 16.672 -18.826 1.00 90.50 384 LYS A N 1
ATOM 2998 C CA . LYS A 1 384 ? 13.111 16.970 -20.197 1.00 90.50 384 LYS A CA 1
ATOM 2999 C C . LYS A 1 384 ? 14.360 17.837 -20.160 1.00 90.50 384 LYS A C 1
ATOM 3001 O O . LYS A 1 384 ? 14.369 18.880 -19.516 1.00 90.50 384 LYS A O 1
ATOM 3006 N N . ARG A 1 385 ? 15.410 17.421 -20.862 1.00 88.75 385 ARG A N 1
ATOM 3007 C CA . ARG A 1 385 ? 16.647 18.203 -20.964 1.00 88.75 385 ARG A CA 1
ATOM 3008 C C . ARG A 1 385 ? 16.397 19.500 -21.743 1.00 88.75 385 ARG A C 1
ATOM 3010 O O . ARG A 1 385 ? 15.780 19.466 -22.811 1.00 88.75 385 ARG A O 1
ATOM 3017 N N . HIS A 1 386 ? 16.879 20.622 -21.216 1.00 88.00 386 HIS A N 1
ATOM 3018 C CA . HIS A 1 386 ? 16.812 21.943 -21.840 1.00 88.00 386 HIS A CA 1
ATOM 3019 C C . HIS A 1 386 ? 18.171 22.644 -21.691 1.00 88.00 386 HIS A C 1
ATOM 3021 O O . HIS A 1 386 ? 18.462 23.274 -20.676 1.00 88.00 386 HIS A O 1
ATOM 3027 N N . GLY A 1 387 ? 19.039 22.474 -22.694 1.00 88.19 387 GLY A N 1
ATOM 3028 C CA . GLY A 1 387 ? 20.442 22.887 -22.605 1.00 88.19 387 GLY A CA 1
ATOM 3029 C C . GLY A 1 387 ? 21.208 22.062 -21.563 1.00 88.19 387 GLY A C 1
ATOM 3030 O O . GLY A 1 387 ? 21.224 20.829 -21.629 1.00 88.19 387 GLY A O 1
ATOM 3031 N N . GLU A 1 388 ? 21.827 22.750 -20.603 1.00 86.19 388 GLU A N 1
ATOM 3032 C CA . GLU A 1 388 ? 22.542 22.149 -19.463 1.00 86.19 388 GLU A CA 1
ATOM 3033 C C . GLU A 1 388 ? 21.638 21.866 -18.252 1.00 86.19 388 GLU A C 1
ATOM 3035 O O . GLU A 1 388 ? 22.057 21.203 -17.307 1.00 86.19 388 GLU A O 1
ATOM 3040 N N . ALA A 1 389 ? 20.391 22.340 -18.279 1.00 88.25 389 ALA A N 1
ATOM 3041 C CA . ALA A 1 389 ? 19.433 22.169 -17.196 1.00 88.25 389 ALA A CA 1
ATOM 3042 C C . ALA A 1 389 ? 18.340 21.150 -17.549 1.00 88.25 389 ALA A C 1
ATOM 3044 O O . ALA A 1 389 ? 18.194 20.706 -18.696 1.00 88.25 389 ALA A O 1
ATOM 3045 N N . PHE A 1 390 ? 17.537 20.796 -16.547 1.00 88.62 390 PHE A N 1
ATOM 3046 C CA . PHE A 1 390 ? 16.394 19.905 -16.703 1.00 88.62 390 PHE A CA 1
ATOM 3047 C C . PHE A 1 390 ? 15.097 20.631 -16.372 1.00 88.62 390 PHE A C 1
ATOM 3049 O O . PHE A 1 390 ? 15.003 21.328 -15.374 1.00 88.62 390 PHE A O 1
ATOM 3056 N N . VAL A 1 391 ? 14.075 20.421 -17.191 1.00 88.06 391 VAL A N 1
ATOM 3057 C CA . VAL A 1 391 ? 12.718 20.922 -16.976 1.00 88.06 391 VAL A CA 1
ATOM 3058 C C . VAL A 1 391 ? 11.861 19.766 -16.480 1.00 88.06 391 VAL A C 1
ATOM 3060 O O . VAL A 1 391 ? 11.827 18.704 -17.111 1.00 88.06 391 VAL A O 1
ATOM 3063 N N . ARG A 1 392 ? 11.154 19.942 -15.362 1.00 87.00 392 ARG A N 1
ATOM 3064 C CA . ARG A 1 392 ? 10.217 18.926 -14.862 1.00 87.00 392 ARG A CA 1
ATOM 3065 C C . ARG A 1 392 ? 8.922 18.992 -15.677 1.00 87.00 392 ARG A C 1
ATOM 3067 O O . ARG A 1 392 ? 8.200 19.978 -15.619 1.00 87.00 392 ARG A O 1
ATOM 3074 N N . ILE A 1 393 ? 8.618 17.929 -16.423 1.00 86.00 393 ILE A N 1
ATOM 3075 C CA . ILE A 1 393 ? 7.443 17.843 -17.314 1.00 86.00 393 ILE A CA 1
ATOM 3076 C C . ILE A 1 393 ? 6.299 16.988 -16.750 1.00 86.00 393 ILE A C 1
ATOM 3078 O O . ILE A 1 393 ? 5.216 16.947 -17.328 1.00 86.00 393 ILE A O 1
ATOM 3082 N N . SER A 1 394 ? 6.523 16.275 -15.644 1.00 84.88 394 SER A N 1
ATOM 3083 C CA . SER A 1 394 ? 5.507 15.440 -14.995 1.00 84.88 394 SER A CA 1
ATOM 3084 C C . SER A 1 394 ? 5.733 15.383 -13.487 1.00 84.88 394 SER A C 1
ATOM 3086 O O . SER A 1 394 ? 6.858 15.224 -13.032 1.00 84.88 394 SER A O 1
ATOM 3088 N N . LEU A 1 395 ? 4.657 15.420 -12.702 1.00 81.38 395 LEU A N 1
ATOM 3089 C CA . LEU A 1 395 ? 4.713 15.266 -11.244 1.00 81.38 395 LEU A CA 1
ATOM 3090 C C . LEU A 1 395 ? 4.568 13.813 -10.770 1.00 81.38 395 LEU A C 1
ATOM 3092 O O . LEU A 1 395 ? 4.795 13.517 -9.602 1.00 81.38 395 LEU A O 1
ATOM 3096 N N . TYR A 1 396 ? 4.231 12.888 -11.676 1.00 84.69 396 TYR A N 1
ATOM 3097 C CA . TYR A 1 396 ? 3.793 11.536 -11.319 1.00 84.69 396 TYR A CA 1
ATOM 3098 C C . TYR A 1 396 ? 4.813 10.448 -11.701 1.00 84.69 396 TYR A C 1
ATOM 3100 O O . TYR A 1 396 ? 4.568 9.667 -12.629 1.00 84.69 396 TYR A O 1
ATOM 3108 N N . PRO A 1 397 ? 5.950 10.319 -10.990 1.00 88.06 397 PRO A N 1
ATOM 3109 C CA . PRO A 1 397 ? 6.997 9.361 -11.344 1.00 88.06 397 PRO A CA 1
ATOM 3110 C C . PRO A 1 397 ? 6.509 7.911 -11.305 1.00 88.06 397 PRO A C 1
ATOM 3112 O O . PRO A 1 397 ? 6.966 7.091 -12.087 1.00 88.06 397 PRO A O 1
ATOM 3115 N N . HIS A 1 398 ? 5.535 7.592 -10.453 1.00 89.75 398 HIS A N 1
ATOM 3116 C CA . HIS A 1 398 ? 4.928 6.266 -10.354 1.00 89.75 398 HIS A CA 1
ATOM 3117 C C . HIS A 1 398 ? 4.109 5.887 -11.604 1.00 89.75 398 HIS A C 1
ATOM 3119 O O . HIS A 1 398 ? 4.116 4.731 -12.037 1.00 89.75 398 HIS A O 1
ATOM 3125 N N . LEU A 1 399 ? 3.421 6.850 -12.231 1.00 88.44 399 LEU A N 1
ATOM 3126 C CA . LEU A 1 399 ? 2.717 6.617 -13.496 1.00 88.44 399 LEU A CA 1
ATOM 3127 C C . LEU A 1 399 ? 3.709 6.442 -14.645 1.00 88.44 399 LEU A C 1
ATOM 3129 O O . LEU A 1 399 ? 3.517 5.560 -15.483 1.00 88.44 399 LEU A O 1
ATOM 3133 N N . GLN A 1 400 ? 4.794 7.219 -14.636 1.00 91.69 400 GLN A N 1
ATOM 3134 C CA . GLN A 1 400 ? 5.871 7.082 -15.613 1.00 91.69 400 GLN A CA 1
ATOM 3135 C C . GLN A 1 400 ? 6.616 5.751 -15.470 1.00 91.69 400 GLN A C 1
ATOM 3137 O O . GLN A 1 400 ? 6.832 5.051 -16.454 1.00 91.69 400 GLN A O 1
ATOM 3142 N N . ALA A 1 401 ? 6.912 5.332 -14.241 1.00 93.88 401 ALA A N 1
ATOM 3143 C CA . ALA A 1 401 ? 7.508 4.038 -13.924 1.00 93.88 401 ALA A CA 1
ATOM 3144 C C . ALA A 1 401 ? 6.674 2.878 -14.469 1.00 93.88 401 ALA A C 1
ATOM 3146 O O . ALA A 1 401 ? 7.186 1.950 -15.101 1.00 93.88 401 ALA A O 1
ATOM 3147 N N . ARG A 1 402 ? 5.352 2.965 -14.284 1.00 91.50 402 ARG A N 1
ATOM 3148 C CA . ARG A 1 402 ? 4.412 2.020 -14.880 1.00 91.50 402 ARG A CA 1
ATOM 3149 C C . ARG A 1 402 ? 4.482 2.043 -16.409 1.00 91.50 402 ARG A C 1
ATOM 3151 O O . ARG A 1 402 ? 4.465 0.971 -17.009 1.00 91.50 402 ARG A O 1
ATOM 3158 N N . ALA A 1 403 ? 4.520 3.217 -17.036 1.00 89.06 403 ALA A N 1
ATOM 3159 C CA . ALA A 1 403 ? 4.590 3.332 -18.492 1.00 89.06 403 ALA A CA 1
ATOM 3160 C C . ALA A 1 403 ? 5.875 2.695 -19.047 1.00 89.06 403 ALA A C 1
ATOM 3162 O O . ALA A 1 403 ? 5.801 1.888 -19.976 1.00 89.06 403 ALA A O 1
ATOM 3163 N N . VAL A 1 404 ? 7.023 2.971 -18.418 1.00 92.69 404 VAL A N 1
ATOM 3164 C CA . VAL A 1 404 ? 8.320 2.385 -18.782 1.00 92.69 404 VAL A CA 1
ATOM 3165 C C . VAL A 1 404 ? 8.270 0.865 -18.673 1.00 92.69 404 VAL A C 1
ATOM 3167 O O . VAL A 1 404 ? 8.471 0.183 -19.677 1.00 92.69 404 VAL A O 1
ATOM 3170 N N . VAL A 1 405 ? 7.925 0.307 -17.508 1.00 93.56 405 VAL A N 1
ATOM 3171 C CA . VAL A 1 405 ? 7.961 -1.155 -17.325 1.00 93.56 405 VAL A CA 1
ATOM 3172 C C . VAL A 1 405 ? 6.956 -1.884 -18.224 1.00 93.56 405 VAL A C 1
ATOM 3174 O O . VAL A 1 405 ? 7.255 -2.956 -18.741 1.00 93.56 405 VAL A O 1
ATOM 3177 N N . GLN A 1 406 ? 5.781 -1.293 -18.480 1.00 90.19 406 GLN A N 1
ATOM 3178 C CA . GLN A 1 406 ? 4.775 -1.884 -19.371 1.00 90.19 406 GLN A CA 1
ATOM 3179 C C . GLN A 1 406 ? 5.184 -1.853 -20.847 1.00 90.19 406 GLN A C 1
ATOM 3181 O O . GLN A 1 406 ? 4.668 -2.665 -21.620 1.00 90.19 406 GLN A O 1
ATOM 3186 N N . SER A 1 407 ? 6.097 -0.956 -21.225 1.00 86.69 407 SER A N 1
ATOM 3187 C CA . SER A 1 407 ? 6.615 -0.863 -22.590 1.00 86.69 407 SER A CA 1
ATOM 3188 C C . SER A 1 407 ? 7.651 -1.943 -22.927 1.00 86.69 407 SER A C 1
ATOM 3190 O O . SER A 1 407 ? 7.861 -2.207 -24.107 1.00 86.69 407 SER A O 1
ATOM 3192 N N . LEU A 1 408 ? 8.244 -2.602 -21.923 1.00 88.31 408 LEU A N 1
ATOM 3193 C CA . LEU A 1 408 ? 9.257 -3.642 -22.115 1.00 88.31 408 LEU A CA 1
ATOM 3194 C C . LEU A 1 408 ? 8.611 -4.977 -22.493 1.00 88.31 408 LEU A C 1
ATOM 3196 O O . LEU A 1 408 ? 7.721 -5.463 -21.793 1.00 88.31 408 LEU A O 1
ATOM 3200 N N . VAL A 1 409 ? 9.078 -5.607 -23.571 1.00 86.69 409 VAL A N 1
ATOM 3201 C CA . VAL A 1 409 ? 8.573 -6.918 -24.018 1.00 86.69 409 VAL A CA 1
ATOM 3202 C C . VAL A 1 409 ? 8.947 -8.005 -23.008 1.00 86.69 409 VAL A C 1
ATOM 3204 O O . VAL A 1 409 ? 8.117 -8.838 -22.639 1.00 86.69 409 VAL A O 1
ATOM 3207 N N . GLU A 1 410 ? 10.168 -7.934 -22.490 1.00 92.31 410 GLU A N 1
ATOM 3208 C CA . GLU A 1 410 ? 10.756 -8.851 -21.517 1.00 92.31 410 GLU A CA 1
ATOM 3209 C C . GLU A 1 410 ? 9.965 -8.873 -20.205 1.00 92.31 410 GLU A C 1
ATOM 3211 O O . GLU A 1 410 ? 9.849 -9.919 -19.572 1.00 92.31 410 GLU A O 1
ATOM 3216 N N . TYR A 1 411 ? 9.335 -7.756 -19.822 1.00 92.31 411 TYR A N 1
ATOM 3217 C CA . TYR A 1 411 ? 8.450 -7.701 -18.653 1.00 92.31 411 TYR A CA 1
ATOM 3218 C C . TYR A 1 411 ? 7.255 -8.652 -18.786 1.00 92.31 411 TYR A C 1
ATOM 3220 O O . TYR A 1 411 ? 6.857 -9.294 -17.811 1.00 92.31 411 TYR A O 1
ATOM 3228 N N . HIS A 1 412 ? 6.696 -8.773 -19.991 1.00 86.31 412 HIS A N 1
ATOM 3229 C CA . HIS A 1 412 ? 5.564 -9.663 -20.263 1.00 86.31 412 HIS A CA 1
ATOM 3230 C C . HIS A 1 412 ? 5.993 -11.120 -20.445 1.00 86.31 412 HIS A C 1
ATOM 3232 O O . HIS A 1 412 ? 5.185 -12.011 -20.192 1.00 86.31 412 HIS A O 1
ATOM 3238 N N . GLN A 1 413 ? 7.244 -11.354 -20.850 1.00 88.06 413 GLN A N 1
ATOM 3239 C CA . GLN A 1 413 ? 7.830 -12.690 -20.993 1.00 88.06 413 GLN A CA 1
ATOM 3240 C C . GLN A 1 413 ? 8.266 -13.275 -19.642 1.00 88.06 413 GLN A C 1
ATOM 3242 O O . GLN A 1 413 ? 7.970 -14.430 -19.348 1.00 88.06 413 GLN A O 1
ATOM 3247 N N . ASN A 1 414 ? 8.922 -12.471 -18.801 1.00 93.31 414 ASN A N 1
ATOM 3248 C CA . ASN A 1 414 ? 9.514 -12.922 -17.539 1.00 93.31 414 ASN A CA 1
ATOM 3249 C C . ASN A 1 414 ? 8.500 -13.090 -16.404 1.00 93.31 414 ASN A C 1
ATOM 3251 O O . ASN A 1 414 ? 8.755 -13.839 -15.462 1.00 93.31 414 ASN A O 1
ATOM 3255 N N . TYR A 1 415 ? 7.371 -12.380 -16.454 1.00 92.88 415 TYR A N 1
ATOM 3256 C CA . TYR A 1 415 ? 6.407 -12.348 -15.357 1.00 92.88 415 TYR A CA 1
ATOM 3257 C C . TYR A 1 415 ? 5.008 -12.711 -15.820 1.00 92.88 415 TYR A C 1
ATOM 3259 O O . TYR A 1 415 ? 4.515 -12.168 -16.805 1.00 92.88 415 TYR A O 1
ATOM 3267 N N . ASN A 1 416 ? 4.331 -13.567 -15.055 1.00 87.69 416 ASN A N 1
ATOM 3268 C CA . ASN A 1 416 ? 2.921 -13.883 -15.266 1.00 87.69 416 ASN A CA 1
ATOM 3269 C C . ASN A 1 416 ? 2.001 -12.724 -14.817 1.00 87.69 416 ASN A C 1
ATOM 3271 O O . ASN A 1 416 ? 2.442 -11.738 -14.222 1.00 87.69 416 ASN A O 1
ATOM 3275 N N . GLY A 1 417 ? 0.701 -12.847 -15.093 1.00 82.69 417 GLY A N 1
ATOM 3276 C CA . GLY A 1 417 ? -0.297 -11.826 -14.762 1.00 82.69 417 GLY A CA 1
ATOM 3277 C C . GLY A 1 417 ? -0.320 -11.398 -13.289 1.00 82.69 417 GLY A C 1
ATOM 3278 O O . GLY A 1 417 ? -0.394 -10.202 -13.002 1.00 82.69 417 GLY A O 1
ATOM 3279 N N . ASP A 1 418 ? -0.183 -12.347 -12.362 1.00 86.56 418 ASP A N 1
ATOM 3280 C CA . ASP A 1 418 ? -0.249 -12.087 -10.920 1.00 86.56 418 ASP A CA 1
ATOM 3281 C C . ASP A 1 418 ? 1.001 -11.357 -10.414 1.00 86.56 418 ASP A C 1
ATOM 3283 O O . ASP A 1 418 ? 0.895 -10.352 -9.707 1.00 86.56 418 ASP A O 1
ATOM 3287 N N . THR A 1 419 ? 2.195 -11.776 -10.841 1.00 93.94 419 THR A N 1
ATOM 3288 C CA . THR A 1 419 ? 3.443 -11.072 -10.515 1.00 93.94 419 THR A CA 1
ATOM 3289 C C . THR A 1 419 ? 3.454 -9.665 -11.109 1.00 93.94 419 THR A C 1
ATOM 3291 O O . THR A 1 419 ? 3.818 -8.704 -10.425 1.00 93.94 419 THR A O 1
ATOM 3294 N N . ARG A 1 420 ? 2.970 -9.500 -12.349 1.00 92.12 420 ARG A N 1
ATOM 3295 C CA . ARG A 1 420 ? 2.806 -8.171 -12.957 1.00 92.12 420 ARG A CA 1
ATOM 3296 C C . ARG A 1 420 ? 1.808 -7.307 -12.185 1.00 92.12 420 ARG A C 1
ATOM 3298 O O . ARG A 1 420 ? 2.001 -6.094 -12.088 1.00 92.12 420 ARG A O 1
ATOM 3305 N N . LEU A 1 421 ? 0.746 -7.899 -11.634 1.00 87.75 421 LEU A N 1
ATOM 3306 C CA . LEU A 1 421 ? -0.215 -7.193 -10.788 1.00 87.75 421 LEU A CA 1
ATOM 3307 C C . LEU A 1 421 ? 0.433 -6.722 -9.481 1.00 87.75 421 LEU A C 1
ATOM 3309 O O . LEU A 1 421 ? 0.226 -5.563 -9.120 1.00 87.75 421 LEU A O 1
ATOM 3313 N N . ILE A 1 422 ? 1.236 -7.571 -8.828 1.00 94.06 422 ILE A N 1
ATOM 3314 C CA . ILE A 1 422 ? 1.991 -7.231 -7.610 1.00 94.06 422 ILE A CA 1
ATOM 3315 C C . ILE A 1 422 ? 2.900 -6.026 -7.865 1.00 94.06 422 ILE A C 1
ATOM 3317 O O . ILE A 1 422 ? 2.799 -5.036 -7.138 1.00 94.06 422 ILE A O 1
ATOM 3321 N N . ILE A 1 423 ? 3.728 -6.080 -8.917 1.00 96.12 423 ILE A N 1
ATOM 3322 C CA . ILE A 1 423 ? 4.653 -4.996 -9.291 1.00 96.12 423 ILE A CA 1
ATOM 3323 C C . ILE A 1 423 ? 3.869 -3.716 -9.597 1.00 96.12 423 ILE A C 1
ATOM 3325 O O . ILE A 1 423 ? 4.153 -2.653 -9.048 1.00 96.12 423 ILE A O 1
ATOM 3329 N N . ARG A 1 424 ? 2.830 -3.809 -10.435 1.00 92.25 424 ARG A N 1
ATOM 3330 C CA . ARG A 1 424 ? 2.039 -2.646 -10.855 1.00 92.25 424 ARG A CA 1
ATOM 3331 C C . ARG A 1 424 ? 1.323 -1.979 -9.685 1.00 92.25 424 ARG A C 1
ATOM 3333 O O . ARG A 1 424 ? 1.334 -0.756 -9.593 1.00 92.25 424 ARG A O 1
ATOM 3340 N N . GLN A 1 425 ? 0.653 -2.756 -8.835 1.00 92.44 425 GLN A N 1
ATOM 3341 C CA . GLN A 1 425 ? -0.025 -2.211 -7.660 1.00 92.44 425 GLN A CA 1
ATOM 3342 C C . GLN A 1 425 ? 0.989 -1.585 -6.701 1.00 92.44 425 GLN A C 1
ATOM 3344 O O . GLN A 1 425 ? 0.704 -0.522 -6.155 1.00 92.44 425 GLN A O 1
ATOM 3349 N N . ALA A 1 426 ? 2.177 -2.182 -6.564 1.00 95.81 426 ALA A N 1
ATOM 3350 C CA . ALA A 1 426 ? 3.216 -1.635 -5.710 1.00 95.81 426 ALA A CA 1
ATOM 3351 C C . ALA A 1 426 ? 3.706 -0.268 -6.199 1.00 95.81 426 ALA A C 1
ATOM 3353 O O . ALA A 1 426 ? 3.749 0.677 -5.417 1.00 95.81 426 ALA A O 1
ATOM 3354 N N . ILE A 1 427 ? 3.977 -0.149 -7.503 1.00 94.62 427 ILE A N 1
ATOM 3355 C CA . ILE A 1 427 ? 4.392 1.105 -8.143 1.00 94.62 427 ILE A CA 1
ATOM 3356 C C . ILE A 1 427 ? 3.285 2.160 -8.060 1.00 94.62 427 ILE A C 1
ATOM 3358 O O . ILE A 1 427 ? 3.535 3.266 -7.603 1.00 94.62 427 ILE A O 1
ATOM 3362 N N . ILE A 1 428 ? 2.052 1.847 -8.477 1.00 89.88 428 ILE A N 1
ATOM 3363 C CA . ILE A 1 428 ? 0.964 2.843 -8.515 1.00 89.88 428 ILE A CA 1
ATOM 3364 C C . ILE A 1 428 ? 0.643 3.363 -7.111 1.00 89.88 428 ILE A C 1
ATOM 3366 O O . ILE A 1 428 ? 0.351 4.543 -6.945 1.00 89.88 428 ILE A O 1
ATOM 3370 N N . CYS A 1 429 ? 0.663 2.488 -6.106 1.00 90.88 429 CYS A N 1
ATOM 3371 C CA . CYS A 1 429 ? 0.265 2.845 -4.750 1.00 90.88 429 CYS A CA 1
ATOM 3372 C C . CYS A 1 429 ? 1.427 3.330 -3.868 1.00 90.88 429 CYS A C 1
ATOM 3374 O O . CYS A 1 429 ? 1.172 3.631 -2.699 1.00 90.88 429 CYS A O 1
ATOM 3376 N N . SER A 1 430 ? 2.672 3.388 -4.361 1.00 91.31 430 SER A N 1
ATOM 3377 C CA . SER A 1 430 ? 3.825 3.865 -3.574 1.00 91.31 430 SER A CA 1
ATOM 3378 C C . SER A 1 430 ? 3.743 5.351 -3.244 1.00 91.31 430 SER A C 1
ATOM 3380 O O . SER A 1 430 ? 4.261 5.777 -2.220 1.00 91.31 430 SER A O 1
ATOM 3382 N N . ARG A 1 431 ? 3.010 6.137 -4.037 1.00 84.38 431 ARG A N 1
ATOM 3383 C CA . ARG A 1 431 ? 2.647 7.514 -3.690 1.00 84.38 431 ARG A CA 1
ATOM 3384 C C . ARG A 1 431 ? 1.336 7.535 -2.910 1.00 84.38 431 ARG A C 1
ATOM 3386 O O . ARG A 1 431 ? 0.366 6.878 -3.281 1.00 84.38 431 ARG A O 1
ATOM 3393 N N . ARG A 1 432 ? 1.311 8.269 -1.792 1.00 72.19 432 ARG A N 1
ATOM 3394 C CA . ARG A 1 432 ? 0.121 8.407 -0.933 1.00 72.19 432 ARG A CA 1
ATOM 3395 C C . ARG A 1 432 ? -0.858 9.452 -1.437 1.00 72.19 432 ARG A C 1
ATOM 3397 O O . ARG A 1 432 ? -2.061 9.241 -1.317 1.00 72.19 432 ARG A O 1
ATOM 3404 N N . HIS A 1 433 ? -0.340 10.553 -1.960 1.00 63.91 433 HIS A N 1
ATOM 3405 C CA . HIS A 1 433 ? -1.100 11.711 -2.402 1.00 63.91 433 HIS A CA 1
ATOM 3406 C C . HIS A 1 433 ? -0.733 11.986 -3.849 1.00 63.91 433 HIS A C 1
ATOM 3408 O O . HIS A 1 433 ? 0.436 11.862 -4.214 1.00 63.91 433 HIS A O 1
ATOM 3414 N N . GLY A 1 434 ? -1.761 12.252 -4.645 1.00 56.97 434 GLY A N 1
ATOM 3415 C CA . GLY A 1 434 ? -1.627 12.898 -5.933 1.00 56.97 434 GLY A CA 1
ATOM 3416 C C . GLY A 1 434 ? -2.506 14.148 -5.975 1.00 56.97 434 GLY A C 1
ATOM 3417 O O . GLY A 1 434 ? -3.410 14.270 -5.141 1.00 56.97 434 GLY A O 1
ATOM 3418 N N . ASP A 1 435 ? -2.366 14.984 -7.002 1.00 49.28 435 ASP A N 1
ATOM 3419 C CA . ASP A 1 435 ? -3.347 16.054 -7.308 1.00 49.28 435 ASP A CA 1
ATOM 3420 C C . ASP A 1 435 ? -4.797 15.526 -7.404 1.00 49.28 435 ASP A C 1
ATOM 3422 O O . ASP A 1 435 ? -5.777 16.231 -7.171 1.00 49.28 435 ASP A O 1
ATOM 3426 N N . PHE A 1 436 ? -4.949 14.232 -7.698 1.00 53.75 436 PHE A N 1
ATOM 3427 C CA . PHE A 1 436 ? -6.230 13.524 -7.761 1.00 53.75 436 PHE A CA 1
ATOM 3428 C C . PHE A 1 436 ? -6.746 13.026 -6.394 1.00 53.75 436 PHE A C 1
ATOM 3430 O O . PHE A 1 436 ? -7.723 12.272 -6.333 1.00 53.75 436 PHE A O 1
ATOM 3437 N N . GLY A 1 437 ? -6.099 13.419 -5.295 1.00 60.41 437 GLY A N 1
ATOM 3438 C CA . GLY A 1 437 ? -6.386 12.982 -3.932 1.00 60.41 437 GLY A CA 1
ATOM 3439 C C . GLY A 1 437 ? -5.539 11.786 -3.482 1.00 60.41 437 GLY A C 1
ATOM 3440 O O . GLY A 1 437 ? -4.555 11.395 -4.108 1.00 60.41 437 GLY A O 1
ATOM 3441 N N . ARG A 1 438 ? -5.911 11.187 -2.344 1.00 65.06 438 ARG A N 1
ATOM 3442 C CA . ARG A 1 438 ? -5.175 10.047 -1.780 1.00 65.06 438 ARG A CA 1
ATOM 3443 C C . ARG A 1 438 ? -5.266 8.834 -2.705 1.00 65.06 438 ARG A C 1
ATOM 3445 O O . ARG A 1 438 ? -6.368 8.406 -3.054 1.00 65.06 438 ARG A O 1
ATOM 3452 N N . ALA A 1 439 ? -4.129 8.216 -3.011 1.00 68.31 439 ALA A N 1
ATOM 3453 C CA . ALA A 1 439 ? -4.105 6.923 -3.679 1.00 68.31 439 ALA A CA 1
ATOM 3454 C C . ALA A 1 439 ? -4.803 5.889 -2.781 1.00 68.31 439 ALA A C 1
ATOM 3456 O O . ALA A 1 439 ? -4.305 5.498 -1.718 1.00 68.31 439 ALA A O 1
ATOM 3457 N N . PHE A 1 440 ? -6.003 5.468 -3.179 1.00 69.25 440 PHE A N 1
ATOM 3458 C CA . PHE A 1 440 ? -6.755 4.469 -2.434 1.00 69.25 440 PHE A CA 1
ATOM 3459 C C . PHE A 1 440 ? -6.077 3.110 -2.583 1.00 69.25 440 PHE A C 1
ATOM 3461 O O . PHE A 1 440 ? -6.072 2.519 -3.661 1.00 69.25 440 PHE A O 1
ATOM 3468 N N . LEU A 1 441 ? -5.543 2.592 -1.475 1.00 80.81 441 LEU A N 1
ATOM 3469 C CA . LEU A 1 441 ? -5.054 1.220 -1.409 1.00 80.81 441 LEU A CA 1
ATOM 3470 C C . LEU A 1 441 ? -6.234 0.263 -1.620 1.00 80.81 441 LEU A C 1
ATOM 3472 O O . LEU A 1 441 ? -7.177 0.284 -0.819 1.00 80.81 441 LEU A O 1
ATOM 3476 N N . PRO A 1 442 ? -6.211 -0.598 -2.653 1.00 82.31 442 PRO A N 1
ATOM 3477 C CA . PRO A 1 442 ? -7.272 -1.571 -2.849 1.00 82.31 442 PRO A CA 1
ATOM 3478 C C . PRO A 1 442 ? -7.421 -2.446 -1.601 1.00 82.31 442 PRO A C 1
ATOM 3480 O O . PRO A 1 442 ? -6.442 -2.996 -1.100 1.00 82.31 442 PRO A O 1
ATOM 3483 N N . ASN A 1 443 ? -8.649 -2.645 -1.112 1.00 77.75 443 ASN A N 1
ATOM 3484 C CA . ASN A 1 443 ? -8.906 -3.480 0.075 1.00 77.75 443 ASN A CA 1
ATOM 3485 C C . ASN A 1 443 ? -8.389 -4.925 -0.070 1.00 77.75 443 ASN A C 1
ATOM 3487 O O . ASN A 1 443 ? -8.192 -5.605 0.933 1.00 77.75 443 ASN A O 1
ATOM 3491 N N . ARG A 1 444 ? -8.191 -5.389 -1.311 1.00 82.75 444 ARG A N 1
ATOM 3492 C CA . ARG A 1 444 ? -7.703 -6.729 -1.672 1.00 82.75 444 ARG A CA 1
ATOM 3493 C C . ARG A 1 444 ? -6.283 -6.725 -2.259 1.00 82.75 444 ARG A C 1
ATOM 3495 O O . ARG A 1 444 ? -5.908 -7.687 -2.913 1.00 82.75 444 ARG A O 1
ATOM 3502 N N . MET A 1 445 ? -5.518 -5.646 -2.086 1.00 90.62 445 MET A N 1
ATOM 3503 C CA . MET A 1 445 ? -4.113 -5.619 -2.507 1.00 90.62 445 MET A CA 1
ATOM 3504 C C . MET A 1 445 ? -3.321 -6.690 -1.728 1.00 90.62 445 MET A C 1
ATOM 3506 O O . MET A 1 445 ? -3.417 -6.675 -0.492 1.00 90.62 445 MET A O 1
ATOM 3510 N N . PRO A 1 446 ? -2.585 -7.595 -2.407 1.00 94.12 446 PRO A N 1
ATOM 3511 C CA . PRO A 1 446 ? -1.781 -8.638 -1.766 1.00 94.12 446 PRO A CA 1
ATOM 3512 C C . PRO A 1 446 ? -0.741 -8.059 -0.801 1.00 94.12 446 PRO A C 1
ATOM 3514 O O . PRO A 1 446 ? -0.264 -6.938 -1.001 1.00 94.12 446 PRO A O 1
ATOM 3517 N N . LEU A 1 447 ? -0.379 -8.816 0.239 1.00 95.75 447 LEU A N 1
ATOM 3518 C CA . LEU A 1 447 ? 0.578 -8.363 1.258 1.00 95.75 447 LEU A CA 1
ATOM 3519 C C . LEU A 1 447 ? 1.975 -8.142 0.669 1.00 95.75 447 LEU A C 1
ATOM 3521 O O . LEU A 1 447 ? 2.658 -7.203 1.062 1.00 95.75 447 LEU A O 1
ATOM 3525 N N . GLU A 1 448 ? 2.353 -8.950 -0.316 1.00 97.38 448 GLU A N 1
ATOM 3526 C CA . GLU A 1 448 ? 3.590 -8.849 -1.088 1.00 97.38 448 GLU A CA 1
ATOM 3527 C C . GLU A 1 448 ? 3.665 -7.498 -1.797 1.00 97.38 448 GLU A C 1
ATOM 3529 O O . GLU A 1 448 ? 4.644 -6.765 -1.683 1.00 97.38 448 GLU A O 1
ATOM 3534 N N . SER A 1 449 ? 2.580 -7.126 -2.482 1.00 97.00 449 SER A N 1
ATOM 3535 C CA . SER A 1 449 ? 2.492 -5.847 -3.179 1.00 97.00 449 SER A CA 1
ATOM 3536 C C . SER A 1 449 ? 2.552 -4.678 -2.198 1.00 97.00 449 SER A C 1
ATOM 3538 O O . SER A 1 449 ? 3.202 -3.677 -2.487 1.00 97.00 449 SER A O 1
ATOM 3540 N N . ARG A 1 450 ? 1.919 -4.803 -1.022 1.00 96.25 450 ARG A N 1
ATOM 3541 C CA . ARG A 1 450 ? 1.967 -3.776 0.032 1.00 96.25 450 ARG A CA 1
ATOM 3542 C C . ARG A 1 450 ? 3.372 -3.605 0.599 1.00 96.25 450 ARG A C 1
ATOM 3544 O O . ARG A 1 450 ? 3.822 -2.476 0.706 1.00 96.25 450 ARG A O 1
ATOM 3551 N N . ALA A 1 451 ? 4.071 -4.697 0.894 1.00 98.00 451 ALA A N 1
ATOM 3552 C CA . ALA A 1 451 ? 5.425 -4.626 1.430 1.00 98.00 451 ALA A CA 1
ATOM 3553 C C . ALA A 1 451 ? 6.402 -3.976 0.434 1.00 98.00 451 ALA A C 1
ATOM 3555 O O . ALA A 1 451 ? 7.197 -3.124 0.817 1.00 98.00 451 ALA A O 1
ATOM 3556 N N . ILE A 1 452 ? 6.294 -4.300 -0.862 1.00 98.38 452 ILE A N 1
ATOM 3557 C CA . ILE A 1 452 ? 7.090 -3.622 -1.900 1.00 98.38 452 ILE A CA 1
ATOM 3558 C C . ILE A 1 452 ? 6.690 -2.145 -1.984 1.00 98.38 452 ILE A C 1
ATOM 3560 O O . ILE A 1 452 ? 7.547 -1.271 -1.967 1.00 98.38 452 ILE A O 1
ATOM 3564 N N . ARG A 1 453 ? 5.387 -1.849 -2.033 1.00 96.56 453 ARG A N 1
ATOM 3565 C CA . ARG A 1 453 ? 4.840 -0.483 -2.060 1.00 96.56 453 ARG A CA 1
ATOM 3566 C C . ARG A 1 453 ? 5.390 0.391 -0.936 1.00 96.56 453 ARG A C 1
ATOM 3568 O O . ARG A 1 453 ? 5.667 1.563 -1.161 1.00 96.56 453 ARG A O 1
ATOM 3575 N N . ASP A 1 454 ? 5.502 -0.171 0.258 1.00 96.81 454 ASP A N 1
ATOM 3576 C CA . ASP A 1 454 ? 6.002 0.499 1.454 1.00 96.81 454 ASP A CA 1
ATOM 3577 C C . ASP A 1 454 ? 7.473 0.886 1.323 1.00 96.81 454 ASP A C 1
ATOM 3579 O O . ASP A 1 454 ? 7.830 2.029 1.592 1.00 96.81 454 ASP A O 1
ATOM 3583 N N . TRP A 1 455 ? 8.311 -0.029 0.831 1.00 98.00 455 TRP A N 1
ATOM 3584 C CA . TRP A 1 455 ? 9.703 0.287 0.510 1.00 98.00 455 TRP A CA 1
ATOM 3585 C C . TRP A 1 455 ? 9.812 1.360 -0.560 1.00 98.00 455 TRP A C 1
ATOM 3587 O O . TRP A 1 455 ? 10.585 2.300 -0.414 1.00 98.00 455 TRP A O 1
ATOM 3597 N N . LEU A 1 456 ? 9.005 1.256 -1.614 1.00 97.06 456 LEU A N 1
ATOM 3598 C CA . LEU A 1 456 ? 8.993 2.244 -2.684 1.00 97.06 456 LEU A CA 1
ATOM 3599 C C . LEU A 1 456 ? 8.575 3.631 -2.187 1.00 97.06 456 LEU A C 1
ATOM 3601 O O . LEU A 1 456 ? 9.117 4.619 -2.663 1.00 97.06 456 LEU A O 1
ATOM 3605 N N . GLU A 1 457 ? 7.643 3.721 -1.236 1.00 94.50 457 GLU A N 1
ATOM 3606 C CA . GLU A 1 457 ? 7.262 4.997 -0.624 1.00 94.50 457 GLU A CA 1
ATOM 3607 C C . GLU A 1 457 ? 8.433 5.637 0.133 1.00 94.50 457 GLU A C 1
ATOM 3609 O O . GLU A 1 457 ? 8.700 6.822 -0.056 1.00 94.50 457 GLU A O 1
ATOM 3614 N N . ILE A 1 458 ? 9.159 4.854 0.938 1.00 95.62 458 ILE A N 1
ATOM 3615 C CA . ILE A 1 458 ? 10.335 5.333 1.683 1.00 95.62 458 ILE A CA 1
ATOM 3616 C C . ILE A 1 458 ? 11.426 5.790 0.711 1.00 95.62 458 ILE A C 1
ATOM 3618 O O . ILE A 1 458 ? 12.003 6.858 0.884 1.00 95.62 458 ILE A O 1
ATOM 3622 N N . LEU A 1 459 ? 11.682 5.011 -0.341 1.00 94.62 459 LEU A N 1
ATOM 3623 C CA . LEU A 1 459 ? 12.707 5.314 -1.347 1.00 94.62 459 LEU A CA 1
ATOM 3624 C C . LEU A 1 459 ? 12.350 6.522 -2.220 1.00 94.62 459 LEU A C 1
ATOM 3626 O O . LEU A 1 459 ? 13.245 7.173 -2.756 1.00 94.62 459 LEU A O 1
ATOM 3630 N N . TYR A 1 460 ? 11.058 6.829 -2.357 1.00 89.81 460 TYR A N 1
ATOM 3631 C CA . TYR A 1 460 ? 10.583 8.025 -3.048 1.00 89.81 460 TYR A CA 1
ATOM 3632 C C . TYR A 1 460 ? 10.693 9.302 -2.218 1.00 89.81 460 TYR A C 1
ATOM 3634 O O . TYR A 1 460 ? 10.661 10.382 -2.809 1.00 89.81 460 TYR A O 1
ATOM 3642 N N . ALA A 1 461 ? 10.763 9.193 -0.891 1.00 89.31 461 ALA A N 1
ATOM 3643 C CA . ALA A 1 461 ? 10.884 10.349 -0.020 1.00 89.31 461 ALA A CA 1
ATOM 3644 C C . ALA A 1 461 ? 12.281 10.977 -0.132 1.00 89.31 461 ALA A C 1
ATOM 3646 O O . ALA A 1 461 ? 13.296 10.283 -0.282 1.00 89.31 461 ALA A O 1
ATOM 3647 N N . ASP A 1 462 ? 12.329 12.305 -0.017 1.00 87.56 462 ASP A N 1
ATOM 3648 C CA . ASP A 1 462 ? 13.587 13.040 0.089 1.00 87.56 462 ASP A CA 1
ATOM 3649 C C . ASP A 1 462 ? 14.408 12.521 1.267 1.00 87.56 462 ASP A C 1
ATOM 3651 O O . ASP A 1 462 ? 13.845 12.150 2.295 1.00 87.56 462 ASP A O 1
ATOM 3655 N N . ALA A 1 463 ? 15.738 12.520 1.136 1.00 88.88 463 ALA A N 1
ATOM 3656 C CA . ALA A 1 463 ? 16.650 11.935 2.124 1.00 88.88 463 ALA A CA 1
ATOM 3657 C C . ALA A 1 463 ? 16.362 12.396 3.567 1.00 88.88 463 ALA A C 1
ATOM 3659 O O . ALA A 1 463 ? 16.364 11.577 4.481 1.00 88.88 463 ALA A O 1
ATOM 3660 N N . GLU A 1 464 ? 16.029 13.675 3.744 1.00 89.94 464 GLU A N 1
ATOM 3661 C CA . GLU A 1 464 ? 15.689 14.296 5.032 1.00 89.94 464 GLU A CA 1
ATOM 3662 C C . GLU A 1 464 ? 14.342 13.823 5.604 1.00 89.94 464 GLU A C 1
ATOM 3664 O O . GLU A 1 464 ? 14.136 13.832 6.813 1.00 89.94 464 GLU A O 1
ATOM 3669 N N . ARG A 1 465 ? 13.419 13.379 4.744 1.00 89.62 465 ARG A N 1
ATOM 3670 C CA . ARG A 1 465 ? 12.059 12.943 5.102 1.00 89.62 465 ARG A CA 1
ATOM 3671 C C . ARG A 1 465 ? 11.890 11.426 5.101 1.00 89.62 465 ARG A C 1
ATOM 3673 O O . ARG A 1 465 ? 10.828 10.938 5.487 1.00 89.62 465 ARG A O 1
ATOM 3680 N N . ARG A 1 466 ? 12.909 10.659 4.693 1.00 92.00 466 ARG A N 1
ATOM 3681 C CA . ARG A 1 466 ? 12.850 9.185 4.632 1.00 92.00 466 ARG A CA 1
ATOM 3682 C C . ARG A 1 466 ? 12.485 8.560 5.972 1.00 92.00 466 ARG A C 1
ATOM 3684 O O . ARG A 1 466 ? 11.718 7.605 5.998 1.00 92.00 466 ARG A O 1
ATOM 3691 N N . GLU A 1 467 ? 12.980 9.113 7.077 1.00 94.81 467 GLU A N 1
ATOM 3692 C CA . GLU A 1 467 ? 12.647 8.626 8.418 1.00 94.81 467 GLU A CA 1
ATOM 3693 C C . GLU A 1 467 ? 11.174 8.888 8.778 1.00 94.81 467 GLU A C 1
ATOM 3695 O O . GLU A 1 467 ? 10.477 7.982 9.235 1.00 94.81 467 GLU A O 1
ATOM 3700 N N . GLU A 1 468 ? 10.657 10.090 8.500 1.00 92.69 468 GLU A N 1
ATOM 3701 C CA . GLU A 1 468 ? 9.237 10.412 8.703 1.00 92.69 468 GLU A CA 1
ATOM 3702 C C . GLU A 1 468 ? 8.330 9.516 7.839 1.00 92.69 468 GLU A C 1
ATOM 3704 O O . GLU A 1 468 ? 7.317 8.994 8.321 1.00 92.69 468 GLU A O 1
ATOM 3709 N N . ALA A 1 469 ? 8.723 9.281 6.581 1.00 93.00 469 ALA A N 1
ATOM 3710 C CA . ALA A 1 469 ? 8.037 8.373 5.669 1.00 93.00 469 ALA A CA 1
ATOM 3711 C C . ALA A 1 469 ? 8.075 6.922 6.178 1.00 93.00 469 ALA A C 1
ATOM 3713 O O . ALA A 1 469 ? 7.041 6.254 6.186 1.00 93.00 469 ALA A O 1
ATOM 3714 N N . ALA A 1 470 ? 9.223 6.450 6.672 1.00 96.06 470 ALA A N 1
ATOM 3715 C CA . ALA A 1 470 ? 9.374 5.119 7.257 1.00 96.06 470 ALA A CA 1
ATOM 3716 C C . ALA A 1 470 ? 8.462 4.926 8.478 1.00 96.06 470 ALA A C 1
ATOM 3718 O O . ALA A 1 470 ? 7.723 3.941 8.534 1.00 96.06 470 ALA A O 1
ATOM 3719 N N . HIS A 1 471 ? 8.418 5.896 9.397 1.00 96.31 471 HIS A N 1
ATOM 3720 C CA . HIS A 1 471 ? 7.495 5.868 10.536 1.00 96.31 471 HIS A CA 1
ATOM 3721 C C . HIS A 1 471 ? 6.026 5.843 10.091 1.00 96.31 471 HIS A C 1
ATOM 3723 O O . HIS A 1 471 ? 5.207 5.110 10.656 1.00 96.31 471 HIS A O 1
ATOM 3729 N N . LEU A 1 472 ? 5.667 6.615 9.061 1.00 93.69 472 LEU A N 1
ATOM 3730 C CA . LEU A 1 472 ? 4.298 6.634 8.545 1.00 93.69 472 LEU A CA 1
ATOM 3731 C C . LEU A 1 472 ? 3.916 5.306 7.887 1.00 93.69 472 LEU A C 1
ATOM 3733 O O . LEU A 1 472 ? 2.796 4.825 8.076 1.00 93.69 472 LEU A O 1
ATOM 3737 N N . VAL A 1 473 ? 4.832 4.712 7.126 1.00 95.06 473 VAL A N 1
ATOM 3738 C CA . VAL A 1 473 ? 4.682 3.387 6.519 1.00 95.06 473 VAL A CA 1
ATOM 3739 C C . VAL A 1 473 ? 4.494 2.306 7.584 1.00 95.06 473 VAL A C 1
ATOM 3741 O O . VAL A 1 473 ? 3.547 1.518 7.469 1.00 95.06 473 VAL A O 1
ATOM 3744 N N . GLU A 1 474 ? 5.321 2.317 8.632 1.00 96.94 474 GLU A N 1
ATOM 3745 C CA . GLU A 1 474 ? 5.258 1.384 9.764 1.00 96.94 474 GLU A CA 1
ATOM 3746 C C . GLU A 1 474 ? 3.904 1.473 10.477 1.00 96.94 474 GLU A C 1
ATOM 3748 O O . GLU A 1 474 ? 3.186 0.472 10.618 1.00 96.94 474 GLU A O 1
ATOM 3753 N N . LEU A 1 475 ? 3.502 2.698 10.844 1.00 96.00 475 LEU A N 1
ATOM 3754 C CA . LEU A 1 475 ? 2.203 2.971 11.456 1.00 96.00 475 LEU A CA 1
ATOM 3755 C C . LEU A 1 475 ? 1.082 2.416 10.587 1.00 96.00 475 LEU A C 1
ATOM 3757 O O . LEU A 1 475 ? 0.163 1.745 11.063 1.00 96.00 475 LEU A O 1
ATOM 3761 N N . ASP A 1 476 ? 1.163 2.680 9.288 1.00 93.81 476 ASP A N 1
ATOM 3762 C CA . ASP A 1 476 ? 0.124 2.288 8.370 1.00 93.81 476 ASP A CA 1
ATOM 3763 C C . ASP A 1 476 ? 0.024 0.774 8.176 1.00 93.81 476 ASP A C 1
ATOM 3765 O O . ASP A 1 476 ? -1.087 0.273 7.964 1.00 93.81 476 ASP A O 1
ATOM 3769 N N . GLY A 1 477 ? 1.129 0.041 8.273 1.00 95.06 477 GLY A N 1
ATOM 3770 C CA . GLY A 1 477 ? 1.093 -1.417 8.319 1.00 95.06 477 GLY A CA 1
ATOM 3771 C C . GLY A 1 477 ? 0.441 -1.942 9.581 1.00 95.06 477 GLY A C 1
ATOM 3772 O O . GLY A 1 477 ? -0.412 -2.832 9.517 1.00 95.06 477 GLY A O 1
ATOM 3773 N N . HIS A 1 478 ? 0.762 -1.356 10.732 1.00 96.38 478 HIS A N 1
ATOM 3774 C CA . HIS A 1 478 ? 0.145 -1.775 11.981 1.00 96.38 478 HIS A CA 1
ATOM 3775 C C . HIS A 1 478 ? -1.362 -1.509 12.011 1.00 96.38 478 HIS A C 1
ATOM 3777 O O . HIS A 1 478 ? -2.126 -2.397 12.394 1.00 96.38 478 HIS A O 1
ATOM 3783 N N . ILE A 1 479 ? -1.793 -0.327 11.567 1.00 95.75 479 ILE A N 1
ATOM 3784 C CA . ILE A 1 479 ? -3.206 0.067 11.510 1.00 95.75 479 ILE A CA 1
ATOM 3785 C C . ILE A 1 479 ? -4.010 -0.827 10.558 1.00 95.75 479 ILE A C 1
ATOM 3787 O O . ILE A 1 479 ? -5.162 -1.169 10.839 1.00 95.75 479 ILE A O 1
ATOM 3791 N N . GLU A 1 480 ? -3.409 -1.243 9.445 1.00 93.88 480 GLU A N 1
ATOM 3792 C CA . GLU A 1 480 ? -4.034 -2.194 8.531 1.00 93.88 480 GLU A CA 1
ATOM 3793 C C . GLU A 1 480 ? -4.274 -3.555 9.194 1.00 93.88 480 GLU A C 1
ATOM 3795 O O . GLU A 1 480 ? -5.376 -4.099 9.111 1.00 93.88 480 GLU A O 1
ATOM 3800 N N . GLU A 1 481 ? -3.268 -4.103 9.872 1.00 93.81 481 GLU A N 1
ATOM 3801 C CA . GLU A 1 481 ? -3.402 -5.393 10.551 1.00 93.81 481 GLU A CA 1
ATOM 3802 C C . GLU A 1 481 ? -4.432 -5.342 11.686 1.00 93.81 481 GLU A C 1
ATOM 3804 O O . GLU A 1 481 ? -5.231 -6.269 11.827 1.00 93.81 481 GLU A O 1
ATOM 3809 N N . VAL A 1 482 ? -4.489 -4.233 12.434 1.00 95.31 482 VAL A N 1
ATOM 3810 C CA . VAL A 1 482 ? -5.561 -3.973 13.412 1.00 95.31 482 VAL A CA 1
ATOM 3811 C C . VAL A 1 482 ? -6.930 -3.963 12.721 1.00 95.31 482 VAL A C 1
ATOM 3813 O O . VAL A 1 482 ? -7.882 -4.550 13.230 1.00 95.31 482 VAL A O 1
ATOM 3816 N N . SER A 1 483 ? -7.041 -3.379 11.522 1.00 93.62 483 SER A N 1
ATOM 3817 C CA . SER A 1 483 ? -8.285 -3.393 10.737 1.00 93.62 483 SER A CA 1
ATOM 3818 C C . SER A 1 483 ? -8.685 -4.796 10.270 1.00 93.62 483 SER A C 1
ATOM 3820 O O . SER A 1 483 ? -9.870 -5.142 10.243 1.00 93.62 483 SER A O 1
ATOM 3822 N N . VAL A 1 484 ? -7.718 -5.632 9.884 1.00 90.81 484 VAL A N 1
ATOM 3823 C CA . VAL A 1 484 ? -7.969 -7.039 9.535 1.00 90.81 484 VAL A CA 1
ATOM 3824 C C . VAL A 1 484 ? -8.461 -7.807 10.764 1.00 90.81 484 VAL A C 1
ATOM 3826 O O . VAL A 1 484 ? -9.486 -8.484 10.668 1.00 90.81 484 VAL A O 1
ATOM 3829 N N . ASN A 1 485 ? -7.800 -7.646 11.914 1.00 89.62 485 ASN A N 1
ATOM 3830 C CA . ASN A 1 485 ? -8.205 -8.269 13.178 1.00 89.62 485 ASN A CA 1
ATOM 3831 C C . ASN A 1 485 ? -9.618 -7.852 13.588 1.00 89.62 485 ASN A C 1
ATOM 3833 O O . ASN A 1 485 ? -10.438 -8.719 13.883 1.00 89.62 485 ASN A O 1
ATOM 3837 N N . TRP A 1 486 ? -9.922 -6.553 13.520 1.00 91.44 486 TRP A N 1
ATOM 3838 C CA . TRP A 1 486 ? -11.258 -6.011 13.757 1.00 91.44 486 TRP A CA 1
ATOM 3839 C C . TRP A 1 486 ? -12.311 -6.698 12.879 1.00 91.44 486 TRP A C 1
ATOM 3841 O O . TRP A 1 486 ? -13.279 -7.254 13.392 1.00 91.44 486 TRP A O 1
ATOM 3851 N N . ARG A 1 487 ? -12.103 -6.737 11.556 1.00 90.25 487 ARG A N 1
ATOM 3852 C CA . ARG A 1 487 ? -13.071 -7.330 10.616 1.00 90.25 487 ARG A CA 1
ATOM 3853 C C . ARG A 1 487 ? -13.294 -8.821 10.859 1.00 90.25 487 ARG A C 1
ATOM 3855 O O . ARG A 1 487 ? -14.436 -9.278 10.841 1.00 90.25 487 ARG A O 1
ATOM 3862 N N . LEU A 1 488 ? -12.218 -9.580 11.072 1.00 88.06 488 LEU A N 1
ATOM 3863 C CA . LEU A 1 488 ? -12.302 -11.017 11.346 1.00 88.06 488 LEU A CA 1
ATOM 3864 C C . LEU A 1 488 ? -12.940 -11.292 12.712 1.00 88.06 488 LEU A C 1
ATOM 3866 O O . LEU A 1 488 ? -13.762 -12.200 12.828 1.00 88.06 488 LEU A O 1
ATOM 3870 N N . GLY A 1 489 ? -12.592 -10.496 13.724 1.00 84.94 489 GLY A N 1
ATOM 3871 C CA . GLY A 1 489 ? -13.155 -10.564 15.068 1.00 84.94 489 GLY A CA 1
ATOM 3872 C C . GLY A 1 489 ? -14.652 -10.276 15.070 1.00 84.94 489 GLY A C 1
ATOM 3873 O O . GLY A 1 489 ? -15.420 -11.096 15.572 1.00 84.94 489 GLY A O 1
ATOM 3874 N N . PHE A 1 490 ? -15.066 -9.179 14.434 1.00 85.69 490 PHE A N 1
ATOM 3875 C CA . PHE A 1 490 ? -16.469 -8.791 14.301 1.00 85.69 490 PHE A CA 1
ATOM 3876 C C . PHE A 1 490 ? -17.283 -9.855 13.558 1.00 85.69 490 PHE A C 1
ATOM 3878 O O . PHE A 1 490 ? -18.270 -10.362 14.086 1.00 85.69 490 PHE A O 1
ATOM 3885 N N . ALA A 1 491 ? -16.833 -10.282 12.370 1.00 84.38 491 ALA A N 1
ATOM 3886 C CA . ALA A 1 491 ? -17.516 -11.330 11.609 1.00 84.38 491 ALA A CA 1
ATOM 3887 C C . ALA A 1 491 ? -17.562 -12.666 12.374 1.00 84.38 491 ALA A C 1
ATOM 3889 O O . ALA A 1 491 ? -18.553 -13.394 12.309 1.00 84.38 491 ALA A O 1
ATOM 3890 N N . GLY A 1 492 ? -16.497 -12.990 13.112 1.00 84.62 492 GLY A N 1
ATOM 3891 C CA . GLY A 1 492 ? -16.429 -14.171 13.966 1.00 84.62 492 GLY A CA 1
ATOM 3892 C C . GLY A 1 492 ? -17.430 -14.125 15.120 1.00 84.62 492 GLY A C 1
ATOM 3893 O O . GLY A 1 492 ? -18.106 -15.126 15.356 1.00 84.62 492 GLY A O 1
ATOM 3894 N N . ARG A 1 493 ? -17.560 -12.984 15.813 1.00 81.00 493 ARG A N 1
ATOM 3895 C CA . ARG A 1 493 ? -18.564 -12.798 16.874 1.00 81.00 493 ARG A CA 1
ATOM 3896 C C . ARG A 1 493 ? -19.984 -12.837 16.300 1.00 81.00 493 ARG A C 1
ATOM 3898 O O . ARG A 1 493 ? -20.800 -13.590 16.819 1.00 81.00 493 ARG A O 1
ATOM 3905 N N . LEU A 1 494 ? -20.244 -12.164 15.174 1.00 76.12 494 LEU A N 1
ATOM 3906 C CA . LEU A 1 494 ? -21.554 -12.170 14.505 1.00 76.12 494 LEU A CA 1
ATOM 3907 C C . LEU A 1 494 ? -22.020 -13.590 14.133 1.00 76.12 494 LEU A C 1
ATOM 3909 O O . LEU A 1 494 ? -23.182 -13.926 14.313 1.00 76.12 494 LEU A O 1
ATOM 3913 N N . ARG A 1 495 ? -21.111 -14.459 13.666 1.00 80.56 495 ARG A N 1
ATOM 3914 C CA . ARG A 1 495 ? -21.431 -15.873 13.374 1.00 80.56 495 ARG A CA 1
ATOM 3915 C C . ARG A 1 495 ? -21.630 -16.726 14.628 1.00 80.56 495 ARG A C 1
ATOM 3917 O O . ARG A 1 495 ? -22.356 -17.715 14.578 1.00 80.56 495 ARG A O 1
ATOM 3924 N N . LYS A 1 496 ? -20.925 -16.401 15.717 1.00 78.81 496 LYS A N 1
ATOM 3925 C CA . LYS A 1 496 ? -20.996 -17.127 16.997 1.00 78.81 496 LYS A CA 1
ATOM 3926 C C . LYS A 1 496 ? -22.192 -16.730 17.845 1.00 78.81 496 LYS A C 1
ATOM 3928 O O . LYS A 1 496 ? -22.583 -17.531 18.689 1.00 78.81 496 LYS A O 1
ATOM 3933 N N . ALA A 1 497 ? -22.773 -15.557 17.604 1.00 67.31 497 ALA A N 1
ATOM 3934 C CA . ALA A 1 497 ? -24.090 -15.182 18.097 1.00 67.31 497 ALA A CA 1
ATOM 3935 C C . ALA A 1 497 ? -25.159 -16.074 17.452 1.00 67.31 497 ALA A C 1
ATOM 3937 O O . ALA A 1 497 ? -25.965 -15.646 16.630 1.00 67.31 497 ALA A O 1
ATOM 3938 N N . LYS A 1 498 ? -25.148 -17.364 17.796 1.00 58.31 498 LYS A N 1
ATOM 3939 C CA . LYS A 1 498 ? -26.348 -18.178 17.690 1.00 58.31 498 LYS A CA 1
ATOM 3940 C C . LYS A 1 498 ? -27.356 -17.559 18.647 1.00 58.31 498 LYS A C 1
ATOM 3942 O O . LYS A 1 498 ? -27.003 -17.245 19.781 1.00 58.31 498 LYS A O 1
ATOM 3947 N N . ARG A 1 499 ? -28.588 -17.395 18.163 1.00 54.56 499 ARG A N 1
ATOM 3948 C CA . ARG A 1 499 ? -29.761 -17.058 18.974 1.00 54.56 499 ARG A CA 1
ATOM 3949 C C . ARG A 1 499 ? -29.674 -17.890 20.265 1.00 54.56 499 ARG A C 1
ATOM 3951 O O . ARG A 1 499 ? -29.560 -19.115 20.133 1.00 54.56 499 ARG A O 1
ATOM 3958 N N . PRO A 1 500 ? -29.620 -17.287 21.467 1.00 52.03 500 PRO A N 1
ATOM 3959 C CA . PRO A 1 500 ? -29.655 -18.075 22.689 1.00 52.03 500 PRO A CA 1
ATOM 3960 C C . PRO A 1 500 ? -30.893 -18.971 22.613 1.00 52.03 500 PRO A C 1
ATOM 3962 O O . PRO A 1 500 ? -31.976 -18.511 22.255 1.00 52.03 500 PRO A O 1
ATOM 3965 N N . ALA A 1 501 ? -30.709 -20.271 22.851 1.00 52.41 501 ALA A N 1
ATOM 3966 C CA . ALA A 1 501 ? -31.781 -21.255 22.703 1.00 52.41 501 ALA A CA 1
ATOM 3967 C C . ALA A 1 501 ? -32.947 -20.992 23.671 1.00 52.41 501 ALA A C 1
ATOM 3969 O O . ALA A 1 501 ? -34.042 -21.495 23.446 1.00 52.41 501 ALA A O 1
ATOM 3970 N N . ASN A 1 502 ? -32.712 -20.186 24.712 1.00 49.94 502 ASN A N 1
ATOM 3971 C CA . ASN A 1 502 ? -33.713 -19.793 25.683 1.00 49.94 502 ASN A CA 1
ATOM 3972 C C . ASN A 1 502 ? -33.631 -18.274 25.956 1.00 49.94 502 ASN A C 1
ATOM 3974 O O . ASN A 1 502 ? -32.693 -17.838 26.623 1.00 49.94 502 ASN A O 1
ATOM 3978 N N . PRO A 1 503 ? -34.555 -17.453 25.422 1.00 55.75 503 PRO A N 1
ATOM 3979 C CA . PRO A 1 503 ? -34.575 -16.005 25.652 1.00 55.75 503 PRO A CA 1
ATOM 3980 C C . PRO A 1 503 ? -34.943 -15.613 27.095 1.00 55.75 503 PRO A C 1
ATOM 3982 O O . PRO A 1 503 ? -34.680 -14.486 27.485 1.00 55.75 503 PRO A O 1
ATOM 3985 N N . ALA A 1 504 ? -35.494 -16.536 27.892 1.00 52.44 504 ALA A N 1
ATOM 3986 C CA . ALA A 1 504 ? -36.004 -16.277 29.243 1.00 52.44 504 ALA A CA 1
ATOM 3987 C C . ALA A 1 504 ? -34.975 -16.453 30.384 1.00 52.44 504 ALA A C 1
ATOM 3989 O O . ALA A 1 504 ? -35.341 -16.380 31.545 1.00 52.44 504 ALA A O 1
ATOM 3990 N N . ALA A 1 505 ? -33.701 -16.742 30.090 1.00 48.81 505 ALA A N 1
ATOM 3991 C CA . ALA A 1 505 ? -32.683 -17.034 31.115 1.00 48.81 505 ALA A CA 1
ATOM 3992 C C . ALA A 1 505 ? -31.726 -15.857 31.416 1.00 48.81 505 ALA A C 1
ATOM 3994 O O . ALA A 1 505 ? -30.648 -16.070 31.969 1.00 48.81 505 ALA A O 1
ATOM 3995 N N . HIS A 1 506 ? -32.075 -14.629 31.021 1.00 48.81 506 HIS A N 1
ATOM 3996 C CA . HIS A 1 506 ? -31.203 -13.451 31.119 1.00 48.81 506 HIS A CA 1
ATOM 3997 C C . HIS A 1 506 ? -31.833 -12.327 31.957 1.00 48.81 506 HIS A C 1
ATOM 3999 O O . HIS A 1 506 ? -32.026 -11.221 31.470 1.00 48.81 506 HIS A O 1
ATOM 4005 N N . ASP A 1 507 ? -32.080 -12.601 33.238 1.00 44.47 507 ASP A N 1
ATOM 4006 C CA . ASP A 1 507 ? -32.681 -11.642 34.183 1.00 44.47 507 ASP A CA 1
ATOM 4007 C C . ASP A 1 507 ? -31.658 -10.800 34.978 1.00 44.47 507 ASP A C 1
ATOM 4009 O O . ASP A 1 507 ? -31.997 -10.175 35.976 1.00 44.47 507 ASP A O 1
ATOM 4013 N N . ALA A 1 508 ? -30.388 -10.729 34.566 1.00 45.44 508 ALA A N 1
ATOM 4014 C CA . ALA A 1 508 ? -29.405 -9.878 35.248 1.00 45.44 508 ALA A CA 1
ATOM 4015 C C . ALA A 1 508 ? -28.452 -9.193 34.260 1.00 45.44 508 ALA A C 1
ATOM 4017 O O . ALA A 1 508 ? -27.347 -9.666 33.999 1.00 45.44 508 ALA A O 1
ATOM 4018 N N . LEU A 1 509 ? -28.923 -8.041 33.772 1.00 48.59 509 LEU A N 1
ATOM 4019 C CA . LEU A 1 509 ? -28.253 -7.024 32.951 1.00 48.59 509 LEU A CA 1
ATOM 4020 C C . LEU A 1 509 ? -27.869 -7.423 31.507 1.00 48.59 509 LEU A C 1
ATOM 4022 O O . LEU A 1 509 ? -27.379 -8.518 31.231 1.00 48.59 509 LEU A O 1
ATOM 4026 N N . PRO A 1 510 ? -28.120 -6.523 30.542 1.00 51.62 510 PRO A N 1
ATOM 4027 C CA . PRO A 1 510 ? -29.043 -6.890 29.484 1.00 51.62 510 PRO A CA 1
ATOM 4028 C C . PRO A 1 510 ? -28.456 -6.569 28.097 1.00 51.62 510 PRO A C 1
ATOM 4030 O O . PRO A 1 510 ? -27.654 -5.654 27.930 1.00 51.62 510 PRO A O 1
ATOM 4033 N N . TRP A 1 511 ? -28.874 -7.314 27.075 1.00 53.62 511 TRP A N 1
ATOM 4034 C CA . TRP A 1 511 ? -28.514 -7.102 25.665 1.00 53.62 511 TRP A CA 1
ATOM 4035 C C . TRP A 1 511 ? -27.030 -7.324 25.322 1.00 53.62 511 TRP A C 1
ATOM 4037 O O . TRP A 1 511 ? -26.082 -6.899 25.978 1.00 53.62 511 TRP A O 1
ATOM 4047 N N . HIS A 1 512 ? -26.796 -7.985 24.196 1.00 58.00 512 HIS A N 1
ATOM 4048 C CA . HIS A 1 512 ? -25.476 -8.098 23.592 1.00 58.00 512 HIS A CA 1
ATOM 4049 C C . HIS A 1 512 ? -25.038 -6.741 23.007 1.00 58.00 512 HIS A C 1
ATOM 4051 O O . HIS A 1 512 ? -24.932 -6.614 21.792 1.00 58.00 512 HIS A O 1
ATOM 4057 N N . LEU A 1 513 ? -24.767 -5.732 23.845 1.00 64.50 513 LEU A N 1
ATOM 4058 C CA . LEU A 1 513 ? -24.320 -4.386 23.444 1.00 64.50 513 LEU A CA 1
ATOM 4059 C C . LEU A 1 513 ? -23.077 -4.403 22.542 1.00 64.50 513 LEU A C 1
ATOM 4061 O O . LEU A 1 513 ? -22.879 -3.489 21.745 1.00 64.50 513 LEU A O 1
ATOM 4065 N N . TRP A 1 514 ? -22.294 -5.483 22.591 1.00 65.75 514 TRP A N 1
ATOM 4066 C CA . TRP A 1 514 ? -21.189 -5.724 21.666 1.00 65.75 514 TRP A CA 1
ATOM 4067 C C . TRP A 1 514 ? -21.638 -5.859 20.204 1.00 65.75 514 TRP A C 1
ATOM 4069 O O . TRP A 1 514 ? -20.834 -5.614 19.303 1.00 65.75 514 TRP A O 1
ATOM 4079 N N . GLN A 1 515 ? -22.884 -6.285 19.948 1.00 68.75 515 GLN A N 1
ATOM 4080 C CA . GLN A 1 515 ? -23.477 -6.238 18.612 1.00 68.75 515 GLN A CA 1
ATOM 4081 C C . GLN A 1 515 ? -23.558 -4.772 18.199 1.00 68.75 515 GLN A C 1
ATOM 4083 O O . GLN A 1 515 ? -23.092 -4.431 17.120 1.00 68.75 515 GLN A O 1
ATOM 4088 N N . GLY A 1 516 ? -23.969 -3.893 19.106 1.00 75.00 516 GLY A N 1
ATOM 4089 C CA . GLY A 1 516 ? -24.174 -2.468 18.895 1.00 75.00 516 GLY A CA 1
ATOM 4090 C C . GLY A 1 516 ? -25.638 -2.164 18.582 1.00 75.00 516 GLY A C 1
ATOM 4091 O O . GLY A 1 516 ? -26.456 -3.063 18.400 1.00 75.00 516 GLY A O 1
ATOM 4092 N N . ILE A 1 517 ? -25.962 -0.881 18.539 1.00 84.62 517 ILE A N 1
ATOM 4093 C CA . ILE A 1 517 ? -27.311 -0.367 18.346 1.00 84.62 517 ILE A CA 1
ATOM 4094 C C . ILE A 1 517 ? -27.372 0.239 16.954 1.00 84.62 517 ILE A C 1
ATOM 4096 O O . ILE A 1 517 ? -26.636 1.178 16.633 1.00 84.62 517 ILE A O 1
ATOM 4100 N N . ALA A 1 518 ? -28.237 -0.290 16.102 1.00 83.69 518 ALA A N 1
ATOM 4101 C CA . ALA A 1 518 ? -28.433 0.310 14.796 1.00 83.69 518 ALA A CA 1
ATOM 4102 C C . ALA A 1 518 ? -29.386 1.506 14.904 1.00 83.69 518 ALA A C 1
ATOM 4104 O O . ALA A 1 518 ? -30.536 1.372 15.308 1.00 83.69 518 ALA A O 1
ATOM 4105 N N . PHE A 1 519 ? -28.903 2.679 14.503 1.00 83.69 519 PHE A N 1
ATOM 4106 C CA . PHE A 1 519 ? -29.638 3.935 14.581 1.00 83.69 519 PHE A CA 1
ATOM 4107 C C . PHE A 1 519 ? -29.539 4.676 13.249 1.00 83.69 519 PHE A C 1
ATOM 4109 O O . PHE A 1 519 ? -28.467 5.152 12.864 1.00 83.69 519 PHE A O 1
ATOM 4116 N N . LYS A 1 520 ? -30.658 4.800 12.526 1.00 85.38 520 LYS A N 1
ATOM 4117 C CA . LYS A 1 520 ? -30.699 5.397 11.179 1.00 85.38 520 LYS A CA 1
ATOM 4118 C C . LYS A 1 520 ? -29.620 4.790 10.264 1.00 85.38 520 LYS A C 1
ATOM 4120 O O . LYS A 1 520 ? -29.725 3.633 9.890 1.00 85.38 520 LYS A O 1
ATOM 4125 N N . SER A 1 521 ? -28.592 5.569 9.908 1.00 88.75 521 SER A N 1
ATOM 4126 C CA . SER A 1 521 ? -27.482 5.190 9.022 1.00 88.75 521 SER A CA 1
ATOM 4127 C C . SER A 1 521 ? -26.188 4.808 9.754 1.00 88.75 521 SER A C 1
ATOM 4129 O O . SER A 1 521 ? -25.126 4.702 9.119 1.00 88.75 521 SER A O 1
ATOM 4131 N N . VAL A 1 522 ? -26.230 4.678 11.082 1.00 93.06 522 VAL A N 1
ATOM 4132 C CA . VAL A 1 522 ? -25.071 4.346 11.916 1.00 93.06 522 VAL A CA 1
ATOM 4133 C C . VAL A 1 522 ? -25.315 3.108 12.773 1.00 93.06 522 VAL A C 1
ATOM 4135 O O . VAL A 1 522 ? -26.443 2.714 13.047 1.00 93.06 522 VAL A O 1
ATOM 4138 N N . VAL A 1 523 ? -24.214 2.497 13.179 1.00 92.31 523 VAL A N 1
ATOM 4139 C CA . VAL A 1 523 ? -24.125 1.412 14.146 1.00 92.31 523 VAL A CA 1
ATOM 4140 C C . VAL A 1 523 ? -23.345 1.955 15.333 1.00 92.31 523 VAL A C 1
ATOM 4142 O O . VAL A 1 523 ? -22.168 2.284 15.198 1.00 92.31 523 VAL A O 1
ATOM 4145 N N . LEU A 1 524 ? -24.008 2.098 16.469 1.00 92.75 524 LEU A N 1
ATOM 4146 C CA . LEU A 1 524 ? -23.442 2.604 17.709 1.00 92.75 524 LEU A CA 1
ATOM 4147 C C . LEU A 1 524 ? -22.869 1.431 18.496 1.00 92.75 524 LEU A C 1
ATOM 4149 O O . LEU A 1 524 ? -23.598 0.502 18.821 1.00 92.75 524 LEU A O 1
ATOM 4153 N N . MET A 1 525 ? -21.577 1.441 18.797 1.00 92.25 525 MET A N 1
ATOM 4154 C CA . MET A 1 525 ? -20.947 0.324 19.501 1.00 92.25 525 MET A CA 1
ATOM 4155 C C . MET A 1 525 ? -20.120 0.814 20.687 1.00 92.25 525 MET A C 1
ATOM 4157 O O . MET A 1 525 ? -19.396 1.799 20.522 1.00 92.25 525 MET A O 1
ATOM 4161 N N . PRO A 1 526 ? -20.179 0.155 21.859 1.00 92.88 526 PRO A N 1
ATOM 4162 C CA . PRO A 1 526 ? -19.372 0.549 23.005 1.00 92.88 526 PRO A CA 1
ATOM 4163 C C . PRO A 1 526 ? -17.884 0.601 22.653 1.00 92.88 526 PRO A C 1
ATOM 4165 O O . PRO A 1 526 ? -17.339 -0.299 22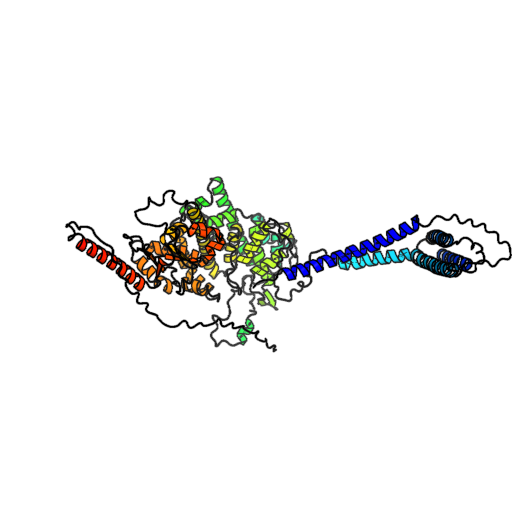.001 1.00 92.88 526 PRO A O 1
ATOM 4168 N N . MET A 1 527 ? -17.213 1.668 23.086 1.00 94.50 527 MET A N 1
ATOM 4169 C CA . MET A 1 527 ? -15.797 1.889 22.792 1.00 94.50 527 MET A CA 1
ATOM 4170 C C . MET A 1 527 ? -14.921 0.743 23.322 1.00 94.50 527 MET A C 1
ATOM 4172 O O . MET A 1 527 ? -14.006 0.289 22.633 1.00 94.50 527 MET A O 1
ATOM 4176 N N . THR A 1 528 ? -15.215 0.248 24.524 1.00 92.25 528 THR A N 1
ATOM 4177 C CA . THR A 1 528 ? -14.486 -0.844 25.186 1.00 92.25 528 THR A CA 1
ATOM 4178 C C . THR A 1 528 ? -14.534 -2.140 24.377 1.00 92.25 528 THR A C 1
ATOM 4180 O O . THR A 1 528 ? -13.484 -2.726 24.104 1.00 92.25 528 THR A O 1
ATOM 4183 N N . ASP A 1 529 ? -15.719 -2.536 23.909 1.00 89.75 529 ASP A N 1
ATOM 4184 C CA . ASP A 1 529 ? -15.921 -3.718 23.062 1.00 89.75 529 ASP A CA 1
ATOM 4185 C C . ASP A 1 529 ? -15.173 -3.601 21.732 1.00 89.75 529 ASP A C 1
ATOM 4187 O O . ASP A 1 529 ? -14.523 -4.548 21.273 1.00 89.75 529 ASP A O 1
ATOM 4191 N N . LEU A 1 530 ? -15.233 -2.421 21.108 1.00 91.50 530 LEU A N 1
ATOM 4192 C CA . LEU A 1 530 ? -14.528 -2.141 19.861 1.00 91.50 530 LEU A CA 1
ATOM 4193 C C . LEU A 1 530 ? -13.009 -2.249 20.035 1.00 91.50 530 LEU A C 1
ATOM 4195 O O . LEU A 1 530 ? -12.333 -2.863 19.204 1.00 91.50 530 LEU A O 1
ATOM 4199 N N . ILE A 1 531 ? -12.477 -1.698 21.129 1.00 94.62 531 ILE A N 1
ATOM 4200 C CA . ILE A 1 531 ? -11.055 -1.776 21.472 1.00 94.62 531 ILE A CA 1
ATOM 4201 C C . ILE A 1 531 ? -10.629 -3.222 21.704 1.00 94.62 531 ILE A C 1
ATOM 4203 O O . ILE A 1 531 ? -9.628 -3.667 21.132 1.00 94.62 531 ILE A O 1
ATOM 4207 N N . GLU A 1 532 ? -11.387 -3.963 22.509 1.00 91.31 532 GLU A N 1
ATOM 4208 C CA . GLU A 1 532 ? -11.091 -5.358 22.826 1.00 91.31 532 GLU A CA 1
ATOM 4209 C C . GLU A 1 532 ? -11.071 -6.217 21.555 1.00 91.31 532 GLU A C 1
ATOM 4211 O O . GLU A 1 532 ? -10.146 -7.007 21.350 1.00 91.31 532 GLU A O 1
ATOM 4216 N N . MET A 1 533 ? -12.038 -6.018 20.653 1.00 90.31 533 MET A N 1
ATOM 4217 C CA . MET A 1 533 ? -12.104 -6.724 19.373 1.00 90.31 533 MET A CA 1
ATOM 4218 C C . MET A 1 533 ? -10.957 -6.357 18.428 1.00 90.31 533 MET A C 1
ATOM 4220 O O . MET A 1 533 ? -10.325 -7.253 17.861 1.00 90.31 533 MET A O 1
ATOM 4224 N N . ALA A 1 534 ? -10.687 -5.064 18.238 1.00 93.81 534 ALA A N 1
ATOM 4225 C CA . ALA A 1 534 ? -9.690 -4.590 17.280 1.00 93.81 534 ALA A CA 1
ATOM 4226 C C . ALA A 1 534 ? -8.252 -4.912 17.721 1.00 93.81 534 ALA A C 1
ATOM 4228 O O . ALA A 1 534 ? -7.416 -5.287 16.896 1.00 93.81 534 ALA A O 1
ATOM 4229 N N . LEU A 1 535 ? -7.964 -4.809 19.023 1.00 95.12 535 LEU A N 1
ATOM 4230 C CA . LEU A 1 535 ? -6.631 -5.049 19.590 1.00 95.12 535 LEU A CA 1
ATOM 4231 C C . LEU A 1 535 ? -6.435 -6.482 20.104 1.00 95.12 535 LEU A C 1
ATOM 4233 O O . LEU A 1 535 ? -5.397 -6.792 20.712 1.00 95.12 535 LEU A O 1
ATOM 4237 N N . LYS A 1 536 ? -7.396 -7.378 19.844 1.00 91.81 536 LYS A N 1
ATOM 4238 C CA . LYS A 1 536 ? -7.296 -8.794 20.195 1.00 91.81 536 LYS A CA 1
ATOM 4239 C C . LYS A 1 536 ? -6.067 -9.425 19.545 1.00 91.81 536 LYS A C 1
ATOM 4241 O O . LYS A 1 536 ? -5.900 -9.395 18.329 1.00 91.81 536 LYS A O 1
ATOM 4246 N N . GLY A 1 537 ? -5.208 -10.028 20.365 1.00 89.19 537 GLY A N 1
ATOM 4247 C CA . GLY A 1 537 ? -3.979 -10.682 19.903 1.00 89.19 537 GLY A CA 1
ATOM 4248 C C . GLY A 1 537 ? -2.844 -9.730 19.506 1.00 89.19 537 GLY A C 1
ATOM 4249 O O . GLY A 1 537 ? -1.801 -10.204 19.062 1.00 89.19 537 GLY A O 1
ATOM 4250 N N . VAL A 1 538 ? -3.010 -8.413 19.680 1.00 94.19 538 VAL A N 1
ATOM 4251 C CA . VAL A 1 538 ? -1.928 -7.431 19.516 1.00 94.19 538 VAL A CA 1
ATOM 4252 C C . VAL A 1 538 ? -1.166 -7.317 20.836 1.00 94.19 538 VAL A C 1
ATOM 4254 O O . VAL A 1 538 ? -1.750 -6.929 21.845 1.00 94.19 538 VAL A O 1
ATOM 4257 N N . HIS A 1 539 ? 0.125 -7.656 20.826 1.00 96.06 539 HIS A N 1
ATOM 4258 C CA . HIS A 1 539 ? 1.002 -7.598 22.000 1.00 96.06 539 HIS A CA 1
ATOM 4259 C C . HIS A 1 539 ? 1.148 -6.170 22.563 1.00 96.06 539 HIS A C 1
ATOM 4261 O O . HIS A 1 539 ? 1.149 -5.202 21.806 1.00 96.06 539 HIS A O 1
ATOM 4267 N N . GLU A 1 540 ? 1.341 -6.022 23.878 1.00 95.44 540 GLU A N 1
ATOM 4268 C CA . GLU A 1 540 ? 1.363 -4.710 24.548 1.00 95.44 540 GLU A CA 1
ATOM 4269 C C . GLU A 1 540 ? 2.494 -3.794 24.051 1.00 95.44 540 GLU A C 1
ATOM 4271 O O . GLU A 1 540 ? 2.247 -2.644 23.707 1.00 95.44 540 GLU A O 1
ATOM 4276 N N . GLN A 1 541 ? 3.718 -4.310 23.892 1.00 96.06 541 GLN A N 1
ATOM 4277 C CA . GLN A 1 541 ? 4.820 -3.536 23.290 1.00 96.06 541 GLN A CA 1
ATOM 4278 C C . GLN A 1 541 ? 4.513 -3.069 21.861 1.00 96.06 541 GLN A C 1
ATOM 4280 O O . GLN A 1 541 ? 4.918 -1.982 21.466 1.00 96.06 541 GLN A O 1
ATOM 4285 N N . ARG A 1 542 ? 3.755 -3.861 21.092 1.00 96.06 542 ARG A N 1
ATOM 4286 C CA . ARG A 1 542 ? 3.324 -3.456 19.753 1.00 96.06 542 ARG A CA 1
ATOM 4287 C C . ARG A 1 542 ? 2.339 -2.295 19.828 1.00 96.06 542 ARG A C 1
ATOM 4289 O O . ARG A 1 542 ? 2.424 -1.385 19.018 1.00 96.06 542 ARG A O 1
ATOM 4296 N N . ARG A 1 543 ? 1.431 -2.298 20.808 1.00 96.62 543 ARG A N 1
ATOM 4297 C CA . ARG A 1 543 ? 0.514 -1.171 21.046 1.00 96.62 543 ARG A CA 1
ATOM 4298 C C . ARG A 1 543 ? 1.278 0.091 21.436 1.00 96.62 543 ARG A C 1
ATOM 4300 O O . ARG A 1 543 ? 1.012 1.130 20.848 1.00 96.62 543 ARG A O 1
ATOM 4307 N N . ARG A 1 544 ? 2.269 -0.022 22.331 1.00 96.44 544 ARG A N 1
ATOM 4308 C CA . ARG A 1 544 ? 3.156 1.097 22.699 1.00 96.44 544 ARG A CA 1
ATOM 4309 C C . ARG A 1 544 ? 3.865 1.679 21.479 1.00 96.44 544 ARG A C 1
ATOM 4311 O O . ARG A 1 544 ? 3.756 2.876 21.249 1.00 96.44 544 ARG A O 1
ATOM 4318 N N . ARG A 1 545 ? 4.456 0.824 20.635 1.00 96.31 545 ARG A N 1
ATOM 4319 C CA . ARG A 1 545 ? 5.082 1.259 19.378 1.00 96.31 545 ARG A CA 1
ATOM 4320 C C . ARG A 1 545 ? 4.095 1.976 18.453 1.00 96.31 545 ARG A C 1
ATOM 4322 O O . ARG A 1 545 ? 4.434 3.005 17.887 1.00 96.31 545 ARG A O 1
ATOM 4329 N N . ILE A 1 546 ? 2.859 1.487 18.318 1.00 96.88 546 ILE A N 1
ATOM 4330 C CA . ILE A 1 546 ? 1.835 2.179 17.516 1.00 96.88 546 ILE A CA 1
ATOM 4331 C C . ILE A 1 546 ? 1.522 3.565 18.099 1.00 96.88 546 ILE A C 1
ATOM 4333 O O . ILE A 1 546 ? 1.428 4.524 17.337 1.00 96.88 546 ILE A O 1
ATOM 4337 N N . SER A 1 547 ? 1.389 3.691 19.421 1.00 95.56 547 SER A N 1
ATOM 4338 C CA . SER A 1 547 ? 1.173 4.985 20.081 1.00 95.56 547 SER A CA 1
ATOM 4339 C C . SER A 1 547 ? 2.348 5.949 19.881 1.00 95.56 547 SER A C 1
ATOM 4341 O O . SER A 1 547 ? 2.130 7.123 19.584 1.00 95.56 547 SER A O 1
ATOM 4343 N N . GLU A 1 548 ? 3.587 5.462 19.962 1.00 96.12 548 GLU A N 1
ATOM 4344 C CA . GLU A 1 548 ? 4.788 6.247 19.646 1.00 96.12 548 GLU A CA 1
ATOM 4345 C C . GLU A 1 548 ? 4.775 6.726 18.191 1.00 96.12 548 GLU A C 1
ATOM 4347 O O . GLU A 1 548 ? 4.981 7.907 17.918 1.00 96.12 548 GLU A O 1
ATOM 4352 N N . LEU A 1 549 ? 4.460 5.837 17.246 1.00 95.44 549 LEU A N 1
ATOM 4353 C CA . LEU A 1 549 ? 4.373 6.178 15.828 1.00 95.44 549 LEU A CA 1
ATOM 4354 C C . LEU A 1 549 ? 3.262 7.192 15.533 1.00 95.44 549 LEU A C 1
ATOM 4356 O O . LEU A 1 549 ? 3.439 8.056 14.673 1.00 95.44 549 LEU A O 1
ATOM 4360 N N . LEU A 1 550 ? 2.129 7.132 16.240 1.00 92.56 550 LEU A N 1
ATOM 4361 C CA . LEU A 1 550 ? 1.086 8.160 16.151 1.00 92.56 550 LEU A CA 1
ATOM 4362 C C . LEU A 1 550 ? 1.628 9.538 16.552 1.00 92.56 550 LEU A C 1
ATOM 4364 O O . LEU A 1 550 ? 1.315 10.525 15.888 1.00 92.56 550 LEU A O 1
ATOM 4368 N N . ALA A 1 551 ? 2.473 9.606 17.584 1.00 91.12 551 ALA A N 1
ATOM 4369 C CA . ALA A 1 551 ? 3.112 10.850 18.003 1.00 91.12 551 ALA A CA 1
ATOM 4370 C C . ALA A 1 551 ? 4.177 11.326 16.996 1.00 91.12 551 ALA A C 1
ATOM 4372 O O . ALA A 1 551 ? 4.165 12.494 16.606 1.00 91.12 551 ALA A O 1
ATOM 4373 N N . LEU A 1 552 ? 5.053 10.425 16.530 1.00 92.31 552 LEU A N 1
ATOM 4374 C CA . LEU A 1 552 ? 6.144 10.739 15.595 1.00 92.31 552 LEU A CA 1
ATOM 4375 C C . LEU A 1 552 ? 5.630 11.196 14.225 1.00 92.31 552 LEU A C 1
ATOM 4377 O O . LEU A 1 552 ? 6.132 12.155 13.647 1.00 92.31 552 LEU A O 1
ATOM 4381 N N . THR A 1 553 ? 4.595 10.538 13.704 1.00 90.19 553 THR A N 1
ATOM 4382 C CA . THR A 1 553 ? 4.081 10.811 12.349 1.00 90.19 553 THR A CA 1
ATOM 4383 C C . THR A 1 553 ? 3.123 11.989 12.295 1.00 90.19 553 THR A C 1
ATOM 4385 O O . THR A 1 553 ? 2.678 12.380 11.218 1.00 90.19 553 THR A O 1
ATOM 4388 N N . ARG A 1 554 ? 2.804 12.582 13.443 1.00 84.62 554 ARG A N 1
ATOM 4389 C CA . ARG A 1 554 ? 1.782 13.608 13.567 1.00 84.62 554 ARG A CA 1
ATOM 4390 C C . ARG A 1 554 ? 2.020 14.826 12.680 1.00 84.62 554 ARG A C 1
ATOM 4392 O O . ARG A 1 554 ? 1.164 15.173 11.874 1.00 84.62 554 ARG A O 1
ATOM 4399 N N . ARG A 1 555 ? 3.190 15.457 12.831 1.00 79.44 555 ARG A N 1
ATOM 4400 C CA . ARG A 1 555 ? 3.575 16.665 12.078 1.00 79.44 555 ARG A CA 1
ATOM 4401 C C . ARG A 1 555 ? 3.642 16.401 10.580 1.00 79.44 555 ARG A C 1
ATOM 4403 O O . ARG A 1 555 ? 3.441 17.300 9.773 1.00 79.44 555 ARG A O 1
ATOM 4410 N N . TYR A 1 556 ? 3.991 15.176 10.206 1.00 80.06 556 TYR A N 1
ATOM 4411 C CA . TYR A 1 556 ? 4.044 14.767 8.812 1.00 80.06 556 TYR A CA 1
ATOM 4412 C C . TYR A 1 556 ? 2.630 14.548 8.253 1.00 80.06 556 TYR A C 1
ATOM 4414 O O . TYR A 1 556 ? 2.307 15.015 7.166 1.00 80.06 556 TYR A O 1
ATOM 4422 N N . GLN A 1 557 ? 1.735 13.933 9.031 1.00 77.31 557 GLN A N 1
ATOM 4423 C CA . GLN A 1 557 ? 0.334 13.732 8.654 1.00 77.31 557 GLN A CA 1
ATOM 4424 C C . GLN A 1 557 ? -0.448 15.038 8.527 1.00 77.31 557 GLN A C 1
ATOM 4426 O O . GLN A 1 557 ? -1.227 15.152 7.583 1.00 77.31 557 GLN A O 1
ATOM 4431 N N . THR A 1 558 ? -0.247 16.006 9.428 1.00 72.88 558 THR A N 1
ATOM 4432 C CA . THR A 1 558 ? -0.895 17.322 9.322 1.00 72.88 558 THR A CA 1
ATOM 4433 C C . THR A 1 558 ? -0.497 18.014 8.019 1.00 72.88 558 THR A C 1
ATOM 4435 O O . THR A 1 558 ? -1.386 18.376 7.252 1.00 72.88 558 THR A O 1
ATOM 4438 N N . ARG A 1 559 ? 0.805 18.065 7.701 1.00 73.25 559 ARG A N 1
ATOM 4439 C CA . ARG A 1 559 ? 1.331 18.604 6.428 1.00 73.25 559 ARG A CA 1
ATOM 4440 C C . ARG A 1 559 ? 0.765 17.894 5.195 1.00 73.25 559 ARG A C 1
ATOM 4442 O O . ARG A 1 559 ? 0.389 18.522 4.220 1.00 73.25 559 ARG A O 1
ATOM 4449 N N . ILE A 1 560 ? 0.657 16.570 5.247 1.00 69.25 560 ILE A N 1
ATOM 4450 C CA . ILE A 1 560 ? 0.082 15.780 4.153 1.00 69.25 560 ILE A CA 1
ATOM 4451 C C . ILE A 1 560 ? -1.425 16.039 3.972 1.00 69.25 560 ILE A C 1
ATOM 4453 O O . ILE A 1 560 ? -1.974 15.895 2.883 1.00 69.25 560 ILE A O 1
ATOM 4457 N N . SER A 1 561 ? -2.133 16.313 5.062 1.00 59.78 561 SER A N 1
ATOM 4458 C CA . SER A 1 561 ? -3.590 16.409 5.055 1.00 59.78 561 SER A CA 1
ATOM 4459 C C . SER A 1 561 ? -4.126 17.775 4.626 1.00 59.78 561 SER A C 1
ATOM 4461 O O . SER A 1 561 ? -5.263 17.823 4.153 1.00 59.78 561 SER A O 1
ATOM 4463 N N . THR A 1 562 ? -3.338 18.849 4.760 1.00 52.44 562 THR A N 1
ATOM 4464 C CA . THR A 1 562 ? -3.711 20.194 4.288 1.00 52.44 562 THR A CA 1
ATOM 4465 C C . THR A 1 562 ? -3.849 20.223 2.768 1.00 52.44 562 THR A C 1
ATOM 4467 O O . THR A 1 562 ? -4.883 20.661 2.268 1.00 52.44 562 THR A O 1
ATOM 4470 N N . SER A 1 563 ? -2.939 19.561 2.049 1.00 47.94 563 SER A N 1
ATOM 4471 C CA . SER A 1 563 ? -2.937 19.521 0.580 1.00 47.94 563 SER A CA 1
ATOM 4472 C C . SER A 1 563 ? -4.127 18.776 -0.057 1.00 47.94 563 SER A C 1
ATOM 4474 O O . SER A 1 563 ? -4.395 18.916 -1.251 1.00 47.94 563 SER A O 1
ATOM 4476 N N . ALA A 1 564 ? -4.908 17.996 0.706 1.00 50.81 564 ALA A N 1
ATOM 4477 C CA . ALA A 1 564 ? -6.048 17.231 0.192 1.00 50.81 564 ALA A CA 1
ATOM 4478 C C . ALA A 1 564 ? -7.399 17.917 0.499 1.00 50.81 564 ALA A C 1
ATOM 4480 O O . ALA A 1 564 ? -8.060 17.610 1.490 1.00 50.81 564 ALA A O 1
ATOM 4481 N N . ARG A 1 565 ? -7.883 18.791 -0.395 1.00 51.44 565 ARG A N 1
ATOM 4482 C CA . ARG A 1 565 ? -9.106 19.623 -0.221 1.00 51.44 565 ARG A CA 1
ATOM 4483 C C . ARG A 1 565 ? -10.467 18.895 -0.227 1.00 51.44 565 ARG A C 1
ATOM 4485 O O . ARG A 1 565 ? -11.516 19.524 -0.356 1.00 51.44 565 ARG A O 1
ATOM 4492 N N . LEU A 1 566 ? -10.510 17.570 -0.094 1.00 50.78 566 LEU A N 1
ATOM 4493 C CA . LEU A 1 566 ? -11.771 16.820 -0.152 1.00 50.78 566 LEU A CA 1
ATOM 4494 C C . LEU A 1 566 ? -12.510 16.824 1.211 1.00 50.78 566 LEU A C 1
ATOM 4496 O O . LEU A 1 566 ? -11.888 16.586 2.252 1.00 50.78 566 LEU A O 1
ATOM 4500 N N . PRO A 1 567 ? -13.845 17.026 1.241 1.00 43.31 567 PRO A N 1
ATOM 4501 C CA . PRO A 1 567 ? -14.643 17.034 2.469 1.00 43.31 567 PRO A CA 1
ATOM 4502 C C . PRO A 1 567 ? -14.596 15.655 3.150 1.00 43.31 567 PRO A C 1
ATOM 4504 O O . PRO A 1 567 ? -15.209 14.686 2.708 1.00 43.31 567 PRO A O 1
ATOM 4507 N N . GLY A 1 568 ? -13.788 15.556 4.206 1.00 51.88 568 GLY A N 1
ATOM 4508 C CA . GLY A 1 568 ? -13.418 14.312 4.893 1.00 51.88 568 GLY A CA 1
ATOM 4509 C C . GLY A 1 568 ? -11.933 14.271 5.274 1.00 51.88 568 GLY A C 1
ATOM 4510 O O . GLY A 1 568 ? -11.587 13.745 6.330 1.00 51.88 568 GLY A O 1
ATOM 4511 N N . PHE A 1 569 ? -11.072 14.907 4.477 1.00 53.00 569 PHE A N 1
ATOM 4512 C CA . PHE A 1 569 ? -9.635 15.031 4.747 1.00 53.00 569 PHE A CA 1
ATOM 4513 C C . PHE A 1 569 ? -9.321 16.118 5.771 1.00 53.00 569 PHE A C 1
ATOM 4515 O O . PHE A 1 569 ? -8.489 15.893 6.642 1.00 53.00 569 PHE A O 1
ATOM 4522 N N . ARG A 1 570 ? -10.090 17.217 5.778 1.00 58.62 570 ARG A N 1
ATOM 4523 C CA . ARG A 1 570 ? -10.028 18.226 6.849 1.00 58.62 570 ARG A CA 1
ATOM 4524 C C . ARG A 1 570 ? -10.215 17.606 8.239 1.00 58.62 570 ARG A C 1
ATOM 4526 O O . ARG A 1 570 ? -9.564 18.026 9.183 1.00 58.62 570 ARG A O 1
ATOM 4533 N N . ARG A 1 571 ? -11.042 16.556 8.361 1.00 57.41 571 ARG A N 1
ATOM 4534 C CA . ARG A 1 571 ? -11.186 15.823 9.626 1.00 57.41 571 ARG A CA 1
ATOM 4535 C C . ARG A 1 571 ? -9.908 15.055 9.965 1.00 57.41 571 ARG A C 1
ATOM 4537 O O . ARG A 1 571 ? -9.403 15.238 11.054 1.00 57.41 571 ARG A O 1
ATOM 4544 N N . GLN A 1 572 ? -9.327 14.294 9.032 1.00 59.12 572 GLN A N 1
ATOM 4545 C CA . GLN A 1 572 ? -8.041 13.604 9.254 1.00 59.12 572 GLN A CA 1
ATOM 4546 C C . GLN A 1 572 ? -6.904 14.564 9.647 1.00 59.12 572 GLN A C 1
ATOM 4548 O O . GLN A 1 572 ? -6.066 14.186 10.462 1.00 59.12 572 GLN A O 1
ATOM 4553 N N . ALA A 1 573 ? -6.903 15.784 9.100 1.00 59.84 573 ALA A N 1
ATOM 4554 C CA . ALA A 1 573 ? -5.973 16.850 9.466 1.00 59.84 573 ALA A CA 1
ATOM 4555 C C . ALA A 1 573 ? -6.166 17.318 10.910 1.00 59.84 573 ALA A C 1
ATOM 4557 O O . ALA A 1 573 ? -5.221 17.336 11.692 1.00 59.84 573 ALA A O 1
ATOM 4558 N N . MET A 1 574 ? -7.410 17.634 11.276 1.00 63.81 574 MET A N 1
ATOM 4559 C CA . MET A 1 574 ? -7.765 18.072 12.627 1.00 63.81 574 MET A CA 1
ATOM 4560 C C . MET A 1 574 ? -7.596 16.956 13.667 1.00 63.81 574 MET A C 1
ATOM 4562 O O . MET A 1 574 ? -7.263 17.233 14.808 1.00 63.81 574 MET A O 1
ATOM 4566 N N . GLU A 1 575 ? -7.778 15.690 13.282 1.00 62.31 575 GLU A N 1
ATOM 4567 C CA . GLU A 1 575 ? -7.493 14.525 14.133 1.00 62.31 575 GLU A CA 1
ATOM 4568 C C . GLU A 1 575 ? -5.995 14.355 14.394 1.00 62.31 575 GLU A C 1
ATOM 4570 O O . GLU A 1 575 ? -5.597 13.855 15.444 1.00 62.31 575 GLU A O 1
ATOM 4575 N N . ALA A 1 576 ? -5.159 14.753 13.434 1.00 61.19 576 ALA A N 1
ATOM 4576 C CA . ALA A 1 576 ? -3.723 14.782 13.627 1.00 61.19 576 ALA A CA 1
ATOM 4577 C C . ALA A 1 576 ? -3.284 15.965 14.505 1.00 61.19 576 ALA A C 1
ATOM 4579 O O . ALA A 1 576 ? -2.114 16.012 14.850 1.00 61.19 576 ALA A O 1
ATOM 4580 N N . ASP A 1 577 ? -4.161 16.871 14.939 1.00 69.06 577 ASP A N 1
ATOM 4581 C CA . ASP A 1 577 ? -3.835 17.917 15.913 1.00 69.06 577 ASP A CA 1
ATOM 4582 C C . ASP A 1 577 ? -4.259 17.502 17.345 1.00 69.06 577 ASP A C 1
ATOM 4584 O O . ASP A 1 577 ? -5.325 16.925 17.543 1.00 69.06 577 ASP A O 1
ATOM 4588 N N . LYS A 1 578 ? -3.425 17.754 18.374 1.00 68.06 578 LYS A N 1
ATOM 4589 C CA . LYS A 1 578 ? -3.736 17.358 19.783 1.00 68.06 578 LYS A CA 1
ATOM 4590 C C . LYS A 1 578 ? -4.870 18.176 20.326 1.00 68.06 578 LYS A C 1
ATOM 4592 O O . LYS A 1 578 ? -5.645 17.672 21.131 1.00 68.06 578 LYS A O 1
ATOM 4597 N N . SER A 1 579 ? -4.851 19.448 19.956 1.00 68.06 579 SER A N 1
ATOM 4598 C CA . SER A 1 579 ? -5.624 20.497 20.597 1.00 68.06 579 SER A CA 1
ATOM 4599 C C . SER A 1 579 ? -7.117 20.163 20.573 1.00 68.06 579 SER A C 1
ATOM 4601 O O . SER A 1 579 ? -7.798 20.329 21.580 1.00 68.06 579 SER A O 1
ATOM 4603 N N . GLY A 1 580 ? -7.603 19.605 19.461 1.00 71.75 580 GLY A N 1
ATOM 4604 C CA . GLY A 1 580 ? -9.007 19.242 19.276 1.00 71.75 580 GLY A CA 1
ATOM 4605 C C . GLY A 1 580 ? -9.432 17.894 19.867 1.00 71.75 580 GLY A C 1
ATOM 4606 O O . GLY A 1 580 ? -10.619 17.700 20.092 1.00 71.75 580 GLY A O 1
ATOM 4607 N N . GLU A 1 581 ? -8.515 16.947 20.093 1.00 75.50 581 GLU A N 1
ATOM 4608 C CA . GLU A 1 581 ? -8.865 15.647 20.696 1.00 75.50 581 GLU A CA 1
ATOM 4609 C C . GLU A 1 581 ? -8.822 15.707 22.217 1.00 75.50 581 GLU A C 1
ATOM 4611 O O . GLU A 1 581 ? -9.746 15.241 22.876 1.00 75.50 581 GLU A O 1
ATOM 4616 N N . ASP A 1 582 ? -7.761 16.291 22.772 1.00 82.81 582 ASP A N 1
ATOM 4617 C CA . ASP A 1 582 ? -7.601 16.359 24.221 1.00 82.81 582 ASP A CA 1
ATOM 4618 C C . ASP A 1 582 ? -8.602 17.350 24.843 1.00 82.81 582 ASP A C 1
ATOM 4620 O O . ASP A 1 582 ? -8.805 17.320 26.045 1.00 82.81 582 ASP A O 1
ATOM 4624 N N . SER A 1 583 ? -9.267 18.204 24.059 1.00 83.81 583 SER A N 1
ATOM 4625 C CA . SER A 1 583 ? -10.349 19.078 24.543 1.00 83.81 583 SER A CA 1
ATOM 4626 C C . SER A 1 583 ? -11.738 18.426 24.533 1.00 83.81 583 SER A C 1
ATOM 4628 O O . SER A 1 583 ? -12.693 19.036 25.009 1.00 83.81 583 SER A O 1
ATOM 4630 N N . ASP A 1 584 ? -11.875 17.202 24.015 1.00 88.62 584 ASP A N 1
ATOM 4631 C CA . ASP A 1 584 ? -13.159 16.505 23.946 1.00 88.62 584 ASP A CA 1
ATOM 4632 C C . ASP A 1 584 ? -13.644 16.093 25.348 1.00 88.62 584 ASP A C 1
ATOM 4634 O O . ASP A 1 584 ? -12.912 15.471 26.123 1.00 88.62 584 ASP A O 1
ATOM 4638 N N . SER A 1 585 ? -14.887 16.446 25.683 1.00 89.56 585 SER A N 1
ATOM 4639 C CA . SER A 1 585 ? -15.454 16.246 27.022 1.00 89.56 585 SER A CA 1
ATOM 4640 C C . SER A 1 585 ? -15.566 14.771 27.407 1.00 89.56 585 SER A C 1
ATOM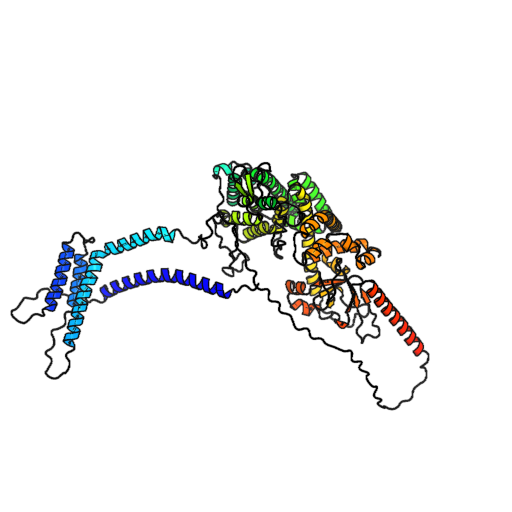 4642 O O . SER A 1 585 ? -15.318 14.432 28.565 1.00 89.56 585 SER A O 1
ATOM 4644 N N . VAL A 1 586 ? -15.858 13.885 26.447 1.00 91.12 586 VAL A N 1
ATOM 4645 C CA . VAL A 1 586 ? -15.931 12.437 26.687 1.00 91.12 586 VAL A CA 1
ATOM 4646 C C . VAL A 1 586 ? -14.536 11.884 26.963 1.00 91.12 586 VAL A C 1
ATOM 4648 O O . VAL A 1 586 ? -14.351 11.092 27.886 1.00 91.12 586 VAL A O 1
ATOM 4651 N N . VAL A 1 587 ? -13.526 12.330 26.209 1.00 92.31 587 VAL A N 1
ATOM 4652 C CA . VAL A 1 587 ? -12.128 11.934 26.446 1.00 92.31 587 VAL A CA 1
ATOM 4653 C C . VAL A 1 587 ? -11.649 12.413 27.817 1.00 92.31 587 VAL A C 1
ATOM 4655 O O . VAL A 1 587 ? -11.030 11.636 28.540 1.00 92.31 587 VAL A O 1
ATOM 4658 N N . GLN A 1 588 ? -11.967 13.648 28.209 1.00 93.44 588 GLN A N 1
ATOM 4659 C CA . GLN A 1 588 ? -11.623 14.180 29.533 1.00 93.44 588 GLN A CA 1
ATOM 4660 C C . GLN A 1 588 ? -12.312 13.423 30.673 1.00 93.44 588 GLN A C 1
ATOM 4662 O O . GLN A 1 588 ? -11.664 13.087 31.667 1.00 93.44 588 GLN A O 1
ATOM 4667 N N . ALA A 1 589 ? -13.594 13.085 30.509 1.00 91.31 589 ALA A N 1
ATOM 4668 C CA . ALA A 1 589 ? -14.314 12.251 31.465 1.00 91.31 589 ALA A CA 1
ATOM 4669 C C . ALA A 1 589 ? -13.639 10.881 31.615 1.00 91.31 589 ALA A C 1
ATOM 4671 O O . ALA A 1 589 ? -13.341 10.468 32.733 1.00 91.31 589 ALA A O 1
ATOM 4672 N N . LEU A 1 590 ? -13.286 10.231 30.502 1.00 93.25 590 LEU A N 1
ATOM 4673 C CA . LEU A 1 590 ? -12.567 8.956 30.529 1.00 93.25 590 LEU A CA 1
ATOM 4674 C C . LEU A 1 590 ? -11.194 9.077 31.194 1.00 93.25 590 LEU A C 1
ATOM 4676 O O . LEU A 1 590 ? -10.827 8.200 31.963 1.00 93.25 590 LEU A O 1
ATOM 4680 N N . LEU A 1 591 ? -10.430 10.143 30.935 1.00 94.56 591 LEU A N 1
ATOM 4681 C CA . LEU A 1 591 ? -9.118 10.362 31.561 1.00 94.56 591 LEU A CA 1
ATOM 4682 C C . LEU A 1 591 ? -9.194 10.516 33.085 1.00 94.56 591 LEU A C 1
ATOM 4684 O O . LEU A 1 591 ? -8.222 10.185 33.765 1.00 94.56 591 LEU A O 1
ATOM 4688 N N . SER A 1 592 ? -10.324 10.996 33.610 1.00 93.94 592 SER A N 1
ATOM 4689 C CA . SER A 1 592 ? -10.551 11.117 35.054 1.00 93.94 592 SER A CA 1
ATOM 4690 C C . SER A 1 592 ? -10.801 9.771 35.750 1.00 93.94 592 SER A C 1
ATOM 4692 O O . SER A 1 592 ? -10.611 9.659 36.961 1.00 93.94 592 SER A O 1
ATOM 4694 N N . GLU A 1 593 ? -11.177 8.732 34.997 1.00 93.62 593 GLU A N 1
ATOM 4695 C CA . GLU A 1 593 ? -11.433 7.395 35.531 1.00 93.62 593 GLU A CA 1
ATOM 4696 C C . GLU A 1 593 ? -10.134 6.590 35.763 1.00 93.62 593 GLU A C 1
ATOM 4698 O O . GLU A 1 593 ? -9.159 6.705 35.006 1.00 93.62 593 GLU A O 1
ATOM 4703 N N . PRO A 1 594 ? -10.090 5.704 36.778 1.00 95.00 594 PRO A N 1
ATOM 4704 C CA . PRO A 1 594 ? -8.933 4.848 37.023 1.00 95.00 594 PRO A CA 1
ATOM 4705 C C . PRO A 1 594 ? -8.681 3.904 35.837 1.00 95.00 594 PRO A C 1
ATOM 4707 O O . PRO A 1 594 ? -9.520 3.088 35.468 1.00 95.00 594 PRO A O 1
ATOM 4710 N N . GLY A 1 595 ? -7.493 4.000 35.232 1.00 93.75 595 GLY A N 1
ATOM 4711 C CA . GLY A 1 595 ? -7.142 3.254 34.012 1.00 93.75 595 GLY A CA 1
ATOM 4712 C C . GLY A 1 595 ? -7.590 3.925 32.705 1.00 93.75 595 GLY A C 1
ATOM 4713 O O . GLY A 1 595 ? -7.234 3.448 31.623 1.00 93.75 595 GLY A O 1
ATOM 4714 N N . GLY A 1 596 ? -8.274 5.067 32.796 1.00 94.19 596 GLY A N 1
ATOM 4715 C CA . GLY A 1 596 ? -8.751 5.877 31.681 1.00 94.19 596 GLY A CA 1
ATOM 4716 C C . GLY A 1 596 ? -7.680 6.242 30.660 1.00 94.19 596 GLY A C 1
ATOM 4717 O O . GLY A 1 596 ? -7.878 6.066 29.462 1.00 94.19 596 GLY A O 1
ATOM 4718 N N . ALA A 1 597 ? -6.490 6.639 31.121 1.00 94.38 597 ALA A N 1
ATOM 4719 C CA . ALA A 1 597 ? -5.358 6.959 30.245 1.00 94.38 597 ALA A CA 1
ATOM 4720 C C . ALA A 1 597 ? -4.973 5.795 29.312 1.00 94.38 597 ALA A C 1
ATOM 4722 O O . ALA A 1 597 ? -4.800 5.988 28.109 1.00 94.38 597 ALA A O 1
ATOM 4723 N N . GLN A 1 598 ? -4.915 4.564 29.834 1.00 94.88 598 GLN A N 1
ATOM 4724 C CA . GLN A 1 598 ? -4.610 3.385 29.015 1.00 94.88 598 GLN A CA 1
ATOM 4725 C C . GLN A 1 598 ? -5.736 3.081 28.022 1.00 94.88 598 GLN A C 1
ATOM 4727 O O . GLN A 1 598 ? -5.478 2.614 26.909 1.00 94.88 598 GLN A O 1
ATOM 4732 N N . LEU A 1 599 ? -6.986 3.319 28.423 1.00 94.94 599 LEU A N 1
ATOM 4733 C CA . LEU A 1 599 ? -8.147 3.126 27.564 1.00 94.94 599 LEU A CA 1
ATOM 4734 C C . LEU A 1 599 ? -8.168 4.147 26.418 1.00 94.94 599 LEU A C 1
ATOM 4736 O O . LEU A 1 599 ? -8.359 3.749 25.270 1.00 94.94 599 LEU A O 1
ATOM 4740 N N . VAL A 1 600 ? -7.889 5.420 26.704 1.00 94.81 600 VAL A N 1
ATOM 4741 C CA . VAL A 1 600 ? -7.783 6.503 25.713 1.00 94.81 600 VAL A CA 1
ATOM 4742 C C . VAL A 1 600 ? -6.618 6.262 24.750 1.00 94.81 600 VAL A C 1
ATOM 4744 O O . VAL A 1 600 ? -6.777 6.410 23.539 1.00 94.81 600 VAL A O 1
ATOM 4747 N N . ASP A 1 601 ? -5.467 5.794 25.235 1.00 94.44 601 ASP A N 1
ATOM 4748 C CA . ASP A 1 601 ? -4.346 5.447 24.353 1.00 94.44 601 ASP A CA 1
ATOM 4749 C C . ASP A 1 601 ? -4.687 4.285 23.411 1.00 94.44 601 ASP A C 1
ATOM 4751 O O . ASP A 1 601 ? -4.377 4.324 22.217 1.00 94.44 601 ASP A O 1
ATOM 4755 N N . ARG A 1 602 ? -5.394 3.264 23.907 1.00 96.31 602 ARG A N 1
ATOM 4756 C CA . ARG A 1 602 ? -5.911 2.178 23.059 1.00 96.31 602 ARG A CA 1
ATOM 4757 C C . ARG A 1 602 ? -6.979 2.678 22.087 1.00 96.31 602 ARG A C 1
ATOM 4759 O O . ARG A 1 602 ? -7.005 2.227 20.938 1.00 96.31 602 ARG A O 1
ATOM 4766 N N . TRP A 1 603 ? -7.825 3.613 22.517 1.00 95.62 603 TRP A N 1
ATOM 4767 C CA . TRP A 1 603 ? -8.824 4.251 21.669 1.00 95.62 603 TRP A CA 1
ATOM 4768 C C . TRP A 1 603 ? -8.172 4.992 20.507 1.00 95.62 603 TRP A C 1
ATOM 4770 O O . TRP A 1 603 ? -8.564 4.758 19.370 1.00 95.62 603 TRP A O 1
ATOM 4780 N N . ARG A 1 604 ? -7.119 5.782 20.741 1.00 94.31 604 ARG A N 1
ATOM 4781 C CA . ARG A 1 604 ? -6.381 6.504 19.686 1.00 94.31 604 ARG A CA 1
ATOM 4782 C C . ARG A 1 604 ? -5.915 5.584 18.555 1.00 94.31 604 ARG A C 1
ATOM 4784 O O . ARG A 1 604 ? -6.083 5.912 17.377 1.00 94.31 604 ARG A O 1
ATOM 4791 N N . ILE A 1 605 ? -5.408 4.395 18.891 1.00 95.50 605 ILE A N 1
ATOM 4792 C CA . ILE A 1 605 ? -5.014 3.373 17.904 1.00 95.50 605 ILE A CA 1
ATOM 4793 C C . ILE A 1 605 ? -6.218 2.934 17.059 1.00 95.50 605 ILE A C 1
ATOM 4795 O O . ILE A 1 605 ? -6.158 2.889 15.825 1.00 95.50 605 ILE A O 1
ATOM 4799 N N . VAL A 1 606 ? -7.319 2.587 17.723 1.00 96.25 606 VAL A N 1
ATOM 4800 C CA . VAL A 1 606 ? -8.513 2.035 17.075 1.00 96.25 606 VAL A CA 1
ATOM 4801 C C . VAL A 1 606 ? -9.247 3.106 16.276 1.00 96.25 606 VAL A C 1
ATOM 4803 O O . VAL A 1 606 ? -9.597 2.868 15.124 1.00 96.25 606 VAL A O 1
ATOM 4806 N N . ARG A 1 607 ? -9.379 4.315 16.814 1.00 93.88 607 ARG A N 1
ATOM 4807 C CA . ARG A 1 607 ? -9.882 5.501 16.123 1.00 93.88 607 ARG A CA 1
ATOM 4808 C C . ARG A 1 607 ? -9.095 5.765 14.849 1.00 93.88 607 ARG A C 1
ATOM 4810 O O . ARG A 1 607 ? -9.711 5.847 13.790 1.00 93.88 607 ARG A O 1
ATOM 4817 N N . ARG A 1 608 ? -7.753 5.778 14.898 1.00 91.56 608 ARG A N 1
ATOM 4818 C CA . ARG A 1 608 ? -6.923 5.951 13.690 1.00 91.56 608 ARG A CA 1
ATOM 4819 C C . ARG A 1 608 ? -7.255 4.911 12.622 1.00 91.56 608 ARG A C 1
ATOM 4821 O O . ARG A 1 608 ? -7.364 5.248 11.439 1.00 91.56 608 ARG A O 1
ATOM 4828 N N . MET A 1 609 ? -7.434 3.655 13.029 1.00 93.88 609 MET A N 1
ATOM 4829 C CA . MET A 1 609 ? -7.861 2.581 12.134 1.00 93.88 609 MET A CA 1
ATOM 4830 C C . MET A 1 609 ? -9.241 2.851 11.532 1.00 93.88 609 MET A C 1
ATOM 4832 O O . MET A 1 609 ? -9.407 2.777 10.309 1.00 93.88 609 MET A O 1
ATOM 4836 N N . LEU A 1 610 ? -10.216 3.217 12.358 1.00 92.50 610 LEU A N 1
ATOM 4837 C CA . LEU A 1 610 ? -11.577 3.468 11.907 1.00 92.50 610 LEU A CA 1
ATOM 4838 C C . LEU A 1 610 ? -11.650 4.686 10.977 1.00 92.50 610 LEU A C 1
ATOM 4840 O O . LEU A 1 610 ? -12.310 4.597 9.940 1.00 92.50 610 LEU A O 1
ATOM 4844 N N . THR A 1 611 ? -10.943 5.784 11.262 1.00 87.69 611 THR A N 1
ATOM 4845 C CA . THR A 1 611 ? -10.882 6.948 10.365 1.00 87.69 611 THR A CA 1
ATOM 4846 C C . THR A 1 611 ? -10.258 6.572 9.029 1.00 87.69 611 THR A C 1
ATOM 4848 O O . THR A 1 611 ? -10.832 6.852 7.972 1.00 87.69 611 THR A O 1
ATOM 4851 N N . ARG A 1 612 ? -9.094 5.908 9.045 1.00 85.38 612 ARG A N 1
ATOM 4852 C CA . ARG A 1 612 ? -8.359 5.584 7.815 1.00 85.38 612 ARG A CA 1
ATOM 4853 C C . ARG A 1 612 ? -9.184 4.730 6.858 1.00 85.38 612 ARG A C 1
ATOM 4855 O O . ARG A 1 612 ? -9.147 4.955 5.650 1.00 85.38 612 ARG A O 1
ATOM 4862 N N . TYR A 1 613 ? -9.938 3.774 7.392 1.00 86.62 613 TYR A N 1
ATOM 4863 C CA . TYR A 1 613 ? -10.822 2.913 6.608 1.00 86.62 613 TYR A CA 1
ATOM 4864 C C . TYR A 1 613 ? -12.265 3.425 6.551 1.00 86.62 613 TYR A C 1
ATOM 4866 O O . TYR A 1 613 ? -13.157 2.696 6.115 1.00 86.62 613 TYR A O 1
ATOM 4874 N N . ASN A 1 614 ? -12.499 4.692 6.897 1.00 88.25 614 ASN A N 1
ATOM 4875 C CA . ASN A 1 614 ? -13.783 5.375 6.765 1.00 88.25 614 ASN A CA 1
ATOM 4876 C C . ASN A 1 614 ? -14.949 4.630 7.446 1.00 88.25 614 ASN A C 1
ATOM 4878 O O . ASN A 1 614 ? -16.046 4.527 6.894 1.00 88.25 614 ASN A O 1
ATOM 4882 N N . TRP A 1 615 ? -14.679 4.041 8.610 1.00 91.75 615 TRP A N 1
ATOM 4883 C CA . TRP A 1 615 ? -15.671 3.406 9.471 1.00 91.75 615 TRP A CA 1
ATOM 4884 C C . TRP A 1 615 ? -16.390 4.419 10.351 1.00 91.75 615 TRP A C 1
ATOM 4886 O O . TRP A 1 615 ? -17.591 4.271 10.533 1.00 91.75 615 TRP A O 1
ATOM 4896 N N . LEU A 1 616 ? -15.702 5.447 10.858 1.00 92.81 616 LEU A N 1
ATOM 4897 C CA . LEU A 1 616 ? -16.331 6.458 11.714 1.00 92.81 616 LEU A CA 1
ATOM 4898 C C . LEU A 1 616 ? -17.333 7.300 10.931 1.00 92.81 616 LEU A C 1
ATOM 4900 O O . LEU A 1 616 ? -17.035 7.826 9.847 1.00 92.81 616 LEU A O 1
ATOM 4904 N N . SER A 1 617 ? -18.526 7.457 11.494 1.00 92.31 617 SER A N 1
ATOM 4905 C CA . SER A 1 617 ? -19.500 8.405 10.979 1.00 92.31 617 SER A CA 1
ATOM 4906 C C . SER A 1 617 ? -19.050 9.840 11.245 1.00 92.31 617 SER A C 1
ATOM 4908 O O . SER A 1 617 ? -18.373 10.142 12.228 1.00 92.31 617 SER A O 1
ATOM 4910 N N . THR A 1 618 ? -19.401 10.738 10.332 1.00 89.19 618 THR A N 1
ATOM 4911 C CA . THR A 1 618 ? -19.236 12.190 10.508 1.00 89.19 618 THR A CA 1
ATOM 4912 C C . THR A 1 618 ? -20.468 12.838 11.114 1.00 89.19 618 THR A C 1
ATOM 4914 O O . THR A 1 618 ? -20.365 13.946 11.625 1.00 89.19 618 THR A O 1
ATOM 4917 N N . ARG A 1 619 ? -21.622 12.166 11.041 1.00 89.62 619 ARG A N 1
ATOM 4918 C CA . ARG A 1 619 ? -22.901 12.652 11.561 1.00 89.62 619 ARG A CA 1
ATOM 4919 C C . ARG A 1 619 ? -23.728 11.521 12.156 1.00 89.62 619 ARG A C 1
ATOM 4921 O O . ARG A 1 619 ? -23.597 10.372 11.721 1.00 89.62 619 ARG A O 1
ATOM 4928 N N . ILE A 1 620 ? -24.586 11.854 13.107 1.00 90.12 620 ILE A N 1
ATOM 4929 C CA . ILE A 1 620 ? -25.615 10.959 13.638 1.00 90.12 620 ILE A CA 1
ATOM 4930 C C . ILE A 1 620 ? -26.923 11.740 13.617 1.00 90.12 620 ILE A C 1
ATOM 4932 O O . ILE A 1 620 ? -27.087 12.697 14.360 1.00 90.12 620 ILE A O 1
ATOM 4936 N N . GLY A 1 621 ? -27.840 11.369 12.721 1.00 88.88 621 GLY A N 1
ATOM 4937 C CA . GLY A 1 621 ? -28.959 12.257 12.409 1.00 88.88 621 GLY A CA 1
ATOM 4938 C C . GLY A 1 621 ? -28.441 13.584 11.850 1.00 88.88 621 GLY A C 1
ATOM 4939 O O . GLY A 1 621 ? -27.677 13.578 10.881 1.00 88.88 621 GLY A O 1
ATOM 4940 N N . ASP A 1 622 ? -28.838 14.686 12.479 1.00 87.69 622 ASP A N 1
ATOM 4941 C CA . ASP A 1 622 ? -28.462 16.039 12.064 1.00 87.69 622 ASP A CA 1
ATOM 4942 C C . ASP A 1 622 ? -27.199 16.552 12.773 1.00 87.69 622 ASP A C 1
ATOM 4944 O O . ASP A 1 622 ? -26.533 17.457 12.262 1.00 87.69 622 ASP A O 1
ATOM 4948 N N . ASP A 1 623 ? -26.801 15.912 13.876 1.00 91.25 623 ASP A N 1
ATOM 4949 C CA . ASP A 1 623 ? -25.662 16.330 14.685 1.00 91.25 623 ASP A CA 1
ATOM 4950 C C . ASP A 1 623 ? -24.329 15.852 14.102 1.00 91.25 623 ASP A C 1
ATOM 4952 O O . ASP A 1 623 ? -24.190 14.743 13.566 1.00 91.25 623 ASP A O 1
ATOM 4956 N N . ALA A 1 624 ? -23.311 16.703 14.219 1.00 90.25 624 ALA A N 1
ATOM 4957 C CA . ALA A 1 624 ? -21.941 16.354 13.877 1.00 90.25 624 ALA A CA 1
ATOM 4958 C C . ALA A 1 624 ? -21.320 15.493 14.984 1.00 90.25 624 ALA A C 1
ATOM 4960 O O . ALA A 1 624 ? -21.423 15.807 16.165 1.00 90.25 624 ALA A O 1
ATOM 4961 N N . VAL A 1 625 ? -20.627 14.421 14.596 1.00 90.81 625 VAL A N 1
ATOM 4962 C CA . VAL A 1 625 ? -19.872 13.604 15.557 1.00 90.81 625 VAL A CA 1
ATOM 4963 C C . VAL A 1 625 ? -18.627 14.383 15.998 1.00 90.81 625 VAL A C 1
ATOM 4965 O O . VAL A 1 625 ? -17.911 14.866 15.109 1.00 90.81 625 VAL A O 1
ATOM 4968 N N . PRO A 1 626 ? -18.306 14.440 17.307 1.00 90.56 626 PRO A N 1
ATOM 4969 C CA . PRO A 1 626 ? -17.095 15.080 17.811 1.00 90.56 626 PRO A CA 1
ATOM 4970 C C . PRO A 1 626 ? -15.820 14.587 17.130 1.00 90.56 626 PRO A C 1
ATOM 4972 O O . PRO A 1 626 ? -15.780 13.511 16.514 1.00 90.56 626 PRO A O 1
ATOM 4975 N N . LEU A 1 627 ? -14.740 15.362 17.237 1.00 87.12 627 LEU A N 1
ATOM 4976 C CA . LEU A 1 627 ? -13.459 14.966 16.652 1.00 87.12 627 LEU A CA 1
ATOM 4977 C C . LEU A 1 627 ? -12.976 13.648 17.250 1.00 87.12 627 LEU A C 1
ATOM 4979 O O . LEU A 1 627 ? -12.557 12.785 16.473 1.00 87.12 627 LEU A O 1
ATOM 4983 N N . ALA A 1 628 ? -13.121 13.441 18.565 1.00 89.44 628 ALA A N 1
ATOM 4984 C CA . ALA A 1 628 ? -12.754 12.191 19.233 1.00 89.44 628 ALA A CA 1
ATOM 4985 C C . ALA A 1 628 ? -13.514 10.962 18.705 1.00 89.44 628 ALA A C 1
ATOM 4987 O O . ALA A 1 628 ? -13.077 9.834 18.925 1.00 89.44 628 ALA A O 1
ATOM 4988 N N . GLY A 1 629 ? -14.609 11.155 17.960 1.00 92.44 629 GLY A N 1
ATOM 4989 C CA . GLY A 1 629 ? -15.381 10.061 17.376 1.00 92.44 629 GLY A CA 1
ATOM 4990 C C . GLY A 1 629 ? -16.192 9.276 18.406 1.00 92.44 629 GLY A C 1
ATOM 4991 O O . GLY A 1 629 ? -16.531 8.128 18.131 1.00 92.44 629 GLY A O 1
ATOM 4992 N N . LEU A 1 630 ? -16.463 9.879 19.564 1.00 95.69 630 LEU A N 1
ATOM 4993 C CA . LEU A 1 630 ? -17.236 9.311 20.661 1.00 95.69 630 LEU A CA 1
ATOM 4994 C C . LEU A 1 630 ? -18.514 10.125 20.865 1.00 95.69 630 LEU A C 1
ATOM 4996 O O . LEU A 1 630 ? -18.529 11.329 20.617 1.00 95.69 630 LEU A O 1
ATOM 5000 N N . VAL A 1 631 ? -19.577 9.446 21.277 1.00 95.62 631 VAL A N 1
ATOM 5001 C CA . VAL A 1 631 ? -20.845 10.033 21.721 1.00 95.62 631 VAL A CA 1
ATOM 5002 C C . VAL A 1 631 ? -21.341 9.285 22.950 1.00 95.62 631 VAL A C 1
ATOM 5004 O O . VAL A 1 631 ? -20.913 8.157 23.213 1.00 95.62 631 VAL A O 1
ATOM 5007 N N . GLU A 1 632 ? -22.268 9.892 23.670 1.00 95.94 632 GLU A N 1
ATOM 5008 C CA . GLU A 1 632 ? -22.913 9.296 24.832 1.00 95.94 632 GLU A CA 1
ATOM 5009 C C . GLU A 1 632 ? -24.315 8.824 24.455 1.00 95.94 632 GLU A C 1
ATOM 5011 O O . GLU A 1 632 ? -24.977 9.412 23.595 1.00 95.94 632 GLU A O 1
ATOM 5016 N N . VAL A 1 633 ? -24.764 7.724 25.054 1.00 94.88 633 VAL A N 1
ATOM 5017 C CA . VAL A 1 633 ? -26.066 7.124 24.741 1.00 94.88 633 VAL A CA 1
ATOM 5018 C C . VAL A 1 633 ? -26.807 6.809 26.027 1.00 94.88 633 VAL A C 1
ATOM 5020 O O . VAL A 1 633 ? -26.223 6.265 26.958 1.00 94.88 633 VAL A O 1
ATOM 5023 N N . VAL A 1 634 ? -28.097 7.113 26.068 1.00 93.88 634 VAL A N 1
ATOM 5024 C CA . VAL A 1 634 ? -29.012 6.645 27.108 1.00 93.88 634 VAL A CA 1
ATOM 5025 C C . VAL A 1 634 ? -29.963 5.642 26.475 1.00 93.88 634 VAL A C 1
ATOM 5027 O O . VAL A 1 634 ? -30.653 5.954 25.504 1.00 93.88 634 VAL A O 1
ATOM 5030 N N . LEU A 1 635 ? -29.979 4.432 27.024 1.00 90.56 635 LEU A N 1
ATOM 5031 C CA . LEU A 1 635 ? -30.946 3.403 26.673 1.00 90.56 635 LEU A CA 1
ATOM 5032 C C . LEU A 1 635 ? -32.140 3.499 27.608 1.00 90.56 635 LEU A C 1
ATOM 5034 O O . LEU A 1 635 ? -31.986 3.384 28.826 1.00 90.56 635 LEU A O 1
ATOM 5038 N N . ARG A 1 636 ? -33.317 3.701 27.027 1.00 88.50 636 ARG A N 1
ATOM 5039 C CA . ARG A 1 636 ? -34.591 3.613 27.727 1.00 88.50 636 ARG A CA 1
ATOM 5040 C C . ARG A 1 636 ? -35.023 2.155 27.741 1.00 88.50 636 ARG A C 1
ATOM 5042 O O . ARG A 1 636 ? -34.892 1.456 26.739 1.00 88.50 636 ARG A O 1
ATOM 5049 N N . SER A 1 637 ? -35.528 1.704 28.881 1.00 80.88 637 SER A N 1
ATOM 5050 C CA . SER A 1 637 ? -36.180 0.399 28.933 1.00 80.88 637 SER A CA 1
ATOM 5051 C C . SER A 1 637 ? -37.468 0.435 28.118 1.00 80.88 637 SER A C 1
ATOM 5053 O O . SER A 1 637 ? -38.070 1.501 27.952 1.00 80.88 637 SER A O 1
ATOM 5055 N N . ALA A 1 638 ? -37.869 -0.723 27.591 1.00 75.88 638 ALA A N 1
ATOM 5056 C CA . ALA A 1 638 ? -39.155 -0.849 26.927 1.00 75.88 638 ALA A CA 1
ATOM 5057 C C . ALA A 1 638 ? -40.263 -0.375 27.889 1.00 75.88 638 ALA A C 1
ATOM 5059 O O . ALA A 1 638 ? -40.168 -0.640 29.089 1.00 75.88 638 ALA A O 1
ATOM 5060 N N . PRO A 1 639 ? -41.301 0.320 27.395 1.00 73.12 639 PRO A N 1
ATOM 5061 C CA . PRO A 1 639 ? -42.359 0.877 28.241 1.00 73.12 639 PRO A CA 1
ATOM 5062 C C . PRO A 1 639 ? -43.083 -0.178 29.092 1.00 73.12 639 PRO A C 1
ATOM 5064 O O . PRO A 1 639 ? -43.658 0.166 30.119 1.00 73.12 639 PRO A O 1
ATOM 5067 N N . ASP A 1 640 ? -43.011 -1.449 28.691 1.00 74.31 640 ASP A N 1
ATOM 5068 C CA . ASP A 1 640 ? -43.649 -2.579 29.365 1.00 74.31 640 ASP A CA 1
ATOM 5069 C C . ASP A 1 640 ? -42.768 -3.237 30.446 1.00 74.31 640 ASP A C 1
ATOM 5071 O O . ASP A 1 640 ? -43.204 -4.206 31.065 1.00 74.31 640 ASP A O 1
ATOM 5075 N N . ASP A 1 641 ? -41.536 -2.759 30.676 1.00 73.50 641 ASP A N 1
ATOM 5076 C CA . ASP A 1 641 ? -40.649 -3.280 31.723 1.00 73.50 641 ASP A CA 1
ATOM 5077 C C . ASP A 1 641 ? -40.785 -2.441 33.013 1.00 73.50 641 ASP A C 1
ATOM 5079 O O . ASP A 1 641 ? -40.185 -1.365 33.116 1.00 73.50 641 ASP A O 1
ATOM 5083 N N . PRO A 1 642 ? -41.559 -2.900 34.019 1.00 61.81 642 PRO A N 1
ATOM 5084 C CA . PRO A 1 642 ? -41.792 -2.152 35.255 1.00 61.81 642 PRO A CA 1
ATOM 5085 C C . PRO A 1 642 ? -40.523 -1.989 36.104 1.00 61.81 642 PRO A C 1
ATOM 5087 O O . PRO A 1 642 ? -40.470 -1.106 36.959 1.00 61.81 642 PRO A O 1
ATOM 5090 N N . ALA A 1 643 ? -39.490 -2.803 35.862 1.00 65.94 643 ALA A N 1
ATOM 5091 C CA . ALA A 1 643 ? -38.181 -2.678 36.501 1.00 65.94 643 ALA A CA 1
ATOM 5092 C C . ALA A 1 643 ? -37.204 -1.809 35.688 1.00 65.94 643 ALA A C 1
ATOM 5094 O O . ALA A 1 643 ? -36.039 -1.676 36.072 1.00 65.94 643 ALA A O 1
ATOM 5095 N N . GLY A 1 644 ? -37.667 -1.240 34.572 1.00 65.44 644 GLY A N 1
ATOM 5096 C CA . GLY A 1 644 ? -36.866 -0.686 33.494 1.00 65.44 644 GLY A CA 1
ATOM 5097 C C . GLY A 1 644 ? -35.899 0.428 33.896 1.00 65.44 644 GLY A C 1
ATOM 5098 O O . GLY A 1 644 ? -36.168 1.618 33.709 1.00 65.44 644 GLY A O 1
ATOM 5099 N N . GLN A 1 645 ? -34.719 0.056 34.393 1.00 76.06 645 GLN A N 1
ATOM 5100 C CA . GLN A 1 645 ? -33.628 0.988 34.643 1.00 76.06 645 GLN A CA 1
ATOM 5101 C C . GLN A 1 645 ? -33.084 1.492 33.308 1.00 76.06 645 GLN A C 1
ATOM 5103 O O . GLN A 1 645 ? -32.541 0.741 32.499 1.00 76.06 645 GLN A O 1
ATOM 5108 N N . SER A 1 646 ? -33.210 2.797 33.074 1.00 83.81 646 SER A N 1
ATOM 5109 C CA . SER A 1 646 ? -32.515 3.428 31.956 1.00 83.81 646 SER A CA 1
ATOM 5110 C C . SER A 1 646 ? -31.009 3.422 32.219 1.00 83.81 646 SER A C 1
ATOM 5112 O O . SER A 1 646 ? -30.561 3.770 33.314 1.00 83.81 646 SER A O 1
ATOM 5114 N N . GLN A 1 647 ? -30.217 3.048 31.216 1.00 86.62 647 GLN A N 1
ATOM 5115 C CA . GLN A 1 647 ? -28.768 2.916 31.348 1.00 86.62 647 GLN A CA 1
ATOM 5116 C C . GLN A 1 647 ? -28.049 3.962 30.494 1.00 86.62 647 GLN A C 1
ATOM 5118 O O . GLN A 1 647 ? -28.222 4.015 29.277 1.00 86.62 647 GLN A O 1
ATOM 5123 N N . GLY A 1 648 ? -27.210 4.782 31.131 1.00 89.62 648 GLY A N 1
ATOM 5124 C CA . GLY A 1 648 ? -26.284 5.680 30.441 1.00 89.62 648 GLY A CA 1
ATOM 5125 C C . GLY A 1 648 ? -24.991 4.961 30.049 1.00 89.62 648 GLY A C 1
ATOM 5126 O O . GLY A 1 648 ? -24.406 4.245 30.861 1.00 89.62 648 GLY A O 1
ATOM 5127 N N . ILE A 1 649 ? -24.531 5.170 28.818 1.00 91.06 649 ILE A N 1
ATOM 5128 C CA . ILE A 1 649 ? -23.281 4.645 28.265 1.00 91.06 649 ILE A CA 1
ATOM 5129 C C . ILE A 1 649 ? -22.417 5.830 27.821 1.00 91.06 649 ILE A C 1
ATOM 5131 O O . ILE A 1 649 ? -22.735 6.513 26.848 1.00 91.06 649 ILE A O 1
ATOM 5135 N N . THR A 1 650 ? -21.305 6.046 28.523 1.00 89.44 650 THR A N 1
ATOM 5136 C CA . THR A 1 650 ? -20.471 7.256 28.400 1.00 89.44 650 THR A CA 1
ATOM 5137 C C . THR A 1 650 ? -19.613 7.308 27.127 1.00 89.44 650 THR A C 1
ATOM 5139 O O . THR A 1 650 ? -19.187 8.371 26.700 1.00 89.44 650 THR A O 1
ATOM 5142 N N . ALA A 1 651 ? -19.308 6.169 26.498 1.00 94.31 651 ALA A N 1
ATOM 5143 C CA . ALA A 1 651 ? -18.397 6.139 25.351 1.00 94.31 651 ALA A CA 1
ATOM 5144 C C . ALA A 1 651 ? -18.861 5.151 24.280 1.00 94.31 651 ALA A C 1
ATOM 5146 O O . ALA A 1 651 ? -18.562 3.951 24.322 1.00 94.31 651 ALA A O 1
ATOM 5147 N N . VAL A 1 652 ? -19.575 5.677 23.289 1.00 95.25 652 VAL A N 1
ATOM 5148 C CA . VAL A 1 652 ? -20.132 4.919 22.170 1.00 95.25 652 VAL A CA 1
ATOM 5149 C C . VAL A 1 652 ? -19.582 5.441 20.849 1.00 95.25 652 VAL A C 1
ATOM 5151 O O . VAL A 1 652 ? -19.450 6.640 20.621 1.00 95.25 652 VAL A O 1
ATOM 5154 N N . VAL A 1 653 ? -19.242 4.516 19.957 1.00 96.19 653 VAL A N 1
ATOM 5155 C CA . VAL A 1 653 ? -18.598 4.797 18.678 1.00 96.19 653 VAL A CA 1
ATOM 5156 C C . VAL A 1 653 ? -19.623 4.685 17.549 1.00 96.19 653 VAL A C 1
ATOM 5158 O O . VAL A 1 653 ? -20.128 3.588 17.300 1.00 96.19 653 VAL A O 1
ATOM 5161 N N . PRO A 1 654 ? -19.904 5.770 16.809 1.00 95.81 654 PRO A N 1
ATOM 5162 C CA . PRO A 1 654 ? -20.806 5.741 15.669 1.00 95.81 654 PRO A CA 1
ATOM 5163 C C . PRO A 1 654 ? -20.087 5.250 14.408 1.00 95.81 654 PRO A C 1
ATOM 5165 O O . PRO A 1 654 ? -19.307 5.966 13.772 1.00 95.81 654 PRO A O 1
ATOM 5168 N N . LEU A 1 655 ? -20.381 4.020 14.003 1.00 95.00 655 LEU A N 1
ATOM 5169 C CA . LEU A 1 655 ? -19.849 3.380 12.804 1.00 95.00 655 LEU A CA 1
ATOM 5170 C C . LEU A 1 655 ? -20.817 3.517 11.624 1.00 95.00 655 LEU A C 1
ATOM 5172 O O . LEU A 1 655 ? -22.028 3.440 11.777 1.00 95.00 655 LEU A O 1
ATOM 5176 N N . ARG A 1 656 ? -20.306 3.693 10.406 1.00 93.69 656 ARG A N 1
ATOM 5177 C CA . ARG A 1 656 ? -21.137 3.821 9.200 1.00 93.69 656 ARG A CA 1
ATOM 5178 C C . ARG A 1 656 ? -21.767 2.484 8.833 1.00 93.69 656 ARG A C 1
ATOM 5180 O O . ARG A 1 656 ? -21.057 1.568 8.410 1.00 93.69 656 ARG A O 1
ATOM 5187 N N . GLN A 1 657 ? -23.096 2.420 8.836 1.00 92.06 657 GLN A N 1
ATOM 5188 C CA . GLN A 1 657 ? -23.851 1.228 8.435 1.00 92.06 657 GLN A CA 1
ATOM 5189 C C . GLN A 1 657 ? -23.455 0.732 7.033 1.00 92.06 657 GLN A C 1
ATOM 5191 O O . GLN A 1 657 ? -23.252 -0.461 6.805 1.00 92.06 657 GLN A O 1
ATOM 5196 N N . ARG A 1 658 ? -23.241 1.664 6.093 1.00 90.75 658 ARG A N 1
ATOM 5197 C CA . ARG A 1 658 ? -22.814 1.360 4.717 1.00 90.75 658 ARG A CA 1
ATOM 5198 C C . ARG A 1 658 ? -21.563 0.476 4.657 1.00 90.75 658 ARG A C 1
ATOM 5200 O O . ARG A 1 658 ? -21.465 -0.355 3.758 1.00 90.75 658 ARG A O 1
ATOM 5207 N N . ARG A 1 659 ? -20.617 0.619 5.595 1.00 89.19 659 ARG A N 1
ATOM 5208 C CA . ARG A 1 659 ? -19.396 -0.203 5.603 1.00 89.19 659 ARG A CA 1
ATOM 5209 C C . ARG A 1 659 ? -19.672 -1.663 5.938 1.00 89.19 659 ARG A C 1
ATOM 5211 O O . ARG A 1 659 ? -19.042 -2.540 5.351 1.00 89.19 659 ARG A O 1
ATOM 5218 N N . PHE A 1 660 ? -20.638 -1.927 6.811 1.00 88.50 660 PHE A N 1
ATOM 5219 C CA . PHE A 1 660 ? -21.086 -3.287 7.084 1.00 88.50 660 PHE A CA 1
ATOM 5220 C C . PHE A 1 660 ? -21.749 -3.899 5.849 1.00 88.50 660 PHE A C 1
ATOM 5222 O O . PHE A 1 660 ? -21.384 -5.004 5.457 1.00 88.50 660 PHE A O 1
ATOM 5229 N N . VAL A 1 661 ? -22.614 -3.148 5.156 1.00 88.62 661 VAL A N 1
ATOM 5230 C CA . VAL A 1 661 ? -23.238 -3.597 3.896 1.00 88.62 661 VAL A CA 1
ATOM 5231 C C . VAL A 1 661 ? -22.185 -3.911 2.826 1.00 88.62 661 VAL A C 1
ATOM 5233 O O . VAL A 1 661 ? -22.275 -4.944 2.167 1.00 88.62 661 VAL A O 1
ATOM 5236 N N . GLU A 1 662 ? -21.175 -3.052 2.658 1.00 85.81 662 GLU A N 1
ATOM 5237 C CA . GLU A 1 662 ? -20.103 -3.234 1.666 1.00 85.81 662 GLU A CA 1
ATOM 5238 C C . GLU A 1 662 ? -19.250 -4.486 1.920 1.00 85.81 662 GLU A C 1
ATOM 5240 O O . GLU A 1 662 ? -18.776 -5.107 0.968 1.00 85.81 662 GLU A O 1
ATOM 5245 N N . LEU A 1 663 ? -19.029 -4.851 3.186 1.00 82.00 663 LEU A N 1
ATOM 5246 C CA . LEU A 1 663 ? -18.116 -5.937 3.558 1.00 82.00 663 LEU A CA 1
ATOM 5247 C C . LEU A 1 663 ? -18.813 -7.267 3.841 1.00 82.00 663 LEU A C 1
ATOM 5249 O O . LEU A 1 663 ? -18.253 -8.317 3.531 1.00 82.00 663 LEU A O 1
ATOM 5253 N N . LEU A 1 664 ? -20.000 -7.229 4.441 1.00 82.69 664 LEU A N 1
ATOM 5254 C CA . LEU A 1 664 ? -20.747 -8.410 4.878 1.00 82.69 664 LEU A CA 1
ATOM 5255 C C . LEU A 1 664 ? -21.957 -8.705 3.977 1.00 82.69 664 LEU A C 1
ATOM 5257 O O . LEU A 1 664 ? -22.533 -9.787 4.069 1.00 82.69 664 LEU A O 1
ATOM 5261 N N . GLY A 1 665 ? -22.325 -7.776 3.085 1.00 87.62 665 GLY A N 1
ATOM 5262 C CA . GLY A 1 665 ? -23.520 -7.873 2.243 1.00 87.62 665 GLY A CA 1
ATOM 5263 C C . GLY A 1 665 ? -24.808 -7.698 3.049 1.00 87.62 665 GLY A C 1
ATOM 5264 O O . GLY A 1 665 ? -24.805 -7.856 4.259 1.00 87.62 665 GLY A O 1
ATOM 5265 N N . LYS A 1 666 ? -25.942 -7.415 2.392 1.00 87.00 666 LYS A N 1
ATOM 5266 C CA . LYS A 1 666 ? -27.231 -7.068 3.044 1.00 87.00 666 LYS A CA 1
ATOM 5267 C C . LYS A 1 666 ? -27.743 -8.065 4.100 1.00 87.00 666 LYS A C 1
ATOM 5269 O O . LYS A 1 666 ? -28.591 -7.716 4.906 1.00 87.00 666 LYS A O 1
ATOM 5274 N N . GLN A 1 667 ? -27.249 -9.302 4.108 1.00 82.38 667 GLN A N 1
ATOM 5275 C CA . GLN A 1 667 ? -27.635 -10.310 5.099 1.00 82.38 667 GLN A CA 1
ATOM 5276 C C . GLN A 1 667 ? -27.185 -9.962 6.522 1.00 82.38 667 GLN A C 1
ATOM 5278 O O . GLN A 1 667 ? -27.796 -10.449 7.471 1.00 82.38 667 GLN A O 1
ATOM 5283 N N . TRP A 1 668 ? -26.157 -9.118 6.676 1.00 82.56 668 TRP A N 1
ATOM 5284 C CA . TRP A 1 668 ? -25.669 -8.704 7.991 1.00 82.56 668 TRP A CA 1
ATOM 5285 C C . TRP A 1 668 ? -26.776 -8.051 8.825 1.00 82.56 668 TRP A C 1
ATOM 5287 O O . TRP A 1 668 ? -26.889 -8.356 10.003 1.00 82.56 668 TRP A O 1
ATOM 5297 N N . GLU A 1 669 ? -27.649 -7.264 8.188 1.00 82.44 669 GLU A N 1
ATOM 5298 C CA . GLU A 1 669 ? -28.789 -6.592 8.818 1.00 82.44 669 GLU A CA 1
ATOM 5299 C C . GLU A 1 669 ? -29.711 -7.602 9.499 1.00 82.44 669 GLU A C 1
ATOM 5301 O O . GLU A 1 669 ? -30.053 -7.441 10.662 1.00 82.44 669 GLU A O 1
ATOM 5306 N N . LYS A 1 670 ? -30.043 -8.709 8.829 1.00 81.50 670 LYS A N 1
ATOM 5307 C CA . LYS A 1 670 ? -30.920 -9.736 9.411 1.00 81.50 670 LYS A CA 1
ATOM 5308 C C . LYS A 1 670 ? -30.320 -10.372 10.663 1.00 81.50 670 LYS A C 1
ATOM 5310 O O . LYS A 1 670 ? -31.047 -10.660 11.600 1.00 81.50 670 LYS A O 1
ATOM 5315 N N . LEU A 1 671 ? -29.009 -10.607 10.669 1.00 74.00 671 LEU A N 1
ATOM 5316 C CA . LEU A 1 671 ? -28.316 -11.183 11.825 1.00 74.00 671 LEU A CA 1
ATOM 5317 C C . LEU A 1 671 ? -28.154 -10.171 12.963 1.00 74.00 671 LEU A C 1
ATOM 5319 O O . LEU A 1 671 ? -28.052 -10.567 14.116 1.00 74.00 671 LEU A O 1
ATOM 5323 N N . TYR A 1 672 ? -28.112 -8.889 12.618 1.00 75.62 672 TYR A N 1
ATOM 5324 C CA . TYR A 1 672 ? -27.800 -7.798 13.526 1.00 75.62 672 TYR A CA 1
ATOM 5325 C C . TYR A 1 672 ? -29.042 -7.196 14.196 1.00 75.62 672 TYR A C 1
ATOM 5327 O O . TYR A 1 672 ? -29.061 -7.000 15.403 1.00 75.62 672 TYR A O 1
ATOM 5335 N N . TYR A 1 673 ? -30.106 -6.932 13.431 1.00 74.50 673 TYR A N 1
ATOM 5336 C CA . TYR A 1 673 ? -31.316 -6.262 13.923 1.00 74.50 673 TYR A CA 1
ATOM 5337 C C . TYR A 1 673 ? -32.217 -7.151 14.784 1.00 74.50 673 TYR A C 1
ATOM 5339 O O . TYR A 1 673 ? -33.119 -6.638 15.432 1.00 74.50 673 TYR A O 1
ATOM 5347 N N . LEU A 1 674 ? -31.993 -8.469 14.817 1.00 70.62 674 LEU A N 1
ATOM 5348 C CA . LEU A 1 674 ? -32.884 -9.430 15.482 1.00 70.62 674 LEU A CA 1
ATOM 5349 C C . LEU A 1 674 ? -32.901 -9.317 17.026 1.00 70.62 674 LEU A C 1
ATOM 5351 O O . LEU A 1 674 ? -33.629 -10.065 17.671 1.00 70.62 674 LEU A O 1
ATOM 5355 N N . GLY A 1 675 ? -32.132 -8.387 17.602 1.00 69.81 675 GLY A N 1
ATOM 5356 C CA . GLY A 1 675 ? -32.142 -8.038 19.027 1.00 69.81 675 GLY A CA 1
ATOM 5357 C C . GLY A 1 675 ? -31.530 -6.666 19.343 1.00 69.81 675 GLY A C 1
ATOM 5358 O O . GLY A 1 675 ? -31.097 -6.448 20.470 1.00 69.81 675 GLY A O 1
ATOM 5359 N N . SER A 1 676 ? -31.438 -5.767 18.354 1.00 76.81 676 SER A N 1
ATOM 5360 C CA . SER A 1 676 ? -31.009 -4.381 18.593 1.00 76.81 676 SER A CA 1
ATOM 5361 C C . SER A 1 676 ? -32.166 -3.603 19.226 1.00 76.81 676 SER A C 1
ATOM 5363 O O . SER A 1 676 ? -33.294 -3.788 18.762 1.00 76.81 676 SER A O 1
ATOM 5365 N N . PRO A 1 677 ? -31.901 -2.696 20.187 1.00 80.94 677 PRO A N 1
ATOM 5366 C CA . PRO A 1 677 ? -32.900 -1.745 20.668 1.00 80.94 677 PRO A CA 1
ATOM 5367 C C . PRO A 1 677 ? -33.565 -1.006 19.508 1.00 80.94 677 PRO A C 1
ATOM 5369 O O . PRO A 1 677 ? -32.912 -0.734 18.483 1.00 80.94 677 PRO A O 1
ATOM 5372 N N . GLN A 1 678 ? -34.850 -0.692 19.662 1.00 82.81 678 GLN A N 1
ATOM 5373 C CA . GLN A 1 678 ? -35.565 0.128 18.691 1.00 82.81 678 GLN A CA 1
ATOM 5374 C C . GLN A 1 678 ? -35.017 1.555 18.704 1.00 82.81 678 GLN A C 1
ATOM 5376 O O . GLN A 1 678 ? -34.475 2.035 19.694 1.00 82.81 678 GLN A O 1
ATOM 5381 N N . GLN A 1 679 ? -35.178 2.276 17.595 1.00 85.12 679 GLN A N 1
ATOM 5382 C CA . GLN A 1 679 ? -34.639 3.633 17.480 1.00 85.12 679 GLN A CA 1
ATOM 5383 C C . GLN A 1 679 ? -35.222 4.599 18.532 1.00 85.12 679 GLN A C 1
ATOM 5385 O O . GLN A 1 679 ? -34.565 5.566 18.903 1.00 85.12 679 GLN A O 1
ATOM 5390 N N . GLU A 1 680 ? -36.445 4.342 18.994 1.00 88.00 680 GLU A N 1
ATOM 5391 C CA . GLU A 1 680 ? -37.163 5.147 19.992 1.00 88.00 680 GLU A CA 1
ATOM 5392 C C . GLU A 1 680 ? -36.653 4.914 21.425 1.00 88.00 680 GLU A C 1
ATOM 5394 O O . GLU A 1 680 ? -36.830 5.763 22.296 1.00 88.00 680 GLU A O 1
ATOM 5399 N N . GLU A 1 681 ? -35.957 3.799 21.654 1.00 88.69 681 GLU A N 1
ATOM 5400 C CA . GLU A 1 681 ? -35.382 3.413 22.948 1.00 88.69 681 GLU A CA 1
ATOM 5401 C C . GLU A 1 681 ? -33.992 4.034 23.172 1.00 88.69 681 GLU A C 1
ATOM 5403 O O . GLU A 1 681 ? -33.364 3.814 24.205 1.00 88.69 681 GLU A O 1
ATOM 5408 N N . VAL A 1 682 ? -33.477 4.795 22.201 1.00 91.44 682 VAL A N 1
ATOM 5409 C CA . VAL A 1 682 ? -32.074 5.221 22.151 1.00 91.44 682 VAL A CA 1
ATOM 5410 C C . VAL A 1 682 ? -31.997 6.739 22.053 1.00 91.44 682 VAL A C 1
ATOM 5412 O O . VAL A 1 682 ? -32.313 7.326 21.016 1.00 91.44 682 VAL A O 1
ATOM 5415 N N . GLU A 1 683 ? -31.504 7.380 23.110 1.00 93.94 683 GLU A N 1
ATOM 5416 C CA . GLU A 1 683 ? -31.201 8.813 23.117 1.00 93.94 683 GLU A CA 1
ATOM 5417 C C . GLU A 1 683 ? -29.694 9.026 22.973 1.00 93.94 683 GLU A C 1
ATOM 5419 O O . GLU A 1 683 ? -28.907 8.402 23.680 1.00 93.94 683 GLU A O 1
ATOM 5424 N N . ILE A 1 684 ? -29.278 9.899 22.055 1.00 94.12 684 ILE A N 1
ATOM 5425 C CA . ILE A 1 684 ? -27.864 10.136 21.741 1.00 94.12 684 ILE A CA 1
ATOM 5426 C C . ILE A 1 684 ? -27.507 11.565 22.122 1.00 94.12 684 ILE A C 1
ATOM 5428 O O . ILE A 1 684 ? -28.208 12.505 21.748 1.00 94.12 684 ILE A O 1
ATOM 5432 N N . TYR A 1 685 ? -26.387 11.721 22.817 1.00 94.94 685 TYR A N 1
ATOM 5433 C CA . TYR A 1 685 ? -25.883 12.998 23.292 1.00 94.94 685 TYR A CA 1
ATOM 5434 C C . TYR A 1 685 ? -24.478 13.242 22.742 1.00 94.94 685 TYR A C 1
ATOM 5436 O O . TYR A 1 685 ? -23.576 12.412 22.852 1.00 94.94 685 TYR A O 1
ATOM 5444 N N . VAL A 1 686 ? -24.316 14.404 22.112 1.00 91.19 686 VAL A N 1
ATOM 5445 C CA . VAL A 1 686 ? -23.015 14.941 21.683 1.00 91.19 686 VAL A CA 1
ATOM 5446 C C . VAL A 1 686 ? -22.441 15.893 22.743 1.00 91.19 686 VAL A C 1
ATOM 5448 O O . VAL A 1 686 ? -21.236 16.106 22.801 1.00 91.19 686 VAL A O 1
ATOM 5451 N N . ASP A 1 687 ? -23.311 16.452 23.586 1.00 90.44 687 ASP A N 1
ATOM 5452 C CA . ASP A 1 687 ? -22.979 17.376 24.667 1.00 90.44 687 ASP A CA 1
ATOM 5453 C C . ASP A 1 687 ? -23.059 16.654 26.020 1.00 90.44 687 ASP A C 1
ATOM 5455 O O . ASP A 1 687 ? -24.130 16.191 26.428 1.00 90.44 687 ASP A O 1
ATOM 5459 N N . ASN A 1 688 ? -21.919 16.592 26.707 1.00 91.00 688 ASN A N 1
ATOM 5460 C CA . ASN A 1 688 ? -21.745 15.858 27.957 1.00 91.00 688 ASN A CA 1
ATOM 5461 C C . ASN A 1 688 ? -22.574 16.421 29.114 1.00 91.00 688 ASN A C 1
ATOM 5463 O O . ASN A 1 688 ? -23.060 15.661 29.953 1.00 91.00 688 ASN A O 1
ATOM 5467 N N . GLU A 1 689 ? -22.818 17.730 29.141 1.00 92.12 689 GLU A N 1
ATOM 5468 C CA . GLU A 1 689 ? -23.627 18.323 30.206 1.00 92.12 689 GLU A CA 1
ATOM 5469 C C . GLU A 1 689 ? -25.100 17.924 30.061 1.00 92.12 689 GLU A C 1
ATOM 5471 O O . GLU A 1 689 ? -25.749 17.565 31.046 1.00 92.12 689 GLU A O 1
ATOM 5476 N N . LYS A 1 690 ? -25.612 17.856 28.824 1.00 93.94 690 LYS A N 1
ATOM 5477 C CA . LYS A 1 690 ? -26.968 17.348 28.554 1.00 93.94 690 LYS A CA 1
ATOM 5478 C C . LYS A 1 690 ? -27.099 15.866 28.894 1.00 93.94 690 LYS A C 1
ATOM 5480 O O . LYS A 1 690 ? -28.120 15.457 29.444 1.00 93.94 690 LYS A O 1
ATOM 5485 N N . PHE A 1 691 ? -26.072 15.071 28.597 1.00 94.81 691 PHE A N 1
ATOM 5486 C CA . PHE A 1 691 ? -26.041 13.660 28.975 1.00 94.81 691 PHE A CA 1
ATOM 5487 C C . PHE A 1 691 ? -26.093 13.483 30.497 1.00 94.81 691 PHE A C 1
ATOM 5489 O O . PHE A 1 691 ? -26.948 12.752 31.001 1.00 94.81 691 PHE A O 1
ATOM 5496 N N . LYS A 1 692 ? -25.236 14.189 31.247 1.00 93.50 692 LYS A N 1
ATOM 5497 C CA . LYS A 1 692 ? -25.222 14.141 32.718 1.00 93.50 692 LYS A CA 1
ATOM 5498 C C . LYS A 1 692 ? -26.559 14.558 33.322 1.00 93.50 692 LYS A C 1
ATOM 5500 O O . LYS A 1 692 ? -27.047 13.870 34.218 1.00 93.50 692 LYS A O 1
ATOM 5505 N N . GLN A 1 693 ? -27.154 15.644 32.822 1.00 95.25 693 GLN A N 1
ATOM 5506 C CA . GLN A 1 693 ? -28.480 16.101 33.248 1.00 95.25 693 GLN A CA 1
ATOM 5507 C C . GLN A 1 693 ? -29.524 15.007 33.031 1.00 95.25 693 GLN A C 1
ATOM 5509 O O . GLN A 1 693 ? -30.227 14.643 33.971 1.00 95.25 693 GLN A O 1
ATOM 5514 N N . ARG A 1 694 ? -29.551 14.393 31.842 1.00 95.06 694 ARG A N 1
ATOM 5515 C CA . ARG A 1 694 ? -30.493 13.310 31.544 1.00 95.06 694 ARG A CA 1
ATOM 5516 C C . ARG A 1 694 ? -30.306 12.097 32.452 1.00 95.06 694 ARG A C 1
ATOM 5518 O O . ARG A 1 694 ? -31.278 11.544 32.959 1.00 95.06 694 ARG A O 1
ATOM 5525 N N . VAL A 1 695 ? -29.065 11.671 32.672 1.00 92.56 695 VAL A N 1
ATOM 5526 C CA . VAL A 1 695 ? -28.767 10.539 33.563 1.00 92.56 695 VAL A CA 1
ATOM 5527 C C . VAL A 1 695 ? -29.179 10.857 35.005 1.00 92.56 695 VAL A C 1
ATOM 5529 O O . VAL A 1 695 ? -29.683 9.974 35.700 1.00 92.56 695 VAL A O 1
ATOM 5532 N N . ALA A 1 696 ? -29.000 12.100 35.460 1.00 92.94 696 ALA A N 1
ATOM 5533 C CA . ALA A 1 696 ? -29.439 12.543 36.781 1.00 92.94 696 ALA A CA 1
ATOM 5534 C C . ALA A 1 696 ? -30.973 12.572 36.907 1.00 92.94 696 ALA A C 1
ATOM 5536 O O . ALA A 1 696 ? -31.497 12.061 37.896 1.00 92.94 696 ALA A O 1
ATOM 5537 N N . GLU A 1 697 ? -31.689 13.086 35.900 1.00 92.81 697 GLU A N 1
ATOM 5538 C CA . GLU A 1 697 ? -33.160 13.055 35.832 1.00 92.81 697 GLU A CA 1
ATOM 5539 C C . GLU A 1 697 ? -33.695 11.624 35.943 1.00 92.81 697 GLU A C 1
ATOM 5541 O O . GLU A 1 697 ? -34.607 11.351 36.723 1.00 92.81 697 GLU A O 1
ATOM 5546 N N . LEU A 1 698 ? -33.090 10.691 35.203 1.00 88.75 698 LEU A N 1
ATOM 5547 C CA . LEU A 1 698 ? -33.495 9.288 35.217 1.00 88.75 698 LEU A CA 1
ATOM 5548 C C . LEU A 1 698 ? -33.267 8.650 36.589 1.00 88.75 698 LEU A C 1
ATOM 5550 O O . LEU A 1 698 ? -34.170 7.999 37.110 1.00 88.75 698 LEU A O 1
ATOM 5554 N N . LYS A 1 699 ? -32.115 8.899 37.224 1.00 88.12 699 LYS A N 1
ATOM 5555 C CA . LYS A 1 699 ? -31.851 8.433 38.596 1.00 88.12 699 LYS A CA 1
ATOM 5556 C C . LYS A 1 699 ? -32.843 9.018 39.606 1.00 88.12 699 LYS A C 1
ATOM 5558 O O . LYS A 1 699 ? -33.331 8.282 40.460 1.00 88.12 699 LYS A O 1
ATOM 5563 N N . GLY A 1 700 ? -33.168 10.305 39.482 1.00 87.94 700 GLY A N 1
ATOM 5564 C CA . GLY A 1 700 ? -34.152 10.973 40.335 1.00 87.94 700 GLY A CA 1
ATOM 5565 C C . GLY A 1 700 ? -35.559 10.388 40.187 1.00 87.94 700 GLY A C 1
ATOM 5566 O O . GLY A 1 700 ? -36.218 10.131 41.192 1.00 87.94 700 GLY A O 1
ATOM 5567 N N . SER A 1 701 ? -35.990 10.102 38.953 1.00 84.81 701 SER A N 1
ATOM 5568 C CA . SER A 1 701 ? -37.311 9.511 38.683 1.00 84.81 701 SER A CA 1
ATOM 5569 C C . SER A 1 701 ? -37.472 8.101 39.263 1.00 84.81 701 SER A C 1
ATOM 5571 O O . SER A 1 701 ? -38.518 7.779 39.820 1.00 84.81 701 SER A O 1
ATOM 5573 N N . VAL A 1 702 ? -36.415 7.279 39.220 1.00 81.62 702 VAL A N 1
ATOM 5574 C CA . VAL A 1 702 ? -36.419 5.937 39.827 1.00 81.62 702 VAL A CA 1
ATOM 5575 C C . VAL A 1 702 ? -36.553 6.031 41.346 1.00 81.62 702 VAL A C 1
ATOM 5577 O O . VAL A 1 702 ? -37.306 5.271 41.947 1.00 81.62 702 VAL A O 1
ATOM 5580 N N . GLN A 1 703 ? -35.862 6.989 41.967 1.00 81.19 703 GLN A N 1
ATOM 5581 C CA . GLN A 1 703 ? -35.911 7.180 43.414 1.00 81.19 703 GLN A CA 1
ATOM 5582 C C . GLN A 1 703 ? -37.279 7.704 43.883 1.00 81.19 703 GLN A C 1
ATOM 5584 O O . GLN A 1 703 ? -37.776 7.255 44.912 1.00 81.19 703 GLN A O 1
ATOM 5589 N N . GLN A 1 704 ? -37.919 8.593 43.113 1.00 80.75 704 GLN A N 1
ATOM 5590 C CA . GLN A 1 704 ? -39.284 9.059 43.390 1.00 80.75 704 GLN A CA 1
ATOM 5591 C C . GLN A 1 704 ? -40.326 7.945 43.235 1.00 80.75 704 GLN A C 1
ATOM 5593 O O . GLN A 1 704 ? -41.181 7.795 44.105 1.00 80.75 704 GLN A O 1
ATOM 5598 N N . ASN A 1 705 ? -40.229 7.131 42.179 1.00 77.50 705 ASN A N 1
ATOM 5599 C CA . ASN A 1 705 ? -41.148 6.011 41.982 1.00 77.50 705 ASN A CA 1
ATOM 5600 C C . ASN A 1 705 ? -41.002 4.957 43.092 1.00 77.50 705 ASN A C 1
ATOM 5602 O O . ASN A 1 705 ? -42.012 4.475 43.596 1.00 77.50 705 ASN A O 1
ATOM 5606 N N . ALA A 1 706 ? -39.774 4.649 43.526 1.00 77.31 706 ALA A N 1
ATOM 5607 C CA . ALA A 1 706 ? -39.540 3.724 44.638 1.00 77.31 706 ALA A CA 1
ATOM 5608 C C . ALA A 1 706 ? -40.196 4.205 45.946 1.00 77.31 706 ALA A C 1
ATOM 5610 O O . ALA A 1 706 ? -40.856 3.419 46.617 1.00 77.31 706 ALA A O 1
ATOM 5611 N N . LEU A 1 707 ? -40.092 5.504 46.257 1.00 76.56 707 LEU A N 1
ATOM 5612 C CA . LEU A 1 707 ? -40.735 6.101 47.434 1.00 76.56 707 LEU A CA 1
ATOM 5613 C C . LEU A 1 707 ? -42.271 6.065 47.343 1.00 76.56 707 LEU A C 1
ATOM 5615 O O . LEU A 1 707 ? -42.933 5.756 48.326 1.00 76.56 707 LEU A O 1
ATOM 5619 N N . SER A 1 708 ? -42.847 6.315 46.160 1.00 72.56 708 SER A N 1
ATOM 5620 C CA . SER A 1 708 ? -44.309 6.269 45.976 1.00 72.56 708 SER A CA 1
ATOM 5621 C C . SER A 1 708 ? -44.914 4.863 46.096 1.00 72.56 708 SER A C 1
ATOM 5623 O O . SER A 1 708 ? -46.085 4.725 46.436 1.00 72.56 708 SER A O 1
ATOM 5625 N N . VAL A 1 709 ? -44.128 3.813 45.827 1.00 71.69 709 VAL A N 1
ATOM 5626 C CA . VAL A 1 709 ? -44.582 2.418 45.950 1.00 71.69 709 VAL A CA 1
ATOM 5627 C C . VAL A 1 709 ? -44.566 1.955 47.411 1.00 71.69 709 VAL A C 1
ATOM 5629 O O . VAL A 1 709 ? -45.433 1.178 47.806 1.00 71.69 709 VAL A O 1
ATOM 5632 N N . GLU A 1 710 ? -43.637 2.453 48.234 1.00 64.31 710 GLU A N 1
ATOM 5633 C CA . GLU A 1 710 ? -43.605 2.131 49.667 1.00 64.31 710 GLU A CA 1
ATOM 5634 C C . GLU A 1 710 ? -44.788 2.764 50.424 1.00 64.31 710 GLU A C 1
ATOM 5636 O O . GLU A 1 710 ? -45.428 2.064 51.213 1.00 64.31 710 GLU A O 1
ATOM 5641 N N . ASP A 1 711 ? -45.172 4.009 50.109 1.00 58.28 711 ASP A N 1
ATOM 5642 C CA . ASP A 1 711 ? -46.294 4.703 50.774 1.00 58.28 711 ASP A CA 1
ATOM 5643 C C . ASP A 1 711 ? -47.673 4.071 50.493 1.00 58.28 711 ASP A C 1
ATOM 5645 O O . ASP A 1 711 ? -48.561 4.122 51.341 1.00 58.28 711 ASP A O 1
ATOM 5649 N N . HIS A 1 712 ? -47.869 3.405 49.349 1.00 56.41 712 HIS A N 1
ATOM 5650 C CA . HIS A 1 712 ? -49.132 2.712 49.039 1.00 56.41 712 HIS A CA 1
ATOM 5651 C C . HIS A 1 712 ? -49.204 1.266 49.547 1.00 56.41 712 HIS A C 1
ATOM 5653 O O . HIS A 1 712 ? -50.269 0.654 49.503 1.00 56.41 712 HIS A O 1
ATOM 5659 N N . SER A 1 713 ? -48.109 0.715 50.075 1.00 54.22 713 SER A N 1
ATOM 5660 C CA . SER A 1 713 ? -48.088 -0.650 50.623 1.00 54.22 713 SER A CA 1
ATOM 5661 C C . SER A 1 713 ? -48.454 -0.738 52.113 1.00 54.22 713 SER A C 1
ATOM 5663 O O . SER A 1 713 ? -48.617 -1.840 52.636 1.00 54.22 713 SER A O 1
ATOM 5665 N N . ALA A 1 714 ? -48.617 0.404 52.795 1.00 54.38 714 ALA A N 1
ATOM 5666 C CA . ALA A 1 714 ? -48.924 0.467 54.226 1.00 54.38 714 ALA A CA 1
ATOM 5667 C C . ALA A 1 714 ? -50.408 0.728 54.564 1.00 54.38 714 ALA A C 1
ATOM 5669 O O . ALA A 1 714 ? -50.784 0.556 55.722 1.00 54.38 714 ALA A O 1
ATOM 5670 N N . GLU A 1 715 ? -51.256 1.105 53.598 1.00 53.03 715 GLU A N 1
ATOM 5671 C CA . GLU A 1 715 ? -52.669 1.447 53.863 1.00 53.03 715 GLU A CA 1
ATOM 5672 C C . GLU A 1 715 ? -53.704 0.413 53.389 1.00 53.03 715 GLU A C 1
ATOM 5674 O O . GLU A 1 715 ? -54.867 0.528 53.768 1.00 53.03 715 GLU A O 1
ATOM 5679 N N . ASP A 1 716 ? -53.313 -0.641 52.663 1.00 47.25 716 ASP A N 1
ATOM 5680 C CA . ASP A 1 716 ? -54.274 -1.592 52.082 1.00 47.25 716 ASP A CA 1
ATOM 5681 C C . ASP A 1 716 ? -54.217 -2.983 52.740 1.00 47.25 716 ASP A C 1
ATOM 5683 O O . ASP A 1 716 ? -53.776 -3.989 52.181 1.00 47.25 716 ASP A O 1
ATOM 5687 N N . SER A 1 717 ? -54.667 -3.031 53.996 1.00 45.09 717 SER A N 1
ATOM 5688 C CA . SER A 1 717 ? -55.025 -4.268 54.702 1.00 45.09 717 SER A CA 1
A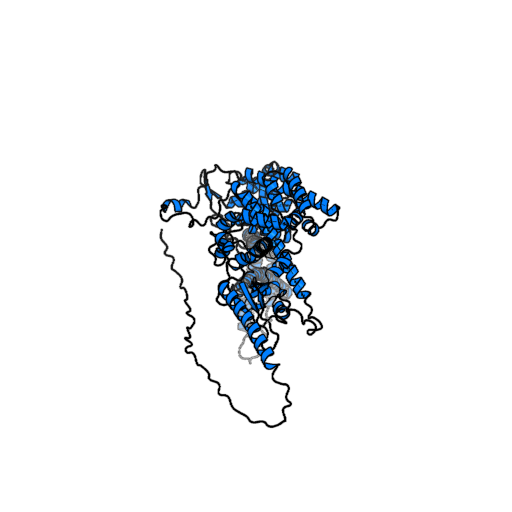TOM 5689 C C . SER A 1 717 ? -56.483 -4.229 55.174 1.00 45.09 717 SER A C 1
ATOM 5691 O O . SER A 1 717 ? -56.771 -4.459 56.351 1.00 45.09 717 SER A O 1
ATOM 5693 N N . ALA A 1 718 ? -57.415 -3.931 54.267 1.00 52.94 718 ALA A N 1
ATOM 5694 C CA . ALA A 1 718 ? -58.846 -4.133 54.484 1.00 52.94 718 ALA A CA 1
ATOM 5695 C C . ALA A 1 718 ? -59.479 -4.801 53.245 1.00 52.94 718 ALA A C 1
ATOM 5697 O O . ALA A 1 718 ? -59.147 -4.438 52.122 1.00 52.94 718 ALA A O 1
ATOM 5698 N N . PRO A 1 719 ? -60.359 -5.806 53.410 1.00 48.22 719 PRO A N 1
ATOM 5699 C CA . PRO A 1 719 ? -60.911 -6.547 52.282 1.00 48.22 719 PRO A CA 1
ATOM 5700 C C . PRO A 1 719 ? -62.010 -5.737 51.580 1.00 48.22 719 PRO A C 1
ATOM 5702 O O . PRO A 1 719 ? -63.029 -5.409 52.190 1.00 48.22 719 PRO A O 1
ATOM 5705 N N . GLU A 1 720 ? -61.833 -5.459 50.288 1.00 41.00 720 GLU A N 1
ATOM 5706 C CA . GLU A 1 720 ? -62.879 -4.891 49.431 1.00 41.00 720 GLU A CA 1
ATOM 5707 C C . GLU A 1 720 ? -63.971 -5.925 49.086 1.00 41.00 720 GLU A C 1
ATOM 5709 O O . GLU A 1 720 ? -63.661 -7.080 48.765 1.00 41.00 720 GLU A O 1
ATOM 5714 N N . PRO A 1 721 ? -65.260 -5.530 49.075 1.00 45.41 721 PRO A N 1
ATOM 5715 C CA . PRO A 1 721 ? -66.323 -6.289 48.441 1.00 45.41 721 PRO A CA 1
ATOM 5716 C C . PRO A 1 721 ? -66.514 -5.876 46.972 1.00 45.41 721 PRO A C 1
ATOM 5718 O O . PRO A 1 721 ? -66.357 -4.725 46.579 1.00 45.41 721 PRO A O 1
ATOM 5721 N N . ALA A 1 722 ? -66.927 -6.850 46.166 1.00 43.88 722 ALA A N 1
ATOM 5722 C CA . ALA A 1 722 ? -67.278 -6.698 44.762 1.00 43.88 722 ALA A CA 1
ATOM 5723 C C . ALA A 1 722 ? -68.428 -5.701 44.521 1.00 43.88 722 ALA A C 1
ATOM 5725 O O . ALA A 1 722 ? -69.454 -5.803 45.191 1.00 43.88 722 ALA A O 1
ATOM 5726 N N . LEU A 1 723 ? -68.321 -4.857 43.482 1.00 35.59 723 LEU A N 1
ATOM 5727 C CA . LEU A 1 723 ? -69.220 -4.839 42.309 1.00 35.59 723 LEU A CA 1
ATOM 5728 C C . LEU A 1 723 ? -69.039 -3.603 41.401 1.00 35.59 723 LEU A C 1
ATOM 5730 O O . LEU A 1 723 ? -68.865 -2.474 41.840 1.00 35.59 723 LEU A O 1
ATOM 5734 N N . THR A 1 724 ? -69.287 -3.889 40.119 1.00 33.25 724 THR A N 1
ATOM 5735 C CA . THR A 1 724 ? -69.875 -3.064 39.047 1.00 33.25 724 THR A CA 1
ATOM 5736 C C . THR A 1 724 ? -69.049 -2.024 38.288 1.00 33.25 724 THR A C 1
ATOM 5738 O O . THR A 1 724 ? -68.603 -0.999 38.781 1.00 33.25 724 THR A O 1
ATOM 5741 N N . SER A 1 725 ? -68.994 -2.320 36.990 1.00 44.03 725 SER A N 1
ATOM 5742 C CA . SER A 1 725 ? -68.699 -1.484 35.839 1.00 44.03 725 SER A CA 1
ATOM 5743 C C . SER A 1 725 ? -69.521 -0.195 35.777 1.00 44.03 725 SER A C 1
ATOM 5745 O O . SER A 1 725 ? -70.746 -0.267 35.701 1.00 44.03 725 SER A O 1
ATOM 5747 N N . GLU A 1 726 ? -68.849 0.942 35.609 1.00 34.53 726 GLU A N 1
ATOM 5748 C CA . GLU A 1 726 ? -69.416 2.101 34.919 1.00 34.53 726 GLU A CA 1
ATOM 5749 C C . GLU A 1 726 ? -68.327 2.844 34.133 1.00 34.53 726 GLU A C 1
ATOM 5751 O O . GLU A 1 726 ? -67.253 3.172 34.634 1.00 34.53 726 GLU A O 1
ATOM 5756 N N . GLN A 1 727 ? -68.603 3.032 32.842 1.00 42.28 727 GLN A N 1
ATOM 5757 C CA . GLN A 1 727 ? -67.786 3.775 31.890 1.00 42.28 727 GLN A CA 1
ATOM 5758 C C . GLN A 1 727 ? -67.755 5.259 32.261 1.00 42.28 727 GLN A C 1
ATOM 5760 O O . GLN A 1 727 ? -68.806 5.890 32.345 1.00 42.28 727 GLN A O 1
ATOM 5765 N N . VAL A 1 728 ? -66.562 5.853 32.320 1.00 35.72 728 VAL A N 1
ATOM 5766 C CA . VAL A 1 728 ? -66.404 7.311 32.236 1.00 35.72 728 VAL A CA 1
ATOM 5767 C C . VAL A 1 728 ? -65.339 7.648 31.199 1.00 35.72 728 VAL A C 1
ATOM 5769 O O . VAL A 1 728 ? -64.176 7.262 31.297 1.00 35.72 728 VAL A O 1
ATOM 5772 N N . ALA A 1 729 ? -65.780 8.364 30.167 1.00 39.19 729 ALA A N 1
ATOM 5773 C CA . ALA A 1 729 ?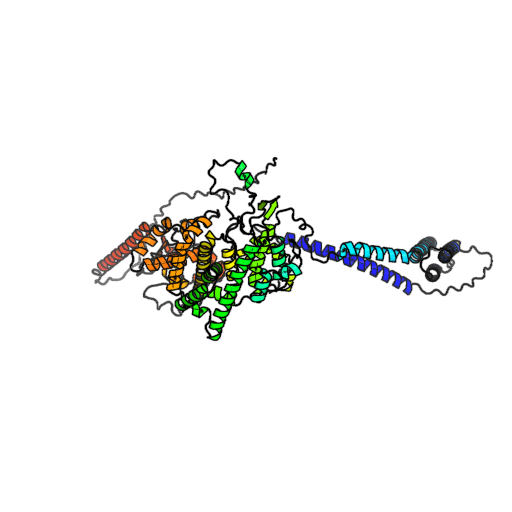 -64.967 8.901 29.091 1.00 39.19 729 ALA A CA 1
ATOM 5774 C C . ALA A 1 729 ? -64.110 10.076 29.595 1.00 39.19 729 ALA A C 1
ATOM 5776 O O . ALA A 1 729 ? -64.635 11.120 29.977 1.00 39.19 729 ALA A O 1
ATOM 5777 N N . GLY A 1 730 ? -62.785 9.913 29.556 1.00 31.42 730 GLY A N 1
ATOM 5778 C CA . GLY A 1 730 ? -61.810 10.974 29.806 1.00 31.42 730 GLY A CA 1
ATOM 5779 C C . GLY A 1 730 ? -61.337 11.616 28.501 1.00 31.42 730 GLY A C 1
ATOM 5780 O O . GLY A 1 730 ? -60.725 10.968 27.657 1.00 31.42 730 GLY A O 1
ATOM 5781 N N . SER A 1 731 ? -61.637 12.901 28.338 1.00 29.77 731 SER A N 1
ATOM 5782 C CA . SER A 1 731 ? -61.330 13.741 27.177 1.00 29.77 731 SER A CA 1
ATOM 5783 C C . SER A 1 731 ? -59.827 13.870 26.882 1.00 29.77 731 SER A C 1
ATOM 5785 O O . SER A 1 731 ? -59.070 14.391 27.703 1.00 29.77 731 SER A O 1
ATOM 5787 N N . SER A 1 732 ? -59.405 13.511 25.666 1.00 31.28 732 SER A N 1
ATOM 5788 C CA . SER A 1 732 ? -58.067 13.799 25.141 1.00 31.28 732 SER A CA 1
ATOM 5789 C C . SER A 1 732 ? -57.945 15.275 24.731 1.00 31.28 732 SER A C 1
ATOM 5791 O O . SER A 1 732 ? -58.521 15.696 23.725 1.00 31.28 732 SER A O 1
ATOM 5793 N N . LYS A 1 733 ? -57.165 16.074 25.467 1.00 33.06 733 LYS A N 1
ATOM 5794 C CA . LYS A 1 733 ? -56.697 17.387 24.992 1.00 33.06 733 LYS A CA 1
ATOM 5795 C C . LYS A 1 733 ? -55.513 17.187 24.041 1.00 33.06 733 LYS A C 1
ATOM 5797 O O . LYS A 1 733 ? -54.374 17.051 24.474 1.00 33.06 733 LYS A O 1
ATOM 5802 N N . GLN A 1 734 ? -55.791 17.184 22.738 1.00 30.52 734 GLN A N 1
ATOM 5803 C CA . GLN A 1 734 ? -54.784 17.411 21.700 1.00 30.52 734 GLN A CA 1
ATOM 5804 C C . GLN A 1 734 ? -54.370 18.887 21.715 1.00 30.52 734 GLN A C 1
ATOM 5806 O O . GLN A 1 734 ? -55.189 19.772 21.473 1.00 30.52 734 GLN A O 1
ATOM 5811 N N . VAL A 1 735 ? -53.089 19.151 21.967 1.00 33.88 735 VAL A N 1
ATOM 5812 C CA . VAL A 1 735 ? -52.464 20.451 21.702 1.00 33.88 735 VAL A CA 1
ATOM 5813 C C . VAL A 1 735 ? -51.870 20.397 20.297 1.00 33.88 735 VAL A C 1
ATOM 5815 O O . VAL A 1 735 ? -50.900 19.687 20.042 1.00 33.88 735 VAL A O 1
ATOM 5818 N N . ALA A 1 736 ? -52.483 21.133 19.372 1.00 31.00 736 ALA A N 1
ATOM 5819 C CA . ALA A 1 736 ? -51.968 21.366 18.031 1.00 31.00 736 ALA A CA 1
ATOM 5820 C C . ALA A 1 736 ? -50.897 22.472 18.069 1.00 31.00 736 ALA A C 1
ATOM 5822 O O . ALA A 1 736 ? -51.199 23.620 18.388 1.00 31.00 736 ALA A O 1
ATOM 5823 N N . GLY A 1 737 ? -49.651 22.130 17.734 1.00 30.84 737 GLY A N 1
ATOM 5824 C CA . GLY A 1 737 ? -48.588 23.092 17.418 1.00 30.84 737 GLY A CA 1
ATOM 5825 C C . GLY A 1 737 ? -48.517 23.357 15.903 1.00 30.84 737 GLY A C 1
ATOM 5826 O O . GLY A 1 737 ? -48.744 22.425 15.125 1.00 30.84 737 GLY A O 1
ATOM 5827 N N . PRO A 1 738 ? -48.236 24.593 15.441 1.00 37.03 738 PRO A N 1
ATOM 5828 C CA . PRO A 1 738 ? -48.434 24.967 14.046 1.00 37.03 738 PRO A CA 1
ATOM 5829 C C . PRO A 1 738 ? -47.216 24.742 13.132 1.00 37.03 738 PRO A C 1
ATOM 5831 O O . PRO A 1 738 ? -46.060 24.892 13.514 1.00 37.03 738 PRO A O 1
ATOM 5834 N N . SER A 1 739 ? -47.556 24.560 11.853 1.00 30.58 739 SER A N 1
ATOM 5835 C CA . SER A 1 739 ? -46.797 24.877 10.631 1.00 30.58 739 SER A CA 1
ATOM 5836 C C . SER A 1 739 ? -45.722 23.894 10.130 1.00 30.58 739 SER A C 1
ATOM 5838 O O . SER A 1 739 ? -44.558 23.907 10.511 1.00 30.58 739 SER A O 1
ATOM 5840 N N . LYS A 1 740 ? -46.116 23.108 9.117 1.00 31.89 740 LYS A N 1
ATOM 5841 C CA . LYS A 1 740 ? -45.219 22.616 8.063 1.00 31.89 740 LYS A CA 1
ATOM 5842 C C . LYS A 1 740 ? -45.053 23.725 7.018 1.00 31.89 740 LYS A C 1
ATOM 5844 O O . LYS A 1 740 ? -45.976 23.965 6.243 1.00 31.89 740 LYS A O 1
ATOM 5849 N N . GLN A 1 741 ? -43.884 24.358 6.952 1.00 31.17 741 GLN A N 1
ATOM 5850 C CA . GLN A 1 741 ? -43.419 24.989 5.714 1.00 31.17 741 GLN A CA 1
ATOM 5851 C C . GLN A 1 741 ? -42.700 23.927 4.880 1.00 31.17 741 GLN A C 1
ATOM 5853 O O . GLN A 1 741 ? -41.654 23.402 5.255 1.00 31.17 741 GLN A O 1
ATOM 5858 N N . VAL A 1 742 ? -43.307 23.581 3.747 1.00 33.84 742 VAL A N 1
ATOM 5859 C CA . VAL A 1 742 ? -42.723 22.712 2.727 1.00 33.84 742 VAL A CA 1
ATOM 5860 C C . VAL A 1 742 ? -41.797 23.569 1.865 1.00 33.84 742 VAL A C 1
ATOM 5862 O O . VAL A 1 742 ? -42.263 24.319 1.012 1.00 33.84 742 VAL A O 1
ATOM 5865 N N . ALA A 1 743 ? -40.487 23.461 2.077 1.00 30.70 743 ALA A N 1
ATOM 5866 C CA . ALA A 1 743 ? -39.493 23.940 1.122 1.00 30.70 743 ALA A CA 1
ATOM 5867 C C . ALA A 1 743 ? -39.213 22.820 0.106 1.00 30.70 743 ALA A C 1
ATOM 5869 O O . ALA A 1 743 ? -38.686 21.762 0.452 1.00 30.70 743 ALA A O 1
ATOM 5870 N N . GLY A 1 744 ? -39.622 23.032 -1.147 1.00 31.67 744 GLY A N 1
ATOM 5871 C CA . GLY A 1 744 ? -39.310 22.133 -2.259 1.00 31.67 744 GLY A CA 1
ATOM 5872 C C . GLY A 1 744 ? -37.808 22.114 -2.592 1.00 31.67 744 GLY A C 1
ATOM 5873 O O . GLY A 1 744 ? -37.083 23.047 -2.244 1.00 31.67 744 GLY A O 1
ATOM 5874 N N . PRO A 1 745 ? -37.309 21.072 -3.279 1.00 30.72 745 PRO A N 1
ATOM 5875 C CA . PRO A 1 745 ? -35.894 20.962 -3.608 1.00 30.72 745 PRO A CA 1
ATOM 5876 C C . PRO A 1 745 ? -35.505 21.968 -4.701 1.00 30.72 745 PRO A C 1
ATOM 5878 O O . PRO A 1 745 ? -35.963 21.872 -5.843 1.00 30.72 745 PRO A O 1
ATOM 5881 N N . SER A 1 746 ? -34.610 22.904 -4.380 1.00 30.00 746 SER A N 1
ATOM 5882 C CA . SER A 1 746 ? -33.951 23.756 -5.369 1.00 30.00 746 SER A CA 1
ATOM 5883 C C . SER A 1 746 ? -32.950 22.924 -6.182 1.00 30.00 746 SER A C 1
ATOM 5885 O O . SER A 1 746 ? -31.847 22.594 -5.751 1.00 30.00 746 SER A O 1
ATOM 5887 N N . LYS A 1 747 ? -33.334 22.557 -7.407 1.00 33.50 747 LYS A N 1
ATOM 5888 C CA . LYS A 1 747 ? -32.383 22.111 -8.432 1.00 33.50 747 LYS A CA 1
ATOM 5889 C C . LYS A 1 747 ? -31.624 23.335 -8.947 1.00 33.50 747 LYS A C 1
ATOM 5891 O O . LYS A 1 747 ? -32.076 23.983 -9.885 1.00 33.50 747 LYS A O 1
ATOM 5896 N N . GLN A 1 748 ? -30.465 23.637 -8.369 1.00 30.03 748 GLN A N 1
ATOM 5897 C CA . GLN A 1 748 ? -29.473 24.467 -9.054 1.00 30.03 748 GLN A CA 1
ATOM 5898 C C . GLN A 1 748 ? -28.668 23.586 -10.013 1.00 30.03 748 GLN A C 1
ATOM 5900 O O . GLN A 1 748 ? -27.862 22.747 -9.612 1.00 30.03 748 GLN A O 1
ATOM 5905 N N . VAL A 1 749 ? -28.940 23.766 -11.303 1.00 32.00 749 VAL A N 1
ATOM 5906 C CA . VAL A 1 749 ? -28.121 23.266 -12.406 1.00 32.00 749 VAL A CA 1
ATOM 5907 C C . VAL A 1 749 ? -27.028 24.305 -12.648 1.00 32.00 749 VAL A C 1
ATOM 5909 O O . VAL A 1 749 ? -27.321 25.415 -13.081 1.00 32.00 749 VAL A O 1
ATOM 5912 N N . ALA A 1 750 ? -25.774 23.959 -12.358 1.00 29.14 750 ALA A N 1
ATOM 5913 C CA . ALA A 1 750 ? -24.627 24.761 -12.767 1.00 29.14 750 ALA A CA 1
ATOM 5914 C C . ALA A 1 750 ? -24.442 24.625 -14.289 1.00 29.14 750 ALA A C 1
ATOM 5916 O O . ALA A 1 750 ? -24.217 23.524 -14.798 1.00 29.14 750 ALA A O 1
ATOM 5917 N N . GLY A 1 751 ? -24.591 25.734 -15.016 1.00 31.12 751 GLY A N 1
ATOM 5918 C CA . GLY A 1 751 ? -24.262 25.822 -16.439 1.00 31.12 751 GLY A CA 1
ATOM 5919 C C . GLY A 1 751 ? -22.744 25.811 -16.682 1.00 31.12 751 GLY A C 1
ATOM 5920 O O . GLY A 1 751 ? -21.972 26.069 -15.758 1.00 31.12 751 GLY A O 1
ATOM 5921 N N . PRO A 1 752 ? -22.289 25.510 -17.910 1.00 30.02 752 PRO A N 1
ATOM 5922 C CA . PRO A 1 752 ? -20.869 25.451 -18.234 1.00 30.02 752 PRO A CA 1
ATOM 5923 C C . PRO A 1 752 ? -20.271 26.862 -18.351 1.00 30.02 752 PRO A C 1
ATOM 5925 O O . PRO A 1 752 ? -20.764 27.697 -19.110 1.00 30.02 752 PRO A O 1
ATOM 5928 N N . SER A 1 753 ? -19.180 27.119 -17.629 1.00 29.55 753 SER A N 1
ATOM 5929 C CA . SER A 1 753 ? -18.364 28.325 -17.781 1.00 29.55 753 SER A CA 1
ATOM 5930 C C . SER A 1 753 ? -17.578 28.271 -19.095 1.00 29.55 753 SER A C 1
ATOM 5932 O O . SER A 1 753 ? -16.819 27.332 -19.338 1.00 29.55 753 SER A O 1
ATOM 5934 N N . LYS A 1 754 ? -17.763 29.292 -19.939 1.00 30.89 754 LYS A N 1
ATOM 5935 C CA . LYS A 1 754 ? -16.977 29.539 -21.154 1.00 30.89 754 LYS A CA 1
ATOM 5936 C C . LYS A 1 754 ? -15.501 29.746 -20.796 1.00 30.89 754 LYS A C 1
ATOM 5938 O O . LYS A 1 754 ? -15.186 30.631 -20.009 1.00 30.89 754 LYS A O 1
ATOM 5943 N N . GLN A 1 755 ? -14.611 28.979 -21.423 1.00 31.94 755 GLN A N 1
ATOM 5944 C CA . GLN A 1 755 ? -13.197 29.332 -21.540 1.00 31.94 755 GLN A CA 1
ATOM 5945 C C . GLN A 1 755 ? -13.051 30.406 -22.621 1.00 31.94 755 GLN A C 1
ATOM 5947 O O . GLN A 1 755 ? -13.470 30.210 -23.763 1.00 31.94 755 GLN A O 1
ATOM 5952 N N . VAL A 1 756 ? -12.473 31.540 -22.237 1.00 30.39 756 VAL A N 1
ATOM 5953 C CA . VAL A 1 756 ? -11.948 32.559 -23.146 1.00 30.39 756 VAL A CA 1
ATOM 5954 C C . VAL A 1 756 ? -10.514 32.152 -23.477 1.00 30.39 756 VAL A C 1
ATOM 5956 O O . VAL A 1 756 ? -9.708 31.950 -22.574 1.00 30.39 756 VAL A O 1
ATOM 5959 N N . ALA A 1 757 ? -10.225 31.985 -24.765 1.00 31.84 757 ALA A N 1
ATOM 5960 C CA . ALA A 1 757 ? -8.871 31.844 -25.280 1.00 31.84 757 ALA A CA 1
ATOM 5961 C C . ALA A 1 757 ? -8.244 33.236 -25.424 1.00 31.84 757 ALA A C 1
ATOM 5963 O O . ALA A 1 757 ? -8.886 34.143 -25.956 1.00 31.84 757 ALA A O 1
ATOM 5964 N N . GLY A 1 758 ? -6.997 33.392 -24.991 1.00 29.69 758 GLY A N 1
ATOM 5965 C CA . GLY A 1 758 ? -6.202 34.581 -25.259 1.00 29.69 758 GLY A CA 1
ATOM 5966 C C . GLY A 1 758 ? -4.719 34.303 -25.041 1.00 29.69 758 GLY A C 1
ATOM 5967 O O . GLY A 1 758 ? -4.350 33.922 -23.935 1.00 29.69 758 GLY A O 1
ATOM 5968 N N . GLY A 1 759 ? -3.931 34.533 -26.098 1.00 32.34 759 GLY A N 1
ATOM 5969 C CA . GLY A 1 759 ? -2.481 34.761 -26.065 1.00 32.34 759 GLY A CA 1
ATOM 5970 C C . GLY A 1 759 ? -1.614 33.526 -26.144 1.00 32.34 759 GLY A C 1
ATOM 5971 O O . GLY A 1 759 ? -1.190 33.079 -25.062 1.00 32.34 759 GLY A O 1
#

pLDDT: mean 76.97, std 21.07, range [29.14, 98.69]

Solvent-accessible surface area (backbone atoms only — not comparable to full-atom values): 44208 Å² total; per-residue (Å²): 135,90,77,71,63,67,64,55,54,53,55,54,49,52,53,57,47,53,59,49,49,56,58,53,48,56,54,48,55,53,49,51,54,50,49,50,56,50,46,57,65,70,68,54,65,86,64,85,76,75,88,79,75,78,90,72,86,90,67,90,70,65,69,64,58,58,51,50,54,47,55,45,50,56,51,41,52,45,46,70,69,39,89,76,45,83,50,96,60,40,36,65,54,48,47,56,51,43,51,39,50,56,52,74,64,62,70,73,75,82,72,86,74,74,97,80,80,88,78,80,60,60,66,58,51,52,51,52,48,51,55,48,48,54,48,48,54,51,51,50,45,55,49,56,55,40,43,68,58,55,51,48,50,50,49,50,47,47,56,63,44,36,67,71,53,62,76,60,68,90,54,61,97,55,85,79,60,86,55,97,83,61,91,81,79,98,73,87,85,71,83,72,56,94,52,99,52,99,54,36,70,82,83,66,47,48,60,63,58,69,72,63,60,50,60,68,72,65,41,66,74,31,68,66,45,49,53,25,53,76,62,67,21,66,46,69,42,45,51,51,33,49,15,31,31,64,57,42,29,83,38,69,53,75,75,75,78,91,68,66,78,76,78,84,60,62,97,81,68,61,73,72,64,64,72,50,74,46,41,78,43,64,72,89,54,63,34,26,43,63,50,48,42,56,51,50,49,26,52,52,53,38,44,52,54,41,27,54,52,50,52,60,34,49,78,69,72,52,53,67,77,51,42,42,72,43,40,70,64,44,49,58,51,50,54,62,53,35,73,77,43,54,75,66,14,26,47,56,54,70,25,46,39,68,65,31,44,54,33,42,36,71,50,58,49,39,57,57,49,38,41,53,40,24,43,55,33,6,36,64,69,21,46,42,81,54,89,86,32,30,30,50,75,49,87,53,40,39,61,33,8,51,42,49,48,51,18,39,64,44,41,65,71,77,36,55,59,66,59,49,46,35,37,48,52,13,38,59,52,24,45,57,67,50,101,89,35,66,53,77,76,59,96,81,62,53,55,44,20,49,36,52,12,46,46,48,30,28,70,65,38,56,83,90,43,23,63,56,41,22,41,42,43,25,39,51,45,50,36,48,52,34,48,51,36,26,54,53,41,51,54,50,49,62,69,65,61,59,76,68,94,59,84,86,78,67,91,77,83,75,76,69,53,77,79,25,38,57,45,95,69,28,32,35,28,43,44,68,54,53,40,53,41,27,49,55,79,60,38,68,70,58,53,52,51,46,53,51,30,55,61,70,29,21,72,56,47,31,64,61,24,66,77,34,87,52,99,65,33,59,53,58,22,49,64,46,36,64,74,58,40,72,66,30,64,58,55,48,55,40,50,73,41,94,66,18,59,63,51,51,54,50,40,54,56,48,50,54,31,31,54,74,70,63,32,52,38,66,54,59,88,91,46,69,48,49,80,71,48,51,31,28,36,38,38,49,46,61,93,87,44,93,82,45,70,61,47,76,42,73,48,25,28,44,28,32,40,66,55,52,39,76,74,63,35,76,64,48,53,67,75,54,59,79,75,33,63,55,64,88,33,53,47,79,31,85,49,66,67,61,43,51,51,52,53,49,53,53,55,50,51,54,54,53,52,56,54,58,54,57,67,63,70,76,74,76,87,71,89,83,80,92,82,83,91,79,92,77,90,80,84,83,84,81,82,86,80,88,82,86,81,86,80,76,86,81,81,81,77,83,75,87,81,82,84,81,86,80,136

Sequence (759 aa):
MGYNLTKRISVLKKQADEERIGHWSFFRTFLLAFIFLFVVKQVLPKGDYDSSVETSDGTRTDTWQVDLERQYVERLDWLERSPLVLFPGAPTVYDSFGQNVVGAFHTAAPKQIDEGEVIDFSAISLWLGRAFASALLRLGFVVIAFWPLWVLAALVGYFALRSKYFNRKSVSILGVCDRGNGPFYSGIYGPLRPNNSFSGTDLSCPNLACPAMVKPNQALTHQLVQLLKQHKALNDTNLQLVRVILAHADFPARVGEENSEEEDVGEDTDPTERASATGMVAPGGVLLEAHALEGLQAVLETQHKIAHYVDSLEKKGIKSSALNKNYPRHISNIERLAETLTPLGKQLLTALTPNRLWAIAHVPPPVVATAYLAIEAGKCLVFKRHGEAFVRISLYPHLQARAVVQSLVEYHQNYNGDTRLIIRQAIICSRRHGDFGRAFLPNRMPLESRAIRDWLEILYADAERREEAAHLVELDGHIEEVSVNWRLGFAGRLRKAKRPANPAAHDALPWHLWQGIAFKSVVLMPMTDLIEMALKGVHEQRRRRISELLALTRRYQTRISTSARLPGFRRQAMEADKSGEDSDSVVQALLSEPGGAQLVDRWRIVRRMLTRYNWLSTRIGDDAVPLAGLVEVVLRSAPDDPAGQSQGITAVVPLRQRRFVELLGKQWEKLYYLGSPQQEEVEIYVDNEKFKQRVAELKGSVQQNALSVEDHSAEDSAPEPALTSEQVAGSSKQVAGPSKQVAGPSKQVAGPSKQVAGG

Mean predicted aligned error: 15.48 Å

Secondary structure (DSSP, 8-state):
----HHHHHHHHHHHHHHHHHHHHHHHHHHHHHHHHHHHHHHHS------------S-S---HHHHHHHHHHHHHHHHHHH-TT---TTHHHHHHHHHHHHHHHT----PPPPPTT-----HHHHHHHHHHHHHHHHHHHHHHHHHHHHHHHHHHHHHHHHHHHHTT--SS-TTTTS--TTS----------S--SSS-------TTSS------HHHHHTSHHHHHHHHTT---HHHHHHHHHHHHTTTSBS-------TTSS--TTS-HHHHGGGG-EE-TTS-BHHHHHHHHHHHHHHHHHHHHHHHHHHHTTT--HHHHHHTHHHHHHHHHHHHTTS-HHHHHHHHTS-HHHHHHHHTS-HHHHHHHHHHHHHHGGGTEEEETTEEEE--S-HHHHHHHHHHH-HHHHHHS-HHHHHHHHHHHHHS-SEETTEE----TT--HHHHHHHHHHHHHHS-TTTHHHHHHHHHHHHHHHHHHHHHHHHHHHHHHH----S-TTS--SS---TTT-EEETTEEEEEHHHHHHHHTTT--HHHHHHHHHHHHHTHHHHHHHHHT--STTHHHHHHHT-HHHHHT-HHHHHHHHSTTHHHHHHHHHHHHHHHHHTT-B-SEETTEEPPTT--EEEEEPPPTT-TT---EEEEEEEEEEHHHHHHHH-THHHHHHGGGPPPGGGEEEESSHHHHHHHHHHHHHHHHHHHHHHHHTSSS--SPPPP------PPP------------------PPPPPPPP--